Protein 1G29 (pdb70)

Secondary structure (DSSP, 8-state):
-EEEEEEEEEEEETTEEEEEEEEEEEETT-EEEEE-STTSSHHHHHHHHHTSS--SEEEEEETTEEEEEGGGTEE--GGGSSEEEE-S---PPTTS-HHHHHHHHHHHTT--HHHHHHHHHHHHHHHT-GGGTT--GGGS-HHHHHHHHHHHHHHT--SEEEEE-TTTTS-HHHHHHHHHHHHHHHHHHT-EEEEEES-HHHHHHH-SEEEEEETTEEEEEE-HHHHHHS-SBHHHHHHSSSSPPEEEEEEE-TTSEEE-SS-EEEPPHHHHHHHHHTT-TTSEEEEEE-GGGEEETTT-S---BTTTEEEEEEEEEEE-SS-EEEEEEETTEEEEEEE-TT----TT-EEEEEE-GGG-EEEETTT-BB--/--SEEEEEEEEEETTEEEEEEEEEEE-TT-EEEEE-STTSSHHHHHHHHHTSS--SEEEEEETTEEEEEGGGTEE--GGGSSEEE--HHHH--TTS-HHHHHHHHHHHTT--HHHHHHHHHHHHHHTT-GGGTTS-GGGS-HHHHHHHHHHHHHHS--SEEEEESTTTTS-HHHHHHHHHHHHHHHHHHT-EEEEEES-HHHHHHH-SEEEEEETTEEEEEE-HHHHHHS-SBHHHHHHSSSSPPEEEEEEE-TTSEEE-SS-EEEPPHHHHHHHHHHT-TTSEEEEEE-GGGEEETTT-S---TTTTEEEEEEEEEEE-SS-EEEEEEETTEEEEEEE-TT----TT-EEEEEE-GGG-EEEETTT-BB--

Radius of gyration: 34.47 Å; Cα contacts (8 Å, |Δi|>4): 1629; chains: 2; bounding box: 97×86×56 Å

Structure (mmCIF, N/CA/C/O backbone):
data_1G29
#
_entry.id   1G29
#
_cell.length_a   190.718
_cell.length_b   65.705
_cell.length_c   77.912
_cell.angle_alpha   90.00
_cell.angle_beta   90.00
_cell.angle_gamma   90.00
#
_symmetry.space_group_name_H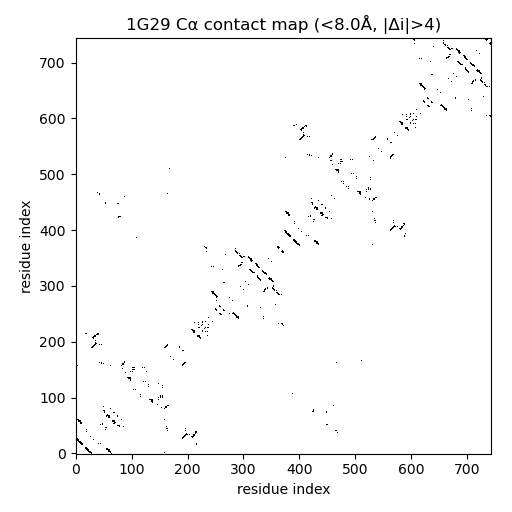-M   'P 21 21 2'
#
loop_
_entity.id
_entity.type
_entity.pdbx_description
1 polymer 'MALTOSE TRANSPORT PROTEIN MALK'
2 non-polymer 'AMMONIUM ION'
3 non-polymer 'CHLORIDE ION'
4 non-polymer 'SODIUM ION'
5 non-polymer 'MAGNESIUM ION'
6 non-polymer 'PYROPHOSPHATE 2-'
7 non-polymer '1,4-DIETHYLENE DIOXIDE'
8 water water
#
loop_
_atom_site.group_PDB
_atom_site.id
_atom_site.type_symbol
_atom_site.label_atom_id
_atom_site.label_alt_id
_atom_site.label_comp_id
_atom_site.label_asym_id
_atom_site.label_entity_id
_atom_site.label_seq_id
_atom_site.pdbx_PDB_ins_code
_atom_site.Cartn_x
_atom_site.Cartn_y
_atom_site.Cartn_z
_atom_site.occupancy
_atom_site.B_iso_or_equiv
_atom_site.auth_seq_id
_atom_site.auth_comp_id
_atom_site.auth_asym_id
_atom_site.auth_atom_id
_atom_site.pdbx_PDB_model_num
ATOM 1 N N . MET A 1 1 ? 119.734 17.896 5.417 1.00 55.12 1 MET 1 N 1
ATOM 2 C CA . MET A 1 1 ? 121.178 18.044 5.789 1.00 54.09 1 MET 1 CA 1
ATOM 3 C C . MET A 1 1 ? 121.514 17.405 7.146 1.00 51.32 1 MET 1 C 1
ATOM 4 O O . MET A 1 1 ? 121.234 17.977 8.207 1.00 52.03 1 MET 1 O 1
ATOM 9 N N . ALA A 1 2 ? 122.107 16.210 7.091 1.00 47.34 2 ALA 1 N 1
ATOM 10 C CA . ALA A 1 2 ? 122.520 15.493 8.289 1.00 41.35 2 ALA 1 CA 1
ATOM 11 C C . ALA A 1 2 ? 123.803 16.150 8.750 1.00 37.28 2 ALA 1 C 1
ATOM 12 O O . ALA A 1 2 ? 124.523 16.752 7.947 1.00 35.49 2 ALA 1 O 1
ATOM 14 N N . GLY A 1 3 ? 124.076 16.027 10.047 1.00 32.97 3 GLY 1 N 1
ATOM 15 C CA . GLY A 1 3 ? 125.291 16.579 10.607 1.00 28.75 3 GLY 1 CA 1
ATOM 16 C C . GLY A 1 3 ? 126.456 15.703 10.164 1.00 25.95 3 GLY 1 C 1
ATOM 17 O O . GLY A 1 3 ? 127.528 16.196 9.771 1.00 25.96 3 GLY 1 O 1
ATOM 18 N N . VAL A 1 4 ? 126.271 14.384 10.231 1.00 21.83 4 VAL 1 N 1
ATOM 19 C CA . VAL A 1 4 ? 127.358 13.484 9.815 1.00 19.89 4 VAL 1 CA 1
ATOM 20 C C . VAL A 1 4 ? 126.691 12.338 9.105 1.00 19.58 4 VAL 1 C 1
ATOM 21 O O . VAL A 1 4 ? 125.616 11.890 9.523 1.00 20.19 4 VAL 1 O 1
ATOM 25 N N . ARG A 1 5 ? 127.311 11.867 8.035 1.00 19.02 5 ARG 1 N 1
ATOM 26 C CA . ARG A 1 5 ? 126.726 10.768 7.291 1.00 20.35 5 ARG 1 CA 1
ATOM 27 C C . ARG A 1 5 ? 127.769 9.751 6.846 1.00 19.89 5 ARG 1 C 1
ATOM 28 O O . ARG A 1 5 ? 128.849 10.132 6.411 1.00 19.91 5 ARG 1 O 1
ATOM 36 N N . LEU A 1 6 ? 127.458 8.460 7.066 1.00 19.30 6 LEU 1 N 1
ATOM 37 C CA . LEU A 1 6 ? 128.294 7.343 6.630 1.00 16.57 6 LEU 1 CA 1
ATOM 38 C C . LEU A 1 6 ? 127.419 6.637 5.608 1.00 17.48 6 LEU 1 C 1
ATOM 39 O O . LEU A 1 6 ? 126.239 6.389 5.859 1.00 18.91 6 LEU 1 O 1
ATOM 44 N N . VAL A 1 7 ? 128.000 6.311 4.469 1.00 19.91 7 VAL 1 N 1
ATOM 45 C CA . VAL A 1 7 ? 127.270 5.626 3.423 1.00 19.21 7 VAL 1 CA 1
ATOM 46 C C . VAL A 1 7 ? 128.050 4.373 3.040 1.00 18.22 7 VAL 1 C 1
ATOM 47 O O . VAL A 1 7 ? 129.141 4.467 2.489 1.00 18.83 7 VAL 1 O 1
ATOM 51 N N . ASP A 1 8 ? 127.486 3.213 3.357 1.00 19.09 8 ASP 1 N 1
ATOM 52 C CA . ASP A 1 8 ? 128.090 1.929 3.020 1.00 19.92 8 ASP 1 CA 1
ATOM 53 C C . ASP A 1 8 ? 129.560 1.842 3.399 1.00 18.96 8 ASP 1 C 1
ATOM 54 O O . ASP A 1 8 ? 130.394 1.415 2.598 1.00 16.99 8 ASP 1 O 1
ATOM 59 N N . VAL A 1 9 ? 129.868 2.240 4.636 1.00 16.70 9 VAL 1 N 1
ATOM 60 C CA . VAL A 1 9 ? 131.231 2.252 5.113 1.00 16.13 9 VAL 1 CA 1
ATOM 61 C C . VAL A 1 9 ? 131.744 0.927 5.648 1.00 17.47 9 VAL 1 C 1
ATOM 62 O O . VAL A 1 9 ? 131.104 0.280 6.490 1.00 15.95 9 VAL 1 O 1
ATOM 66 N N . TRP A 1 10 ? 132.903 0.537 5.139 1.00 15.62 10 TRP 1 N 1
ATOM 67 C CA . TRP A 1 10 ? 133.547 -0.695 5.565 1.00 16.42 10 TRP 1 CA 1
ATOM 68 C C . TRP A 1 10 ? 134.944 -0.374 6.068 1.00 15.73 10 TRP 1 C 1
ATOM 69 O O . TRP A 1 10 ? 135.594 0.536 5.562 1.00 16.96 10 TRP 1 O 1
ATOM 80 N N . LYS A 1 11 ? 135.408 -1.160 7.025 1.00 15.28 11 LYS 1 N 1
ATOM 81 C CA . LYS A 1 11 ? 136.794 -1.091 7.427 1.00 15.04 11 LYS 1 CA 1
ATOM 82 C C . LYS A 1 11 ? 137.222 -2.548 7.596 1.00 15.08 11 LYS 1 C 1
ATOM 83 O O . LYS A 1 11 ? 136.691 -3.274 8.468 1.00 15.75 11 LYS 1 O 1
ATOM 89 N N . VAL A 1 12 ? 138.219 -2.965 6.809 1.00 17.05 12 VAL 1 N 1
ATOM 90 C CA . VAL A 1 12 ? 138.706 -4.331 6.898 1.00 18.58 12 VAL 1 CA 1
ATOM 91 C C . VAL A 1 12 ? 140.229 -4.348 7.105 1.00 21.02 12 VAL 1 C 1
ATOM 92 O O . VAL A 1 12 ? 140.936 -3.371 6.813 1.00 20.58 12 VAL 1 O 1
ATOM 96 N N . PHE A 1 13 ? 140.707 -5.473 7.635 1.00 21.58 13 PHE 1 N 1
ATOM 97 C CA . PHE A 1 13 ? 142.134 -5.728 7.846 1.00 24.40 13 PHE 1 CA 1
ATOM 98 C C . PHE A 1 13 ? 142.256 -7.182 7.380 1.00 25.30 13 PHE 1 C 1
ATOM 99 O O . PHE A 1 13 ? 141.981 -8.083 8.165 1.00 24.19 13 PHE 1 O 1
ATOM 107 N N . GLY A 1 14 ? 142.614 -7.418 6.115 1.00 26.20 14 GLY 1 N 1
ATOM 108 C CA . GLY A 1 14 ? 142.706 -8.804 5.648 1.00 26.83 14 GLY 1 CA 1
ATOM 109 C C . GLY A 1 14 ? 141.342 -9.485 5.686 1.00 27.40 14 GLY 1 C 1
ATOM 110 O O . GLY A 1 14 ? 140.361 -8.932 5.184 1.00 27.17 14 GLY 1 O 1
ATOM 111 N N . GLU A 1 15 ? 141.255 -10.662 6.308 1.00 26.03 15 GLU 1 N 1
ATOM 112 C CA . GLU A 1 15 ? 139.991 -11.391 6.390 1.00 25.66 15 GLU 1 CA 1
ATOM 113 C C . GLU A 1 15 ? 139.130 -10.884 7.534 1.00 24.90 15 GLU 1 C 1
ATOM 114 O O . GLU A 1 15 ? 138.006 -11.338 7.699 1.00 24.47 15 GLU 1 O 1
ATOM 120 N N . VAL A 1 16 ? 139.677 -9.992 8.354 1.00 22.64 16 VAL 1 N 1
ATOM 121 C CA . VAL A 1 16 ? 138.946 -9.445 9.489 1.00 21.23 16 VAL 1 CA 1
ATOM 122 C C . VAL A 1 16 ? 138.163 -8.197 9.068 1.00 20.24 16 VAL 1 C 1
ATOM 123 O O . VAL A 1 16 ? 138.682 -7.363 8.359 1.00 19.56 16 VAL 1 O 1
ATOM 127 N N . THR A 1 17 ? 136.916 -8.080 9.502 1.00 19.71 17 THR 1 N 1
ATOM 128 C CA . THR A 1 17 ? 136.110 -6.917 9.149 1.00 19.17 17 THR 1 CA 1
ATOM 129 C C . THR A 1 17 ? 135.794 -6.176 10.480 1.00 21.89 17 THR 1 C 1
ATOM 130 O O . THR A 1 17 ? 135.100 -6.728 11.351 1.00 23.28 17 THR 1 O 1
ATOM 134 N N . ALA A 1 18 ? 136.310 -4.969 10.638 1.00 17.65 18 ALA 1 N 1
ATOM 135 C CA . ALA A 1 18 ? 136.018 -4.191 11.860 1.00 17.69 18 ALA 1 CA 1
ATOM 136 C C . ALA A 1 18 ? 134.661 -3.520 11.743 1.00 18.26 18 ALA 1 C 1
ATOM 137 O O . ALA A 1 18 ? 133.923 -3.451 12.736 1.00 17.36 18 ALA 1 O 1
ATOM 139 N N . VAL A 1 19 ? 134.323 -3.001 10.543 1.00 15.05 19 VAL 1 N 1
ATOM 140 C CA . VAL A 1 19 ? 133.025 -2.352 10.323 1.00 15.72 19 VAL 1 CA 1
ATOM 141 C C . VAL A 1 19 ? 132.510 -2.819 8.973 1.00 16.00 19 VAL 1 C 1
ATOM 142 O O . VAL A 1 19 ? 133.249 -2.809 7.994 1.00 16.28 19 VAL 1 O 1
ATOM 146 N N . ARG A 1 20 ? 131.238 -3.240 8.929 1.00 17.70 20 ARG 1 N 1
ATOM 147 C CA . ARG A 1 20 ? 130.671 -3.808 7.691 1.00 19.51 20 ARG 1 CA 1
ATOM 148 C C . ARG A 1 20 ? 129.501 -3.039 7.090 1.00 19.01 20 ARG 1 C 1
ATOM 149 O O . ARG A 1 20 ? 128.445 -2.976 7.685 1.00 20.56 20 ARG 1 O 1
ATOM 157 N N . GLU A 1 21 ? 129.708 -2.442 5.921 1.00 21.54 21 GLU 1 N 1
ATOM 158 C CA . GLU A 1 21 ? 128.669 -1.714 5.173 1.00 24.56 21 GLU 1 CA 1
ATOM 159 C C . GLU A 1 21 ? 127.710 -0.909 6.047 1.00 23.60 21 GLU 1 C 1
ATOM 160 O O . GLU A 1 21 ? 126.504 -1.088 6.023 1.00 25.83 21 GLU 1 O 1
ATOM 166 N N . MET A 1 22 ? 128.277 0.007 6.820 1.00 21.01 22 MET 1 N 1
ATOM 167 C CA . MET A 1 22 ? 127.489 0.791 7.731 1.00 20.94 22 MET 1 CA 1
ATOM 168 C C . MET A 1 22 ? 127.036 2.095 7.106 1.00 19.63 22 MET 1 C 1
ATOM 169 O O . MET A 1 22 ? 127.844 2.850 6.563 1.00 18.46 22 MET 1 O 1
ATOM 174 N N . SER A 1 23 ? 125.742 2.357 7.192 1.00 19.91 23 SER 1 N 1
ATOM 175 C CA . SER A 1 23 ? 125.169 3.608 6.683 1.00 20.02 23 SER 1 CA 1
ATOM 176 C C . SER A 1 23 ? 124.510 4.173 7.938 1.00 20.59 23 SER 1 C 1
ATOM 177 O O . SER A 1 23 ? 123.747 3.484 8.644 1.00 20.26 23 SER 1 O 1
ATOM 180 N N . LEU A 1 24 ? 124.830 5.414 8.244 1.00 19.40 24 LEU 1 N 1
ATOM 181 C CA . LEU A 1 24 ? 124.296 6.010 9.450 1.00 20.63 24 LEU 1 CA 1
ATOM 182 C C . LEU A 1 24 ? 124.127 7.474 9.167 1.00 22.39 24 LEU 1 C 1
ATOM 183 O O . LEU A 1 24 ? 125.034 8.092 8.631 1.00 22.09 24 LEU 1 O 1
ATOM 188 N N . GLU A 1 25 ? 122.972 8.027 9.510 1.00 22.31 25 GLU 1 N 1
ATOM 189 C CA . GLU A 1 25 ? 122.780 9.437 9.286 1.00 24.83 25 GLU 1 CA 1
ATOM 190 C C . GLU A 1 25 ? 122.532 10.085 10.695 1.00 23.40 25 GLU 1 C 1
ATOM 191 O O . GLU A 1 25 ? 121.556 9.771 11.406 1.00 26.07 25 GLU 1 O 1
ATOM 197 N N . VAL A 1 26 ? 123.472 10.916 11.131 1.00 22.42 26 VAL 1 N 1
ATOM 198 C CA . VAL A 1 26 ? 123.405 11.577 12.434 1.00 20.89 26 VAL 1 CA 1
ATOM 199 C C . VAL A 1 26 ? 122.791 12.963 12.219 1.00 23.11 26 VAL 1 C 1
ATOM 200 O O . VAL A 1 26 ? 123.327 13.762 11.458 1.00 23.07 26 VAL 1 O 1
ATOM 204 N N . LYS A 1 27 ? 121.669 13.231 12.876 1.00 24.03 27 LYS 1 N 1
ATOM 205 C CA . LYS A 1 27 ? 120.995 14.528 12.709 1.00 24.98 27 LYS 1 CA 1
ATOM 206 C C . LYS A 1 27 ? 121.757 15.689 13.283 1.00 24.78 27 LYS 1 C 1
ATOM 207 O O . LYS A 1 27 ? 122.408 15.586 14.322 1.00 22.10 27 LYS 1 O 1
ATOM 213 N N . ASP A 1 28 ? 121.675 16.812 12.575 1.00 24.78 28 ASP 1 N 1
ATOM 214 C CA . ASP A 1 28 ? 122.346 18.017 12.998 1.00 26.18 28 ASP 1 CA 1
ATOM 215 C C . ASP A 1 28 ? 121.810 18.364 14.376 1.00 24.58 28 ASP 1 C 1
ATOM 216 O O . ASP A 1 28 ? 120.596 18.424 14.574 1.00 23.72 28 ASP 1 O 1
ATOM 221 N N . GLY A 1 29 ? 122.724 18.586 15.314 1.00 22.80 29 GLY 1 N 1
ATOM 222 C CA . GLY A 1 29 ? 122.371 18.937 16.692 1.00 23.43 29 GLY 1 CA 1
ATOM 223 C C . GLY A 1 29 ? 121.991 17.813 17.647 1.00 22.76 29 GLY 1 C 1
ATOM 224 O O . GLY A 1 29 ? 121.692 18.067 18.827 1.00 21.78 29 GLY 1 O 1
ATOM 225 N N . GLU A 1 30 ? 121.992 16.563 17.178 1.00 20.42 30 GLU 1 N 1
ATOM 226 C CA . GLU A 1 30 ? 121.555 15.501 18.090 1.00 22.03 30 GLU 1 CA 1
ATOM 227 C C . GLU A 1 30 ? 122.767 14.867 18.820 1.00 21.56 30 GLU 1 C 1
ATOM 228 O O . GLU A 1 30 ? 123.918 15.019 18.382 1.00 20.28 30 GLU 1 O 1
ATOM 234 N N . PHE A 1 31 ? 122.476 14.231 19.949 1.00 19.66 31 PHE 1 N 1
ATOM 235 C CA . PHE A 1 31 ? 123.475 13.532 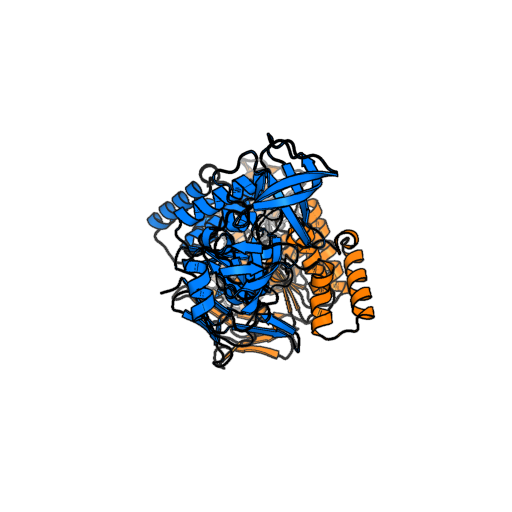20.774 1.00 19.42 31 PHE 1 CA 1
ATOM 236 C C . PHE A 1 31 ? 123.287 12.039 20.396 1.00 19.44 31 PHE 1 C 1
ATOM 237 O O . PHE A 1 31 ? 122.334 11.366 20.836 1.00 18.79 31 PHE 1 O 1
ATOM 245 N N . MET A 1 32 ? 124.177 11.551 19.536 1.00 17.60 32 MET 1 N 1
ATOM 246 C CA . MET A 1 32 ? 124.111 10.175 19.055 1.00 18.31 32 MET 1 CA 1
ATOM 247 C C . MET A 1 32 ? 125.091 9.304 19.831 1.00 18.39 32 MET 1 C 1
ATOM 248 O O . MET A 1 32 ? 126.265 9.650 19.962 1.00 18.50 32 MET 1 O 1
ATOM 253 N N . ILE A 1 33 ? 124.604 8.166 20.301 1.00 16.87 33 ILE 1 N 1
ATOM 254 C CA . ILE A 1 33 ? 125.466 7.237 21.029 1.00 17.31 33 ILE 1 CA 1
ATOM 255 C C . ILE A 1 33 ? 125.851 6.069 20.119 1.00 17.18 33 ILE 1 C 1
ATOM 256 O O . ILE A 1 33 ? 124.995 5.568 19.375 1.00 18.60 33 ILE 1 O 1
ATOM 261 N N . LEU A 1 34 ? 127.117 5.635 20.135 1.00 16.20 34 LEU 1 N 1
ATOM 262 C CA . LEU A 1 34 ? 127.448 4.396 19.387 1.00 17.57 34 LEU 1 CA 1
ATOM 263 C C . LEU A 1 34 ? 127.665 3.441 20.570 1.00 15.92 34 LEU 1 C 1
ATOM 264 O O . LEU A 1 34 ? 128.595 3.615 21.373 1.00 15.39 34 LEU 1 O 1
ATOM 269 N N . LEU A 1 35 ? 126.789 2.455 20.678 1.00 15.72 35 LEU 1 N 1
ATOM 270 C CA . LEU A 1 35 ? 126.801 1.510 21.789 1.00 13.64 35 LEU 1 CA 1
ATOM 271 C C . LEU A 1 35 ? 127.012 0.065 21.337 1.00 15.75 35 LEU 1 C 1
ATOM 272 O O . LEU A 1 35 ? 126.379 -0.381 20.382 1.00 16.83 35 LEU 1 O 1
ATOM 277 N N . GLY A 1 36 ? 127.889 -0.669 22.018 1.00 17.60 36 GLY 1 N 1
ATOM 278 C CA . GLY A 1 36 ? 128.041 -2.078 21.689 1.00 16.58 36 GLY 1 CA 1
ATOM 279 C C . GLY A 1 36 ? 129.078 -2.699 22.601 1.00 20.83 36 GLY 1 C 1
ATOM 280 O O . GLY A 1 36 ? 129.862 -1.986 23.259 1.00 18.34 36 GLY 1 O 1
ATOM 281 N N . PRO A 1 37 ? 129.145 -4.043 22.620 1.00 20.16 37 PRO 1 N 1
ATOM 282 C CA . PRO A 1 37 ? 130.099 -4.781 23.444 1.00 21.51 37 PRO 1 CA 1
ATOM 283 C C . PRO A 1 37 ? 131.516 -4.664 22.846 1.00 21.38 37 PRO 1 C 1
ATOM 284 O O . PRO A 1 37 ? 131.675 -4.125 21.779 1.00 19.38 37 PRO 1 O 1
ATOM 288 N N . SER A 1 38 ? 132.550 -5.162 23.518 1.00 23.27 38 SER 1 N 1
ATOM 289 C CA . SER A 1 38 ? 133.913 -5.005 22.997 1.00 25.29 38 SER 1 CA 1
ATOM 290 C C . SER A 1 38 ? 134.048 -5.734 21.669 1.00 24.51 38 SER 1 C 1
ATOM 291 O O . SER A 1 38 ? 133.446 -6.776 21.481 1.00 24.44 38 SER 1 O 1
ATOM 294 N N . GLY A 1 39 ? 134.793 -5.122 20.743 1.00 23.78 39 GLY 1 N 1
ATOM 295 C CA . GLY A 1 39 ? 134.988 -5.662 19.397 1.00 24.25 39 GLY 1 CA 1
ATOM 296 C C . GLY A 1 39 ? 133.843 -5.373 18.402 1.00 23.01 39 GLY 1 C 1
ATOM 297 O O . GLY A 1 39 ? 133.839 -5.900 17.275 1.00 24.15 39 GLY 1 O 1
ATOM 298 N N . CYS A 1 40 ? 132.879 -4.519 18.762 1.00 19.90 40 CYS 1 N 1
ATOM 299 C CA . CYS A 1 40 ? 131.754 -4.341 17.879 1.00 17.62 40 CYS 1 CA 1
ATOM 300 C C . CYS A 1 40 ? 132.021 -3.343 16.743 1.00 18.73 40 CYS 1 C 1
ATOM 301 O O . CYS A 1 40 ? 131.176 -3.165 15.865 1.00 17.18 40 CYS 1 O 1
ATOM 304 N N . GLY A 1 41 ? 133.191 -2.693 16.810 1.00 17.78 41 GLY 1 N 1
ATOM 305 C CA . GLY A 1 41 ? 133.561 -1.732 15.769 1.00 17.24 41 GLY 1 CA 1
ATOM 306 C C . GLY A 1 41 ? 133.169 -0.300 16.092 1.00 17.75 41 GLY 1 C 1
ATOM 307 O O . GLY A 1 41 ? 133.338 0.592 15.248 1.00 16.32 41 GLY 1 O 1
ATOM 308 N N . LYS A 1 42 ? 132.646 -0.069 17.290 1.00 16.89 42 LYS 1 N 1
ATOM 309 C CA . LYS A 1 42 ? 132.241 1.294 17.663 1.00 18.23 42 LYS 1 CA 1
ATOM 310 C C . LYS A 1 42 ? 133.419 2.281 17.676 1.00 17.33 42 LYS 1 C 1
ATOM 311 O O . LYS A 1 42 ? 133.289 3.404 17.198 1.00 16.14 42 LYS 1 O 1
ATOM 317 N N . THR A 1 43 ? 134.578 1.876 18.162 1.00 16.07 43 THR 1 N 1
ATOM 318 C CA . THR A 1 43 ? 135.719 2.834 18.211 1.00 17.04 43 THR 1 CA 1
ATOM 319 C C . THR A 1 43 ? 136.230 3.066 16.774 1.00 17.13 43 THR 1 C 1
ATOM 320 O O . THR A 1 43 ? 136.595 4.162 16.402 1.00 15.44 43 THR 1 O 1
ATOM 324 N N . THR A 1 44 ? 136.302 1.994 15.995 1.00 16.33 44 THR 1 N 1
ATOM 325 C CA . THR A 1 44 ? 136.758 2.150 14.599 1.00 16.06 44 THR 1 CA 1
ATOM 326 C C . THR A 1 44 ? 135.835 3.090 13.831 1.00 17.37 44 THR 1 C 1
ATOM 327 O O . THR A 1 44 ? 136.286 3.918 13.040 1.00 15.26 44 THR 1 O 1
ATOM 331 N N . THR A 1 45 ? 134.537 2.976 14.076 1.00 14.40 45 THR 1 N 1
ATOM 332 C CA . THR A 1 45 ? 133.601 3.875 13.424 1.00 15.36 45 THR 1 CA 1
ATOM 333 C C . THR A 1 45 ? 133.900 5.322 13.842 1.00 17.27 45 THR 1 C 1
ATOM 334 O O . THR A 1 45 ? 133.997 6.205 12.993 1.00 15.87 45 THR 1 O 1
ATOM 338 N N . LEU A 1 46 ? 134.068 5.564 15.134 1.00 15.63 46 LEU 1 N 1
ATOM 339 C CA . LEU A 1 46 ? 134.368 6.945 15.563 1.00 15.53 46 LEU 1 CA 1
ATOM 340 C C . LEU A 1 46 ? 135.696 7.395 14.944 1.00 15.77 46 LEU 1 C 1
ATOM 341 O O . LEU A 1 46 ? 135.830 8.571 14.4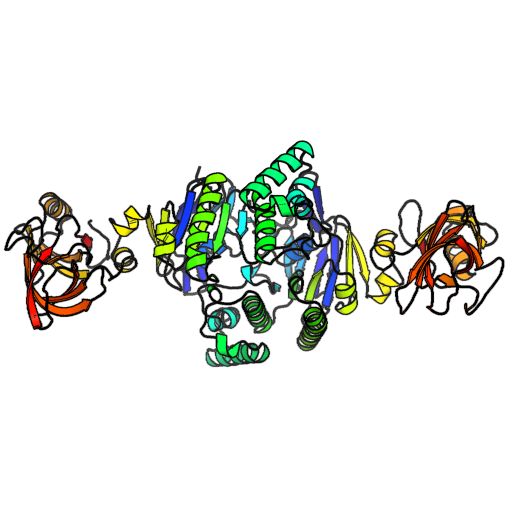94 1.00 16.41 46 LEU 1 O 1
ATOM 346 N N . ARG A 1 47 ? 136.687 6.504 14.934 1.00 14.19 47 ARG 1 N 1
ATOM 347 C CA . ARG A 1 47 ? 137.981 6.874 14.327 1.00 15.66 47 ARG 1 CA 1
ATOM 348 C C . ARG A 1 47 ? 137.849 7.252 12.824 1.00 15.79 47 ARG 1 C 1
ATOM 349 O O . ARG A 1 47 ? 138.561 8.155 12.350 1.00 15.96 47 ARG 1 O 1
ATOM 357 N N . MET A 1 48 ? 136.971 6.582 12.079 1.00 14.36 48 MET 1 N 1
ATOM 358 C CA . MET A 1 48 ? 136.797 6.947 10.669 1.00 14.24 48 MET 1 CA 1
ATOM 359 C C . MET A 1 48 ? 136.050 8.267 10.535 1.00 15.49 48 MET 1 C 1
ATOM 360 O O . MET A 1 48 ? 136.258 9.008 9.564 1.00 15.62 48 MET 1 O 1
ATOM 365 N N . ILE A 1 49 ? 135.182 8.580 11.491 1.00 14.89 49 ILE 1 N 1
ATOM 366 C CA . ILE A 1 49 ? 134.476 9.869 11.401 1.00 16.32 49 ILE 1 CA 1
ATOM 367 C C . ILE A 1 49 ? 135.496 10.978 11.745 1.00 16.23 49 ILE 1 C 1
ATOM 368 O O . ILE A 1 49 ? 135.450 12.069 11.172 1.00 17.46 49 ILE 1 O 1
ATOM 373 N N . ALA A 1 50 ? 136.407 10.690 12.674 1.00 14.65 50 ALA 1 N 1
ATOM 374 C CA . ALA A 1 50 ? 137.427 11.699 13.069 1.00 17.58 50 ALA 1 CA 1
ATOM 375 C C . ALA A 1 50 ? 138.487 11.857 11.967 1.00 18.79 50 ALA 1 C 1
ATOM 376 O O . ALA A 1 50 ? 139.042 12.946 11.756 1.00 17.66 50 ALA 1 O 1
ATOM 378 N N . GLY A 1 51 ? 138.770 10.760 11.265 1.00 18.24 51 GLY 1 N 1
ATOM 379 C CA . GLY A 1 51 ? 139.784 10.805 10.229 1.00 16.83 51 GLY 1 CA 1
ATOM 380 C C . GLY A 1 51 ? 141.091 10.188 10.734 1.00 18.26 51 GLY 1 C 1
ATOM 381 O O . GLY A 1 51 ? 142.150 10.332 10.095 1.00 19.93 51 GLY 1 O 1
ATOM 382 N N . LEU A 1 52 ? 141.065 9.522 11.886 1.00 17.08 52 LEU 1 N 1
ATOM 383 C CA . LEU A 1 52 ? 142.301 8.892 12.357 1.00 17.29 52 LEU 1 CA 1
ATOM 384 C C . LEU A 1 52 ? 142.503 7.617 11.502 1.00 21.64 52 LEU 1 C 1
ATOM 385 O O . LEU A 1 52 ? 143.626 7.091 11.411 1.00 22.46 52 LEU 1 O 1
ATOM 390 N N . GLU A 1 53 ? 141.415 7.109 10.910 1.00 19.91 53 GLU 1 N 1
ATOM 391 C CA . GLU A 1 53 ? 141.517 5.895 10.065 1.00 20.58 53 GLU 1 CA 1
ATOM 392 C C . GLU A 1 53 ? 140.740 6.166 8.793 1.00 19.88 53 GLU 1 C 1
ATOM 393 O O . GLU A 1 53 ? 139.641 6.735 8.836 1.00 18.23 53 GLU 1 O 1
ATOM 399 N N . GLU A 1 54 ? 141.283 5.701 7.678 1.00 18.23 54 GLU 1 N 1
ATOM 400 C CA . GLU A 1 54 ? 140.622 5.859 6.402 1.00 19.29 54 GLU 1 CA 1
ATOM 401 C C . GLU A 1 54 ? 139.705 4.635 6.223 1.00 18.86 54 GLU 1 C 1
ATOM 402 O O . GLU A 1 54 ? 140.065 3.537 6.620 1.00 19.56 54 GLU 1 O 1
ATOM 408 N N . PRO A 1 55 ? 138.512 4.823 5.644 1.00 17.89 55 PRO 1 N 1
ATOM 409 C CA . PRO A 1 55 ? 137.674 3.637 5.458 1.00 17.71 55 PRO 1 CA 1
ATOM 410 C C . PRO A 1 55 ? 138.223 2.800 4.304 1.00 18.22 55 PRO 1 C 1
ATOM 411 O O . PRO A 1 55 ? 138.927 3.295 3.435 1.00 18.79 55 PRO 1 O 1
ATOM 415 N N . SER A 1 56 ? 137.907 1.521 4.313 1.00 16.78 56 SER 1 N 1
ATOM 416 C CA . SER A 1 56 ? 138.317 0.645 3.219 1.00 17.63 56 SER 1 CA 1
ATOM 417 C C . SER A 1 56 ? 137.428 0.977 1.985 1.00 16.89 56 SER 1 C 1
ATOM 418 O O . SER A 1 56 ? 137.915 0.998 0.862 1.00 16.63 56 SER 1 O 1
ATOM 421 N N . ARG A 1 57 ? 136.143 1.209 2.221 1.00 16.72 57 ARG 1 N 1
ATOM 422 C CA . ARG A 1 57 ? 135.152 1.581 1.200 1.00 16.14 57 ARG 1 CA 1
ATOM 423 C C . ARG A 1 57 ? 134.084 2.418 1.898 1.00 16.89 57 ARG 1 C 1
ATOM 424 O O . ARG A 1 57 ? 133.945 2.361 3.144 1.00 17.10 57 ARG 1 O 1
ATOM 432 N N . GLY A 1 58 ? 133.368 3.215 1.087 1.00 16.14 58 GLY 1 N 1
ATOM 433 C CA . GLY A 1 58 ? 132.265 4.029 1.558 1.00 17.07 58 GLY 1 CA 1
ATOM 434 C C . GLY A 1 58 ? 132.543 5.514 1.515 1.00 18.29 58 GLY 1 C 1
ATOM 435 O O . GLY A 1 58 ? 133.617 5.938 1.106 1.00 20.22 58 GLY 1 O 1
ATOM 436 N N . GLN A 1 59 ? 131.540 6.305 1.868 1.00 19.59 59 GLN 1 N 1
ATOM 437 C CA . GLN A 1 59 ? 131.701 7.742 1.910 1.00 19.03 59 GLN 1 CA 1
ATOM 438 C C . GLN A 1 59 ? 131.370 8.263 3.301 1.00 18.35 59 GLN 1 C 1
ATOM 439 O O . GLN A 1 59 ? 130.441 7.787 3.974 1.00 17.56 59 GLN 1 O 1
ATOM 445 N N . ILE A 1 60 ? 132.087 9.310 3.681 1.00 16.28 60 ILE 1 N 1
ATOM 446 C CA . ILE A 1 60 ? 131.838 9.907 4.980 1.00 15.54 60 ILE 1 CA 1
ATOM 447 C C . ILE A 1 60 ? 131.729 11.391 4.722 1.00 14.79 60 ILE 1 C 1
ATOM 448 O O . ILE A 1 60 ? 132.610 11.952 4.076 1.00 16.71 60 ILE 1 O 1
ATOM 453 N N . TYR A 1 61 ? 130.668 11.980 5.255 1.00 15.79 61 TYR 1 N 1
ATOM 454 C CA . TYR A 1 61 ? 130.414 13.405 5.143 1.00 17.71 61 TYR 1 CA 1
ATOM 455 C C . TYR A 1 61 ? 130.359 14.053 6.517 1.00 18.07 61 TYR 1 C 1
ATOM 456 O O . TYR A 1 61 ? 129.821 13.493 7.459 1.00 19.43 61 TYR 1 O 1
ATOM 465 N N . ILE A 1 62 ? 130.927 15.246 6.623 1.00 17.49 62 ILE 1 N 1
ATOM 466 C CA . ILE A 1 62 ? 130.789 16.016 7.851 1.00 18.30 62 ILE 1 CA 1
ATOM 467 C C . ILE A 1 62 ? 130.023 17.246 7.261 1.00 21.67 62 ILE 1 C 1
ATOM 468 O O . ILE A 1 62 ? 130.558 17.973 6.404 1.00 20.25 62 ILE 1 O 1
ATOM 473 N N . GLY A 1 63 ? 128.770 17.431 7.653 1.00 23.41 63 GLY 1 N 1
ATOM 474 C CA . GLY A 1 63 ? 128.026 18.544 7.073 1.00 27.64 63 GLY 1 CA 1
ATOM 475 C C . GLY A 1 63 ? 127.877 18.212 5.605 1.00 29.59 63 GLY 1 C 1
ATOM 476 O O . GLY A 1 63 ? 127.674 17.041 5.239 1.00 28.59 63 GLY 1 O 1
ATOM 477 N N . ASP A 1 64 ? 128.043 19.201 4.738 1.00 31.11 64 ASP 1 N 1
ATOM 478 C CA . ASP A 1 64 ? 127.872 18.903 3.326 1.00 33.64 64 ASP 1 CA 1
ATOM 479 C C . ASP A 1 64 ? 129.198 18.551 2.647 1.00 32.88 64 ASP 1 C 1
ATOM 480 O O . ASP A 1 64 ? 129.256 18.416 1.423 1.00 32.22 64 ASP 1 O 1
ATOM 485 N N . LYS A 1 65 ? 130.252 18.371 3.440 1.00 28.50 65 LYS 1 N 1
ATOM 486 C CA . LYS A 1 65 ? 131.551 18.076 2.867 1.00 27.49 65 LYS 1 CA 1
ATOM 487 C C . LYS A 1 65 ? 131.871 16.560 2.850 1.00 25.45 65 LYS 1 C 1
ATOM 488 O O . LYS A 1 65 ? 131.747 15.891 3.882 1.00 22.24 65 LYS 1 O 1
ATOM 494 N N . LEU A 1 66 ? 132.304 16.054 1.703 1.00 22.27 66 LEU 1 N 1
ATOM 495 C CA . LEU A 1 66 ? 132.728 14.652 1.588 1.00 22.36 66 LEU 1 CA 1
ATOM 496 C C . LEU A 1 66 ? 134.172 14.603 2.138 1.00 22.20 66 LEU 1 C 1
ATOM 497 O O . LEU A 1 66 ? 135.094 15.248 1.571 1.00 21.84 66 LEU 1 O 1
ATOM 502 N N . VAL A 1 67 ? 134.377 13.896 3.255 1.00 17.63 67 VAL 1 N 1
ATOM 503 C CA . VAL A 1 67 ? 135.717 13.856 3.814 1.00 18.70 67 VAL 1 CA 1
ATOM 504 C C . VAL A 1 67 ? 136.510 12.580 3.566 1.00 19.03 67 VAL 1 C 1
ATOM 505 O O . VAL A 1 67 ? 137.710 12.542 3.788 1.00 18.36 67 VAL 1 O 1
ATOM 509 N N . ALA A 1 68 ? 135.823 11.539 3.113 1.00 17.66 68 ALA 1 N 1
ATOM 510 C CA . ALA A 1 68 ? 136.508 10.298 2.799 1.00 20.04 68 ALA 1 CA 1
ATOM 511 C C . ALA A 1 68 ? 135.704 9.524 1.773 1.00 18.91 68 ALA 1 C 1
ATOM 512 O O . ALA A 1 68 ? 134.480 9.392 1.919 1.00 19.49 68 ALA 1 O 1
ATOM 514 N N . ASP A 1 69 ? 136.389 9.090 0.720 1.00 18.68 69 ASP 1 N 1
ATOM 515 C CA . ASP A 1 69 ? 135.793 8.203 -0.277 1.00 19.95 69 ASP 1 CA 1
ATOM 516 C C . ASP A 1 69 ? 137.035 7.615 -0.940 1.00 20.78 69 ASP 1 C 1
ATOM 517 O O . ASP A 1 69 ? 137.604 8.180 -1.888 1.00 22.40 69 ASP 1 O 1
ATOM 522 N N . PRO A 1 70 ? 137.493 6.477 -0.428 1.00 20.96 70 PRO 1 N 1
ATOM 523 C CA . PRO A 1 70 ? 138.701 5.902 -1.024 1.00 22.71 70 PRO 1 CA 1
ATOM 524 C C . PRO A 1 70 ? 138.658 5.660 -2.542 1.00 24.64 70 PRO 1 C 1
ATOM 525 O O . PRO A 1 70 ? 139.680 5.813 -3.202 1.00 27.24 70 PRO 1 O 1
ATOM 529 N N . GLU A 1 71 ? 137.507 5.324 -3.090 1.00 24.17 71 GLU 1 N 1
ATOM 530 C CA . GLU A 1 71 ? 137.430 5.071 -4.539 1.00 28.11 71 GLU 1 CA 1
ATOM 531 C C . GLU A 1 71 ? 137.717 6.323 -5.377 1.00 31.02 71 GLU 1 C 1
ATOM 532 O O . GLU A 1 71 ? 138.025 6.221 -6.574 1.00 32.27 71 GLU 1 O 1
ATOM 538 N N . LYS A 1 72 ? 137.604 7.499 -4.751 1.00 29.42 72 LYS 1 N 1
ATOM 539 C CA . LYS A 1 72 ? 137.839 8.768 -5.437 1.00 30.90 72 LYS 1 CA 1
ATOM 540 C C . LYS A 1 72 ? 139.137 9.405 -4.960 1.00 29.74 72 LYS 1 C 1
ATOM 541 O O . LYS A 1 72 ? 139.411 10.565 -5.249 1.00 28.91 72 LYS 1 O 1
ATOM 547 N N . GLY A 1 73 ? 139.929 8.660 -4.209 1.00 27.95 73 GLY 1 N 1
ATOM 548 C CA . GLY A 1 73 ? 141.173 9.207 -3.697 1.00 27.29 73 GLY 1 CA 1
ATOM 549 C C . GLY A 1 73 ? 140.930 10.362 -2.734 1.00 27.15 73 GLY 1 C 1
ATOM 550 O O . GLY A 1 73 ? 141.782 11.235 -2.547 1.00 27.85 73 GLY 1 O 1
ATOM 551 N N . ILE A 1 74 ? 139.768 10.379 -2.100 1.00 25.76 74 ILE 1 N 1
ATOM 552 C CA . ILE A 1 74 ? 139.477 11.465 -1.164 1.00 23.96 74 ILE 1 CA 1
ATOM 553 C C . ILE A 1 74 ? 139.707 11.059 0.274 1.00 22.19 74 ILE 1 C 1
ATOM 554 O O . ILE A 1 74 ? 139.124 10.087 0.761 1.00 18.98 74 ILE 1 O 1
ATOM 559 N N . PHE A 1 75 ? 140.568 11.802 0.961 1.00 22.02 75 PHE 1 N 1
ATOM 560 C CA . PHE A 1 75 ? 140.776 11.554 2.378 1.00 21.18 75 PHE 1 CA 1
ATOM 561 C C . PHE A 1 75 ? 141.236 12.854 3.026 1.00 21.60 75 PHE 1 C 1
ATOM 562 O O . PHE A 1 75 ? 142.366 13.324 2.788 1.00 22.50 75 PHE 1 O 1
ATOM 570 N N . VAL A 1 76 ? 140.352 13.442 3.815 1.00 21.05 76 VAL 1 N 1
ATOM 571 C CA . VAL A 1 76 ? 140.676 14.681 4.515 1.00 20.50 76 VAL 1 CA 1
ATOM 572 C C . VAL A 1 76 ? 141.191 14.289 5.905 1.00 19.50 76 VAL 1 C 1
ATOM 573 O O . VAL A 1 76 ? 140.492 13.625 6.654 1.00 19.87 76 VAL 1 O 1
ATOM 577 N N . PRO A 1 77 ? 142.443 14.650 6.257 1.00 20.84 77 PRO 1 N 1
ATOM 578 C CA . PRO A 1 77 ? 142.885 14.253 7.606 1.00 21.16 77 PRO 1 CA 1
ATOM 579 C C . PRO A 1 77 ? 142.115 15.011 8.727 1.00 20.18 77 PRO 1 C 1
ATOM 580 O O . PRO A 1 77 ? 141.486 16.069 8.507 1.00 19.67 77 PRO 1 O 1
ATOM 584 N N . PRO A 1 78 ? 142.163 14.467 9.943 1.00 20.53 78 PRO 1 N 1
ATOM 585 C CA . PRO A 1 78 ? 141.469 15.006 11.112 1.00 20.98 78 PRO 1 CA 1
ATOM 586 C C . PRO A 1 78 ? 141.519 16.492 11.351 1.00 19.91 78 PRO 1 C 1
ATOM 587 O O . PRO A 1 78 ? 140.486 17.115 11.532 1.00 19.47 78 PRO 1 O 1
ATOM 591 N N . LYS A 1 79 ? 142.711 17.064 11.339 1.00 18.98 79 LYS 1 N 1
ATOM 592 C CA . LYS A 1 79 ? 142.807 18.498 11.633 1.00 20.69 79 LYS 1 CA 1
ATOM 593 C C . LYS A 1 79 ? 142.100 19.342 10.572 1.00 21.00 79 LYS 1 C 1
ATOM 594 O O . LYS A 1 79 ? 141.615 20.442 10.866 1.00 22.17 79 LYS 1 O 1
ATOM 600 N N . ASP A 1 80 ? 142.002 18.818 9.354 1.00 19.98 80 ASP 1 N 1
ATOM 601 C CA . ASP A 1 80 ? 141.324 19.530 8.274 1.00 20.15 80 ASP 1 CA 1
ATOM 602 C C . ASP A 1 80 ? 139.836 19.321 8.172 1.00 21.22 80 ASP 1 C 1
ATOM 603 O O . ASP A 1 80 ? 139.195 19.834 7.248 1.00 20.98 80 ASP 1 O 1
ATOM 608 N N . ARG A 1 81 ? 139.292 18.528 9.102 1.00 18.83 81 ARG 1 N 1
ATOM 609 C CA . ARG A 1 81 ? 137.862 18.277 9.144 1.00 17.81 81 ARG 1 CA 1
ATOM 610 C C . ARG A 1 81 ? 137.269 19.201 10.206 1.00 17.85 81 ARG 1 C 1
ATOM 611 O O . ARG A 1 81 ? 137.945 19.548 11.177 1.00 17.13 81 ARG 1 O 1
ATOM 619 N N . ASP A 1 82 ? 135.991 19.535 10.040 1.00 18.85 82 ASP 1 N 1
ATOM 620 C CA . ASP A 1 82 ? 135.322 20.461 10.974 1.00 21.01 82 ASP 1 CA 1
ATOM 621 C C . ASP A 1 82 ? 134.763 19.651 12.170 1.00 21.52 82 ASP 1 C 1
ATOM 622 O O . ASP A 1 82 ? 133.531 19.602 12.418 1.00 21.63 82 ASP 1 O 1
ATOM 627 N N . ILE A 1 83 ? 135.689 19.039 12.907 1.00 22.12 83 ILE 1 N 1
ATOM 628 C CA . ILE A 1 83 ? 135.363 18.175 14.020 1.00 22.56 83 ILE 1 CA 1
ATOM 629 C C . ILE A 1 83 ? 136.202 18.558 15.231 1.00 24.11 83 ILE 1 C 1
ATOM 630 O O . ILE A 1 83 ? 137.260 19.196 15.102 1.00 23.73 83 ILE 1 O 1
ATOM 635 N N . ALA A 1 84 ? 135.701 18.201 16.411 1.00 22.73 84 ALA 1 N 1
ATOM 636 C CA . ALA A 1 84 ? 136.424 18.437 17.659 1.00 22.75 84 ALA 1 CA 1
ATOM 637 C C . ALA A 1 84 ? 136.453 17.077 18.353 1.00 22.50 84 ALA 1 C 1
ATOM 638 O O . ALA A 1 84 ? 135.398 16.537 18.640 1.00 20.60 84 ALA 1 O 1
ATOM 640 N N . MET A 1 85 ? 137.644 16.534 18.575 1.00 23.33 85 MET 1 N 1
ATOM 641 C CA . MET A 1 85 ? 137.786 15.272 19.279 1.00 26.34 85 MET 1 CA 1
ATOM 642 C C . MET A 1 85 ? 137.972 15.678 20.734 1.00 28.44 85 MET 1 C 1
ATOM 643 O O . MET A 1 85 ? 138.835 16.493 21.048 1.00 27.89 85 MET 1 O 1
ATOM 648 N N . VAL A 1 86 ? 137.186 15.091 21.616 1.00 31.06 86 VAL 1 N 1
ATOM 649 C CA . VAL A 1 86 ? 137.269 15.420 23.031 1.00 39.17 86 VAL 1 CA 1
ATOM 650 C C . VAL A 1 86 ? 137.915 14.243 23.716 1.00 44.28 86 VAL 1 C 1
ATOM 651 O O . VAL A 1 86 ? 137.382 13.132 23.636 1.00 44.35 86 VAL 1 O 1
ATOM 655 N N . PHE A 1 87 ? 139.074 14.453 24.349 1.00 51.43 87 PHE 1 N 1
ATOM 656 C CA . PHE A 1 87 ? 139.739 13.351 25.057 1.00 58.35 87 PHE 1 CA 1
ATOM 657 C C . PHE A 1 87 ? 140.350 13.772 26.414 1.00 61.06 87 PHE 1 C 1
ATOM 658 O O . PHE A 1 87 ? 139.738 14.546 27.154 1.00 60.49 87 PHE 1 O 1
ATOM 666 N N . GLN A 1 88 ? 141.534 13.237 26.725 1.00 63.95 88 GLN 1 N 1
ATOM 667 C CA . GLN A 1 88 ? 142.295 13.492 27.967 1.00 66.95 88 GLN 1 CA 1
ATOM 668 C C . GLN A 1 88 ? 142.267 14.906 28.544 1.00 68.69 88 GLN 1 C 1
ATOM 669 O O . GLN A 1 88 ? 141.423 15.241 29.372 1.00 69.12 88 GLN 1 O 1
ATOM 675 N N . SER A 1 89 ? 143.255 15.700 28.139 1.00 70.48 89 SER 1 N 1
ATOM 676 C CA . SER A 1 89 ? 143.406 17.100 28.548 1.00 72.73 89 SER 1 CA 1
ATOM 677 C C . SER A 1 89 ? 144.342 17.628 27.474 1.00 73.82 89 SER 1 C 1
ATOM 678 O O . SER A 1 89 ? 145.517 17.264 27.430 1.00 73.92 89 SER 1 O 1
ATOM 681 N N . TYR A 1 90 ? 143.822 18.482 26.601 1.00 75.68 90 TYR 1 N 1
ATOM 682 C CA . TYR A 1 90 ? 144.629 18.972 25.495 1.00 76.79 90 TYR 1 CA 1
ATOM 683 C C . TYR A 1 90 ? 145.631 20.103 25.710 1.00 76.27 90 TYR 1 C 1
ATOM 684 O O . TYR A 1 90 ? 145.873 20.544 26.842 1.00 76.85 90 TYR 1 O 1
ATOM 693 N N . ALA A 1 91 ? 146.227 20.520 24.589 1.00 75.12 91 ALA 1 N 1
ATOM 694 C CA . ALA A 1 91 ? 147.265 21.550 24.495 1.00 73.10 91 ALA 1 CA 1
ATOM 695 C C . ALA A 1 91 ? 147.015 22.890 25.179 1.00 71.63 91 ALA 1 C 1
ATOM 696 O O . ALA A 1 91 ? 146.811 23.908 24.498 1.00 72.14 91 ALA 1 O 1
ATOM 698 N N . LEU A 1 92 ? 147.055 22.903 26.513 1.00 68.85 92 LEU 1 N 1
ATOM 699 C CA . LEU A 1 92 ? 146.856 24.144 27.260 1.00 65.51 92 LEU 1 CA 1
ATOM 700 C C . LEU A 1 92 ? 148.140 24.975 27.162 1.00 63.15 92 LEU 1 C 1
ATOM 701 O O . LEU A 1 92 ? 149.212 24.517 27.557 1.00 61.69 92 LEU 1 O 1
ATOM 706 N N . TYR A 1 93 ? 148.034 26.182 26.611 1.00 60.55 93 TYR 1 N 1
ATOM 707 C CA . TYR A 1 93 ? 149.184 27.064 26.471 1.00 58.28 93 TYR 1 CA 1
ATOM 708 C C . TYR A 1 93 ? 149.631 27.603 27.840 1.00 57.27 93 TYR 1 C 1
ATOM 709 O O . TYR A 1 93 ? 148.867 28.261 28.544 1.00 55.68 93 TYR 1 O 1
ATOM 718 N N . PRO A 1 94 ? 150.888 27.336 28.228 1.00 56.72 94 PRO 1 N 1
ATOM 719 C CA . PRO A 1 94 ? 151.403 27.802 29.520 1.00 56.62 94 PRO 1 CA 1
ATOM 720 C C . PRO A 1 94 ? 151.752 29.276 29.375 1.00 56.18 94 PRO 1 C 1
ATOM 721 O O . PRO A 1 94 ? 151.983 29.732 28.259 1.00 56.44 94 PRO 1 O 1
ATOM 725 N N . HIS A 1 95 ? 151.806 30.018 30.479 1.00 55.96 95 HIS 1 N 1
ATOM 726 C CA . HIS A 1 95 ? 152.125 31.462 30.423 1.00 55.27 95 HIS 1 CA 1
ATOM 727 C C . HIS A 1 95 ? 150.990 32.189 29.724 1.00 53.55 95 HIS 1 C 1
ATOM 728 O O . HIS A 1 95 ? 151.169 33.311 29.226 1.00 53.37 95 HIS 1 O 1
ATOM 735 N N . MET A 1 96 ? 149.841 31.522 29.633 1.00 50.59 96 MET 1 N 1
ATOM 736 C CA . MET A 1 96 ? 148.684 32.110 28.996 1.00 47.42 96 MET 1 CA 1
ATOM 737 C C . MET A 1 96 ? 147.533 31.911 29.969 1.00 44.07 96 MET 1 C 1
ATOM 738 O O . MET A 1 96 ? 147.382 30.832 30.550 1.00 43.00 96 MET 1 O 1
ATOM 743 N N . THR A 1 97 ? 146.753 32.967 30.185 1.00 40.82 97 THR 1 N 1
ATOM 744 C CA . THR A 1 97 ? 145.626 32.884 31.100 1.00 36.84 97 THR 1 CA 1
ATOM 745 C C . THR A 1 97 ? 144.540 32.001 30.487 1.00 35.84 97 THR 1 C 1
ATOM 746 O O . THR A 1 97 ? 144.571 31.688 29.296 1.00 32.77 97 THR 1 O 1
ATOM 750 N N . VAL A 1 98 ? 143.566 31.647 31.315 1.00 34.24 98 VAL 1 N 1
ATOM 751 C CA . VAL A 1 98 ? 142.443 30.843 30.851 1.00 33.02 98 VAL 1 CA 1
ATOM 752 C C . VAL A 1 98 ? 141.748 31.588 29.737 1.00 31.94 98 VAL 1 C 1
ATOM 753 O O . VAL A 1 98 ? 141.415 31.016 28.676 1.00 32.11 98 VAL 1 O 1
ATOM 757 N N . TYR A 1 99 ? 141.572 32.890 29.950 1.00 30.46 99 TYR 1 N 1
ATOM 758 C CA . TYR A 1 99 ? 140.860 33.724 28.989 1.00 30.13 99 TYR 1 CA 1
ATOM 759 C C . TYR A 1 99 ? 141.557 33.710 27.638 1.00 30.16 99 TYR 1 C 1
ATOM 760 O O . TYR A 1 99 ? 140.913 33.569 26.589 1.00 29.07 99 TYR 1 O 1
ATOM 769 N N . ASP A 1 100 ? 142.874 33.874 27.668 1.00 29.51 100 ASP 1 N 1
ATOM 770 C CA . ASP A 1 100 ? 143.637 33.898 26.426 1.00 31.80 100 ASP 1 CA 1
ATOM 771 C C . ASP A 1 100 ? 143.713 32.527 25.759 1.00 30.11 100 ASP 1 C 1
ATOM 772 O O . ASP A 1 100 ? 143.668 32.440 24.531 1.00 30.10 100 ASP 1 O 1
ATOM 777 N N . ASN A 1 101 ? 143.801 31.475 26.563 1.00 30.11 101 ASN 1 N 1
ATOM 778 C CA . ASN A 1 101 ? 143.807 30.121 26.014 1.00 31.04 101 ASN 1 CA 1
ATOM 779 C C . ASN A 1 101 ? 142.516 29.856 25.230 1.00 30.22 101 ASN 1 C 1
ATOM 780 O O . ASN A 1 101 ? 142.543 29.319 24.115 1.00 29.74 101 ASN 1 O 1
ATOM 785 N N . ILE A 1 102 ? 141.377 30.244 25.798 1.00 29.34 102 ILE 1 N 1
ATOM 786 C CA . ILE A 1 102 ? 140.106 30.035 25.110 1.00 28.96 102 ILE 1 CA 1
ATOM 787 C C . ILE A 1 102 ? 139.976 30.950 23.904 1.00 30.65 102 ILE 1 C 1
ATOM 788 O O . ILE A 1 102 ? 139.411 30.574 22.864 1.00 30.03 102 ILE 1 O 1
ATOM 793 N N . ALA A 1 103 ? 140.516 32.156 24.034 1.00 30.76 103 ALA 1 N 1
ATOM 794 C CA . ALA A 1 103 ? 140.451 33.135 22.959 1.00 33.34 103 ALA 1 CA 1
ATOM 795 C C . ALA A 1 103 ? 141.408 32.865 21.801 1.00 35.62 103 ALA 1 C 1
ATOM 796 O O . ALA A 1 103 ? 141.155 33.321 20.699 1.00 34.81 103 ALA 1 O 1
ATOM 798 N N . PHE A 1 104 ? 142.495 32.139 22.052 1.00 39.60 104 PHE 1 N 1
ATOM 799 C CA . PHE A 1 104 ? 143.529 31.918 21.016 1.00 44.77 104 PHE 1 CA 1
ATOM 800 C C . PHE A 1 104 ? 143.033 31.586 19.615 1.00 46.57 104 PHE 1 C 1
ATOM 801 O O . PHE A 1 104 ? 143.421 32.255 18.652 1.00 46.41 104 PHE 1 O 1
ATOM 809 N N . PRO A 1 105 ? 142.169 30.562 19.477 1.00 47.94 105 PRO 1 N 1
ATOM 810 C CA . PRO A 1 105 ? 141.676 30.227 18.138 1.00 50.05 105 PRO 1 CA 1
ATOM 811 C C . PRO A 1 105 ? 140.983 31.403 17.466 1.00 50.97 105 PRO 1 C 1
ATOM 812 O O . PRO A 1 105 ? 141.139 31.610 16.269 1.00 52.40 105 PRO 1 O 1
ATOM 816 N N . LEU A 1 106 ? 140.213 32.170 18.230 1.00 51.94 106 LEU 1 N 1
ATOM 817 C CA . LEU A 1 106 ? 139.529 33.318 17.658 1.00 53.80 106 LEU 1 CA 1
ATOM 818 C C . LEU A 1 106 ? 140.525 34.431 17.316 1.00 56.06 106 LEU 1 C 1
ATOM 819 O O . LEU A 1 106 ? 140.273 35.237 16.419 1.00 55.76 106 LEU 1 O 1
ATOM 824 N N . LYS A 1 107 ? 141.655 34.461 18.026 1.00 58.53 107 LYS 1 N 1
ATOM 825 C CA . LYS A 1 107 ? 142.708 35.460 17.790 1.00 61.46 107 LYS 1 CA 1
ATOM 826 C C . LYS A 1 107 ? 143.339 35.222 16.410 1.00 62.44 107 LYS 1 C 1
ATOM 827 O O . LYS A 1 107 ? 143.814 36.152 15.763 1.00 62.59 107 LYS 1 O 1
ATOM 833 N N . LEU A 1 108 ? 143.347 33.970 15.970 1.00 63.73 108 LEU 1 N 1
ATOM 834 C CA . LEU A 1 108 ? 143.892 33.630 14.661 1.00 65.29 108 LEU 1 CA 1
ATOM 835 C C . LEU A 1 108 ? 142.906 34.019 13.561 1.00 66.31 108 LEU 1 C 1
ATOM 836 O O . LEU A 1 108 ? 143.283 34.642 12.570 1.00 66.52 108 LEU 1 O 1
ATOM 841 N N . ARG A 1 109 ? 141.641 33.652 13.750 1.00 67.51 109 ARG 1 N 1
ATOM 842 C CA . ARG A 1 109 ? 140.578 33.956 12.795 1.00 68.47 109 ARG 1 CA 1
ATOM 843 C C . ARG A 1 109 ? 140.259 35.452 12.795 1.00 69.46 109 ARG 1 C 1
ATOM 844 O O . ARG A 1 109 ? 139.238 35.887 12.249 1.00 69.57 109 ARG 1 O 1
ATOM 852 N N . LYS A 1 110 ? 141.134 36.226 13.432 1.00 70.27 110 LYS 1 N 1
ATOM 853 C CA . LYS A 1 110 ? 141.008 37.676 13.511 1.00 71.03 110 LYS 1 CA 1
ATOM 854 C C . LYS A 1 110 ? 139.601 38.186 13.827 1.00 70.92 110 LYS 1 C 1
ATOM 855 O O . LYS A 1 110 ? 139.106 39.111 13.186 1.00 71.35 110 LYS 1 O 1
ATOM 861 N N . VAL A 1 111 ? 138.967 37.583 14.828 1.00 70.71 111 VAL 1 N 1
ATOM 862 C CA . VAL A 1 111 ? 137.628 37.976 15.257 1.00 69.92 111 VAL 1 CA 1
ATOM 863 C C . VAL A 1 111 ? 137.742 39.266 16.086 1.00 69.84 111 VAL 1 C 1
ATOM 864 O O . VAL A 1 111 ? 138.658 39.410 16.896 1.00 69.63 111 VAL 1 O 1
ATOM 868 N N . PRO A 1 112 ? 136.822 40.227 15.891 1.00 69.73 112 PRO 1 N 1
ATOM 869 C CA . PRO A 1 112 ? 136.892 41.476 16.664 1.00 69.72 112 PRO 1 CA 1
ATOM 870 C C . PRO A 1 112 ? 136.957 41.231 18.182 1.00 69.32 112 PRO 1 C 1
ATOM 871 O O . PRO A 1 112 ? 136.237 40.381 18.703 1.00 69.33 112 PRO 1 O 1
ATOM 875 N N . ARG A 1 113 ? 137.807 41.979 18.883 1.00 68.71 113 ARG 1 N 1
ATOM 876 C CA . ARG A 1 113 ? 137.953 41.818 20.330 1.00 68.19 113 ARG 1 CA 1
ATOM 877 C C . ARG A 1 113 ? 136.626 41.857 21.089 1.00 66.81 113 ARG 1 C 1
ATOM 878 O O . ARG A 1 113 ? 136.461 41.168 22.094 1.00 66.43 113 ARG 1 O 1
ATOM 886 N N . GLN A 1 114 ? 135.692 42.676 20.623 1.00 65.14 114 GLN 1 N 1
ATOM 887 C CA . GLN A 1 114 ? 134.381 42.770 21.254 1.00 63.63 114 GLN 1 CA 1
ATOM 888 C C . GLN A 1 114 ? 133.719 41.388 21.221 1.00 61.59 114 GLN 1 C 1
ATOM 889 O O . GLN A 1 114 ? 133.231 40.898 22.244 1.00 60.63 114 GLN 1 O 1
ATOM 895 N N . GLU A 1 115 ? 133.710 40.778 20.035 1.00 58.55 115 GLU 1 N 1
ATOM 896 C CA . GLU A 1 115 ? 133.122 39.458 19.838 1.00 56.57 115 GLU 1 CA 1
ATOM 897 C C . GLU A 1 115 ? 133.918 38.371 20.581 1.00 53.61 115 GLU 1 C 1
ATOM 898 O O . GLU A 1 115 ? 133.338 37.472 21.200 1.00 52.01 115 GLU 1 O 1
ATOM 904 N N . ILE A 1 116 ? 135.242 38.443 20.513 1.00 50.12 116 ILE 1 N 1
ATOM 905 C CA . ILE A 1 116 ? 136.060 37.447 21.201 1.00 46.80 116 ILE 1 CA 1
ATOM 906 C C . ILE A 1 116 ? 135.711 37.451 22.686 1.00 44.91 116 ILE 1 C 1
ATOM 907 O O . ILE A 1 116 ? 135.424 36.402 23.251 1.00 43.67 116 ILE 1 O 1
ATOM 912 N N . ASP A 1 117 ? 135.686 38.640 23.294 1.00 43.89 117 ASP 1 N 1
ATOM 913 C CA . ASP A 1 117 ? 135.381 38.776 24.713 1.00 42.32 117 ASP 1 CA 1
ATOM 914 C C . ASP A 1 117 ? 134.021 38.179 25.061 1.00 42.28 117 ASP 1 C 1
ATOM 915 O O . ASP A 1 117 ? 133.895 37.394 26.001 1.00 40.04 117 ASP 1 O 1
ATOM 920 N N . GLN A 1 118 ? 133.005 38.540 24.289 1.00 41.48 118 GLN 1 N 1
ATOM 921 C CA . GLN A 1 118 ? 131.667 38.042 24.552 1.00 41.87 118 GLN 1 CA 1
ATOM 922 C C . GLN A 1 118 ? 131.637 36.510 24.457 1.00 40.74 118 GLN 1 C 1
ATOM 923 O O . GLN A 1 118 ? 131.136 35.818 25.355 1.00 39.71 118 GLN 1 O 1
ATOM 929 N N . ARG A 1 119 ? 132.215 35.976 23.393 1.00 38.85 119 ARG 1 N 1
ATOM 930 C CA . ARG A 1 119 ? 132.228 34.536 23.215 1.00 38.47 119 ARG 1 CA 1
ATOM 931 C C . ARG A 1 119 ? 133.021 33.804 24.302 1.00 36.08 119 ARG 1 C 1
ATOM 932 O O . ARG A 1 119 ? 132.556 32.787 24.843 1.00 35.23 119 ARG 1 O 1
ATOM 940 N N . VAL A 1 120 ? 134.204 34.313 24.638 1.00 33.63 120 VAL 1 N 1
ATOM 941 C CA . VAL A 1 120 ? 135.008 33.673 25.680 1.00 32.21 120 VAL 1 CA 1
ATOM 942 C C . VAL A 1 120 ? 134.282 33.674 27.042 1.00 32.68 120 VAL 1 C 1
ATOM 943 O O . VAL A 1 120 ? 134.207 32.648 27.735 1.00 30.90 120 VAL 1 O 1
ATOM 947 N N . ARG A 1 121 ? 133.727 34.823 27.422 1.00 31.69 121 ARG 1 N 1
ATOM 948 C CA . ARG A 1 121 ? 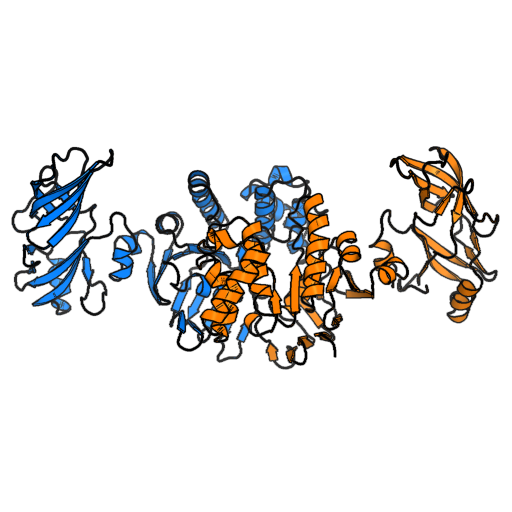133.048 34.916 28.713 1.00 32.58 121 ARG 1 CA 1
ATOM 949 C C . ARG A 1 121 ? 131.809 34.022 28.770 1.00 32.30 121 ARG 1 C 1
ATOM 950 O O . ARG A 1 121 ? 131.510 33.424 29.796 1.00 32.01 121 ARG 1 O 1
ATOM 958 N N . GLU A 1 122 ? 131.108 33.924 27.654 1.00 32.04 122 GLU 1 N 1
ATOM 959 C CA . GLU A 1 122 ? 129.921 33.098 27.563 1.00 33.72 122 GLU 1 CA 1
ATOM 960 C C . GLU A 1 122 ? 130.298 31.618 27.772 1.00 31.77 122 GLU 1 C 1
ATOM 961 O O . GLU A 1 122 ? 129.708 30.931 28.571 1.00 32.10 122 GLU 1 O 1
ATOM 967 N N . VAL A 1 123 ? 131.314 31.169 27.048 1.00 28.92 123 VAL 1 N 1
ATOM 968 C CA . VAL A 1 123 ? 131.829 29.831 27.143 1.00 29.57 123 VAL 1 CA 1
ATOM 969 C C . VAL A 1 123 ? 132.324 29.535 28.566 1.00 28.32 123 VAL 1 C 1
ATOM 970 O O . VAL A 1 123 ? 132.037 28.483 29.128 1.00 26.44 123 VAL 1 O 1
ATOM 974 N N . ALA A 1 124 ? 133.070 30.466 29.160 1.00 27.49 124 ALA 1 N 1
ATOM 975 C CA . ALA A 1 124 ? 133.559 30.254 30.539 1.00 28.58 124 ALA 1 CA 1
ATOM 976 C C . ALA A 1 124 ? 132.370 30.095 31.497 1.00 28.80 124 ALA 1 C 1
ATOM 977 O O . ALA A 1 124 ? 132.435 29.305 32.430 1.00 28.96 124 ALA 1 O 1
ATOM 979 N N . GLU A 1 125 ? 131.279 30.818 31.261 1.00 30.52 125 GLU 1 N 1
ATOM 980 C CA . GLU A 1 125 ? 130.131 30.694 32.148 1.00 32.74 125 GLU 1 CA 1
ATOM 981 C C . GLU A 1 125 ? 129.487 29.307 32.032 1.00 32.46 125 GLU 1 C 1
ATOM 982 O O . GLU A 1 125 ? 129.140 28.717 33.040 1.00 31.33 125 GLU 1 O 1
ATOM 988 N N . LEU A 1 126 ? 129.348 28.790 30.813 1.00 31.08 126 LEU 1 N 1
ATOM 989 C CA . LEU A 1 126 ? 128.758 27.458 30.622 1.00 30.03 126 LEU 1 CA 1
ATOM 990 C C . LEU A 1 126 ? 129.627 26.395 31.263 1.00 28.71 126 LEU 1 C 1
ATOM 991 O O . LEU A 1 126 ? 129.135 25.333 31.633 1.00 29.41 126 LEU 1 O 1
ATOM 996 N N . LEU A 1 127 ? 130.929 26.650 31.353 1.00 26.60 127 LEU 1 N 1
ATOM 997 C CA . LEU A 1 127 ? 131.835 25.655 31.903 1.00 26.80 127 LEU 1 CA 1
ATOM 998 C C . LEU A 1 127 ? 132.220 25.878 33.382 1.00 26.53 127 LEU 1 C 1
ATOM 999 O O . LEU A 1 127 ? 133.013 25.114 33.924 1.00 25.79 127 LEU 1 O 1
ATOM 1004 N N . GLY A 1 128 ? 131.666 26.918 34.002 1.00 25.58 128 GLY 1 N 1
ATOM 1005 C CA . GLY A 1 128 ? 131.968 27.227 35.396 1.00 27.28 128 GLY 1 CA 1
ATOM 1006 C C . GLY A 1 128 ? 133.388 27.761 35.555 1.00 26.59 128 GLY 1 C 1
ATOM 1007 O O . GLY A 1 128 ? 134.007 27.592 36.608 1.00 28.84 128 GLY 1 O 1
ATOM 1008 N N . LEU A 1 129 ? 133.904 28.418 34.520 1.00 24.57 129 LEU 1 N 1
ATOM 1009 C CA . LEU A 1 129 ? 135.276 28.899 34.527 1.00 26.64 129 LEU 1 CA 1
ATOM 1010 C C . LEU A 1 129 ? 135.448 30.401 34.749 1.00 27.44 129 LEU 1 C 1
ATOM 1011 O O . LEU A 1 129 ? 136.569 30.884 34.772 1.00 26.90 129 LEU 1 O 1
ATOM 1016 N N . THR A 1 130 ? 134.349 31.116 34.939 1.00 28.28 130 THR 1 N 1
ATOM 1017 C CA . THR A 1 130 ? 134.426 32.557 35.087 1.00 30.12 130 THR 1 CA 1
ATOM 1018 C C . THR A 1 130 ? 135.414 33.068 36.137 1.00 30.83 130 THR 1 C 1
ATOM 1019 O O . THR A 1 130 ? 136.198 33.969 35.862 1.00 30.35 130 THR 1 O 1
ATOM 1023 N N . GLU A 1 131 ? 135.415 32.472 37.317 1.00 32.00 131 GLU 1 N 1
ATOM 1024 C CA . GLU A 1 131 ? 136.340 32.931 38.364 1.00 33.38 131 GLU 1 CA 1
ATOM 1025 C C . GLU A 1 131 ? 137.797 32.600 38.046 1.00 34.56 131 GLU 1 C 1
ATOM 1026 O O . GLU A 1 131 ? 138.703 33.082 38.742 1.00 34.02 131 GLU 1 O 1
ATOM 1032 N N . LEU A 1 132 ? 138.038 31.777 37.016 1.00 31.97 132 LEU 1 N 1
ATOM 1033 C CA . LEU A 1 132 ? 139.405 31.398 36.670 1.00 31.59 132 LEU 1 CA 1
ATOM 1034 C C . LEU A 1 132 ? 139.974 32.107 35.438 1.00 30.78 132 LEU 1 C 1
ATOM 1035 O O . LEU A 1 132 ? 141.080 31.797 35.026 1.00 29.86 132 LEU 1 O 1
ATOM 1040 N N . LEU A 1 133 ? 139.242 33.061 34.872 1.00 30.81 133 LEU 1 N 1
ATOM 1041 C CA . LEU A 1 133 ? 139.668 33.710 33.637 1.00 32.69 133 LEU 1 CA 1
ATOM 1042 C C . LEU A 1 133 ? 141.069 34.306 33.613 1.00 35.17 133 LEU 1 C 1
ATOM 1043 O O . LEU A 1 133 ? 141.747 34.265 32.587 1.00 31.68 133 LEU 1 O 1
ATOM 1048 N N . ASN A 1 134 ? 141.501 34.857 34.743 1.00 37.48 134 ASN 1 N 1
ATOM 1049 C CA . ASN A 1 134 ? 142.809 35.477 34.795 1.00 42.13 134 ASN 1 CA 1
ATOM 1050 C C . ASN A 1 134 ? 143.874 34.546 35.319 1.00 42.89 134 ASN 1 C 1
ATOM 1051 O O . ASN A 1 134 ? 145.003 34.974 35.540 1.00 43.67 134 ASN 1 O 1
ATOM 1056 N N . ARG A 1 135 ? 143.537 33.274 35.499 1.00 43.86 135 ARG 1 N 1
ATOM 1057 C CA . ARG A 1 135 ? 144.503 32.296 36.011 1.00 45.95 135 ARG 1 CA 1
ATOM 1058 C C . ARG A 1 135 ? 145.353 31.635 34.924 1.00 46.57 135 ARG 1 C 1
ATOM 1059 O O . ARG A 1 135 ? 144.944 31.566 33.764 1.00 45.75 135 ARG 1 O 1
ATOM 1067 N N . LYS A 1 136 ? 146.530 31.144 35.318 1.00 47.85 136 LYS 1 N 1
ATOM 1068 C CA . LYS A 1 136 ? 147.448 30.439 34.422 1.00 49.29 136 LYS 1 CA 1
ATOM 1069 C C . LYS A 1 136 ? 147.168 28.953 34.664 1.00 50.84 136 LYS 1 C 1
ATOM 1070 O O . LYS A 1 136 ? 146.717 28.577 35.745 1.00 50.53 136 LYS 1 O 1
ATOM 1076 N N . PRO A 1 137 ? 147.446 28.085 33.673 1.00 52.02 137 PRO 1 N 1
ATOM 1077 C CA . PRO A 1 137 ? 147.193 26.644 33.822 1.00 53.40 137 PRO 1 CA 1
ATOM 1078 C C . PRO A 1 137 ? 147.737 26.020 35.102 1.00 54.23 137 PRO 1 C 1
ATOM 1079 O O . PRO A 1 137 ? 147.070 25.209 35.741 1.00 52.68 137 PRO 1 O 1
ATOM 1083 N N . ARG A 1 138 ? 148.955 26.415 35.463 1.00 55.86 138 ARG 1 N 1
ATOM 1084 C CA . ARG A 1 138 ? 149.621 25.898 36.653 1.00 57.19 138 ARG 1 CA 1
ATOM 1085 C C . ARG A 1 138 ? 148.810 26.122 37.925 1.00 56.81 138 ARG 1 C 1
ATOM 1086 O O . ARG A 1 138 ? 148.912 25.345 38.866 1.00 57.79 138 ARG 1 O 1
ATOM 1094 N N . GLU A 1 139 ? 148.001 27.174 37.948 1.00 57.06 139 GLU 1 N 1
ATOM 1095 C CA . GLU A 1 139 ? 147.183 27.479 39.116 1.00 57.17 139 GLU 1 CA 1
ATOM 1096 C C . GLU A 1 139 ? 145.836 26.754 39.070 1.00 56.72 139 GLU 1 C 1
ATOM 1097 O O . GLU A 1 139 ? 144.939 27.084 39.847 1.00 56.91 139 GLU 1 O 1
ATOM 1103 N N . LEU A 1 140 ? 145.689 25.773 38.177 1.00 55.21 140 LEU 1 N 1
ATOM 1104 C CA . LEU A 1 140 ? 144.414 25.062 38.036 1.00 53.82 140 LEU 1 CA 1
ATOM 1105 C C . LEU A 1 140 ? 144.465 23.569 38.356 1.00 53.15 140 LEU 1 C 1
ATOM 1106 O O . LEU A 1 140 ? 145.525 22.957 38.310 1.00 53.58 140 LEU 1 O 1
ATOM 1111 N N . SER A 1 141 ? 143.312 22.985 38.678 1.00 52.56 141 SER 1 N 1
ATOM 1112 C CA . SER A 1 141 ? 143.249 21.546 38.936 1.00 51.77 141 SER 1 CA 1
ATOM 1113 C C . SER A 1 141 ? 143.198 20.867 37.566 1.00 51.01 141 SER 1 C 1
ATOM 1114 O O . SER A 1 141 ? 143.116 21.543 36.532 1.00 50.19 141 SER 1 O 1
ATOM 1117 N N . GLY A 1 142 ? 143.239 19.538 37.548 1.00 49.23 142 GLY 1 N 1
ATOM 1118 C CA . GLY A 1 142 ? 143.201 18.844 36.270 1.00 46.86 142 GLY 1 CA 1
ATOM 1119 C C . GLY A 1 142 ? 141.839 18.942 35.594 1.00 44.47 142 GLY 1 C 1
ATOM 1120 O O . GLY A 1 142 ? 141.740 18.974 34.368 1.00 44.21 142 GLY 1 O 1
ATOM 1121 N N . GLY A 1 143 ? 140.792 18.957 36.408 1.00 43.02 143 GLY 1 N 1
ATOM 1122 C CA . GLY A 1 143 ? 139.440 19.067 35.895 1.00 40.29 143 GLY 1 CA 1
ATOM 1123 C C . GLY A 1 143 ? 139.227 20.479 35.389 1.00 38.53 143 GLY 1 C 1
ATOM 1124 O O . GLY A 1 143 ? 138.540 20.682 34.410 1.00 37.59 143 GLY 1 O 1
ATOM 1125 N N . GLN A 1 144 ? 139.801 21.463 36.067 1.00 36.67 144 GLN 1 N 1
ATOM 1126 C CA . GLN A 1 144 ? 139.668 22.838 35.599 1.00 35.66 144 GLN 1 CA 1
ATOM 1127 C C . GLN A 1 144 ? 140.405 22.955 34.272 1.00 35.45 144 GLN 1 C 1
ATOM 1128 O O . GLN A 1 144 ? 139.862 23.498 33.319 1.00 32.39 144 GLN 1 O 1
ATOM 1134 N N . ARG A 1 145 ? 141.613 22.387 34.167 1.00 36.18 145 ARG 1 N 1
ATOM 1135 C CA . ARG A 1 145 ? 142.347 22.482 32.895 1.00 38.51 145 ARG 1 CA 1
ATOM 1136 C C . ARG A 1 145 ? 141.593 21.784 31.764 1.00 36.93 145 ARG 1 C 1
ATOM 1137 O O . ARG A 1 145 ? 141.588 22.246 30.615 1.00 35.92 145 ARG 1 O 1
ATOM 1145 N N . GLN A 1 146 ? 140.962 20.670 32.099 1.00 35.89 146 GLN 1 N 1
ATOM 1146 C CA . GLN A 1 146 ? 140.217 19.898 31.102 1.00 35.93 146 GLN 1 CA 1
ATOM 1147 C C . GLN A 1 146 ? 139.039 20.735 30.567 1.00 33.40 146 GLN 1 C 1
ATOM 1148 O O . GLN A 1 146 ? 138.741 20.729 29.383 1.00 32.74 146 GLN 1 O 1
ATOM 1154 N N . ARG A 1 147 ? 138.376 21.460 31.456 1.00 30.46 147 ARG 1 N 1
ATOM 1155 C CA . ARG A 1 147 ? 137.266 22.291 31.046 1.00 29.28 147 ARG 1 CA 1
ATOM 1156 C C . ARG A 1 147 ? 137.771 23.475 30.208 1.00 28.15 147 ARG 1 C 1
ATOM 1157 O O . ARG A 1 147 ? 137.087 23.940 29.304 1.00 25.90 147 ARG 1 O 1
ATOM 1165 N N . VAL A 1 148 ? 138.968 23.969 30.519 1.00 27.97 148 VAL 1 N 1
ATOM 1166 C CA . VAL A 1 148 ? 139.483 25.076 29.745 1.00 27.96 148 VAL 1 CA 1
ATOM 1167 C C . VAL A 1 148 ? 139.729 24.538 28.331 1.00 27.56 148 VAL 1 C 1
ATOM 1168 O O . VAL A 1 148 ? 139.387 25.175 27.344 1.00 26.21 148 VAL 1 O 1
ATOM 1172 N N . ALA A 1 149 ? 140.298 23.342 28.222 1.00 28.83 149 ALA 1 N 1
ATOM 1173 C CA . ALA A 1 149 ? 140.536 22.841 26.866 1.00 28.73 149 ALA 1 CA 1
ATOM 1174 C C . ALA A 1 149 ? 139.224 22.675 26.090 1.00 26.91 149 ALA 1 C 1
ATOM 1175 O O . ALA A 1 149 ? 139.150 22.998 24.902 1.00 26.90 149 ALA 1 O 1
ATOM 1177 N N . LEU A 1 150 ? 138.177 22.211 26.764 1.00 27.69 150 LEU 1 N 1
ATOM 1178 C CA . LEU A 1 150 ? 136.880 22.025 26.110 1.00 27.49 150 LEU 1 CA 1
ATOM 1179 C C . LEU A 1 150 ? 136.365 23.371 25.654 1.00 26.93 150 LEU 1 C 1
ATOM 1180 O O . LEU A 1 150 ? 135.770 23.531 24.591 1.00 27.67 150 LEU 1 O 1
ATOM 1185 N N . GLY A 1 151 ? 136.619 24.382 26.462 1.00 28.08 151 GLY 1 N 1
ATOM 1186 C CA . GLY A 1 151 ? 136.174 25.705 26.072 1.00 28.42 151 GLY 1 CA 1
ATOM 1187 C C . GLY A 1 151 ? 136.869 26.174 24.804 1.00 27.96 151 GLY 1 C 1
ATOM 1188 O O . GLY A 1 151 ? 136.243 26.807 23.950 1.00 28.59 151 GLY 1 O 1
ATOM 1189 N N . ARG A 1 152 ? 138.161 25.889 24.676 1.00 29.90 152 ARG 1 N 1
ATOM 1190 C CA . ARG A 1 152 ? 138.900 26.295 23.480 1.00 32.22 152 ARG 1 CA 1
ATOM 1191 C C . ARG A 1 152 ? 138.277 25.595 22.244 1.00 31.82 152 ARG 1 C 1
ATOM 1192 O O . ARG A 1 152 ? 138.091 26.208 21.187 1.00 32.53 152 ARG 1 O 1
ATOM 1200 N N . ALA A 1 153 ? 137.943 24.326 22.409 1.00 30.53 153 ALA 1 N 1
ATOM 1201 C CA . ALA A 1 153 ? 137.310 23.538 21.338 1.00 31.34 153 ALA 1 CA 1
ATOM 1202 C C . ALA A 1 153 ? 135.909 24.066 20.992 1.00 30.47 153 ALA 1 C 1
ATOM 1203 O O . ALA A 1 153 ? 135.553 24.200 19.813 1.00 29.84 153 ALA 1 O 1
ATOM 1205 N N . ILE A 1 154 ? 135.115 24.394 22.015 1.00 30.17 154 ILE 1 N 1
ATOM 1206 C CA . ILE A 1 154 ? 133.747 24.891 21.802 1.00 29.90 154 ILE 1 CA 1
ATOM 1207 C C . ILE A 1 154 ? 133.652 26.230 21.069 1.00 32.29 154 ILE 1 C 1
ATOM 1208 O O . ILE A 1 154 ? 132.760 26.421 20.214 1.00 30.29 154 ILE 1 O 1
ATOM 1213 N N . VAL A 1 155 ? 134.545 27.175 21.408 1.00 32.63 155 VAL 1 N 1
ATOM 1214 C CA . VAL A 1 155 ? 134.472 28.485 20.760 1.00 34.44 155 VAL 1 CA 1
ATOM 1215 C C . VAL A 1 155 ? 134.755 28.454 19.263 1.00 35.09 155 VAL 1 C 1
ATOM 1216 O O . VAL A 1 155 ? 134.326 29.343 18.536 1.00 36.59 155 VAL 1 O 1
ATOM 1220 N N . ARG A 1 156 ? 135.466 27.435 18.800 1.00 35.38 156 ARG 1 N 1
ATOM 1221 C CA . ARG A 1 156 ? 135.770 27.292 17.365 1.00 36.80 156 ARG 1 CA 1
ATOM 1222 C C . ARG A 1 156 ? 134.533 26.857 16.575 1.00 35.39 156 ARG 1 C 1
ATOM 1223 O O . ARG A 1 156 ? 134.545 26.899 15.349 1.00 34.63 156 ARG 1 O 1
ATOM 1231 N N . LYS A 1 157 ? 133.484 26.422 17.272 1.00 32.79 157 LYS 1 N 1
ATOM 1232 C CA . LYS A 1 157 ? 132.225 25.983 16.648 1.00 30.26 157 LYS 1 CA 1
ATOM 1233 C C . LYS A 1 157 ? 132.365 24.817 15.627 1.00 28.66 157 LYS 1 C 1
ATOM 1234 O O . LYS A 1 157 ? 132.069 24.967 14.438 1.00 24.96 157 LYS 1 O 1
ATOM 1240 N N . PRO A 1 158 ? 132.818 23.645 16.080 1.00 27.40 158 PRO 1 N 1
ATOM 1241 C CA . PRO A 1 158 ? 132.943 22.552 15.088 1.00 25.48 158 PRO 1 CA 1
ATOM 1242 C C . PRO A 1 158 ? 131.567 22.036 14.634 1.00 23.41 158 PRO 1 C 1
ATOM 1243 O O . PRO A 1 158 ? 130.546 22.342 15.270 1.00 24.56 158 PRO 1 O 1
ATOM 1247 N N . GLN A 1 159 ? 131.517 21.277 13.542 1.00 22.51 159 GLN 1 N 1
ATOM 1248 C CA . GLN A 1 159 ? 130.253 20.692 13.093 1.00 24.08 159 GLN 1 CA 1
ATOM 1249 C C . GLN A 1 159 ? 129.866 19.549 14.035 1.00 23.51 159 GLN 1 C 1
ATOM 1250 O O . GLN A 1 159 ? 128.689 19.281 14.217 1.00 22.96 159 GLN 1 O 1
ATOM 1256 N N . VAL A 1 160 ? 130.858 18.880 14.620 1.00 20.79 160 VAL 1 N 1
ATOM 1257 C CA . VAL A 1 160 ? 130.544 17.742 15.501 1.00 19.65 160 VAL 1 CA 1
ATOM 1258 C C . VAL A 1 160 ? 131.636 17.516 16.524 1.00 18.97 160 VAL 1 C 1
ATOM 1259 O O . VAL A 1 160 ? 132.833 17.769 16.263 1.00 19.81 160 VAL 1 O 1
ATOM 1263 N N . PHE A 1 161 ? 131.217 17.066 17.711 1.00 17.97 161 PHE 1 N 1
ATOM 1264 C CA . PHE A 1 161 ? 132.142 16.719 18.783 1.00 17.17 161 PHE 1 CA 1
ATOM 1265 C C . PHE A 1 161 ? 132.176 15.216 18.821 1.00 16.37 161 PHE 1 C 1
ATOM 1266 O O . PHE A 1 161 ? 131.113 14.603 18.790 1.00 16.82 161 PHE 1 O 1
ATOM 1274 N N . LEU A 1 162 ? 133.377 14.648 18.973 1.00 15.76 162 LEU 1 N 1
ATOM 1275 C CA . LEU A 1 162 ? 133.528 13.176 18.996 1.00 17.31 162 LEU 1 CA 1
ATOM 1276 C C . LEU A 1 162 ? 134.195 12.764 20.309 1.00 18.54 162 LEU 1 C 1
ATOM 1277 O O . LEU A 1 162 ? 135.221 13.352 20.709 1.00 19.83 162 LEU 1 O 1
ATOM 1282 N N . MET A 1 163 ? 133.624 11.778 21.007 1.00 17.57 163 MET 1 N 1
ATOM 1283 C CA . MET A 1 163 ? 134.276 11.332 22.219 1.00 18.11 163 MET 1 CA 1
ATOM 1284 C C . MET A 1 163 ? 134.069 9.838 22.424 1.00 18.05 163 MET 1 C 1
ATOM 1285 O O . MET A 1 163 ? 133.046 9.295 21.989 1.00 16.91 163 MET 1 O 1
ATOM 1290 N N . ASP A 1 164 ? 135.046 9.198 23.071 1.00 16.57 164 ASP 1 N 1
ATOM 1291 C CA . ASP A 1 164 ? 134.997 7.753 23.265 1.00 19.98 164 ASP 1 CA 1
ATOM 1292 C C . ASP A 1 164 ? 135.012 7.451 24.761 1.00 19.36 164 ASP 1 C 1
ATOM 1293 O O . ASP A 1 164 ? 136.069 7.386 25.392 1.00 18.62 164 ASP 1 O 1
ATOM 1298 N N . GLU A 1 165 ? 133.809 7.315 25.312 1.00 21.45 165 GLU 1 N 1
ATOM 1299 C CA . GLU A 1 165 ? 133.577 7.038 26.734 1.00 23.06 165 GLU 1 CA 1
ATOM 1300 C C . GLU A 1 165 ? 134.487 7.841 27.645 1.00 23.31 165 GLU 1 C 1
ATOM 1301 O O . GLU A 1 165 ? 135.201 7.294 28.480 1.00 23.38 165 GLU 1 O 1
ATOM 1307 N N . PRO A 1 166 ? 134.450 9.168 27.509 1.00 25.67 166 PRO 1 N 1
ATOM 1308 C CA . PRO A 1 166 ? 135.293 10.050 28.322 1.00 24.86 166 PRO 1 CA 1
ATOM 1309 C C . PRO A 1 166 ? 135.031 10.013 29.815 1.00 26.67 166 PRO 1 C 1
ATOM 1310 O O . PRO A 1 166 ? 135.885 10.434 30.602 1.00 26.61 166 PRO 1 O 1
ATOM 1314 N N . LEU A 1 167 ? 133.869 9.511 30.206 1.00 28.08 167 LEU 1 N 1
ATOM 1315 C CA . LEU A 1 167 ? 133.494 9.422 31.617 1.00 31.77 167 LEU 1 CA 1
ATOM 1316 C C . LEU A 1 167 ? 133.881 8.082 32.250 1.00 33.74 167 LEU 1 C 1
ATOM 1317 O O . LEU A 1 167 ? 133.591 7.825 33.432 1.00 34.06 167 LEU 1 O 1
ATOM 1322 N N . SER A 1 168 ? 134.528 7.225 31.468 1.00 34.83 168 SER 1 N 1
ATOM 1323 C CA . SER A 1 168 ? 134.909 5.891 31.921 1.00 37.53 168 SER 1 CA 1
ATOM 1324 C C . SER A 1 168 ? 135.767 5.822 33.198 1.00 40.14 168 SER 1 C 1
ATOM 1325 O O . SER A 1 168 ? 135.637 4.881 33.976 1.00 41.92 168 SER 1 O 1
ATOM 1328 N N . ASN A 1 169 ? 136.623 6.819 33.392 1.00 42.71 169 ASN 1 N 1
ATOM 1329 C CA . ASN A 1 169 ? 137.535 6.919 34.548 1.00 46.79 169 ASN 1 CA 1
ATOM 1330 C C . ASN A 1 169 ? 136.898 7.471 35.822 1.00 46.85 169 ASN 1 C 1
ATOM 1331 O O . ASN A 1 169 ? 137.609 7.678 36.809 1.00 47.65 169 ASN 1 O 1
ATOM 1336 N N . LEU A 1 170 ? 135.592 7.726 35.819 1.00 45.85 170 LEU 1 N 1
ATOM 1337 C CA . LEU A 1 170 ? 134.975 8.341 36.992 1.00 44.20 170 LEU 1 CA 1
ATOM 1338 C C . LEU A 1 170 ? 134.293 7.437 37.996 1.00 42.97 170 LEU 1 C 1
ATOM 1339 O O . LEU A 1 170 ? 133.759 6.396 37.631 1.00 41.36 170 LEU 1 O 1
ATOM 1344 N N . ASP A 1 171 ? 134.305 7.839 39.271 1.00 42.85 171 ASP 1 N 1
ATOM 1345 C CA . ASP A 1 171 ? 133.599 7.055 40.297 1.00 42.55 171 ASP 1 CA 1
ATOM 1346 C C . ASP A 1 171 ? 132.106 7.139 39.942 1.00 41.19 171 ASP 1 C 1
ATOM 1347 O O . ASP A 1 171 ? 131.653 8.125 39.372 1.00 39.58 171 ASP 1 O 1
ATOM 1352 N N . ALA A 1 172 ? 131.359 6.106 40.293 1.00 39.94 172 ALA 1 N 1
ATOM 1353 C CA . ALA A 1 172 ? 129.952 6.021 39.957 1.00 39.95 172 ALA 1 CA 1
ATOM 1354 C C . ALA A 1 172 ? 129.110 7.295 40.148 1.00 39.51 172 ALA 1 C 1
ATOM 1355 O O . ALA A 1 172 ? 128.438 7.740 39.215 1.00 38.83 172 ALA 1 O 1
ATOM 1357 N N . LYS A 1 173 ? 129.151 7.876 41.341 1.00 37.73 173 LYS 1 N 1
ATOM 1358 C CA . LYS A 1 173 ? 128.359 9.070 41.637 1.00 37.87 173 LYS 1 CA 1
ATOM 1359 C C . LYS A 1 173 ? 128.703 10.255 40.766 1.00 35.31 173 LYS 1 C 1
ATOM 1360 O O . LYS A 1 173 ? 127.806 10.934 40.261 1.00 32.62 173 LYS 1 O 1
ATOM 1366 N N . LEU A 1 174 ? 130.000 10.519 40.620 1.00 32.39 174 LEU 1 N 1
ATOM 1367 C CA . LEU A 1 174 ? 130.434 11.625 39.808 1.00 32.38 174 LEU 1 CA 1
ATOM 1368 C C . LEU A 1 174 ? 130.026 11.366 38.369 1.00 30.14 174 LEU 1 C 1
ATOM 1369 O O . LEU A 1 174 ? 129.713 12.298 37.651 1.00 30.52 174 LEU 1 O 1
ATOM 1374 N N . ARG A 1 175 ? 130.042 10.103 37.954 1.00 29.17 175 ARG 1 N 1
ATOM 1375 C CA . ARG A 1 175 ? 129.674 9.770 36.582 1.00 29.33 175 ARG 1 CA 1
ATOM 1376 C C . ARG A 1 175 ? 128.209 10.105 36.310 1.00 26.30 175 ARG 1 C 1
ATOM 1377 O O . ARG A 1 175 ? 127.866 10.661 35.271 1.00 26.06 175 ARG 1 O 1
ATOM 1385 N N . VAL A 1 176 ? 127.357 9.775 37.267 1.00 24.85 176 VAL 1 N 1
ATOM 1386 C CA . VAL A 1 176 ? 125.918 10.055 37.145 1.00 25.27 176 VAL 1 CA 1
ATOM 1387 C C . VAL A 1 176 ? 125.720 11.559 36.952 1.00 24.23 176 VAL 1 C 1
ATOM 1388 O O . VAL A 1 176 ? 124.983 11.987 36.084 1.00 22.67 176 VAL 1 O 1
ATOM 1392 N N . ARG A 1 177 ? 126.429 12.352 37.744 1.00 25.97 177 ARG 1 N 1
ATOM 1393 C CA . ARG A 1 177 ? 126.312 13.807 37.646 1.00 26.25 177 ARG 1 CA 1
ATOM 1394 C C . ARG A 1 177 ? 126.893 14.341 36.329 1.00 25.07 177 ARG 1 C 1
ATOM 1395 O O . ARG A 1 177 ? 126.337 15.235 35.714 1.00 22.74 177 ARG 1 O 1
ATOM 1403 N N . MET A 1 178 ? 128.039 13.807 35.921 1.00 24.13 178 MET 1 N 1
ATOM 1404 C CA . MET A 1 178 ? 128.666 14.262 34.689 1.00 25.68 178 MET 1 CA 1
ATOM 1405 C C . MET A 1 178 ? 127.836 13.915 33.446 1.00 24.80 178 MET 1 C 1
ATOM 1406 O O . MET A 1 178 ? 127.830 14.665 32.498 1.00 25.64 178 MET 1 O 1
ATOM 1411 N N . ARG A 1 179 ? 127.110 12.797 33.457 1.00 23.21 179 ARG 1 N 1
ATOM 1412 C CA . ARG A 1 179 ? 126.283 12.479 32.289 1.00 22.38 179 ARG 1 CA 1
ATOM 1413 C C . ARG A 1 179 ? 125.252 13.593 32.130 1.00 22.30 179 ARG 1 C 1
ATOM 1414 O O . ARG A 1 179 ? 124.980 14.050 31.018 1.00 22.35 179 ARG 1 O 1
ATOM 1422 N N . ALA A 1 180 ? 124.662 14.012 33.241 1.00 22.03 180 ALA 1 N 1
ATOM 1423 C CA . ALA A 1 180 ? 123.680 15.080 33.185 1.00 22.71 180 ALA 1 CA 1
ATOM 1424 C C . ALA A 1 180 ? 124.324 16.404 32.762 1.00 23.40 180 ALA 1 C 1
ATOM 1425 O O . ALA A 1 180 ? 123.775 17.107 31.929 1.00 23.80 180 ALA 1 O 1
ATOM 1427 N N . GLU A 1 181 ? 125.487 16.741 33.315 1.00 24.72 181 GLU 1 N 1
ATOM 1428 C CA . GLU A 1 181 ? 126.141 18.007 32.954 1.00 26.81 181 GLU 1 CA 1
ATOM 1429 C C . GLU A 1 181 ? 126.553 18.027 31.486 1.00 24.78 181 GLU 1 C 1
ATOM 1430 O O . GLU A 1 181 ? 126.386 19.030 30.796 1.00 24.88 181 GLU 1 O 1
ATOM 1436 N N . LEU A 1 182 ? 127.113 16.920 31.008 1.00 25.63 182 LEU 1 N 1
ATOM 1437 C CA . LEU A 1 182 ? 127.528 16.835 29.611 1.00 25.34 182 LEU 1 CA 1
ATOM 1438 C C . LEU A 1 182 ? 126.374 17.004 28.649 1.00 24.86 182 LEU 1 C 1
ATOM 1439 O O . LEU A 1 182 ? 126.492 17.710 27.632 1.00 23.69 182 LEU 1 O 1
ATOM 1444 N N . LYS A 1 183 ? 125.261 16.324 28.939 1.00 22.92 183 LYS 1 N 1
ATOM 1445 C CA . LYS A 1 183 ? 124.084 16.420 28.046 1.00 21.48 183 LYS 1 CA 1
ATOM 1446 C 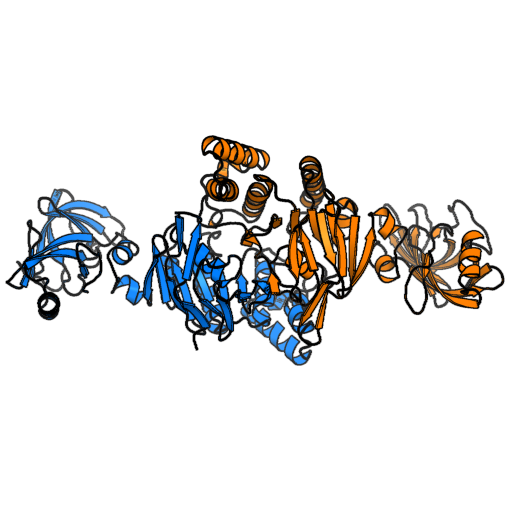C . LYS A 1 183 ? 123.475 17.845 28.120 1.00 21.95 183 LYS 1 C 1
ATOM 1447 O O . LYS A 1 183 ? 123.040 18.420 27.104 1.00 20.96 183 LYS 1 O 1
ATOM 1453 N N . LYS A 1 184 ? 123.465 18.426 29.310 1.00 21.51 184 LYS 1 N 1
ATOM 1454 C CA . LYS A 1 184 ? 122.940 19.784 29.453 1.00 22.51 184 LYS 1 CA 1
ATOM 1455 C C . LYS A 1 184 ? 123.792 20.722 28.578 1.00 21.38 184 LYS 1 C 1
ATOM 1456 O O . LYS A 1 184 ? 123.275 21.557 27.833 1.00 21.98 184 LYS 1 O 1
ATOM 1462 N N . LEU A 1 185 ? 125.106 20.602 28.674 1.00 22.03 185 LEU 1 N 1
ATOM 1463 C CA . LEU A 1 185 ? 125.968 21.475 27.852 1.00 22.96 185 LEU 1 CA 1
ATOM 1464 C C . LEU A 1 185 ? 125.750 21.222 26.352 1.00 21.68 185 LEU 1 C 1
ATOM 1465 O O . LEU A 1 185 ? 125.682 22.141 25.555 1.00 21.48 185 LEU 1 O 1
ATOM 1470 N N . GLN A 1 186 ? 125.651 19.964 25.947 1.00 20.56 186 GLN 1 N 1
ATOM 1471 C CA . GLN A 1 186 ? 125.405 19.697 24.540 1.00 20.81 186 GLN 1 CA 1
ATOM 1472 C C . GLN A 1 186 ? 124.114 20.319 24.045 1.00 22.32 186 GLN 1 C 1
ATOM 1473 O O . GLN A 1 186 ? 124.083 20.846 22.939 1.00 23.22 186 GLN 1 O 1
ATOM 1479 N N . ARG A 1 187 ? 123.058 20.286 24.858 1.00 26.03 187 ARG 1 N 1
ATOM 1480 C CA . ARG A 1 187 ? 121.786 20.892 24.474 1.00 29.01 187 ARG 1 CA 1
ATOM 1481 C C . ARG A 1 187 ? 121.925 22.417 24.372 1.00 29.45 187 ARG 1 C 1
ATOM 1482 O O . ARG A 1 187 ? 121.395 23.038 23.442 1.00 28.34 187 ARG 1 O 1
ATOM 1490 N N . GLN A 1 188 ? 122.663 23.003 25.308 1.00 30.10 188 GLN 1 N 1
ATOM 1491 C CA . GLN A 1 188 ? 122.899 24.470 25.286 1.00 31.35 188 GLN 1 CA 1
ATOM 1492 C C . GLN A 1 188 ? 123.657 24.865 24.023 1.00 31.38 188 GLN 1 C 1
ATOM 1493 O O . GLN A 1 188 ? 123.387 25.915 23.423 1.00 33.08 188 GLN 1 O 1
ATOM 1499 N N . LEU A 1 189 ? 124.605 24.032 23.595 1.00 29.95 189 LEU 1 N 1
ATOM 1500 C CA . LEU A 1 189 ? 125.363 24.344 22.396 1.00 27.51 189 LEU 1 CA 1
ATOM 1501 C C . LEU A 1 189 ? 124.634 23.972 21.122 1.00 26.86 189 LEU 1 C 1
ATOM 1502 O O . LEU A 1 189 ? 124.848 24.596 20.106 1.00 26.11 189 LEU 1 O 1
ATOM 1507 N N . GLY A 1 190 ? 123.786 22.940 21.170 1.00 26.12 190 GLY 1 N 1
ATOM 1508 C CA . GLY A 1 190 ? 123.061 22.512 19.970 1.00 25.93 190 GLY 1 CA 1
ATOM 1509 C C . GLY A 1 190 ? 123.993 21.875 18.936 1.00 26.40 190 GLY 1 C 1
ATOM 1510 O O . GLY A 1 190 ? 123.657 21.817 17.764 1.00 26.94 190 GLY 1 O 1
ATOM 1511 N N . VAL A 1 191 ? 125.155 21.385 19.372 1.00 24.30 191 VAL 1 N 1
ATOM 1512 C CA . VAL A 1 191 ? 126.125 20.823 18.446 1.00 22.79 191 VAL 1 CA 1
ATOM 1513 C C . VAL A 1 191 ? 126.048 19.289 18.355 1.00 23.04 191 VAL 1 C 1
ATOM 1514 O O . VAL A 1 191 ? 125.917 18.611 19.364 1.00 22.83 191 VAL 1 O 1
ATOM 1518 N N . THR A 1 192 ? 126.069 18.786 17.129 1.00 21.36 192 THR 1 N 1
ATOM 1519 C CA . THR A 1 192 ? 125.992 17.341 16.851 1.00 20.67 192 THR 1 CA 1
ATOM 1520 C C . THR A 1 192 ? 127.114 16.697 17.660 1.00 18.53 192 THR 1 C 1
ATOM 1521 O O . THR A 1 192 ? 128.246 17.184 17.673 1.00 18.23 192 THR 1 O 1
ATOM 1525 N N . THR A 1 193 ? 126.787 15.614 18.359 1.00 18.07 193 THR 1 N 1
ATOM 1526 C CA . THR A 1 193 ? 127.767 14.936 19.201 1.00 19.42 193 THR 1 CA 1
ATOM 1527 C C . THR A 1 193 ? 127.647 13.434 18.997 1.00 18.09 193 THR 1 C 1
ATOM 1528 O O . THR A 1 193 ? 126.531 12.916 18.892 1.00 18.81 193 THR 1 O 1
ATOM 1532 N N . ILE A 1 194 ? 128.796 12.764 18.881 1.00 18.14 194 ILE 1 N 1
ATOM 1533 C CA . ILE A 1 194 ? 128.799 11.313 18.686 1.00 16.30 194 ILE 1 CA 1
ATOM 1534 C C . ILE A 1 194 ? 129.651 10.800 19.847 1.00 17.56 194 ILE 1 C 1
ATOM 1535 O O . ILE A 1 194 ? 130.816 11.155 19.985 1.00 17.19 194 ILE 1 O 1
ATOM 1540 N N . TYR A 1 195 ? 129.070 9.906 20.639 1.00 16.83 195 TYR 1 N 1
ATOM 1541 C CA . TYR A 1 195 ? 129.701 9.452 21.879 1.00 16.86 195 TYR 1 CA 1
ATOM 1542 C C . TYR A 1 195 ? 129.622 7.932 21.914 1.00 17.09 195 TYR 1 C 1
ATOM 1543 O O . TYR A 1 195 ? 128.532 7.352 21.852 1.00 16.61 195 TYR 1 O 1
ATOM 1552 N N . VAL A 1 196 ? 130.780 7.309 22.026 1.00 15.93 196 VAL 1 N 1
ATOM 1553 C CA . VAL A 1 196 ? 130.888 5.850 22.088 1.00 15.87 196 VAL 1 CA 1
ATOM 1554 C C . VAL A 1 196 ? 130.837 5.398 23.544 1.00 16.77 196 VAL 1 C 1
ATOM 1555 O O . VAL A 1 196 ? 131.475 5.997 24.400 1.00 16.33 196 VAL 1 O 1
ATOM 1559 N N . THR A 1 197 ? 130.097 4.324 23.824 1.00 16.63 197 THR 1 N 1
ATOM 1560 C CA . THR A 1 197 ? 130.123 3.789 25.159 1.00 16.82 197 THR 1 CA 1
ATOM 1561 C C . THR A 1 197 ? 129.790 2.301 25.068 1.00 17.82 197 THR 1 C 1
ATOM 1562 O O . THR A 1 197 ? 129.171 1.868 24.093 1.00 16.45 197 THR 1 O 1
ATOM 1566 N N . HIS A 1 198 ? 130.252 1.539 26.070 1.00 17.34 198 HIS 1 N 1
ATOM 1567 C CA . HIS A 1 198 ? 129.878 0.119 26.138 1.00 18.50 198 HIS 1 CA 1
ATOM 1568 C C . HIS A 1 198 ? 128.740 0.007 27.164 1.00 18.88 198 HIS 1 C 1
ATOM 1569 O O . HIS A 1 198 ? 128.160 -1.036 27.308 1.00 19.74 198 HIS 1 O 1
ATOM 1576 N N . ASP A 1 199 ? 128.447 1.089 27.885 1.00 18.45 199 ASP 1 N 1
ATOM 1577 C CA . ASP A 1 199 ? 127.475 1.077 29.003 1.00 19.36 199 ASP 1 CA 1
ATOM 1578 C C . ASP A 1 199 ? 126.061 1.386 28.562 1.00 18.40 199 ASP 1 C 1
ATOM 1579 O O . ASP A 1 199 ? 125.750 2.519 28.156 1.00 17.31 199 ASP 1 O 1
ATOM 1584 N N . GLN A 1 200 ? 125.192 0.376 28.654 1.00 18.95 200 GLN 1 N 1
ATOM 1585 C CA . GLN A 1 200 ? 123.798 0.490 28.224 1.00 19.57 200 GLN 1 CA 1
ATOM 1586 C C . GLN A 1 200 ? 123.022 1.593 28.942 1.00 19.58 200 GLN 1 C 1
ATOM 1587 O O . GLN A 1 200 ? 122.261 2.359 28.310 1.00 18.70 200 GLN 1 O 1
ATOM 1593 N N . VAL A 1 201 ? 123.198 1.672 30.254 1.00 20.13 201 VAL 1 N 1
ATOM 1594 C CA . VAL A 1 201 ? 122.480 2.692 31.038 1.00 20.80 201 VAL 1 CA 1
ATOM 1595 C C . VAL A 1 201 ? 122.974 4.073 30.635 1.00 18.74 201 VAL 1 C 1
ATOM 1596 O O . VAL A 1 201 ? 122.199 4.985 30.437 1.00 19.19 201 VAL 1 O 1
ATOM 1600 N N . GLU A 1 202 ? 124.275 4.219 30.484 1.00 19.24 202 GLU 1 N 1
ATOM 1601 C CA . GLU A 1 202 ? 124.795 5.503 30.050 1.00 18.68 202 GLU 1 CA 1
ATOM 1602 C C . GLU A 1 202 ? 124.168 5.859 28.690 1.00 18.65 202 GLU 1 C 1
ATOM 1603 O O . GLU A 1 202 ? 123.729 6.990 28.453 1.00 16.69 202 GLU 1 O 1
ATOM 1609 N N . ALA A 1 203 ? 124.077 4.879 27.792 1.00 16.17 203 ALA 1 N 1
ATOM 1610 C CA . ALA A 1 203 ? 123.532 5.171 26.473 1.00 16.66 203 ALA 1 CA 1
ATOM 1611 C C . ALA A 1 203 ? 122.065 5.619 26.513 1.00 16.76 203 ALA 1 C 1
ATOM 1612 O O . ALA A 1 203 ? 121.681 6.613 25.866 1.00 17.38 203 ALA 1 O 1
ATOM 1614 N N . MET A 1 204 ? 121.252 4.889 27.256 1.00 16.84 204 MET 1 N 1
ATOM 1615 C CA . MET A 1 204 ? 119.837 5.221 27.356 1.00 18.64 204 MET 1 CA 1
ATOM 1616 C C . MET A 1 204 ? 119.580 6.518 28.109 1.00 18.93 204 MET 1 C 1
ATOM 1617 O O . MET A 1 204 ? 118.609 7.201 27.855 1.00 18.62 204 MET 1 O 1
ATOM 1622 N N . THR A 1 205 ? 120.488 6.847 29.009 1.00 18.57 205 THR 1 N 1
ATOM 1623 C CA . THR A 1 205 ? 120.376 8.044 29.818 1.00 17.46 205 THR 1 CA 1
ATOM 1624 C C . THR A 1 205 ? 120.768 9.276 28.974 1.00 19.24 205 THR 1 C 1
ATOM 1625 O O . THR A 1 205 ? 120.043 10.281 28.941 1.00 17.56 205 THR 1 O 1
ATOM 1629 N N . MET A 1 206 ? 121.885 9.184 28.258 1.00 17.09 206 MET 1 N 1
ATOM 1630 C CA . MET A 1 206 ? 122.371 10.372 27.534 1.00 18.13 206 MET 1 CA 1
ATOM 1631 C C . MET A 1 206 ? 121.961 10.557 26.080 1.00 18.53 206 MET 1 C 1
ATOM 1632 O O . MET A 1 206 ? 121.878 11.700 25.585 1.00 20.54 206 MET 1 O 1
ATOM 1637 N N . GLY A 1 207 ? 121.742 9.462 25.373 1.00 18.83 207 GLY 1 N 1
ATOM 1638 C CA . GLY A 1 207 ? 121.466 9.632 23.969 1.00 19.59 207 GLY 1 CA 1
ATOM 1639 C C . GLY A 1 207 ? 120.099 10.092 23.522 1.00 21.26 207 GLY 1 C 1
ATOM 1640 O O . GLY A 1 207 ? 119.086 9.711 24.125 1.00 20.37 207 GLY 1 O 1
ATOM 1641 N N . ASP A 1 208 ? 120.080 10.944 22.489 1.00 20.98 208 ASP 1 N 1
ATOM 1642 C CA . ASP A 1 208 ? 118.809 11.326 21.831 1.00 21.29 208 ASP 1 CA 1
ATOM 1643 C C . ASP A 1 208 ? 118.503 10.066 20.999 1.00 20.71 208 ASP 1 C 1
ATOM 1644 O O . ASP A 1 208 ? 117.364 9.607 20.890 1.00 19.00 208 ASP 1 O 1
ATOM 1649 N N . ARG A 1 209 ? 119.548 9.511 20.379 1.00 20.51 209 ARG 1 N 1
ATOM 1650 C CA . ARG A 1 209 ? 119.371 8.248 19.640 1.00 18.74 209 ARG 1 CA 1
ATOM 1651 C C . ARG A 1 209 ? 120.601 7.400 19.936 1.00 18.72 209 ARG 1 C 1
ATOM 1652 O O . ARG A 1 209 ? 121.635 7.925 20.362 1.00 16.68 209 ARG 1 O 1
ATOM 1660 N N . ILE A 1 210 ? 120.459 6.093 19.710 1.00 16.69 210 ILE 1 N 1
ATOM 1661 C CA . ILE A 1 210 ? 121.511 5.134 19.960 1.00 16.92 210 ILE 1 CA 1
ATOM 1662 C C . ILE A 1 210 ? 121.680 4.233 18.733 1.00 17.76 210 ILE 1 C 1
ATOM 1663 O O . ILE A 1 210 ? 120.693 3.670 18.235 1.00 17.14 210 ILE 1 O 1
ATOM 1668 N N . ALA A 1 211 ? 122.912 4.159 18.234 1.00 17.95 211 ALA 1 N 1
ATOM 1669 C CA . ALA A 1 211 ? 123.260 3.289 17.122 1.00 17.02 211 ALA 1 CA 1
ATOM 1670 C C . ALA A 1 211 ? 123.859 2.037 17.806 1.00 19.03 211 ALA 1 C 1
ATOM 1671 O O . ALA A 1 211 ? 124.991 2.078 18.308 1.00 17.88 211 ALA 1 O 1
ATOM 1673 N N . VAL A 1 212 ? 123.103 0.939 17.848 1.00 18.86 212 VAL 1 N 1
ATOM 1674 C CA . VAL A 1 212 ? 123.606 -0.291 18.493 1.00 17.45 212 VAL 1 CA 1
ATOM 1675 C C . VAL A 1 212 ? 124.398 -1.124 17.464 1.00 16.85 212 VAL 1 C 1
ATOM 1676 O O . VAL A 1 212 ? 123.913 -1.384 16.388 1.00 18.24 212 VAL 1 O 1
ATOM 1680 N N . MET A 1 213 ? 125.583 -1.559 17.837 1.00 18.23 213 MET 1 N 1
ATOM 1681 C CA . MET A 1 213 ? 126.450 -2.307 16.933 1.00 18.42 213 MET 1 CA 1
ATOM 1682 C C . MET A 1 213 ? 126.854 -3.627 17.538 1.00 17.76 213 MET 1 C 1
ATOM 1683 O O . MET A 1 213 ? 126.958 -3.752 18.737 1.00 15.50 213 MET 1 O 1
ATOM 1688 N N . ASN A 1 214 ? 127.097 -4.610 16.672 1.00 17.54 214 ASN 1 N 1
ATOM 1689 C CA . ASN A 1 214 ? 127.566 -5.875 17.138 1.00 18.30 214 ASN 1 CA 1
ATOM 1690 C C . ASN A 1 214 ? 128.352 -6.457 15.969 1.00 18.14 214 ASN 1 C 1
ATOM 1691 O O . ASN A 1 214 ? 127.821 -6.515 14.848 1.00 18.32 214 ASN 1 O 1
ATOM 1696 N N . ARG A 1 215 ? 129.567 -6.878 16.279 1.00 21.75 215 ARG 1 N 1
ATOM 1697 C CA . ARG A 1 215 ? 130.486 -7.523 15.331 1.00 24.65 215 ARG 1 CA 1
ATOM 1698 C C . ARG A 1 215 ? 130.594 -6.758 14.014 1.00 24.21 215 ARG 1 C 1
ATOM 1699 O O . ARG A 1 215 ? 130.489 -7.332 12.910 1.00 21.45 215 ARG 1 O 1
ATOM 1707 N N . GLY A 1 216 ? 130.805 -5.438 14.147 1.00 21.67 216 GLY 1 N 1
ATOM 1708 C CA . GLY A 1 216 ? 130.990 -4.574 12.989 1.00 18.49 216 GLY 1 CA 1
ATOM 1709 C C . GLY A 1 216 ? 129.745 -4.157 12.261 1.00 20.46 216 GLY 1 C 1
ATOM 1710 O O . GLY A 1 216 ? 129.801 -3.409 11.292 1.00 19.55 216 GLY 1 O 1
ATOM 1711 N N . VAL A 1 217 ? 128.585 -4.611 12.730 1.00 19.61 217 VAL 1 N 1
ATOM 1712 C CA . VAL A 1 217 ? 127.368 -4.323 12.010 1.00 19.79 217 VAL 1 CA 1
ATOM 1713 C C . VAL A 1 217 ? 126.381 -3.465 12.795 1.00 19.92 217 VAL 1 C 1
ATOM 1714 O O . VAL A 1 217 ? 126.093 -3.777 13.951 1.00 19.69 217 VAL 1 O 1
ATOM 1718 N N . LEU A 1 218 ? 125.834 -2.436 12.154 1.00 21.94 218 LEU 1 N 1
ATOM 1719 C CA . LEU A 1 218 ? 124.822 -1.566 12.782 1.00 21.44 218 LEU 1 CA 1
ATOM 1720 C C . LEU A 1 218 ? 123.523 -2.381 12.891 1.00 22.28 218 LEU 1 C 1
ATOM 1721 O O . LEU A 1 218 ? 122.942 -2.817 11.869 1.00 20.55 218 LEU 1 O 1
ATOM 1726 N N . GLN A 1 219 ? 123.090 -2.606 14.129 1.00 19.83 219 GLN 1 N 1
ATOM 1727 C CA . GLN A 1 219 ? 121.897 -3.418 14.394 1.00 20.55 219 GLN 1 CA 1
ATOM 1728 C C . GLN A 1 219 ? 120.643 -2.618 14.357 1.00 20.40 219 GLN 1 C 1
ATOM 1729 O O . GLN A 1 219 ? 119.615 -3.081 13.885 1.00 22.30 219 GLN 1 O 1
ATOM 1735 N N . GLN A 1 220 ? 120.707 -1.417 14.913 1.00 18.07 220 GLN 1 N 1
ATOM 1736 C CA . GLN A 1 220 ? 119.557 -0.567 14.966 1.00 18.47 220 GLN 1 CA 1
ATOM 1737 C C . GLN A 1 220 ? 119.970 0.855 15.345 1.00 18.53 220 GLN 1 C 1
ATOM 1738 O O . GLN A 1 220 ? 120.964 1.041 16.053 1.00 18.79 220 GLN 1 O 1
ATOM 1744 N N . VAL A 1 221 ? 119.198 1.838 14.895 1.00 18.13 221 VAL 1 N 1
ATOM 1745 C CA . VAL A 1 221 ? 119.399 3.206 15.331 1.00 19.87 221 VAL 1 CA 1
ATOM 1746 C C . VAL A 1 221 ? 118.025 3.671 15.823 1.00 20.48 221 VAL 1 C 1
ATOM 1747 O O . VAL A 1 221 ? 117.055 3.667 15.047 1.00 19.80 221 VAL 1 O 1
ATOM 1751 N N . GLY A 1 222 ? 117.934 4.072 17.091 1.00 20.56 222 GLY 1 N 1
ATOM 1752 C CA . GLY A 1 222 ? 116.656 4.537 17.615 1.00 20.10 222 GLY 1 CA 1
ATOM 1753 C C . GLY A 1 222 ? 116.786 5.269 18.924 1.00 19.36 222 GLY 1 C 1
ATOM 1754 O O . GLY A 1 222 ? 117.851 5.286 19.544 1.00 18.62 222 GLY 1 O 1
ATOM 1755 N N . SER A 1 223 ? 115.680 5.875 19.360 1.00 18.18 223 SER 1 N 1
ATOM 1756 C CA . SER A 1 223 ? 115.660 6.574 20.649 1.00 18.39 223 SER 1 CA 1
ATOM 1757 C C . SER A 1 223 ? 115.802 5.488 21.716 1.00 19.55 223 SER 1 C 1
ATOM 1758 O O . SER A 1 223 ? 115.694 4.292 21.422 1.00 18.63 223 SER 1 O 1
ATOM 1761 N N . PRO A 1 224 ? 116.095 5.871 22.965 1.00 20.21 224 PRO 1 N 1
ATOM 1762 C CA . PRO A 1 224 ? 116.202 4.798 23.977 1.00 21.97 224 PRO 1 CA 1
ATOM 1763 C C . PRO A 1 224 ? 114.893 4.001 24.037 1.00 21.92 224 PRO 1 C 1
ATOM 1764 O O . PRO A 1 224 ? 114.913 2.782 24.222 1.00 23.10 224 PRO 1 O 1
ATOM 1768 N N . ASP A 1 225 ? 113.750 4.669 23.921 1.00 22.05 225 ASP 1 N 1
ATOM 1769 C CA . ASP A 1 225 ? 112.485 3.908 23.962 1.00 23.41 225 ASP 1 CA 1
ATOM 1770 C C . ASP A 1 225 ? 112.424 2.912 22.830 1.00 22.75 225 ASP 1 C 1
ATOM 1771 O O . ASP A 1 225 ? 111.994 1.778 23.030 1.00 25.20 225 ASP 1 O 1
ATOM 1776 N N . GLU A 1 226 ? 112.837 3.322 21.633 1.00 21.44 226 GLU 1 N 1
ATOM 1777 C CA . GLU A 1 226 ? 112.775 2.394 20.503 1.00 23.70 226 GLU 1 CA 1
ATOM 1778 C C . GLU A 1 226 ? 113.676 1.178 20.628 1.00 23.18 226 GLU 1 C 1
ATOM 1779 O O . GLU A 1 226 ? 113.260 0.064 20.277 1.00 22.62 226 GLU 1 O 1
ATOM 1785 N N . VAL A 1 227 ? 114.913 1.371 21.096 1.00 21.52 227 VAL 1 N 1
ATOM 1786 C CA . VAL A 1 227 ? 115.805 0.214 21.172 1.00 20.26 227 VAL 1 CA 1
ATOM 1787 C C . VAL A 1 227 ? 115.406 -0.708 22.308 1.00 22.50 227 VAL 1 C 1
ATOM 1788 O O . VAL A 1 227 ? 115.652 -1.923 22.227 1.00 22.61 227 VAL 1 O 1
ATOM 1792 N N . TYR A 1 228 ? 114.735 -0.158 23.327 1.00 20.76 228 TYR 1 N 1
ATOM 1793 C CA . TYR A 1 228 ? 114.315 -0.958 24.485 1.00 22.02 228 TYR 1 CA 1
ATOM 1794 C C . TYR A 1 228 ? 112.963 -1.640 24.223 1.00 21.58 228 TYR 1 C 1
ATOM 1795 O O . TYR A 1 228 ? 112.813 -2.860 24.398 1.00 21.21 228 TYR 1 O 1
ATOM 1804 N N . ASP A 1 229 ? 111.993 -0.841 23.802 1.00 23.10 229 ASP 1 N 1
ATOM 1805 C CA . ASP A 1 229 ? 110.630 -1.349 23.543 1.00 24.75 229 ASP 1 CA 1
ATOM 1806 C C . ASP A 1 229 ? 110.393 -1.980 22.186 1.00 26.30 229 ASP 1 C 1
ATOM 1807 O O . ASP A 1 229 ? 109.481 -2.825 22.053 1.00 27.09 229 ASP 1 O 1
ATOM 1812 N N . LYS A 1 230 ? 111.153 -1.547 21.171 1.00 23.92 230 LYS 1 N 1
ATOM 1813 C CA . LYS A 1 230 ? 111.029 -2.100 19.816 1.00 25.25 230 LYS 1 CA 1
ATOM 1814 C C . LYS A 1 230 ? 112.385 -2.590 19.279 1.00 24.29 230 LYS 1 C 1
ATOM 1815 O O . LYS A 1 230 ? 112.847 -2.149 18.210 1.00 23.84 230 LYS 1 O 1
ATOM 1821 N N . PRO A 1 231 ? 113.034 -3.520 20.003 1.00 23.82 231 PRO 1 N 1
ATOM 1822 C CA . PRO A 1 231 ? 114.331 -4.027 19.550 1.00 23.58 231 PRO 1 CA 1
ATOM 1823 C C . PRO A 1 231 ? 114.195 -4.644 18.135 1.00 25.58 231 PRO 1 C 1
ATOM 1824 O O . PRO A 1 231 ? 113.275 -5.432 17.876 1.00 23.78 231 PRO 1 O 1
ATOM 1828 N N . ALA A 1 232 ? 115.126 -4.294 17.247 1.00 23.30 232 ALA 1 N 1
ATOM 1829 C CA . ALA A 1 232 ? 115.048 -4.721 15.838 1.00 24.55 232 ALA 1 CA 1
ATOM 1830 C C . ALA A 1 232 ? 115.355 -6.175 15.604 1.00 24.30 232 ALA 1 C 1
ATOM 1831 O O . ALA A 1 232 ? 114.978 -6.733 14.573 1.00 25.10 232 ALA 1 O 1
ATOM 1833 N N . ASN A 1 233 ? 116.028 -6.803 16.554 1.00 21.25 233 ASN 1 N 1
ATOM 1834 C CA . ASN A 1 233 ? 116.361 -8.186 16.393 1.00 22.47 233 ASN 1 CA 1
ATOM 1835 C C . ASN A 1 233 ? 116.701 -8.747 17.741 1.00 22.71 233 ASN 1 C 1
ATOM 1836 O O . ASN A 1 233 ? 116.702 -8.007 18.743 1.00 22.00 233 ASN 1 O 1
ATOM 1841 N N . THR A 1 234 ? 117.009 -10.036 17.791 1.00 22.12 234 THR 1 N 1
ATOM 1842 C CA . THR A 1 234 ? 117.320 -10.659 19.063 1.00 23.32 234 THR 1 CA 1
ATOM 1843 C C . THR A 1 234 ? 118.566 -10.140 19.734 1.00 23.01 234 THR 1 C 1
ATOM 1844 O O . THR A 1 234 ? 118.633 -10.128 20.970 1.00 22.36 234 THR 1 O 1
ATOM 1848 N N . PHE A 1 235 ? 119.554 -9.700 18.957 1.00 21.35 235 PHE 1 N 1
ATOM 1849 C CA . PHE A 1 235 ? 120.754 -9.179 19.626 1.00 20.68 235 PHE 1 CA 1
ATOM 1850 C C . PHE A 1 235 ? 120.419 -7.922 20.484 1.00 19.09 235 PHE 1 C 1
ATOM 1851 O O . PHE A 1 235 ? 120.799 -7.823 21.655 1.00 20.08 235 PHE 1 O 1
ATOM 1859 N N . VAL A 1 236 ? 119.720 -6.974 19.877 1.00 20.23 236 VAL 1 N 1
ATOM 1860 C CA . VAL A 1 236 ? 119.389 -5.727 20.561 1.00 19.97 236 VAL 1 CA 1
ATOM 1861 C C . VAL A 1 236 ? 118.459 -6.048 21.741 1.00 20.78 236 VAL 1 C 1
ATOM 1862 O O . VAL A 1 236 ? 118.586 -5.463 22.837 1.00 19.19 236 VAL 1 O 1
ATOM 1866 N N . ALA A 1 237 ? 117.545 -6.984 21.528 1.00 20.91 237 ALA 1 N 1
ATOM 1867 C CA . ALA A 1 237 ? 116.607 -7.365 22.590 1.00 20.99 237 ALA 1 CA 1
ATOM 1868 C C . ALA A 1 237 ? 117.319 -7.996 23.773 1.00 21.90 237 ALA 1 C 1
ATOM 1869 O O . ALA A 1 237 ? 116.925 -7.779 24.927 1.00 22.87 237 ALA 1 O 1
ATOM 1871 N N . GLY A 1 238 ? 118.370 -8.775 23.508 1.00 20.24 238 GLY 1 N 1
ATOM 1872 C CA . GLY A 1 238 ? 119.062 -9.416 24.607 1.00 21.34 238 GLY 1 CA 1
ATOM 1873 C C . GLY A 1 238 ? 120.233 -8.625 25.186 1.00 22.30 238 GLY 1 C 1
ATOM 1874 O O . GLY A 1 238 ? 120.778 -9.001 26.207 1.00 21.38 238 GLY 1 O 1
ATOM 1875 N N . PHE A 1 239 ? 120.617 -7.540 24.520 1.00 20.64 239 PHE 1 N 1
ATOM 1876 C CA . PHE A 1 239 ? 121.773 -6.777 24.940 1.00 21.70 239 PHE 1 CA 1
ATOM 1877 C C . PHE A 1 239 ? 121.439 -5.670 25.954 1.00 22.43 239 PHE 1 C 1
ATOM 1878 O O . PHE A 1 239 ? 122.272 -5.319 26.782 1.00 20.82 239 PHE 1 O 1
ATOM 1886 N N . ILE A 1 240 ? 120.217 -5.159 25.894 1.00 22.24 240 ILE 1 N 1
ATOM 1887 C CA . ILE A 1 240 ? 119.783 -4.121 26.816 1.00 24.87 240 ILE 1 CA 1
ATOM 1888 C C . ILE A 1 240 ? 118.679 -4.630 27.745 1.00 25.91 240 ILE 1 C 1
ATOM 1889 O O . ILE A 1 240 ? 117.680 -5.148 27.266 1.00 27.14 240 ILE 1 O 1
ATOM 1894 N N . GLY A 1 241 ? 118.850 -4.461 29.058 1.00 25.51 241 GLY 1 N 1
ATOM 1895 C CA . GLY A 1 241 ? 117.830 -4.905 30.008 1.00 26.37 241 GLY 1 CA 1
ATOM 1896 C C . GLY A 1 241 ? 118.387 -5.760 31.121 1.00 26.51 241 GLY 1 C 1
ATOM 1897 O O . GLY A 1 241 ? 119.266 -6.589 30.905 1.00 25.97 241 GLY 1 O 1
ATOM 1898 N N . SER A 1 242 ? 117.884 -5.564 32.328 1.00 25.88 242 SER 1 N 1
ATOM 1899 C CA . SER A 1 242 ? 118.361 -6.335 33.444 1.00 25.80 242 SER 1 CA 1
ATOM 1900 C C . SER A 1 242 ? 117.206 -6.682 34.388 1.00 26.66 242 SER 1 C 1
ATOM 1901 O O . SER A 1 242 ? 116.418 -5.800 34.778 1.00 25.51 242 SER 1 O 1
ATOM 1904 N N . PRO A 1 243 ? 116.963 -7.989 34.612 1.00 25.18 243 PRO 1 N 1
ATOM 1905 C CA . PRO A 1 243 ? 117.664 -9.145 34.039 1.00 23.47 243 PRO 1 CA 1
ATOM 1906 C C . PRO A 1 243 ? 117.399 -9.086 32.522 1.00 21.73 243 PRO 1 C 1
ATOM 1907 O O . PRO A 1 243 ? 116.544 -8.342 32.066 1.00 21.95 243 PRO 1 O 1
ATOM 1911 N N . PRO A 1 244 ? 118.122 -9.865 31.734 1.00 21.44 244 PRO 1 N 1
ATOM 1912 C CA . PRO A 1 244 ? 117.904 -9.823 30.295 1.00 21.88 244 PRO 1 CA 1
ATOM 1913 C C . PRO A 1 244 ? 116.529 -10.342 29.885 1.00 21.34 244 PRO 1 C 1
ATOM 1914 O O . PRO A 1 244 ? 115.889 -11.088 30.626 1.00 20.69 244 PRO 1 O 1
ATOM 1918 N N . MET A 1 245 ? 116.095 -9.952 28.698 1.00 21.17 245 MET 1 N 1
ATOM 1919 C CA . MET A 1 245 ? 114.818 -10.422 28.168 1.00 20.38 245 MET 1 CA 1
ATOM 1920 C C . MET A 1 245 ? 114.859 -11.948 28.128 1.00 21.71 245 MET 1 C 1
ATOM 1921 O O . MET A 1 245 ? 115.919 -12.537 27.903 1.00 21.75 245 MET 1 O 1
ATOM 1926 N N . ASN A 1 246 ? 113.715 -12.576 28.365 1.00 17.66 246 ASN 1 N 1
ATOM 1927 C CA . ASN A 1 246 ? 113.650 -14.037 28.292 1.00 19.77 246 ASN 1 CA 1
ATOM 1928 C C . ASN A 1 246 ? 113.336 -14.389 26.829 1.00 19.35 246 ASN 1 C 1
ATOM 1929 O O . ASN A 1 246 ? 112.552 -13.699 26.183 1.00 18.88 246 ASN 1 O 1
ATOM 1934 N N . PHE A 1 247 ? 113.902 -15.485 26.339 1.00 21.78 247 PHE 1 N 1
ATOM 1935 C CA . PHE A 1 247 ? 113.607 -15.958 24.985 1.00 22.77 247 PHE 1 CA 1
ATOM 1936 C C . PHE A 1 247 ? 113.155 -17.424 25.103 1.00 23.31 247 PHE 1 C 1
ATOM 1937 O O . PHE A 1 247 ? 113.716 -18.189 25.864 1.00 24.35 247 PHE 1 O 1
ATOM 1945 N N . LEU A 1 248 ? 112.141 -17.783 24.329 1.00 26.79 248 LEU 1 N 1
ATOM 1946 C CA . LEU A 1 248 ? 111.594 -19.137 24.352 1.00 29.51 248 LEU 1 CA 1
ATOM 1947 C C . LEU A 1 248 ? 111.290 -19.515 22.897 1.00 31.44 248 LEU 1 C 1
ATOM 1948 O O . LEU A 1 248 ? 110.872 -18.660 22.108 1.00 29.71 248 LEU 1 O 1
ATOM 1953 N N . ASP A 1 249 ? 111.510 -20.782 22.540 1.00 32.99 249 ASP 1 N 1
ATOM 1954 C CA . ASP A 1 249 ? 111.156 -21.227 21.201 1.00 34.59 249 ASP 1 CA 1
ATOM 1955 C C . ASP A 1 249 ? 109.656 -21.466 21.200 1.00 34.10 249 ASP 1 C 1
ATOM 1956 O O . ASP A 1 249 ? 109.113 -22.019 22.156 1.00 32.50 249 ASP 1 O 1
ATOM 1961 N N . ALA A 1 250 ? 108.982 -21.032 20.145 1.00 34.12 250 ALA 1 N 1
ATOM 1962 C CA . ALA A 1 250 ? 107.545 -21.244 20.058 1.00 35.39 250 ALA 1 CA 1
ATOM 1963 C C . ALA A 1 250 ? 107.117 -21.498 18.615 1.00 35.81 250 ALA 1 C 1
ATOM 1964 O O . ALA A 1 250 ? 107.877 -21.269 17.658 1.00 36.32 250 ALA 1 O 1
ATOM 1966 N N . ILE A 1 251 ? 105.884 -21.969 18.478 1.00 37.17 251 ILE 1 N 1
ATOM 1967 C CA . ILE A 1 251 ? 105.281 -22.208 17.186 1.00 36.24 251 ILE 1 CA 1
ATOM 1968 C C . ILE A 1 251 ? 104.015 -21.397 17.198 1.00 35.09 251 ILE 1 C 1
ATOM 1969 O O . ILE A 1 251 ? 103.268 -21.444 18.178 1.00 34.86 251 ILE 1 O 1
ATOM 1974 N N . VAL A 1 252 ? 103.810 -20.597 16.156 1.00 34.00 252 VAL 1 N 1
ATOM 1975 C CA . VAL A 1 252 ? 102.592 -19.814 16.017 1.00 35.92 252 VAL 1 CA 1
ATOM 1976 C C . VAL A 1 252 ? 101.573 -20.870 15.521 1.00 37.83 252 VAL 1 C 1
ATOM 1977 O O . VAL A 1 252 ? 101.809 -21.535 14.515 1.00 37.24 252 VAL 1 O 1
ATOM 1981 N N . THR A 1 253 ? 100.477 -21.039 16.252 1.00 38.58 253 THR 1 N 1
ATOM 1982 C CA . THR A 1 253 ? 99.477 -22.033 15.892 1.00 40.09 253 THR 1 CA 1
ATOM 1983 C C . THR A 1 253 ? 98.346 -21.472 15.030 1.00 41.45 253 THR 1 C 1
ATOM 1984 O O . THR A 1 253 ? 98.137 -20.256 14.948 1.00 39.52 253 THR 1 O 1
ATOM 1988 N N . GLU A 1 254 ? 97.607 -22.384 14.391 1.00 43.74 254 GLU 1 N 1
ATOM 1989 C CA . GLU A 1 254 ? 96.473 -22.018 13.555 1.00 44.96 254 GLU 1 CA 1
ATOM 1990 C C . GLU A 1 254 ? 95.419 -21.318 14.394 1.00 44.50 254 GLU 1 C 1
ATOM 1991 O O . GLU A 1 254 ? 94.757 -20.412 13.904 1.00 44.73 254 GLU 1 O 1
ATOM 1997 N N . ASP A 1 255 ? 95.246 -21.732 15.651 1.00 44.19 255 ASP 1 N 1
ATOM 1998 C CA . ASP A 1 255 ? 94.223 -21.091 16.469 1.00 45.11 255 ASP 1 CA 1
ATOM 1999 C C . ASP A 1 255 ? 94.627 -19.795 17.203 1.00 45.30 255 ASP 1 C 1
ATOM 2000 O O . ASP A 1 255 ? 93.916 -19.319 18.095 1.00 46.27 255 ASP 1 O 1
ATOM 2005 N N . GLY A 1 256 ? 95.759 -19.212 16.805 1.00 43.50 256 GLY 1 N 1
ATOM 2006 C CA . GLY A 1 256 ? 96.171 -17.941 17.383 1.00 40.57 256 GLY 1 CA 1
ATOM 2007 C C . GLY A 1 256 ? 96.963 -17.908 18.682 1.00 38.12 256 GLY 1 C 1
ATOM 2008 O O . GLY A 1 256 ? 96.897 -16.921 19.402 1.00 37.75 256 GLY 1 O 1
ATOM 2009 N N . PHE A 1 257 ? 97.701 -18.963 18.974 1.00 37.24 257 PHE 1 N 1
ATOM 2010 C CA . PHE A 1 257 ? 98.511 -19.039 20.179 1.00 37.64 257 PHE 1 CA 1
ATOM 2011 C C . PHE A 1 257 ? 99.993 -19.177 19.829 1.00 37.76 257 PHE 1 C 1
ATOM 2012 O O . PHE A 1 257 ? 100.344 -19.452 18.655 1.00 36.10 257 PHE 1 O 1
ATOM 2020 N N . VAL A 1 258 ? 100.864 -18.956 20.830 1.00 35.09 258 VAL 1 N 1
ATOM 2021 C CA . VAL A 1 258 ? 102.266 -19.232 20.640 1.00 34.57 258 VAL 1 CA 1
ATOM 2022 C C . VAL A 1 258 ? 102.370 -20.461 21.499 1.00 35.03 258 VAL 1 C 1
ATOM 2023 O O . VAL A 1 258 ? 101.943 -20.462 22.659 1.00 33.02 258 VAL 1 O 1
ATOM 2027 N N . ASP A 1 259 ? 102.913 -21.529 20.932 1.00 35.83 259 ASP 1 N 1
ATOM 2028 C CA . ASP A 1 259 ? 103.000 -22.770 21.676 1.00 36.60 259 ASP 1 CA 1
ATOM 2029 C C . ASP A 1 259 ? 104.442 -23.046 22.028 1.00 35.26 259 ASP 1 C 1
ATOM 2030 O O . ASP A 1 259 ? 105.290 -23.181 21.144 1.00 34.98 259 ASP 1 O 1
ATOM 2035 N N . PHE A 1 260 ? 104.699 -23.128 23.329 1.00 34.73 260 PHE 1 N 1
ATOM 2036 C CA . PHE A 1 260 ? 106.027 -23.367 23.855 1.00 34.03 260 PHE 1 CA 1
ATOM 2037 C C . PHE A 1 260 ? 106.310 -24.830 24.089 1.00 35.92 260 PHE 1 C 1
ATOM 2038 O O . PHE A 1 260 ? 107.429 -25.199 24.463 1.00 33.41 260 PHE 1 O 1
ATOM 2046 N N . GLY A 1 261 ? 105.291 -25.659 23.856 1.00 38.04 261 GLY 1 N 1
ATOM 2047 C CA . GLY A 1 261 ? 105.441 -27.086 24.066 1.00 39.03 261 GLY 1 CA 1
ATOM 2048 C C . GLY A 1 261 ? 104.956 -27.394 25.472 1.00 40.68 261 GLY 1 C 1
ATOM 2049 O O . GLY A 1 261 ? 104.013 -28.173 25.663 1.00 40.47 261 GLY 1 O 1
ATOM 2050 N N . GLU A 1 262 ? 105.570 -26.745 26.461 1.00 39.77 262 GLU 1 N 1
ATOM 2051 C CA . GLU A 1 262 ? 105.212 -26.960 27.866 1.00 38.93 262 GLU 1 CA 1
ATOM 2052 C C . GLU A 1 262 ? 103.951 -26.221 28.242 1.00 37.60 262 GLU 1 C 1
ATOM 2053 O O . GLU A 1 262 ? 103.321 -26.521 29.257 1.00 38.44 262 GLU 1 O 1
ATOM 2059 N N . PHE A 1 263 ? 103.588 -25.246 27.424 1.00 35.16 263 PHE 1 N 1
ATOM 2060 C CA . PHE A 1 263 ? 102.387 -24.463 27.633 1.00 33.15 263 PHE 1 CA 1
ATOM 2061 C C . PHE A 1 263 ? 102.228 -23.531 26.451 1.00 31.38 263 PHE 1 C 1
ATOM 2062 O O . PHE A 1 263 ? 103.116 -23.445 25.608 1.00 30.99 263 PHE 1 O 1
ATOM 2070 N N . ARG A 1 264 ? 101.102 -22.828 26.410 1.00 30.16 264 ARG 1 N 1
ATOM 2071 C CA . ARG A 1 264 ? 100.802 -21.902 25.327 1.00 31.11 264 ARG 1 CA 1
ATOM 2072 C C . ARG A 1 264 ? 100.243 -20.607 25.876 1.00 29.31 264 ARG 1 C 1
ATOM 2073 O O . ARG A 1 264 ? 99.752 -20.562 27.002 1.00 30.30 264 ARG 1 O 1
ATOM 2081 N N . LEU A 1 265 ? 100.280 -19.563 25.051 1.00 29.63 265 LEU 1 N 1
ATOM 2082 C CA . LEU A 1 265 ? 99.751 -18.261 25.404 1.00 27.68 265 LEU 1 CA 1
ATOM 2083 C C . LEU A 1 265 ? 99.038 -17.773 24.153 1.00 28.17 265 LEU 1 C 1
ATOM 2084 O O . LEU A 1 265 ? 99.446 -18.083 23.043 1.00 28.81 265 LEU 1 O 1
ATOM 2089 N N . LYS A 1 266 ? 97.981 -17.007 24.339 1.00 29.53 266 LYS 1 N 1
ATOM 2090 C CA . LYS A 1 266 ? 97.199 -16.529 23.209 1.00 32.21 266 LYS 1 CA 1
ATOM 2091 C C . LYS A 1 266 ? 97.640 -15.177 22.754 1.00 32.02 266 LYS 1 C 1
ATOM 2092 O O . LYS A 1 266 ? 97.713 -14.254 23.560 1.00 31.54 266 LYS 1 O 1
ATOM 2098 N N . LEU A 1 267 ? 97.912 -15.062 21.454 1.00 32.71 267 LEU 1 N 1
ATOM 2099 C CA . LEU A 1 267 ? 98.361 -13.804 20.862 1.00 33.81 267 LEU 1 CA 1
ATOM 2100 C C . LEU A 1 267 ? 97.257 -12.766 20.813 1.00 34.85 267 LEU 1 C 1
ATOM 2101 O O . LEU A 1 267 ? 96.062 -13.106 20.789 1.00 35.29 267 LEU 1 O 1
ATOM 2106 N N . LEU A 1 268 ? 97.622 -11.490 20.824 1.00 35.29 268 LEU 1 N 1
ATOM 2107 C CA . LEU A 1 268 ? 96.592 -10.478 20.722 1.00 36.96 268 LEU 1 CA 1
ATOM 2108 C C . LEU A 1 268 ? 96.155 -10.531 19.250 1.00 38.62 268 LEU 1 C 1
ATOM 2109 O O . LEU A 1 268 ? 96.938 -10.908 18.382 1.00 38.35 268 LEU 1 O 1
ATOM 2114 N N . PRO A 1 269 ? 94.891 -10.184 18.956 1.00 40.57 269 PRO 1 N 1
ATOM 2115 C CA . PRO A 1 269 ? 94.444 -10.242 17.557 1.00 42.17 269 PRO 1 CA 1
ATOM 2116 C C . PRO A 1 269 ? 95.355 -9.594 16.508 1.00 42.39 269 PRO 1 C 1
ATOM 2117 O O . PRO A 1 269 ? 95.713 -10.242 15.518 1.00 42.49 269 PRO 1 O 1
ATOM 2121 N N . ASP A 1 270 ? 95.761 -8.344 16.717 1.00 43.17 270 ASP 1 N 1
ATOM 2122 C CA . ASP A 1 270 ? 96.631 -7.695 15.742 1.00 44.27 270 ASP 1 CA 1
ATOM 2123 C C . ASP A 1 270 ? 97.959 -8.422 15.571 1.00 43.21 270 ASP 1 C 1
ATOM 2124 O O . ASP A 1 270 ? 98.542 -8.425 14.483 1.00 42.86 270 ASP 1 O 1
ATOM 2129 N N . GLN A 1 271 ? 98.439 -9.059 16.637 1.00 41.62 271 GLN 1 N 1
ATOM 2130 C CA . GLN A 1 271 ? 99.704 -9.782 16.556 1.00 39.15 271 GLN 1 CA 1
ATOM 2131 C C . GLN A 1 271 ? 99.546 -11.016 15.661 1.00 38.89 271 GLN 1 C 1
ATOM 2132 O O . GLN A 1 271 ? 100.389 -11.301 14.829 1.00 37.39 271 GLN 1 O 1
ATOM 2138 N N . PHE A 1 272 ? 98.462 -11.764 15.852 1.00 40.36 272 PHE 1 N 1
ATOM 2139 C CA . PHE A 1 272 ? 98.241 -12.971 15.051 1.00 41.64 272 PHE 1 CA 1
ATOM 2140 C C . PHE A 1 272 ? 98.057 -12.630 13.570 1.00 43.66 272 PHE 1 C 1
ATOM 2141 O O . PHE A 1 272 ? 98.501 -13.360 12.680 1.00 43.33 272 PHE 1 O 1
ATOM 2149 N N . GLU A 1 273 ? 97.415 -11.505 13.326 1.00 45.96 273 GLU 1 N 1
ATOM 2150 C CA . GLU A 1 273 ? 97.163 -11.035 11.976 1.00 48.49 273 GLU 1 CA 1
ATOM 2151 C C . GLU A 1 273 ? 98.460 -10.724 11.231 1.00 48.66 273 GLU 1 C 1
ATOM 2152 O O . GLU A 1 273 ? 98.640 -11.137 10.078 1.00 48.09 273 GLU 1 O 1
ATOM 2158 N N . VAL A 1 274 ? 99.375 -10.007 11.882 1.00 47.36 274 VAL 1 N 1
ATOM 2159 C CA . VAL A 1 274 ? 100.627 -9.677 11.216 1.00 46.71 274 VAL 1 CA 1
ATOM 2160 C C . VAL A 1 274 ? 101.428 -10.945 10.980 1.00 46.17 274 VAL 1 C 1
ATOM 2161 O O . VAL A 1 274 ? 102.013 -11.122 9.911 1.00 46.07 274 VAL 1 O 1
ATOM 2165 N N . LEU A 1 275 ? 101.461 -11.837 11.966 1.00 44.44 275 LEU 1 N 1
ATOM 2166 C CA . LEU A 1 275 ? 102.221 -13.064 11.787 1.00 44.87 275 LEU 1 CA 1
ATOM 2167 C C . LEU A 1 275 ? 101.600 -13.866 10.629 1.00 46.17 275 LEU 1 C 1
ATOM 2168 O O . LEU A 1 275 ? 102.307 -14.563 9.898 1.00 46.17 275 LEU 1 O 1
ATOM 2173 N N . GLY A 1 276 ? 100.283 -13.753 10.477 1.00 46.90 276 GLY 1 N 1
ATOM 2174 C CA . GLY A 1 276 ? 99.610 -14.461 9.400 1.00 49.22 276 GLY 1 CA 1
ATOM 2175 C C . GLY A 1 276 ? 99.995 -13.882 8.048 1.00 49.30 276 GLY 1 C 1
ATOM 2176 O O . GLY A 1 276 ? 100.525 -14.578 7.194 1.00 49.41 276 GLY 1 O 1
ATOM 2177 N N . GLU A 1 277 ? 99.741 -12.590 7.868 1.00 50.87 277 GLU 1 N 1
ATOM 2178 C CA . GLU A 1 277 ? 100.056 -11.902 6.621 1.00 51.33 277 GLU 1 CA 1
ATOM 2179 C C . GLU A 1 277 ? 101.500 -12.093 6.168 1.00 51.34 277 GLU 1 C 1
ATOM 2180 O O . GLU A 1 277 ? 101.799 -11.992 4.963 1.00 50.98 277 GLU 1 O 1
ATOM 2186 N N . LEU A 1 278 ? 102.389 -12.350 7.130 1.00 49.41 278 LEU 1 N 1
ATOM 2187 C CA . LEU A 1 278 ? 103.805 -12.556 6.845 1.00 48.93 278 LEU 1 CA 1
ATOM 2188 C C . LEU A 1 278 ? 104.129 -14.033 6.663 1.00 48.54 278 LEU 1 C 1
ATOM 2189 O O . LEU A 1 278 ? 105.257 -14.391 6.313 1.00 49.37 278 LEU 1 O 1
ATOM 2194 N N . GLY A 1 279 ? 103.139 -14.891 6.897 1.00 47.92 279 GLY 1 N 1
ATOM 2195 C CA . GLY A 1 279 ? 103.331 -16.320 6.682 1.00 47.01 279 GLY 1 CA 1
ATOM 2196 C C . GLY A 1 279 ? 104.005 -17.136 7.766 1.00 46.58 279 GLY 1 C 1
ATOM 2197 O O . GLY A 1 279 ? 104.606 -18.177 7.490 1.00 46.14 279 GLY 1 O 1
ATOM 2198 N N . TYR A 1 280 ? 103.892 -16.672 9.010 1.00 45.52 280 TYR 1 N 1
ATOM 2199 C CA . TYR A 1 280 ? 104.495 -17.350 10.144 1.00 43.51 280 TYR 1 CA 1
ATOM 2200 C C . TYR A 1 280 ? 103.582 -18.377 10.806 1.00 43.75 280 TYR 1 C 1
ATOM 2201 O O . TYR A 1 280 ? 104.055 -19.253 11.560 1.00 42.69 280 TYR 1 O 1
ATOM 2210 N N . VAL A 1 281 ? 102.281 -18.286 10.530 1.00 44.28 281 VAL 1 N 1
ATOM 2211 C CA . VAL A 1 281 ? 101.355 -19.236 11.132 1.00 44.48 281 VAL 1 CA 1
ATOM 2212 C C . VAL A 1 281 ? 101.828 -20.623 10.744 1.00 45.17 281 VAL 1 C 1
ATOM 2213 O O . VAL A 1 281 ? 102.038 -20.909 9.555 1.00 45.88 281 VAL 1 O 1
ATOM 2217 N N . GLY A 1 282 ? 102.016 -21.465 11.756 1.00 45.24 282 GLY 1 N 1
ATOM 2218 C CA . GLY A 1 282 ? 102.485 -22.822 11.555 1.00 44.87 282 GLY 1 CA 1
ATOM 2219 C C . GLY A 1 282 ? 103.990 -22.974 11.678 1.00 45.19 282 GLY 1 C 1
ATOM 2220 O O . GLY A 1 282 ? 104.507 -24.099 11.701 1.00 45.69 282 GLY 1 O 1
ATOM 2221 N N . ARG A 1 283 ? 104.695 -21.846 11.793 1.00 44.97 283 ARG 1 N 1
ATOM 2222 C CA . ARG A 1 283 ? 106.155 -21.843 11.875 1.00 45.17 283 ARG 1 CA 1
ATOM 2223 C C . ARG A 1 283 ? 106.757 -21.618 13.266 1.00 43.49 283 ARG 1 C 1
ATOM 2224 O O . ARG A 1 283 ? 106.133 -20.993 14.134 1.00 41.14 283 ARG 1 O 1
ATOM 2232 N N . GLU A 1 284 ? 107.976 -22.133 13.441 1.00 42.80 284 GLU 1 N 1
ATOM 2233 C CA . GLU A 1 284 ? 108.736 -21.985 14.683 1.00 43.23 284 GLU 1 CA 1
ATOM 2234 C C . GLU A 1 284 ? 109.292 -20.547 14.687 1.00 40.99 284 GLU 1 C 1
ATOM 2235 O O . GLU A 1 284 ? 109.819 -20.064 13.674 1.00 39.77 284 GLU 1 O 1
ATOM 2241 N N . VAL A 1 285 ? 109.126 -19.854 15.808 1.00 38.10 285 VAL 1 N 1
ATOM 2242 C CA . VAL A 1 285 ? 109.627 -18.495 15.926 1.00 34.59 285 VAL 1 CA 1
ATOM 2243 C C . VAL A 1 285 ? 110.323 -18.393 17.284 1.00 33.25 285 VAL 1 C 1
ATOM 2244 O O . VAL A 1 285 ? 110.340 -19.361 18.082 1.00 33.31 285 VAL 1 O 1
ATOM 2248 N N . ILE A 1 286 ? 110.931 -17.237 17.528 1.00 30.10 286 ILE 1 N 1
ATOM 2249 C CA . ILE A 1 286 ? 111.571 -16.973 18.818 1.00 26.51 286 ILE 1 CA 1
ATOM 2250 C C . ILE A 1 286 ? 110.622 -15.982 19.507 1.00 24.30 286 ILE 1 C 1
ATOM 2251 O O . ILE A 1 286 ? 110.243 -14.966 18.930 1.00 24.14 286 ILE 1 O 1
ATOM 2256 N N . PHE A 1 287 ? 110.252 -16.279 20.750 1.00 24.64 287 PHE 1 N 1
ATOM 2257 C CA . PHE A 1 287 ? 109.337 -15.435 21.507 1.00 24.10 287 PHE 1 CA 1
ATOM 2258 C C . PHE A 1 287 ? 110.168 -14.715 22.590 1.00 23.13 287 PHE 1 C 1
ATOM 2259 O O . PHE A 1 287 ? 111.047 -15.314 23.192 1.00 23.57 287 PHE 1 O 1
ATOM 2267 N N . GLY A 1 288 ? 109.824 -13.463 22.861 1.00 22.83 288 GLY 1 N 1
ATOM 2268 C CA . GLY A 1 288 ? 110.563 -12.753 23.872 1.00 22.36 288 GLY 1 CA 1
ATOM 2269 C C . GLY A 1 288 ? 109.681 -11.938 24.788 1.00 20.00 288 GLY 1 C 1
ATOM 2270 O O . GLY A 1 288 ? 108.694 -11.316 24.356 1.00 20.52 288 GLY 1 O 1
ATOM 2271 N N . ILE A 1 289 ? 110.063 -11.905 26.070 1.00 19.95 289 ILE 1 N 1
ATOM 2272 C CA . ILE A 1 289 ? 109.325 -11.066 26.991 1.00 18.85 289 ILE 1 CA 1
ATOM 2273 C C . ILE A 1 289 ? 110.247 -10.702 28.133 1.00 17.41 289 ILE 1 C 1
ATOM 2274 O O . ILE A 1 289 ? 110.961 -11.529 28.661 1.00 17.52 289 ILE 1 O 1
ATOM 2279 N N . ARG A 1 290 ? 110.256 -9.442 28.504 1.00 16.87 290 ARG 1 N 1
ATOM 2280 C CA . ARG A 1 290 ? 111.133 -9.038 29.616 1.00 18.12 290 ARG 1 CA 1
ATOM 2281 C C . ARG A 1 290 ? 110.608 -9.417 31.006 1.00 17.22 290 ARG 1 C 1
ATOM 2282 O O . ARG A 1 290 ? 109.398 -9.507 31.243 1.00 17.39 290 ARG 1 O 1
ATOM 2290 N N . PRO A 1 291 ? 111.520 -9.624 31.962 1.00 17.90 291 PRO 1 N 1
ATOM 2291 C CA . PRO A 1 291 ? 111.153 -9.978 33.342 1.00 17.65 291 PRO 1 CA 1
ATOM 2292 C C . PRO A 1 291 ? 110.150 -8.987 33.953 1.00 18.86 291 PRO 1 C 1
ATOM 2293 O O . PRO A 1 291 ? 109.246 -9.376 34.701 1.00 19.84 291 PRO 1 O 1
ATOM 2297 N N . GLU A 1 292 ? 110.281 -7.706 33.616 1.00 17.42 292 GLU 1 N 1
ATOM 2298 C CA . GLU A 1 292 ? 109.369 -6.711 34.203 1.00 19.58 292 GLU 1 CA 1
ATOM 2299 C C . GLU A 1 292 ? 107.933 -6.876 33.689 1.00 19.50 292 GLU 1 C 1
ATOM 2300 O O . GLU A 1 292 ? 107.012 -6.264 34.226 1.00 18.98 292 GLU 1 O 1
ATOM 2306 N N . ASP A 1 293 ? 107.746 -7.700 32.665 1.00 18.49 293 ASP 1 N 1
ATOM 2307 C CA . ASP A 1 293 ? 106.410 -7.833 32.090 1.00 19.35 293 ASP 1 CA 1
ATOM 2308 C C . ASP A 1 293 ? 105.771 -9.157 32.431 1.00 19.52 293 ASP 1 C 1
ATOM 2309 O O . ASP A 1 293 ? 104.800 -9.558 31.773 1.00 19.09 293 ASP 1 O 1
ATOM 2314 N N . LEU A 1 294 ? 106.361 -9.823 33.447 1.00 18.78 294 LEU 1 N 1
ATOM 2315 C CA . LEU A 1 294 ? 105.873 -11.087 34.006 1.00 20.05 294 LEU 1 CA 1
ATOM 2316 C C . LEU A 1 294 ? 105.438 -10.668 35.402 1.00 20.42 294 LEU 1 C 1
ATOM 2317 O O . LEU A 1 294 ? 106.096 -9.822 36.077 1.00 18.67 294 LEU 1 O 1
ATOM 2322 N N . TYR A 1 295 ? 104.312 -11.241 35.832 1.00 19.40 295 TYR 1 N 1
ATOM 2323 C CA . TYR A 1 295 ? 103.710 -10.896 37.114 1.00 20.17 295 TYR 1 CA 1
ATOM 2324 C C . TYR A 1 295 ? 103.199 -12.085 37.895 1.00 21.77 295 TYR 1 C 1
ATOM 2325 O O . TYR A 1 295 ? 102.742 -13.079 37.311 1.00 21.27 295 TYR 1 O 1
ATOM 2334 N N . ASP A 1 296 ? 103.252 -11.946 39.216 1.00 20.90 296 ASP 1 N 1
ATOM 2335 C CA . ASP A 1 296 ? 102.710 -12.942 40.134 1.00 20.15 296 ASP 1 CA 1
ATOM 2336 C C . ASP A 1 296 ? 101.178 -12.728 39.905 1.00 20.45 296 ASP 1 C 1
ATOM 2337 O O . ASP A 1 296 ? 100.696 -11.594 40.011 1.00 19.26 296 ASP 1 O 1
ATOM 2342 N N . ALA A 1 297 ? 100.460 -13.797 39.570 1.00 22.88 297 ALA 1 N 1
ATOM 2343 C CA . ALA A 1 297 ? 99.006 -13.721 39.315 1.00 24.52 297 ALA 1 CA 1
ATOM 2344 C C . ALA A 1 297 ? 98.261 -13.129 40.488 1.00 27.22 297 ALA 1 C 1
ATOM 2345 O O . ALA A 1 297 ? 97.198 -12.501 40.320 1.00 28.32 297 ALA 1 O 1
ATOM 2347 N N . MET A 1 298 ? 98.823 -13.270 41.684 1.00 26.02 298 MET 1 N 1
ATOM 2348 C CA . MET A 1 298 ? 98.144 -12.735 42.855 1.00 28.73 298 MET 1 CA 1
ATOM 2349 C C . MET A 1 298 ? 97.844 -11.250 42.723 1.00 29.83 298 MET 1 C 1
ATOM 2350 O O . MET A 1 298 ? 96.822 -10.783 43.217 1.00 28.98 298 MET 1 O 1
ATOM 2355 N N . PHE A 1 299 ? 98.720 -10.506 42.043 1.00 29.56 299 PHE 1 N 1
ATOM 2356 C CA . PHE A 1 299 ? 98.540 -9.069 41.896 1.00 32.14 299 PHE 1 CA 1
ATOM 2357 C C . PHE A 1 299 ? 98.342 -8.552 40.458 1.00 32.30 299 PHE 1 C 1
ATOM 2358 O O . PHE A 1 299 ? 98.237 -7.336 40.250 1.00 32.69 299 PHE 1 O 1
ATOM 2366 N N . ALA A 1 300 ? 98.294 -9.451 39.478 1.00 30.36 300 ALA 1 N 1
ATOM 2367 C CA . ALA A 1 300 ? 98.139 -9.055 38.083 1.00 32.65 300 ALA 1 CA 1
ATOM 2368 C C . ALA A 1 300 ? 96.825 -8.313 37.864 1.00 33.69 300 ALA 1 C 1
ATOM 2369 O O . ALA A 1 300 ? 95.852 -8.524 38.579 1.00 32.52 300 ALA 1 O 1
ATOM 2371 N N . GLN A 1 301 ? 96.809 -7.403 36.898 1.00 35.85 301 GLN 1 N 1
ATOM 2372 C CA . GLN A 1 301 ? 95.577 -6.654 36.623 1.00 37.11 301 GLN 1 CA 1
ATOM 2373 C C . GLN A 1 301 ? 94.558 -7.493 35.868 1.00 36.65 301 GLN 1 C 1
ATOM 2374 O O . GLN A 1 301 ? 93.355 -7.277 36.029 1.00 37.60 301 GLN 1 O 1
ATOM 2380 N N . VAL A 1 302 ? 95.024 -8.416 35.017 1.00 33.81 302 VAL 1 N 1
ATOM 2381 C CA . VAL A 1 302 ? 94.117 -9.248 34.242 1.00 33.50 302 VAL 1 CA 1
ATOM 2382 C C . VAL A 1 302 ? 94.602 -10.694 34.168 1.00 32.35 302 VAL 1 C 1
ATOM 2383 O O . VAL A 1 302 ? 95.699 -10.993 33.644 1.00 29.79 302 VAL 1 O 1
ATOM 2387 N N . ARG A 1 303 ? 93.769 -11.604 34.659 1.00 31.69 303 ARG 1 N 1
ATOM 2388 C CA . ARG A 1 303 ? 94.129 -13.017 34.696 1.00 33.44 303 ARG 1 CA 1
ATOM 2389 C C . ARG A 1 303 ? 93.226 -13.838 33.820 1.00 34.07 303 ARG 1 C 1
ATOM 2390 O O . ARG A 1 303 ? 92.044 -13.989 34.123 1.00 33.35 303 ARG 1 O 1
ATOM 2398 N N . VAL A 1 304 ? 93.776 -14.384 32.741 1.00 34.05 304 VAL 1 N 1
ATOM 2399 C CA . VAL A 1 304 ? 92.984 -15.186 31.825 1.00 33.55 304 VAL 1 CA 1
ATOM 2400 C C . VAL A 1 304 ? 93.599 -16.549 31.649 1.00 34.39 304 VAL 1 C 1
ATOM 2401 O O . VAL A 1 304 ? 94.456 -16.762 30.795 1.00 31.31 304 VAL 1 O 1
ATOM 2405 N N . PRO A 1 305 ? 93.183 -17.510 32.494 1.00 37.61 305 PRO 1 N 1
ATOM 2406 C CA . PRO A 1 305 ? 93.713 -18.875 32.406 1.00 39.26 305 PRO 1 CA 1
ATOM 2407 C C . PRO A 1 305 ? 93.755 -19.364 30.956 1.00 41.14 305 PRO 1 C 1
ATOM 2408 O O . PRO A 1 305 ? 92.851 -19.079 30.173 1.00 42.12 305 PRO 1 O 1
ATOM 2412 N N . GLY A 1 306 ? 94.822 -20.068 30.600 1.00 41.51 306 GLY 1 N 1
ATOM 2413 C CA . GLY A 1 306 ? 94.955 -20.553 29.240 1.00 42.31 306 GLY 1 CA 1
ATOM 2414 C C . GLY A 1 306 ? 95.530 -19.546 28.246 1.00 41.33 306 GLY 1 C 1
ATOM 2415 O O . GLY A 1 306 ? 96.273 -19.950 27.337 1.00 42.08 306 GLY 1 O 1
ATOM 2416 N N . GLU A 1 307 ? 95.221 -18.253 28.4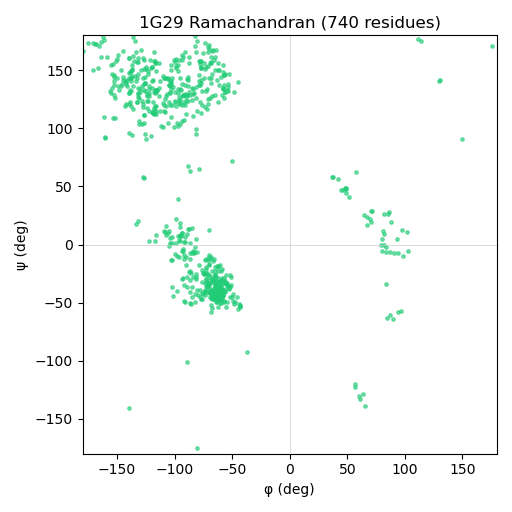39 1.00 38.23 307 GLU 1 N 1
ATOM 2417 C CA . GLU A 1 307 ? 95.648 -17.199 27.521 1.00 35.17 307 GLU 1 CA 1
ATOM 2418 C C . GLU A 1 307 ? 96.837 -16.321 27.893 1.00 30.83 307 GLU 1 C 1
ATOM 2419 O O . GLU A 1 307 ? 97.644 -16.037 27.032 1.00 29.20 307 GLU 1 O 1
ATOM 2425 N N . ASN A 1 308 ? 96.915 -15.856 29.134 1.00 27.80 308 ASN 1 N 1
ATOM 2426 C CA . ASN A 1 308 ? 98.072 -15.025 29.509 1.00 26.95 308 ASN 1 CA 1
ATOM 2427 C C . ASN A 1 308 ? 98.598 -15.522 30.847 1.00 27.96 308 ASN 1 C 1
ATOM 2428 O O . ASN A 1 308 ? 99.380 -14.856 31.525 1.00 25.17 308 ASN 1 O 1
ATOM 2433 N N . LEU A 1 309 ? 98.207 -16.734 31.214 1.00 28.79 309 LEU 1 N 1
ATOM 2434 C CA . LEU A 1 309 ? 98.616 -17.218 32.511 1.00 30.28 309 LEU 1 CA 1
ATOM 2435 C C . LEU A 1 309 ? 99.171 -18.630 32.464 1.00 31.28 309 LEU 1 C 1
ATOM 2436 O O . LEU A 1 309 ? 98.733 -19.461 31.660 1.00 31.06 309 LEU 1 O 1
ATOM 2441 N N . VAL A 1 310 ? 100.187 -18.897 33.276 1.00 29.36 310 VAL 1 N 1
ATOM 2442 C CA . VAL A 1 310 ? 100.746 -20.243 33.314 1.00 27.67 310 VAL 1 CA 1
ATOM 2443 C C . VAL A 1 310 ? 101.190 -20.577 34.731 1.00 28.84 310 VAL 1 C 1
ATOM 2444 O O . VAL A 1 310 ? 101.649 -19.690 35.479 1.00 26.66 310 VAL 1 O 1
ATOM 2448 N N . ARG A 1 311 ? 101.033 -21.841 35.135 1.00 28.64 311 ARG 1 N 1
ATOM 2449 C CA . ARG A 1 311 ? 101.487 -22.232 36.471 1.00 30.14 311 ARG 1 CA 1
ATOM 2450 C C . ARG A 1 311 ? 102.919 -22.715 36.361 1.00 29.15 311 ARG 1 C 1
ATOM 2451 O O . ARG A 1 311 ? 103.238 -23.560 35.516 1.00 27.50 311 ARG 1 O 1
ATOM 2459 N N . ALA A 1 312 ? 103.787 -22.188 37.216 1.00 28.03 312 ALA 1 N 1
ATOM 2460 C CA . ALA A 1 312 ? 105.200 -22.539 37.169 1.00 28.30 312 ALA 1 CA 1
ATOM 2461 C C . ALA A 1 312 ? 105.693 -22.850 38.563 1.00 27.03 312 ALA 1 C 1
ATOM 2462 O O . ALA A 1 312 ? 105.026 -22.527 39.539 1.00 28.63 312 ALA 1 O 1
ATOM 2464 N N . VAL A 1 313 ? 106.868 -23.463 38.665 1.00 26.55 313 VAL 1 N 1
ATOM 2465 C CA . VAL A 1 313 ? 107.428 -23.694 39.971 1.00 27.44 313 VAL 1 CA 1
ATOM 2466 C C . VAL A 1 313 ? 108.535 -22.662 40.127 1.00 27.41 313 VAL 1 C 1
ATOM 2467 O O . VAL A 1 313 ? 109.265 -22.378 39.164 1.00 26.31 313 VAL 1 O 1
ATOM 2471 N N . VAL A 1 314 ? 108.656 -22.111 41.332 1.00 27.49 314 VAL 1 N 1
ATOM 2472 C CA . VAL A 1 314 ? 109.687 -21.111 41.629 1.00 27.50 314 VAL 1 CA 1
ATOM 2473 C C . VAL A 1 314 ? 110.983 -21.826 41.996 1.00 28.04 314 VAL 1 C 1
ATOM 2474 O O . VAL A 1 314 ? 110.991 -22.644 42.912 1.00 28.84 314 VAL 1 O 1
ATOM 2478 N N . GLU A 1 315 ? 112.069 -21.519 41.302 1.00 26.88 315 GLU 1 N 1
ATOM 2479 C CA . GLU A 1 315 ? 113.354 -22.160 41.583 1.00 28.04 315 GLU 1 CA 1
ATOM 2480 C C . GLU A 1 315 ? 114.253 -21.298 42.463 1.00 27.73 315 GLU 1 C 1
ATOM 2481 O O . GLU A 1 315 ? 114.945 -21.811 43.349 1.00 26.53 315 GLU 1 O 1
ATOM 2487 N N . ILE A 1 316 ? 114.262 -19.995 42.205 1.00 24.34 316 ILE 1 N 1
ATOM 2488 C CA . ILE A 1 316 ? 115.078 -19.096 43.002 1.00 25.05 316 ILE 1 CA 1
ATOM 2489 C C . ILE A 1 316 ? 114.325 -17.813 43.229 1.00 24.23 316 ILE 1 C 1
ATOM 2490 O O . ILE A 1 316 ? 113.699 -17.315 42.302 1.00 22.18 316 ILE 1 O 1
ATOM 2495 N N . VAL A 1 317 ? 114.351 -17.300 44.458 1.00 22.40 317 VAL 1 N 1
ATOM 2496 C CA . VAL A 1 317 ? 113.770 -15.981 44.700 1.00 22.58 317 VAL 1 CA 1
ATOM 2497 C C . VAL A 1 317 ? 114.926 -15.090 45.187 1.00 23.32 317 VAL 1 C 1
ATOM 2498 O O . VAL A 1 317 ? 115.483 -15.374 46.237 1.00 23.35 317 VAL 1 O 1
ATOM 2502 N N . GLU A 1 318 ? 115.305 -14.045 44.429 1.00 22.03 318 GLU 1 N 1
ATOM 2503 C CA . GLU A 1 318 ? 116.344 -13.112 44.900 1.00 21.03 318 GLU 1 CA 1
ATOM 2504 C C . GLU A 1 318 ? 115.597 -11.924 45.536 1.00 22.13 318 GLU 1 C 1
ATOM 2505 O O . GLU A 1 318 ? 114.711 -11.327 44.922 1.00 22.15 318 GLU 1 O 1
ATOM 2511 N N . ASN A 1 319 ? 115.939 -11.594 46.773 1.00 21.94 319 ASN 1 N 1
ATOM 2512 C CA . ASN A 1 319 ? 115.249 -10.503 47.444 1.00 23.01 319 ASN 1 CA 1
ATOM 2513 C C . ASN A 1 319 ? 116.077 -9.256 47.306 1.00 24.22 319 ASN 1 C 1
ATOM 2514 O O . ASN A 1 319 ? 117.078 -9.104 48.028 1.00 24.00 319 ASN 1 O 1
ATOM 2519 N N . LEU A 1 320 ? 115.672 -8.378 46.388 1.00 22.45 320 LEU 1 N 1
ATOM 2520 C CA . LEU A 1 320 ? 116.378 -7.117 46.143 1.00 23.72 320 LEU 1 CA 1
ATOM 2521 C C . LEU A 1 320 ? 115.812 -5.937 46.942 1.00 23.34 320 LEU 1 C 1
ATOM 2522 O O . LEU A 1 320 ? 116.181 -4.804 46.692 1.00 24.65 320 LEU 1 O 1
ATOM 2527 N N . GLY A 1 321 ? 114.914 -6.207 47.885 1.00 23.42 321 GLY 1 N 1
ATOM 2528 C CA . GLY A 1 321 ? 114.356 -5.148 48.715 1.00 23.90 321 GLY 1 CA 1
ATOM 2529 C C . GLY A 1 321 ? 113.179 -4.449 48.056 1.00 23.43 321 GLY 1 C 1
ATOM 2530 O O . GLY A 1 321 ? 112.059 -4.540 48.536 1.00 24.48 321 GLY 1 O 1
ATOM 2531 N N . SER A 1 322 ? 113.440 -3.795 46.930 1.00 22.91 322 SER 1 N 1
ATOM 2532 C CA . SER A 1 322 ? 112.411 -3.065 46.194 1.00 24.45 322 SER 1 CA 1
ATOM 2533 C C . SER A 1 322 ? 111.664 -3.994 45.222 1.00 24.59 322 SER 1 C 1
ATOM 2534 O O . SER A 1 322 ? 110.692 -3.583 44.627 1.00 25.36 322 SER 1 O 1
ATOM 2537 N N . GLU A 1 323 ? 112.131 -5.235 45.072 1.00 23.96 323 GLU 1 N 1
ATOM 2538 C CA . GLU A 1 323 ? 111.497 -6.191 44.156 1.00 22.90 323 GLU 1 CA 1
ATOM 2539 C C . GLU A 1 323 ? 112.115 -7.553 44.396 1.00 21.63 323 GLU 1 C 1
ATOM 2540 O O . GLU A 1 323 ? 113.096 -7.703 45.157 1.00 20.04 323 GLU 1 O 1
ATOM 2546 N N . ARG A 1 324 ? 111.544 -8.561 43.742 1.00 19.63 324 ARG 1 N 1
ATOM 2547 C CA . ARG A 1 324 ? 112.054 -9.918 43.849 1.00 20.92 324 ARG 1 CA 1
ATOM 2548 C C . ARG A 1 324 ? 112.321 -10.445 42.442 1.00 20.00 324 ARG 1 C 1
ATOM 2549 O O . ARG A 1 324 ? 111.472 -10.303 41.552 1.00 20.97 324 ARG 1 O 1
ATOM 2557 N N . ILE A 1 325 ? 113.491 -11.022 42.225 1.00 21.24 325 ILE 1 N 1
ATOM 2558 C CA . ILE A 1 325 ? 113.795 -11.614 40.895 1.00 20.51 325 ILE 1 CA 1
ATOM 2559 C C . ILE A 1 325 ? 113.461 -13.074 41.075 1.00 21.37 325 ILE 1 C 1
ATOM 2560 O O . ILE A 1 325 ? 114.020 -13.777 41.935 1.00 20.96 325 ILE 1 O 1
ATOM 2565 N N . VAL A 1 326 ? 112.540 -13.555 40.243 1.00 21.16 326 VAL 1 N 1
ATOM 2566 C CA . VAL A 1 326 ? 112.038 -14.910 40.414 1.00 20.85 326 VAL 1 CA 1
ATOM 2567 C C . VAL A 1 326 ? 112.365 -15.792 39.237 1.00 21.14 326 VAL 1 C 1
ATOM 2568 O O . VAL A 1 326 ? 111.923 -15.519 38.141 1.00 20.68 326 VAL 1 O 1
ATOM 2572 N N . ARG A 1 327 ? 113.119 -16.864 39.472 1.00 21.81 327 ARG 1 N 1
ATOM 2573 C CA . ARG A 1 327 ? 113.496 -17.782 38.384 1.00 22.37 327 ARG 1 CA 1
ATOM 2574 C C . ARG A 1 327 ? 112.420 -18.835 38.398 1.00 23.88 327 ARG 1 C 1
ATOM 2575 O O . ARG A 1 327 ? 112.269 -19.554 39.409 1.00 23.98 327 ARG 1 O 1
ATOM 2583 N N . LEU A 1 328 ? 111.764 -18.967 37.252 1.00 22.04 328 LEU 1 N 1
ATOM 2584 C CA . LEU A 1 328 ? 110.631 -19.850 37.132 1.00 23.98 328 LEU 1 CA 1
ATOM 2585 C C . LEU A 1 328 ? 110.862 -20.983 36.169 1.00 23.96 328 LEU 1 C 1
ATOM 2586 O O . LEU A 1 328 ? 111.668 -20.876 35.238 1.00 22.63 328 LEU 1 O 1
ATOM 2591 N N . ARG A 1 329 ? 110.114 -22.062 36.362 1.00 25.67 329 ARG 1 N 1
ATOM 2592 C CA . ARG A 1 329 ? 110.243 -23.171 35.435 1.00 26.36 329 ARG 1 CA 1
ATOM 2593 C C . ARG A 1 329 ? 108.901 -23.829 35.146 1.00 26.07 329 ARG 1 C 1
ATOM 2594 O O . ARG A 1 329 ? 108.092 -24.000 36.036 1.00 24.25 329 ARG 1 O 1
ATOM 2602 N N . VAL A 1 330 ? 108.676 -24.165 33.880 1.00 27.76 330 VAL 1 N 1
ATOM 2603 C CA . VAL A 1 330 ? 107.481 -24.902 33.485 1.00 29.90 330 VAL 1 CA 1
ATOM 2604 C C . VAL A 1 330 ? 108.060 -26.101 32.720 1.00 31.94 330 VAL 1 C 1
ATOM 2605 O O . VAL A 1 330 ? 108.540 -25.964 31.594 1.00 31.30 330 VAL 1 O 1
ATOM 2609 N N . GLY A 1 331 ? 108.053 -27.267 33.357 1.00 34.18 331 GLY 1 N 1
ATOM 2610 C CA . GLY A 1 331 ? 108.623 -28.449 32.711 1.00 35.92 331 GLY 1 CA 1
ATOM 2611 C C . GLY A 1 331 ? 110.063 -28.190 32.317 1.00 35.36 331 GLY 1 C 1
ATOM 2612 O O . GLY A 1 331 ? 110.903 -27.870 33.163 1.00 37.50 331 GLY 1 O 1
ATOM 2613 N N . GLY A 1 332 ? 110.357 -28.296 31.028 1.00 35.33 332 GLY 1 N 1
ATOM 2614 C CA . GLY A 1 332 ? 111.717 -28.058 30.560 1.00 34.64 332 GLY 1 CA 1
ATOM 2615 C C . GLY A 1 332 ? 112.085 -26.620 30.140 1.00 34.10 332 GLY 1 C 1
ATOM 2616 O O . GLY A 1 332 ? 113.179 -26.405 29.605 1.00 34.68 332 GLY 1 O 1
ATOM 2617 N N . VAL A 1 333 ? 111.207 -25.636 30.333 1.00 31.70 333 VAL 1 N 1
ATOM 2618 C CA . VAL A 1 333 ? 111.595 -24.257 29.962 1.00 30.46 333 VAL 1 CA 1
ATOM 2619 C C . VAL A 1 333 ? 111.644 -23.344 31.200 1.00 28.37 333 VAL 1 C 1
ATOM 2620 O O . VAL A 1 333 ? 110.919 -23.553 32.167 1.00 26.47 333 VAL 1 O 1
ATOM 2624 N N . THR A 1 334 ? 112.526 -22.351 31.164 1.00 27.72 334 THR 1 N 1
ATOM 2625 C CA . THR A 1 334 ? 112.669 -21.440 32.295 1.00 25.61 334 THR 1 CA 1
ATOM 2626 C C . THR A 1 334 ? 112.549 -20.003 31.796 1.00 24.37 334 THR 1 C 1
ATOM 2627 O O . THR A 1 334 ? 112.711 -19.720 30.624 1.00 23.45 334 THR 1 O 1
ATOM 2631 N N . PHE A 1 335 ? 112.258 -19.093 32.711 1.00 23.39 335 PHE 1 N 1
ATOM 2632 C CA . PHE A 1 335 ? 112.178 -17.682 32.375 1.00 20.79 335 PHE 1 CA 1
ATOM 2633 C C . PHE A 1 335 ? 112.244 -17.003 33.727 1.00 21.73 335 PHE 1 C 1
ATOM 2634 O O . PHE A 1 335 ? 112.027 -17.636 34.763 1.00 20.89 335 PHE 1 O 1
ATOM 2642 N N . VAL A 1 336 ? 112.568 -15.723 33.708 1.00 20.07 336 VAL 1 N 1
ATOM 2643 C CA . VAL A 1 336 ? 112.770 -14.982 34.953 1.00 20.51 336 VAL 1 CA 1
ATOM 2644 C C . VAL A 1 336 ? 111.818 -13.806 34.996 1.00 18.88 336 VAL 1 C 1
ATOM 2645 O O . VAL A 1 336 ? 111.721 -13.085 34.008 1.00 21.48 336 VAL 1 O 1
ATOM 2649 N N . GLY A 1 337 ? 111.155 -13.618 36.133 1.00 19.30 337 GLY 1 N 1
ATOM 2650 C CA . GLY A 1 337 ? 110.248 -12.488 36.289 1.00 17.92 337 GLY 1 CA 1
ATOM 2651 C C . GLY A 1 337 ? 110.774 -11.491 37.343 1.00 20.97 337 GLY 1 C 1
ATOM 2652 O O . GLY A 1 337 ? 111.573 -11.854 38.222 1.00 21.21 337 GLY 1 O 1
ATOM 2653 N N . SER A 1 338 ? 110.351 -10.241 37.246 1.00 18.66 338 SER 1 N 1
ATOM 2654 C CA . SER A 1 338 ? 110.720 -9.253 38.260 1.00 21.34 338 SER 1 CA 1
ATOM 2655 C C . SER A 1 338 ? 109.369 -9.025 38.971 1.00 21.34 338 SER 1 C 1
ATOM 2656 O O . SER A 1 338 ? 108.505 -8.349 38.414 1.00 19.78 338 SER 1 O 1
ATOM 2659 N N . PHE A 1 339 ? 109.158 -9.644 40.149 1.00 20.15 339 PHE 1 N 1
ATOM 2660 C CA . PHE A 1 339 ? 107.870 -9.512 40.850 1.00 21.35 339 PHE 1 CA 1
ATOM 2661 C C . PHE A 1 339 ? 107.897 -8.476 41.960 1.00 22.57 339 PHE 1 C 1
ATOM 2662 O O . PHE A 1 339 ? 108.980 -8.099 42.474 1.00 22.09 339 PHE 1 O 1
ATOM 2670 N N . ARG A 1 340 ? 106.717 -7.992 42.348 1.00 23.18 340 ARG 1 N 1
ATOM 2671 C CA . ARG A 1 340 ? 106.702 -7.022 43.435 1.00 25.56 340 ARG 1 CA 1
ATOM 2672 C C . ARG A 1 340 ? 107.113 -7.656 44.773 1.00 23.00 340 ARG 1 C 1
ATOM 2673 O O . ARG A 1 340 ? 107.031 -8.877 44.978 1.00 21.90 340 ARG 1 O 1
ATOM 2681 N N . SER A 1 341 ? 107.586 -6.807 45.674 1.00 22.54 341 SER 1 N 1
ATOM 2682 C CA . SER A 1 341 ? 108.062 -7.265 46.995 1.00 23.37 341 SER 1 CA 1
ATOM 2683 C C . SER A 1 341 ? 107.021 -8.015 47.800 1.00 22.54 341 SER 1 C 1
ATOM 2684 O O . SER A 1 341 ? 107.354 -8.906 48.569 1.00 22.98 341 SER 1 O 1
ATOM 2687 N N . GLU A 1 342 ? 105.759 -7.649 47.596 1.00 23.46 342 GLU 1 N 1
ATOM 2688 C CA . GLU A 1 342 ? 104.651 -8.262 48.319 1.00 24.57 342 GLU 1 CA 1
ATOM 2689 C C . GLU A 1 342 ? 104.386 -9.684 47.829 1.00 24.02 342 GLU 1 C 1
ATOM 2690 O O . GLU A 1 342 ? 103.662 -10.438 48.472 1.00 22.45 342 GLU 1 O 1
ATOM 2696 N N . SER A 1 343 ? 104.983 -10.068 46.703 1.00 21.54 343 SER 1 N 1
ATOM 2697 C CA . SER A 1 343 ? 104.792 -11.418 46.215 1.00 23.00 343 SER 1 CA 1
ATOM 2698 C C . SER A 1 343 ? 105.228 -12.409 47.291 1.00 24.25 343 SER 1 C 1
ATOM 2699 O O . SER A 1 343 ? 106.297 -12.235 47.937 1.00 25.04 343 SER 1 O 1
ATOM 2702 N N . ARG A 1 344 ? 104.434 -13.456 47.465 1.00 24.72 344 ARG 1 N 1
ATOM 2703 C CA . ARG A 1 344 ? 104.722 -14.496 48.460 1.00 27.44 344 ARG 1 CA 1
ATOM 2704 C C . ARG A 1 344 ? 105.461 -15.692 47.864 1.00 27.06 344 ARG 1 C 1
ATOM 2705 O O . ARG A 1 344 ? 105.532 -16.773 48.476 1.00 25.14 344 ARG 1 O 1
ATOM 2713 N N . VAL A 1 345 ? 106.012 -15.529 46.669 1.00 23.67 345 VAL 1 N 1
ATOM 2714 C CA . VAL A 1 345 ? 106.723 -16.643 46.066 1.00 23.65 345 VAL 1 CA 1
ATOM 2715 C C . VAL A 1 345 ? 107.789 -17.232 46.993 1.00 26.27 345 VAL 1 C 1
ATOM 2716 O O . VAL A 1 345 ? 108.428 -16.528 47.783 1.00 26.34 345 VAL 1 O 1
ATOM 2720 N N . ARG A 1 346 ? 107.977 -18.537 46.867 1.00 28.17 346 ARG 1 N 1
ATOM 2721 C CA . ARG A 1 346 ? 108.929 -19.258 47.698 1.00 29.46 346 ARG 1 CA 1
ATOM 2722 C C . ARG A 1 346 ? 109.534 -20.356 46.862 1.00 28.47 346 ARG 1 C 1
ATOM 2723 O O . ARG A 1 346 ? 108.827 -21.032 46.105 1.00 26.86 346 ARG 1 O 1
ATOM 2731 N N . GLU A 1 347 ? 110.845 -20.541 47.008 1.00 28.94 347 GLU 1 N 1
ATOM 2732 C CA . GLU A 1 347 ? 111.581 -21.542 46.252 1.00 29.34 347 GLU 1 CA 1
ATOM 2733 C C . GLU A 1 347 ? 110.962 -22.907 46.541 1.00 31.09 347 GLU 1 C 1
ATOM 2734 O O . GLU A 1 347 ? 110.656 -23.231 47.694 1.00 30.34 347 GLU 1 O 1
ATOM 2740 N N . GLY A 1 348 ? 110.753 -23.678 45.484 1.00 30.65 348 GLY 1 N 1
ATOM 2741 C CA . GLY A 1 348 ? 110.140 -24.985 45.620 1.00 33.43 348 GLY 1 CA 1
ATOM 2742 C C . GLY A 1 348 ? 108.614 -24.988 45.586 1.00 33.69 348 GLY 1 C 1
ATOM 2743 O O . GLY A 1 348 ? 108.006 -26.050 45.567 1.00 35.86 348 GLY 1 O 1
ATOM 2744 N N . VAL A 1 349 ? 107.989 -23.818 45.568 1.00 32.02 349 VAL 1 N 1
ATOM 2745 C CA . VAL A 1 349 ? 106.531 -23.721 45.565 1.00 32.10 349 VAL 1 CA 1
ATOM 2746 C C . VAL A 1 349 ? 105.973 -23.205 44.221 1.00 31.59 349 VAL 1 C 1
ATOM 2747 O O . VAL A 1 349 ? 106.572 -22.329 43.586 1.00 31.29 349 VAL 1 O 1
ATOM 2751 N N . GLU A 1 350 ? 104.812 -23.696 43.799 1.00 29.64 350 GLU 1 N 1
ATOM 2752 C CA . GLU A 1 350 ? 104.280 -23.245 42.519 1.00 30.58 350 GLU 1 CA 1
ATOM 2753 C C . GLU A 1 350 ? 103.639 -21.886 42.655 1.00 28.98 350 GLU 1 C 1
ATOM 2754 O O . GLU A 1 350 ? 103.274 -21.454 43.759 1.00 29.13 350 GLU 1 O 1
ATOM 2760 N N . VAL A 1 351 ? 103.543 -21.198 41.521 1.00 28.43 351 VAL 1 N 1
ATOM 2761 C CA . VAL A 1 351 ? 102.905 -19.893 41.477 1.00 26.32 351 VAL 1 CA 1
ATOM 2762 C C . VAL A 1 351 ? 102.344 -19.673 40.067 1.00 25.07 351 VAL 1 C 1
ATOM 2763 O O . VAL A 1 351 ? 102.941 -20.141 39.086 1.00 25.42 351 VAL 1 O 1
ATOM 2767 N N . ASP A 1 352 ? 101.186 -19.014 39.961 1.00 23.97 352 ASP 1 N 1
ATOM 2768 C CA . ASP A 1 352 ? 100.625 -18.694 38.644 1.00 24.81 352 ASP 1 CA 1
ATOM 2769 C C . ASP A 1 352 ? 101.305 -17.393 38.182 1.00 23.92 352 ASP 1 C 1
ATOM 2770 O O . ASP A 1 352 ? 101.376 -16.414 38.934 1.00 22.81 352 ASP 1 O 1
ATOM 2775 N N . VAL A 1 353 ? 101.745 -17.385 36.938 1.00 22.55 353 VAL 1 N 1
ATOM 2776 C CA . VAL A 1 353 ? 102.450 -16.244 36.362 1.00 22.15 353 VAL 1 CA 1
ATOM 2777 C C . VAL A 1 353 ? 101.652 -15.673 35.212 1.00 22.36 353 VAL 1 C 1
ATOM 2778 O O . VAL A 1 353 ? 101.224 -16.424 34.327 1.00 24.64 353 VAL 1 O 1
ATOM 2782 N N . VAL A 1 354 ? 101.448 -14.367 35.228 1.00 20.63 354 VAL 1 N 1
ATOM 2783 C CA . VAL A 1 354 ? 100.752 -13.697 34.165 1.00 20.88 354 VAL 1 CA 1
ATOM 2784 C C . VAL A 1 354 ? 101.787 -13.009 33.247 1.00 22.25 354 VAL 1 C 1
ATOM 2785 O O . VAL A 1 354 ? 102.739 -12.358 33.737 1.00 19.68 354 VAL 1 O 1
ATOM 2789 N N . PHE A 1 355 ? 101.586 -13.149 31.936 1.00 19.80 355 PHE 1 N 1
ATOM 2790 C CA . PHE A 1 355 ? 102.448 -12.537 30.937 1.00 21.77 355 PHE 1 CA 1
ATOM 2791 C C . PHE A 1 355 ? 101.702 -11.334 30.369 1.00 23.99 355 PHE 1 C 1
ATOM 2792 O O . PHE A 1 355 ? 100.533 -11.462 29.992 1.00 23.98 355 PHE 1 O 1
ATOM 2800 N N . ASP A 1 356 ? 102.355 -10.163 30.295 1.00 22.38 356 ASP 1 N 1
ATOM 2801 C CA . ASP A 1 356 ? 101.693 -9.020 29.701 1.00 24.62 356 ASP 1 CA 1
ATOM 2802 C C . ASP A 1 356 ? 101.844 -9.201 28.190 1.00 24.46 356 ASP 1 C 1
ATOM 2803 O O . ASP A 1 356 ? 102.882 -8.901 27.586 1.00 22.56 356 ASP 1 O 1
ATOM 2808 N N . MET A 1 357 ? 100.779 -9.699 27.564 1.00 24.08 357 MET 1 N 1
ATOM 2809 C CA . MET A 1 357 ? 100.843 -9.962 26.140 1.00 25.66 357 MET 1 CA 1
ATOM 2810 C C . MET A 1 357 ? 101.090 -8.756 25.235 1.00 25.54 357 MET 1 C 1
ATOM 2811 O O . MET A 1 357 ? 101.570 -8.918 24.119 1.00 26.28 357 MET 1 O 1
ATOM 2816 N N . LYS A 1 358 ? 100.783 -7.556 25.707 1.00 27.53 358 LYS 1 N 1
ATOM 2817 C CA . LYS A 1 358 ? 101.022 -6.367 24.901 1.00 29.56 358 LYS 1 CA 1
ATOM 2818 C C . LYS A 1 358 ? 102.513 -6.073 24.790 1.00 30.02 358 LYS 1 C 1
ATOM 2819 O O . LYS A 1 358 ? 102.936 -5.262 23.952 1.00 29.94 358 LYS 1 O 1
ATOM 2825 N N . LYS A 1 359 ? 103.316 -6.724 25.627 1.00 27.38 359 LYS 1 N 1
ATOM 2826 C CA . LYS A 1 359 ? 104.741 -6.425 25.660 1.00 27.80 359 LYS 1 CA 1
ATOM 2827 C C . LYS A 1 359 ? 105.624 -7.525 25.090 1.00 26.91 359 LYS 1 C 1
ATOM 2828 O O . LYS A 1 359 ? 106.842 -7.498 25.284 1.00 27.74 359 LYS 1 O 1
ATOM 2834 N N . ILE A 1 360 ? 105.041 -8.515 24.424 1.00 24.66 360 ILE 1 N 1
ATOM 2835 C CA . ILE A 1 360 ? 105.887 -9.581 23.914 1.00 22.85 360 ILE 1 CA 1
ATOM 2836 C C . ILE A 1 360 ? 106.547 -9.240 22.586 1.00 22.08 360 ILE 1 C 1
ATOM 2837 O O . ILE A 1 360 ? 106.252 -8.240 21.995 1.00 22.35 360 ILE 1 O 1
ATOM 2842 N N . HIS A 1 361 ? 107.477 -10.084 22.156 1.00 23.20 361 HIS 1 N 1
ATOM 2843 C CA . HIS A 1 361 ? 108.155 -9.871 20.891 1.00 23.85 361 HIS 1 CA 1
ATOM 2844 C C . HIS A 1 361 ? 108.238 -11.201 20.212 1.00 23.15 361 HIS 1 C 1
ATOM 2845 O O . HIS A 1 361 ? 108.287 -12.265 20.851 1.00 23.34 361 HIS 1 O 1
ATOM 2852 N N . ILE A 1 362 ? 108.255 -11.136 18.898 1.00 24.32 362 ILE 1 N 1
ATOM 2853 C CA . ILE A 1 362 ? 108.376 -12.337 18.111 1.00 23.22 362 ILE 1 CA 1
ATOM 2854 C C . ILE A 1 362 ? 109.463 -12.079 17.060 1.00 23.30 362 ILE 1 C 1
ATOM 2855 O O . ILE A 1 362 ? 109.446 -11.056 16.379 1.00 24.15 362 ILE 1 O 1
ATOM 2860 N N . PHE A 1 363 ? 110.444 -12.965 16.998 1.00 24.34 363 PHE 1 N 1
ATOM 2861 C CA . PHE A 1 363 ? 111.529 -12.807 16.060 1.00 27.66 363 PHE 1 CA 1
ATOM 2862 C C . PHE A 1 363 ? 111.610 -13.996 15.115 1.00 30.18 363 PHE 1 C 1
ATOM 2863 O O . PHE A 1 363 ? 111.235 -15.112 15.473 1.00 29.70 363 PHE 1 O 1
ATOM 2871 N N . ASP A 1 364 ? 112.121 -13.747 13.911 1.00 32.79 364 ASP 1 N 1
ATOM 2872 C CA . ASP A 1 364 ? 112.320 -14.828 12.940 1.00 33.61 364 ASP 1 CA 1
ATOM 2873 C C . ASP A 1 364 ? 113.421 -15.721 13.519 1.00 35.33 364 ASP 1 C 1
ATOM 2874 O O . ASP A 1 364 ? 114.497 -15.226 13.874 1.00 35.08 364 ASP 1 O 1
ATOM 2879 N N . LYS A 1 365 ? 113.172 -17.033 13.611 1.00 35.65 365 LYS 1 N 1
ATOM 2880 C CA . LYS A 1 365 ? 114.152 -17.958 14.194 1.00 37.18 365 LYS 1 CA 1
ATOM 2881 C C . LYS A 1 365 ? 115.444 -18.141 13.388 1.00 37.56 365 LYS 1 C 1
ATOM 2882 O O . LYS A 1 365 ? 116.477 -18.511 13.952 1.00 36.42 365 LYS 1 O 1
ATOM 2888 N N . THR A 1 366 ? 115.394 -17.866 12.084 1.00 38.72 366 THR 1 N 1
ATOM 2889 C CA . THR A 1 366 ? 116.588 -18.013 11.243 1.00 38.71 366 THR 1 CA 1
ATOM 2890 C C . THR A 1 366 ? 117.386 -16.725 11.172 1.00 37.95 366 THR 1 C 1
ATOM 2891 O O . THR A 1 366 ? 118.592 -16.746 11.378 1.00 40.17 366 THR 1 O 1
ATOM 2895 N N . THR A 1 367 ? 116.716 -15.616 10.882 1.00 36.44 367 THR 1 N 1
ATOM 2896 C CA . THR A 1 367 ? 117.389 -14.328 10.773 1.00 36.33 367 THR 1 CA 1
ATOM 2897 C C . THR A 1 367 ? 117.552 -13.567 12.099 1.00 35.90 367 THR 1 C 1
ATOM 2898 O O . THR A 1 367 ? 118.425 -12.703 12.202 1.00 34.67 367 THR 1 O 1
ATOM 2902 N N . GLY A 1 368 ? 116.701 -13.873 13.081 1.00 34.43 368 GLY 1 N 1
ATOM 2903 C CA . GLY A 1 368 ? 116.761 -13.213 14.383 1.00 32.20 368 GLY 1 CA 1
ATOM 2904 C C . GLY A 1 368 ? 116.106 -11.856 14.354 1.00 32.28 368 GLY 1 C 1
ATOM 2905 O O . GLY A 1 368 ? 116.097 -11.098 15.351 1.00 32.05 368 GLY 1 O 1
ATOM 2906 N N . LYS A 1 369 ? 115.511 -11.535 13.215 1.00 32.10 369 LYS 1 N 1
ATOM 2907 C CA . LYS A 1 369 ? 114.857 -10.242 13.038 1.00 33.80 369 LYS 1 CA 1
ATOM 2908 C C . LYS A 1 369 ? 113.474 -10.141 13.699 1.00 33.06 369 LYS 1 C 1
ATOM 2909 O O . LYS A 1 369 ? 112.672 -11.063 13.619 1.00 31.90 369 LYS 1 O 1
ATOM 2915 N N . ALA A 1 370 ? 113.190 -9.012 14.350 1.00 32.15 370 ALA 1 N 1
ATOM 2916 C CA . ALA A 1 370 ? 111.900 -8.841 14.994 1.00 30.83 370 ALA 1 CA 1
ATOM 2917 C C . ALA A 1 370 ? 110.727 -8.620 14.026 1.00 31.89 370 ALA 1 C 1
ATOM 2918 O O . ALA A 1 370 ? 110.810 -7.801 13.116 1.00 29.60 370 ALA 1 O 1
ATOM 2920 N N . ILE A 1 371 ? 109.642 -9.362 14.234 1.00 31.72 371 ILE 1 N 1
ATOM 2921 C CA . ILE A 1 371 ? 108.412 -9.164 13.464 1.00 32.78 371 ILE 1 CA 1
ATOM 2922 C C . ILE A 1 371 ? 107.759 -7.983 14.222 1.00 32.05 371 ILE 1 C 1
ATOM 2923 O O . ILE A 1 371 ? 107.204 -7.057 13.627 1.00 31.94 371 ILE 1 O 1
ATOM 2928 N N . PHE A 1 372 ? 107.809 -8.060 15.555 1.00 31.90 372 PHE 1 N 1
ATOM 2929 C CA . PHE A 1 372 ? 107.362 -6.987 16.464 1.00 31.83 372 PHE 1 CA 1
ATOM 2930 C C . PHE A 1 372 ? 107.996 -7.263 17.870 1.00 31.74 372 PHE 1 C 1
ATOM 2931 O O . PHE A 1 372 ? 108.029 -6.357 18.738 1.00 29.21 372 PHE 1 O 1
ATOM 2940 N N . MET B 1 1 ? 170.780 9.325 3.742 1.00 58.80 1 MET 2 N 1
ATOM 2941 C CA . MET B 1 1 ? 169.901 10.532 3.697 1.00 58.17 1 MET 2 CA 1
ATOM 2942 C C . MET B 1 1 ? 169.082 10.759 4.988 1.00 55.66 1 MET 2 C 1
ATOM 2943 O O . MET B 1 1 ? 169.077 9.930 5.907 1.00 54.89 1 MET 2 O 1
ATOM 2948 N N . ALA B 1 2 ? 168.401 11.904 5.046 1.00 52.54 2 ALA 2 N 1
ATOM 2949 C CA . ALA B 1 2 ? 167.592 12.277 6.207 1.00 47.90 2 ALA 2 CA 1
ATOM 2950 C C . ALA B 1 2 ? 166.505 11.272 6.555 1.00 44.11 2 ALA 2 C 1
ATOM 2951 O O . ALA B 1 2 ? 165.946 10.605 5.687 1.00 44.14 2 ALA 2 O 1
ATOM 2953 N N . GLY B 1 3 ? 166.213 11.182 7.849 1.00 39.67 3 GLY 2 N 1
ATOM 2954 C CA . GLY B 1 3 ? 165.158 10.317 8.319 1.00 34.75 3 GLY 2 CA 1
ATOM 2955 C C . GLY B 1 3 ? 163.820 10.951 7.963 1.00 31.10 3 GLY 2 C 1
ATOM 2956 O O . GLY B 1 3 ? 162.881 10.250 7.606 1.00 29.54 3 GLY 2 O 1
ATOM 2957 N N . VAL B 1 4 ? 163.719 12.275 8.097 1.00 28.26 4 VAL 2 N 1
ATOM 2958 C CA . VAL B 1 4 ? 162.477 12.964 7.756 1.00 26.78 4 VAL 2 CA 1
ATOM 2959 C C . VAL B 1 4 ? 162.855 14.227 7.006 1.00 25.19 4 VAL 2 C 1
ATOM 2960 O O . VAL B 1 4 ? 163.835 14.891 7.351 1.00 24.43 4 VAL 2 O 1
ATOM 2964 N N . ARG B 1 5 ? 162.088 14.555 5.974 1.00 24.21 5 ARG 2 N 1
ATOM 2965 C CA . ARG B 1 5 ? 162.391 15.741 5.202 1.00 25.31 5 ARG 2 CA 1
ATOM 2966 C C . ARG B 1 5 ? 161.163 16.529 4.792 1.00 25.15 5 ARG 2 C 1
ATOM 2967 O O . ARG B 1 5 ? 160.167 15.965 4.306 1.00 24.25 5 ARG 2 O 1
ATOM 2975 N N . LEU B 1 6 ? 161.230 17.832 5.050 1.00 22.55 6 LEU 2 N 1
ATOM 2976 C CA . LEU B 1 6 ? 160.189 18.747 4.637 1.00 22.41 6 LEU 2 CA 1
ATOM 2977 C C . LEU B 1 6 ? 160.869 19.672 3.609 1.00 20.77 6 LEU 2 C 1
ATOM 2978 O O . LEU B 1 6 ? 161.977 20.180 3.833 1.00 19.96 6 LEU 2 O 1
ATOM 2983 N N . VAL B 1 7 ? 160.200 19.873 2.483 1.00 20.38 7 VAL 2 N 1
ATOM 2984 C CA . VAL B 1 7 ? 160.705 20.735 1.417 1.00 22.09 7 VAL 2 CA 1
ATOM 2985 C C . VAL B 1 7 ? 159.663 21.776 1.061 1.00 20.20 7 VAL 2 C 1
ATOM 2986 O O . VAL B 1 7 ? 158.581 21.433 0.523 1.00 19.36 7 VAL 2 O 1
ATOM 2990 N N . ASP B 1 8 ? 159.982 23.034 1.386 1.00 20.67 8 ASP 2 N 1
ATOM 2991 C CA . ASP B 1 8 ? 159.107 24.169 1.077 1.00 21.39 8 ASP 2 CA 1
ATOM 2992 C C . ASP B 1 8 ? 157.669 23.941 1.489 1.00 19.95 8 ASP 2 C 1
ATOM 2993 O O . ASP B 1 8 ? 156.728 24.213 0.733 1.00 17.33 8 ASP 2 O 1
ATOM 2998 N N . VAL B 1 9 ? 157.504 23.485 2.721 1.00 18.37 9 VAL 2 N 1
ATOM 2999 C CA . VAL B 1 9 ? 156.178 23.217 3.243 1.00 17.70 9 VAL 2 CA 1
ATOM 3000 C C . VAL B 1 9 ? 155.439 24.418 3.793 1.00 19.15 9 VAL 2 C 1
ATOM 3001 O O . VAL B 1 9 ? 156.005 25.200 4.568 1.00 19.20 9 VAL 2 O 1
ATOM 3005 N N . TRP B 1 10 ? 154.189 24.571 3.332 1.00 17.48 10 TRP 2 N 1
ATOM 3006 C CA . TRP B 1 10 ? 153.299 25.627 3.783 1.00 16.00 10 TRP 2 CA 1
ATOM 3007 C C . TRP B 1 10 ? 151.988 25.030 4.308 1.00 16.22 10 TRP 2 C 1
ATOM 3008 O O . TRP B 1 10 ? 151.516 23.984 3.831 1.00 17.08 10 TRP 2 O 1
ATOM 3019 N N . LYS B 1 11 ? 151.378 25.776 5.212 1.00 16.67 11 LYS 2 N 1
ATOM 3020 C CA . LYS B 1 11 ? 150.034 25.458 5.693 1.00 17.12 11 LYS 2 CA 1
ATOM 3021 C C . LYS B 1 11 ? 149.372 26.821 5.888 1.00 16.08 11 LYS 2 C 1
ATOM 3022 O O . LYS B 1 11 ? 149.809 27.649 6.733 1.00 16.91 11 LYS 2 O 1
ATOM 3028 N N . VAL B 1 12 ? 148.286 27.039 5.156 1.00 16.46 12 VAL 2 N 1
ATOM 3029 C CA . VAL B 1 12 ? 147.613 28.310 5.227 1.00 18.03 12 VAL 2 CA 1
ATOM 3030 C C . VAL B 1 12 ? 146.109 28.058 5.412 1.00 21.07 12 VAL 2 C 1
ATOM 3031 O O . VAL B 1 12 ? 145.613 26.962 5.116 1.00 20.35 12 VAL 2 O 1
ATOM 3035 N N . PHE B 1 13 ? 145.420 29.081 5.895 1.00 20.06 13 PHE 2 N 1
ATOM 3036 C CA . PHE B 1 13 ? 143.944 29.075 6.072 1.00 23.60 13 PHE 2 CA 1
ATOM 3037 C C . PHE B 1 13 ? 143.551 30.475 5.632 1.00 24.14 13 PHE 2 C 1
ATOM 3038 O O . PHE B 1 13 ? 143.635 31.407 6.421 1.00 25.21 13 PHE 2 O 1
ATOM 3046 N N . GLY B 1 14 ? 143.134 30.652 4.380 1.00 24.80 14 GLY 2 N 1
ATOM 3047 C CA . GLY B 1 14 ? 142.797 32.009 3.962 1.00 26.74 14 GLY 2 CA 1
ATOM 3048 C C . GLY B 1 14 ? 144.026 32.920 4.106 1.00 24.92 14 GLY 2 C 1
ATOM 3049 O O . GLY B 1 14 ? 145.117 32.566 3.675 1.00 25.13 14 GLY 2 O 1
ATOM 3050 N N . GLU B 1 15 ? 143.879 34.071 4.750 1.00 25.21 15 GLU 2 N 1
ATOM 3051 C CA . GLU B 1 15 ? 145.018 34.974 4.902 1.00 26.17 15 GLU 2 CA 1
ATOM 3052 C C . GLU B 1 15 ? 145.970 34.632 6.051 1.00 24.43 15 GLU 2 C 1
ATOM 3053 O O . GLU B 1 15 ? 146.986 35.305 6.259 1.00 24.90 15 GLU 2 O 1
ATOM 3059 N N . VAL B 1 16 ? 145.647 33.593 6.800 1.00 22.92 16 VAL 2 N 1
ATOM 3060 C CA . VAL B 1 16 ? 146.506 33.193 7.890 1.00 23.18 16 VAL 2 CA 1
ATOM 3061 C C . VAL B 1 16 ? 147.497 32.107 7.430 1.00 22.13 16 VAL 2 C 1
ATOM 3062 O O . VAL B 1 16 ? 147.134 31.202 6.693 1.00 20.74 16 VAL 2 O 1
ATOM 3066 N N . THR B 1 17 ? 148.748 32.220 7.853 1.00 21.17 17 THR 2 N 1
ATOM 3067 C CA . THR B 1 17 ? 149.742 31.214 7.480 1.00 20.60 17 THR 2 CA 1
ATOM 3068 C C . THR B 1 17 ? 150.245 30.559 8.764 1.00 20.73 17 THR 2 C 1
ATOM 3069 O O . THR B 1 17 ? 150.853 31.223 9.614 1.00 21.45 17 THR 2 O 1
ATOM 3073 N N . ALA B 1 18 ? 150.019 29.263 8.891 1.00 17.68 18 ALA 2 N 1
ATOM 3074 C CA . ALA B 1 18 ? 150.477 28.546 10.107 1.00 18.36 18 ALA 2 CA 1
ATOM 3075 C C . ALA B 1 18 ? 151.936 28.105 9.983 1.00 17.75 18 ALA 2 C 1
ATOM 3076 O O . ALA B 1 18 ? 152.692 28.142 10.963 1.00 16.93 18 ALA 2 O 1
ATOM 3078 N N . VAL B 1 19 ? 152.337 27.697 8.778 1.00 17.47 19 VAL 2 N 1
ATOM 3079 C CA . VAL B 1 19 ? 153.715 27.267 8.520 1.00 16.00 19 VAL 2 CA 1
ATOM 3080 C C . VAL B 1 19 ? 154.064 27.853 7.156 1.00 16.31 19 VAL 2 C 1
ATOM 3081 O O . VAL B 1 19 ? 153.312 27.706 6.195 1.00 14.49 19 VAL 2 O 1
ATOM 3085 N N . ARG B 1 20 ? 155.217 28.512 7.089 1.00 17.76 20 ARG 2 N 1
ATOM 3086 C CA . ARG B 1 20 ? 155.608 29.198 5.863 1.00 19.56 20 ARG 2 CA 1
ATOM 3087 C C . ARG B 1 20 ? 156.902 28.695 5.256 1.00 19.49 20 ARG 2 C 1
ATOM 3088 O O . ARG B 1 20 ? 157.973 28.858 5.855 1.00 17.73 20 ARG 2 O 1
ATOM 3096 N N . GLU B 1 21 ? 156.790 28.098 4.070 1.00 20.92 21 GLU 2 N 1
ATOM 3097 C CA . GLU B 1 21 ? 157.927 27.584 3.306 1.00 22.34 21 GLU 2 CA 1
ATOM 3098 C C . GLU B 1 21 ? 159.023 26.969 4.161 1.00 23.52 21 GLU 2 C 1
ATOM 3099 O O . GLU B 1 21 ? 160.196 27.361 4.127 1.00 24.31 21 GLU 2 O 1
ATOM 3105 N N . MET B 1 22 ? 158.642 25.959 4.936 1.00 20.69 22 MET 2 N 1
ATOM 3106 C CA . MET B 1 22 ? 159.600 25.330 5.794 1.00 21.30 22 MET 2 CA 1
ATOM 3107 C C . MET B 1 22 ? 160.313 24.190 5.142 1.00 21.08 22 MET 2 C 1
ATOM 3108 O O . MET B 1 22 ? 159.678 23.328 4.555 1.00 20.39 22 MET 2 O 1
ATOM 3113 N N . SER B 1 23 ? 161.640 24.214 5.213 1.00 22.17 23 SER 2 N 1
ATOM 3114 C CA . SER B 1 23 ? 162.435 23.098 4.684 1.00 19.84 23 SER 2 CA 1
ATOM 3115 C C . SER B 1 23 ? 163.265 22.679 5.892 1.00 20.95 23 SER 2 C 1
ATOM 3116 O O . SER B 1 23 ? 163.913 23.503 6.542 1.00 20.03 23 SER 2 O 1
ATOM 3119 N N . LEU B 1 24 ? 163.226 21.396 6.214 1.00 21.91 24 LEU 2 N 1
ATOM 3120 C CA . LEU B 1 24 ? 163.909 20.886 7.407 1.00 23.61 24 LEU 2 CA 1
ATOM 3121 C C . LEU B 1 24 ? 164.331 19.459 7.109 1.00 25.52 24 LEU 2 C 1
ATOM 3122 O O . LEU B 1 24 ? 163.550 18.727 6.522 1.00 23.13 24 LEU 2 O 1
ATOM 3127 N N . GLU B 1 25 ? 165.553 19.090 7.484 1.00 25.41 25 GLU 2 N 1
ATOM 3128 C CA . GLU B 1 25 ? 166.024 17.711 7.314 1.00 28.28 25 GLU 2 CA 1
ATOM 3129 C C . GLU B 1 25 ? 166.334 17.220 8.713 1.00 27.05 25 GLU 2 C 1
ATOM 3130 O O . GLU B 1 25 ? 167.127 17.830 9.415 1.00 28.94 25 GLU 2 O 1
ATOM 3136 N N . VAL B 1 26 ? 165.700 16.134 9.114 1.00 25.80 26 VAL 2 N 1
ATOM 3137 C CA . VAL B 1 26 ? 165.912 15.549 10.422 1.00 25.90 26 VAL 2 CA 1
ATOM 3138 C C . VAL B 1 26 ? 166.757 14.311 10.164 1.00 26.83 26 VAL 2 C 1
ATOM 3139 O O . VAL B 1 26 ? 166.393 13.464 9.330 1.00 25.94 26 VAL 2 O 1
ATOM 3143 N N . LYS B 1 27 ? 167.917 14.263 10.812 1.00 27.41 27 LYS 2 N 1
ATOM 3144 C CA . LYS B 1 27 ? 168.839 13.138 10.631 1.00 29.74 27 LYS 2 CA 1
ATOM 3145 C C . LYS B 1 27 ? 168.358 11.836 11.239 1.00 28.40 27 LYS 2 C 1
ATOM 3146 O O . LYS B 1 27 ? 167.720 11.798 12.319 1.00 26.65 27 LYS 2 O 1
ATOM 3152 N N . ASP B 1 28 ? 168.665 10.751 10.536 1.00 28.78 28 ASP 2 N 1
ATOM 3153 C CA . ASP B 1 28 ? 168.278 9.453 11.008 1.00 29.87 28 ASP 2 CA 1
ATOM 3154 C C . ASP B 1 28 ? 168.839 9.247 12.398 1.00 29.32 28 ASP 2 C 1
ATOM 3155 O O . ASP B 1 28 ? 170.017 9.525 12.635 1.00 27.18 28 ASP 2 O 1
ATOM 3160 N N . GLY B 1 29 ? 167.979 8.793 13.310 1.00 27.64 29 GLY 2 N 1
ATOM 3161 C CA . GLY B 1 29 ? 168.397 8.522 14.685 1.00 27.79 29 GLY 2 CA 1
ATOM 3162 C C . GLY B 1 29 ? 168.506 9.706 15.646 1.00 26.75 29 GLY 2 C 1
ATOM 3163 O O . GLY B 1 29 ? 168.759 9.510 16.826 1.00 26.51 29 GLY 2 O 1
ATOM 3164 N N . GLU B 1 30 ? 168.327 10.938 15.177 1.00 25.57 30 GLU 2 N 1
ATOM 3165 C CA . GLU B 1 30 ? 168.465 12.043 16.108 1.00 24.74 30 GLU 2 CA 1
ATOM 3166 C C . GLU B 1 30 ? 167.185 12.381 16.848 1.00 23.75 30 GLU 2 C 1
ATOM 3167 O O . GLU B 1 30 ? 166.088 12.027 16.419 1.00 23.91 30 GLU 2 O 1
ATOM 3173 N N . PHE B 1 31 ? 167.347 13.092 17.957 1.00 22.62 31 PHE 2 N 1
ATOM 3174 C CA . PHE B 1 31 ? 166.224 13.519 18.781 1.00 22.66 31 PHE 2 CA 1
ATOM 3175 C C . PHE B 1 31 ? 166.176 15.007 18.427 1.00 23.45 31 PHE 2 C 1
ATOM 3176 O O . PHE B 1 31 ? 167.021 15.803 18.837 1.00 22.67 31 PHE 2 O 1
ATOM 3184 N N . MET B 1 32 ? 165.201 15.353 17.611 1.00 23.14 32 MET 2 N 1
ATOM 3185 C CA . MET B 1 32 ? 165.032 16.711 17.176 1.00 22.57 32 MET 2 CA 1
ATOM 3186 C C . MET B 1 32 ? 163.896 17.389 17.921 1.00 20.60 32 MET 2 C 1
ATOM 3187 O O . MET B 1 32 ? 162.802 16.850 18.024 1.00 21.75 32 MET 2 O 1
ATOM 3192 N N . ILE B 1 33 ? 164.143 18.607 18.388 1.00 19.57 33 ILE 2 N 1
ATOM 3193 C CA . ILE B 1 33 ? 163.090 19.329 19.086 1.00 20.22 33 ILE 2 CA 1
ATOM 3194 C C . ILE B 1 33 ? 162.473 20.392 18.188 1.00 19.83 33 ILE 2 C 1
ATOM 3195 O O . ILE B 1 33 ? 163.198 21.040 17.444 1.00 20.55 33 ILE 2 O 1
ATOM 3200 N N . LEU B 1 34 ? 161.145 20.578 18.242 1.00 18.98 34 LEU 2 N 1
ATOM 3201 C CA . LEU B 1 34 ? 160.544 21.705 17.486 1.00 18.39 34 LEU 2 CA 1
ATOM 3202 C C . LEU B 1 34 ? 160.170 22.609 18.679 1.00 17.68 34 LEU 2 C 1
ATOM 3203 O O . LEU B 1 34 ? 159.355 22.259 19.516 1.00 18.69 34 LEU 2 O 1
ATOM 3208 N N . LEU B 1 35 ? 160.800 23.761 18.749 1.00 17.69 35 LEU 2 N 1
ATOM 3209 C CA . LEU B 1 35 ? 160.645 24.668 19.873 1.00 18.04 35 LEU 2 CA 1
ATOM 3210 C C . LEU B 1 35 ? 160.239 26.013 19.419 1.00 17.18 35 LEU 2 C 1
ATOM 3211 O O . LEU B 1 35 ? 160.768 26.507 18.426 1.00 18.55 35 LEU 2 O 1
ATOM 3216 N N . GLY B 1 36 ? 159.315 26.639 20.137 1.00 19.28 36 GLY 2 N 1
ATOM 3217 C CA . GLY B 1 36 ? 158.937 27.985 19.744 1.00 18.73 36 GLY 2 CA 1
ATOM 3218 C C . GLY B 1 36 ? 157.800 28.457 20.618 1.00 19.91 36 GLY 2 C 1
ATOM 3219 O O . GLY B 1 36 ? 157.215 27.657 21.376 1.00 20.95 36 GLY 2 O 1
ATOM 3220 N N . PRO B 1 37 ? 157.443 29.737 20.537 1.00 19.91 37 PRO 2 N 1
ATOM 3221 C CA . PRO B 1 37 ? 156.329 30.225 21.379 1.00 21.29 37 PRO 2 CA 1
ATOM 3222 C C . PRO B 1 37 ? 154.983 29.673 20.914 1.00 21.63 37 PRO 2 C 1
ATOM 3223 O O . PRO B 1 37 ? 154.885 29.075 19.869 1.00 20.39 37 PRO 2 O 1
ATOM 3227 N N . SER B 1 38 ? 153.934 29.906 21.688 1.00 21.67 38 SER 2 N 1
ATOM 3228 C CA . SER B 1 38 ? 152.604 29.415 21.293 1.00 23.75 38 SER 2 CA 1
ATOM 3229 C C . SER B 1 38 ? 152.203 30.051 19.974 1.00 23.85 38 SER 2 C 1
ATOM 3230 O O . SER B 1 38 ? 152.444 31.241 19.759 1.00 22.36 38 SER 2 O 1
ATOM 3233 N N . GLY B 1 39 ? 151.635 29.223 19.087 1.00 22.99 39 GLY 2 N 1
ATOM 3234 C CA . GLY B 1 39 ? 151.200 29.667 17.780 1.00 23.97 39 GLY 2 CA 1
ATOM 3235 C C . GLY B 1 39 ? 152.311 29.767 16.755 1.00 22.66 39 GLY 2 C 1
ATOM 3236 O O . GLY B 1 39 ? 152.090 30.267 15.646 1.00 24.23 39 GLY 2 O 1
ATOM 3237 N N . CYS B 1 40 ? 153.488 29.232 17.056 1.00 19.61 40 CYS 2 N 1
ATOM 3238 C CA . CYS B 1 40 ? 154.584 29.395 16.119 1.00 18.31 40 CYS 2 CA 1
ATOM 3239 C C . CYS B 1 40 ? 154.553 28.415 14.943 1.00 19.98 40 CYS 2 C 1
ATOM 3240 O O . CYS B 1 40 ? 155.375 28.540 14.025 1.00 18.27 40 CYS 2 O 1
ATOM 3243 N N . GLY B 1 41 ? 153.628 27.443 14.975 1.00 16.83 41 GLY 2 N 1
ATOM 3244 C CA . GLY B 1 41 ? 153.564 26.492 13.862 1.00 18.55 41 GLY 2 CA 1
ATOM 3245 C C . GLY B 1 41 ? 154.189 25.129 14.169 1.00 18.05 41 GLY 2 C 1
ATOM 3246 O O . GLY B 1 41 ? 154.141 24.188 13.347 1.00 16.39 41 GLY 2 O 1
ATOM 3247 N N . LYS B 1 42 ? 154.802 25.009 15.343 1.00 18.53 42 LYS 2 N 1
ATOM 3248 C CA . LYS B 1 42 ? 155.449 23.725 15.678 1.00 18.34 42 LYS 2 CA 1
ATOM 3249 C C . LYS B 1 42 ? 154.487 22.548 15.708 1.00 18.29 42 LYS 2 C 1
ATOM 3250 O O . LYS B 1 42 ? 154.811 21.469 15.206 1.00 18.05 42 LYS 2 O 1
ATOM 3256 N N . THR B 1 43 ? 153.305 22.737 16.277 1.00 17.89 43 THR 2 N 1
ATOM 3257 C CA . THR B 1 43 ? 152.331 21.640 16.358 1.00 18.60 43 THR 2 CA 1
ATOM 3258 C C . THR B 1 43 ? 151.782 21.286 14.963 1.00 19.37 43 THR 2 C 1
ATOM 3259 O O . THR B 1 43 ? 151.615 20.115 14.631 1.00 18.11 43 THR 2 O 1
ATOM 3263 N N . THR B 1 44 ? 151.513 22.303 14.165 1.00 18.13 44 THR 2 N 1
ATOM 3264 C CA . THR B 1 44 ? 151.047 22.103 12.794 1.00 18.51 44 THR 2 CA 1
ATOM 3265 C C . THR B 1 44 ? 152.133 21.298 12.049 1.00 17.39 44 THR 2 C 1
ATOM 3266 O O . THR B 1 44 ? 151.845 20.368 11.301 1.00 16.75 44 THR 2 O 1
ATOM 3270 N N . THR B 1 45 ? 153.393 21.651 12.266 1.00 16.09 45 THR 2 N 1
ATOM 3271 C CA . THR B 1 45 ? 154.476 20.949 11.587 1.00 16.64 45 THR 2 CA 1
ATOM 3272 C C . THR B 1 45 ? 154.499 19.458 12.018 1.00 19.08 45 THR 2 C 1
ATOM 3273 O O . THR B 1 45 ? 154.606 18.586 11.195 1.00 18.47 45 THR 2 O 1
ATOM 3277 N N . LEU B 1 46 ? 154.369 19.182 13.307 1.00 18.82 46 LEU 2 N 1
ATOM 3278 C CA . LEU B 1 46 ? 154.353 17.774 13.766 1.00 17.03 46 LEU 2 CA 1
ATOM 3279 C C . LEU B 1 46 ? 153.129 17.060 13.182 1.00 17.18 46 LEU 2 C 1
ATOM 3280 O O . LEU B 1 46 ? 153.233 15.915 12.747 1.00 16.61 46 LEU 2 O 1
ATOM 3285 N N . ARG B 1 47 ? 151.978 17.726 13.151 1.00 16.84 47 ARG 2 N 1
ATOM 3286 C CA . ARG B 1 47 ? 150.798 17.063 12.572 1.00 18.93 47 ARG 2 CA 1
ATOM 3287 C C . ARG B 1 47 ? 150.955 16.770 11.081 1.00 17.86 47 ARG 2 C 1
ATOM 3288 O O . ARG B 1 47 ? 150.454 15.771 10.581 1.00 18.18 47 ARG 2 O 1
ATOM 3296 N N . MET B 1 48 ? 151.661 17.642 10.358 1.00 17.05 48 MET 2 N 1
ATOM 3297 C CA . MET B 1 48 ? 151.848 17.383 8.943 1.00 17.53 48 MET 2 CA 1
ATOM 3298 C C . MET B 1 48 ? 152.791 16.219 8.751 1.00 19.29 48 MET 2 C 1
ATOM 3299 O O . MET B 1 48 ? 152.642 15.432 7.798 1.00 17.90 48 MET 2 O 1
ATOM 3304 N N . ILE B 1 49 ? 153.754 16.087 9.656 1.00 19.12 49 ILE 2 N 1
ATOM 3305 C CA . ILE B 1 49 ? 154.669 14.944 9.545 1.00 19.25 49 ILE 2 CA 1
ATOM 3306 C C . ILE B 1 49 ? 153.912 13.646 9.879 1.00 19.90 49 ILE 2 C 1
ATOM 3307 O O . ILE B 1 49 ? 154.092 12.599 9.228 1.00 19.77 49 ILE 2 O 1
ATOM 3312 N N . ALA B 1 50 ? 153.047 13.729 10.877 1.00 19.09 50 ALA 2 N 1
ATOM 3313 C CA . ALA B 1 50 ? 152.260 12.574 11.295 1.00 20.03 50 ALA 2 CA 1
ATOM 3314 C C . ALA B 1 50 ? 151.183 12.180 10.268 1.00 20.90 50 ALA 2 C 1
ATOM 3315 O O . ALA B 1 50 ? 150.806 11.001 10.154 1.00 20.97 50 ALA 2 O 1
ATOM 3317 N N . GLY B 1 51 ? 150.677 13.166 9.538 1.00 17.99 51 GLY 2 N 1
ATOM 3318 C CA . GLY B 1 51 ? 149.613 12.924 8.580 1.00 17.99 51 GLY 2 CA 1
ATOM 3319 C C . GLY B 1 51 ? 148.259 13.269 9.166 1.00 18.86 51 GLY 2 C 1
ATOM 3320 O O . GLY B 1 51 ? 147.199 12.923 8.597 1.00 21.10 51 GLY 2 O 1
ATOM 3321 N N . LEU B 1 52 ? 148.259 13.958 10.303 1.00 16.84 52 LEU 2 N 1
ATOM 3322 C CA . LEU B 1 52 ? 146.994 14.371 10.912 1.00 17.67 52 LEU 2 CA 1
ATOM 3323 C C . LEU B 1 52 ? 146.495 15.683 10.282 1.00 16.72 52 LEU 2 C 1
ATOM 3324 O O . LEU B 1 52 ? 145.387 16.115 10.522 1.00 17.61 52 LEU 2 O 1
ATOM 3329 N N . GLU B 1 53 ? 147.301 16.263 9.421 1.00 17.50 53 GLU 2 N 1
ATOM 3330 C CA . GLU B 1 53 ? 146.926 17.542 8.808 1.00 16.48 53 GLU 2 CA 1
ATOM 3331 C C . GLU B 1 53 ? 147.644 17.560 7.472 1.00 16.97 53 GLU 2 C 1
ATOM 3332 O O . GLU B 1 53 ? 148.735 17.055 7.355 1.00 17.55 53 GLU 2 O 1
ATOM 3338 N N . GLU B 1 54 ? 146.991 18.065 6.438 1.00 17.96 54 GLU 2 N 1
ATOM 3339 C CA . GLU B 1 54 ? 147.642 18.034 5.131 1.00 19.24 54 GLU 2 CA 1
ATOM 3340 C C . GLU B 1 54 ? 148.348 19.354 4.839 1.00 18.53 54 GLU 2 C 1
ATOM 3341 O O . GLU B 1 54 ? 147.872 20.424 5.203 1.00 18.64 54 GLU 2 O 1
ATOM 3347 N N . PRO B 1 55 ? 149.497 19.287 4.182 1.00 18.88 55 PRO 2 N 1
ATOM 3348 C CA . PRO B 1 55 ? 150.156 20.555 3.859 1.00 18.73 55 PRO 2 CA 1
ATOM 3349 C C . PRO B 1 55 ? 149.376 21.260 2.717 1.00 18.14 55 PRO 2 C 1
ATOM 3350 O O . PRO B 1 55 ? 148.709 20.625 1.873 1.00 17.35 55 PRO 2 O 1
ATOM 3354 N N . SER B 1 56 ? 149.473 22.576 2.683 1.00 17.47 56 SER 2 N 1
ATOM 3355 C CA . SER B 1 56 ? 148.836 23.356 1.611 1.00 17.77 56 SER 2 CA 1
ATOM 3356 C C . SER B 1 56 ? 149.698 23.171 0.354 1.00 18.90 56 SER 2 C 1
ATOM 3357 O O . SER B 1 56 ? 149.164 23.027 -0.768 1.00 18.81 56 SER 2 O 1
ATOM 3360 N N . ARG B 1 57 ? 151.021 23.237 0.555 1.00 16.60 57 ARG 2 N 1
ATOM 3361 C CA . ARG B 1 57 ? 151.984 23.038 -0.515 1.00 17.93 57 ARG 2 CA 1
ATOM 3362 C C . ARG B 1 57 ? 153.220 22.447 0.101 1.00 17.66 57 ARG 2 C 1
ATOM 3363 O O . ARG B 1 57 ? 153.419 22.546 1.328 1.00 20.22 57 ARG 2 O 1
ATOM 3371 N N . GLY B 1 58 ? 154.035 21.815 -0.738 1.00 18.53 58 GLY 2 N 1
ATOM 3372 C CA . GLY B 1 58 ? 155.304 21.264 -0.297 1.00 18.74 58 GLY 2 CA 1
ATOM 3373 C C . GLY B 1 58 ? 155.381 19.747 -0.362 1.00 20.82 58 GLY 2 C 1
ATOM 3374 O O . GLY B 1 58 ? 154.401 19.074 -0.711 1.00 22.46 58 GLY 2 O 1
ATOM 3375 N N . GLN B 1 59 ? 156.567 19.223 -0.062 1.00 21.17 59 GLN 2 N 1
ATOM 3376 C CA . GLN B 1 59 ? 156.780 17.779 -0.037 1.00 21.68 59 GLN 2 CA 1
ATOM 3377 C C . GLN B 1 59 ? 157.198 17.336 1.335 1.00 20.79 59 GLN 2 C 1
ATOM 3378 O O . GLN B 1 59 ? 158.002 18.012 1.984 1.00 20.48 59 GLN 2 O 1
ATOM 3384 N N . ILE B 1 60 ? 156.704 16.177 1.761 1.00 20.11 60 ILE 2 N 1
ATOM 3385 C CA . ILE B 1 60 ? 157.130 15.642 3.050 1.00 20.65 60 ILE 2 CA 1
ATOM 3386 C C . ILE B 1 60 ? 157.537 14.179 2.829 1.00 21.59 60 ILE 2 C 1
ATOM 3387 O O . ILE B 1 60 ? 156.789 13.420 2.223 1.00 23.28 60 ILE 2 O 1
ATOM 3392 N N . TYR B 1 61 ? 158.703 13.794 3.337 1.00 21.78 61 TYR 2 N 1
ATOM 3393 C CA . TYR B 1 61 ? 159.203 12.415 3.152 1.00 25.05 61 TYR 2 CA 1
ATOM 3394 C C . TYR B 1 61 ? 159.534 11.813 4.506 1.00 25.10 61 TYR 2 C 1
ATOM 3395 O O . TYR B 1 61 ? 160.018 12.517 5.379 1.00 23.23 61 TYR 2 O 1
ATOM 3404 N N . ILE B 1 62 ? 159.279 10.508 4.643 1.00 25.03 62 ILE 2 N 1
ATOM 3405 C CA . ILE B 1 62 ? 159.618 9.728 5.825 1.00 25.60 62 ILE 2 CA 1
ATOM 3406 C C . ILE B 1 62 ? 160.574 8.724 5.154 1.00 26.64 62 ILE 2 C 1
ATOM 3407 O O . ILE B 1 62 ? 160.150 7.935 4.322 1.00 24.75 62 ILE 2 O 1
ATOM 3412 N N . GLY B 1 63 ? 161.853 8.767 5.490 1.00 28.33 63 GLY 2 N 1
ATOM 3413 C CA . GLY B 1 63 ? 162.793 7.904 4.801 1.00 32.04 63 GLY 2 CA 1
ATOM 3414 C C . GLY B 1 63 ? 162.793 8.247 3.305 1.00 34.48 63 GLY 2 C 1
ATOM 3415 O O . GLY B 1 63 ? 162.842 9.425 2.900 1.00 33.70 63 GLY 2 O 1
ATOM 3416 N N . ASP B 1 64 ? 162.721 7.224 2.465 1.00 35.16 64 ASP 2 N 1
ATOM 3417 C CA . ASP B 1 64 ? 162.742 7.448 1.026 1.00 38.07 64 ASP 2 CA 1
ATOM 3418 C C . ASP B 1 64 ? 161.342 7.614 0.463 1.00 37.03 64 ASP 2 C 1
ATOM 3419 O O . ASP B 1 64 ? 161.158 7.787 -0.747 1.00 37.46 64 ASP 2 O 1
ATOM 3424 N N . LYS B 1 65 ? 160.352 7.572 1.344 1.00 33.92 65 LYS 2 N 1
ATOM 3425 C CA . LYS B 1 65 ? 158.976 7.679 0.922 1.00 31.99 65 LYS 2 CA 1
ATOM 3426 C C . LYS B 1 65 ? 158.346 9.083 0.974 1.00 29.63 65 LYS 2 C 1
ATOM 3427 O O . LYS B 1 65 ? 158.303 9.717 2.036 1.00 26.19 65 LYS 2 O 1
ATOM 3433 N N . LEU B 1 66 ? 157.825 9.518 -0.174 1.00 26.74 66 LEU 2 N 1
ATOM 3434 C CA . LEU B 1 66 ? 157.103 10.774 -0.287 1.00 26.14 66 LEU 2 CA 1
ATOM 3435 C C . LEU B 1 66 ? 155.711 10.503 0.312 1.00 25.76 66 LEU 2 C 1
ATOM 3436 O O . LEU B 1 66 ? 154.910 9.709 -0.224 1.00 25.04 66 LEU 2 O 1
ATOM 3441 N N . VAL B 1 67 ? 155.410 11.138 1.438 1.00 22.53 67 VAL 2 N 1
ATOM 3442 C CA . VAL B 1 67 ? 154.136 10.904 2.058 1.00 22.20 67 VAL 2 CA 1
ATOM 3443 C C . VAL B 1 67 ? 153.118 12.004 1.832 1.00 22.49 67 VAL 2 C 1
ATOM 3444 O O . VAL B 1 67 ? 151.945 11.810 2.119 1.00 22.08 67 VAL 2 O 1
ATOM 3448 N N . ALA B 1 68 ? 153.565 13.162 1.347 1.00 21.67 68 ALA 2 N 1
ATOM 3449 C CA . ALA B 1 68 ? 152.631 14.228 1.038 1.00 21.99 68 ALA 2 CA 1
ATOM 3450 C C . ALA B 1 68 ? 153.232 15.168 -0.005 1.00 23.06 68 ALA 2 C 1
ATOM 3451 O O . ALA B 1 68 ? 154.402 15.550 0.083 1.00 24.23 68 ALA 2 O 1
ATOM 3453 N N . ASP B 1 69 ? 152.428 15.457 -1.026 1.00 22.83 69 ASP 2 N 1
ATOM 3454 C CA . ASP B 1 69 ? 152.748 16.440 -2.059 1.00 24.39 69 ASP 2 CA 1
ATOM 3455 C C . ASP B 1 69 ? 151.372 16.758 -2.658 1.00 25.36 69 ASP 2 C 1
ATOM 3456 O O . ASP B 1 69 ? 150.852 16.029 -3.557 1.00 23.85 69 ASP 2 O 1
ATOM 3461 N N . PRO B 1 70 ? 150.713 17.801 -2.126 1.00 25.64 70 PRO 2 N 1
ATOM 3462 C CA . PRO B 1 70 ? 149.395 18.079 -2.715 1.00 27.44 70 PRO 2 CA 1
ATOM 3463 C C . PRO B 1 70 ? 149.435 18.396 -4.232 1.00 28.58 70 PRO 2 C 1
ATOM 3464 O O . PRO B 1 70 ? 148.483 18.078 -4.933 1.00 30.67 70 PRO 2 O 1
ATOM 3468 N N . GLU B 1 71 ? 150.511 18.981 -4.750 1.00 29.27 71 GLU 2 N 1
ATOM 3469 C CA . GLU B 1 71 ? 150.549 19.289 -6.191 1.00 31.94 71 GLU 2 CA 1
ATOM 3470 C C . GLU B 1 71 ? 150.544 18.024 -7.074 1.00 34.30 71 GLU 2 C 1
ATOM 3471 O O . GLU B 1 71 ? 150.337 18.098 -8.301 1.00 33.77 71 GLU 2 O 1
ATOM 3477 N N . LYS B 1 72 ? 150.774 16.875 -6.447 1.00 34.40 72 LYS 2 N 1
ATOM 3478 C CA . LYS B 1 72 ? 150.780 15.614 -7.156 1.00 36.17 72 LYS 2 CA 1
ATOM 3479 C C . LYS B 1 72 ? 149.660 14.744 -6.662 1.00 34.91 72 LYS 2 C 1
ATOM 3480 O O . LYS B 1 72 ? 149.559 13.577 -7.015 1.00 35.50 72 LYS 2 O 1
ATOM 3486 N N . GLY B 1 73 ? 148.808 15.324 -5.835 1.00 33.52 73 GLY 2 N 1
ATOM 3487 C CA . GLY B 1 73 ? 147.668 14.590 -5.322 1.00 33.18 73 GLY 2 CA 1
ATOM 3488 C C . GLY B 1 73 ? 148.076 13.473 -4.394 1.00 32.48 73 GLY 2 C 1
ATOM 3489 O O . GLY B 1 73 ? 147.343 12.506 -4.204 1.00 34.62 73 GLY 2 O 1
ATOM 3490 N N . ILE B 1 74 ? 149.253 13.595 -3.805 1.00 30.85 74 ILE 2 N 1
ATOM 3491 C CA . ILE B 1 74 ? 149.743 12.563 -2.880 1.00 28.96 74 ILE 2 CA 1
ATOM 3492 C C . ILE B 1 74 ? 149.554 12.903 -1.406 1.00 28.27 74 ILE 2 C 1
ATOM 3493 O O . ILE B 1 74 ? 150.004 13.948 -0.927 1.00 25.76 74 ILE 2 O 1
ATOM 3498 N N . PHE B 1 75 ? 148.865 12.011 -0.705 1.00 27.26 75 PHE 2 N 1
ATOM 3499 C CA . PHE B 1 75 ? 148.637 12.133 0.734 1.00 26.80 75 PHE 2 CA 1
ATOM 3500 C C . PHE B 1 75 ? 148.480 10.728 1.340 1.00 26.92 75 PHE 2 C 1
ATOM 3501 O O . PHE B 1 75 ? 147.464 10.025 1.118 1.00 27.70 75 PHE 2 O 1
ATOM 3509 N N . VAL B 1 76 ? 149.490 10.319 2.093 1.00 25.76 76 VAL 2 N 1
ATOM 3510 C CA . VAL B 1 76 ? 149.449 9.028 2.746 1.00 26.03 76 VAL 2 CA 1
ATOM 3511 C C . VAL B 1 76 ? 148.786 9.211 4.107 1.00 24.97 76 VAL 2 C 1
ATOM 3512 O O . VAL B 1 76 ? 149.234 10.021 4.922 1.00 26.32 76 VAL 2 O 1
ATOM 3516 N N . PRO B 1 77 ? 147.706 8.473 4.375 1.00 25.34 77 PRO 2 N 1
ATOM 3517 C CA . PRO B 1 77 ? 147.019 8.602 5.680 1.00 25.45 77 PRO 2 CA 1
ATOM 3518 C C . PRO B 1 77 ? 148.016 8.287 6.795 1.00 25.63 77 PRO 2 C 1
ATOM 3519 O O . PRO B 1 77 ? 148.969 7.523 6.582 1.00 24.07 77 PRO 2 O 1
ATOM 3523 N N . PRO B 1 78 ? 147.788 8.832 8.003 1.00 25.43 78 PRO 2 N 1
ATOM 3524 C CA . PRO B 1 78 ? 148.720 8.600 9.115 1.00 26.99 78 PRO 2 CA 1
ATOM 3525 C C . PRO B 1 78 ? 149.025 7.158 9.435 1.00 29.62 78 PRO 2 C 1
ATOM 3526 O O . PRO B 1 78 ? 150.178 6.830 9.718 1.00 27.63 78 PRO 2 O 1
ATOM 3530 N N . LYS B 1 79 ? 148.023 6.279 9.334 1.00 29.98 79 LYS 2 N 1
ATOM 3531 C CA . LYS B 1 79 ? 148.258 4.859 9.614 1.00 32.49 79 LYS 2 CA 1
ATOM 3532 C C . LYS B 1 79 ? 149.113 4.148 8.586 1.00 32.46 79 LYS 2 C 1
ATOM 3533 O O . LYS B 1 79 ? 149.652 3.065 8.861 1.00 33.67 79 LYS 2 O 1
ATOM 3539 N N . ASP B 1 80 ? 149.247 4.732 7.402 1.00 30.88 80 ASP 2 N 1
ATOM 3540 C CA . ASP B 1 80 ? 150.069 4.108 6.369 1.00 29.01 80 ASP 2 CA 1
ATOM 3541 C C . ASP B 1 80 ? 151.491 4.670 6.339 1.00 28.29 80 ASP 2 C 1
ATOM 3542 O O . ASP B 1 80 ? 152.275 4.333 5.447 1.00 28.89 80 ASP 2 O 1
ATOM 3547 N N . ARG B 1 81 ? 151.827 5.564 7.271 1.00 25.42 81 ARG 2 N 1
ATOM 3548 C CA . ARG B 1 81 ? 153.200 6.103 7.325 1.00 24.46 81 ARG 2 CA 1
ATOM 3549 C C . ARG B 1 81 ? 153.899 5.297 8.417 1.00 26.37 81 ARG 2 C 1
ATOM 3550 O O . ARG B 1 81 ? 153.259 4.847 9.370 1.00 26.76 81 ARG 2 O 1
ATOM 3558 N N . ASP B 1 82 ? 155.202 5.154 8.310 1.00 27.29 82 ASP 2 N 1
ATOM 3559 C CA . ASP B 1 82 ? 155.935 4.320 9.286 1.00 31.14 82 ASP 2 CA 1
ATOM 3560 C C . ASP B 1 82 ? 156.336 5.219 10.455 1.00 29.64 82 ASP 2 C 1
ATOM 3561 O O . ASP B 1 82 ? 157.502 5.488 10.669 1.00 30.99 82 ASP 2 O 1
ATOM 3566 N N . ILE B 1 83 ? 155.346 5.676 11.199 1.00 30.44 83 ILE 2 N 1
ATOM 3567 C CA . ILE B 1 83 ? 155.572 6.600 12.297 1.00 30.61 83 ILE 2 CA 1
ATOM 3568 C C . ILE B 1 83 ? 154.723 6.174 13.478 1.00 32.16 83 ILE 2 C 1
ATOM 3569 O O . ILE B 1 83 ? 153.679 5.525 13.300 1.00 32.72 83 ILE 2 O 1
ATOM 3574 N N . ALA B 1 84 ? 155.167 6.547 14.678 1.00 29.61 84 ALA 2 N 1
ATOM 3575 C CA . ALA B 1 84 ? 154.431 6.284 15.897 1.00 31.67 84 ALA 2 CA 1
ATOM 3576 C C . ALA B 1 84 ? 154.218 7.633 16.580 1.00 33.51 84 ALA 2 C 1
ATOM 3577 O O . ALA B 1 84 ? 155.181 8.326 16.924 1.00 31.55 84 ALA 2 O 1
ATOM 3579 N N . MET B 1 85 ? 152.959 8.026 16.723 1.00 37.37 85 MET 2 N 1
ATOM 3580 C CA . MET B 1 85 ? 152.618 9.271 17.398 1.00 42.11 85 MET 2 CA 1
ATOM 3581 C C . MET B 1 85 ? 152.384 8.730 18.785 1.00 44.80 85 MET 2 C 1
ATOM 3582 O O . MET B 1 85 ? 151.364 8.068 19.013 1.00 46.11 85 MET 2 O 1
ATOM 3587 N N . VAL B 1 86 ? 153.306 8.980 19.703 1.00 46.30 86 VAL 2 N 1
ATOM 3588 C CA . VAL B 1 86 ? 153.144 8.479 21.047 1.00 49.22 86 VAL 2 CA 1
ATOM 3589 C C . VAL B 1 86 ? 152.153 9.385 21.775 1.00 51.11 86 VAL 2 C 1
ATOM 3590 O O . VAL B 1 86 ? 152.503 10.058 22.744 1.00 50.74 86 VAL 2 O 1
ATOM 3594 N N . PHE B 1 87 ? 150.914 9.373 21.276 1.00 53.01 87 PHE 2 N 1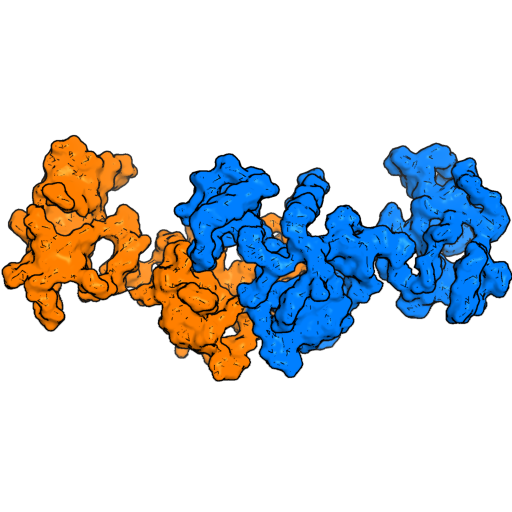
ATOM 3595 C CA . PHE B 1 87 ? 149.793 10.168 21.789 1.00 54.61 87 PHE 2 CA 1
ATOM 3596 C C . PHE B 1 87 ? 148.604 9.229 21.968 1.00 54.32 87 PHE 2 C 1
ATOM 3597 O O . PHE B 1 87 ? 147.949 8.817 21.003 1.00 54.35 87 PHE 2 O 1
ATOM 3605 N N . GLN B 1 88 ? 148.336 8.923 23.225 1.00 53.64 88 GLN 2 N 1
ATOM 3606 C CA . GLN B 1 88 ? 147.296 7.988 23.646 1.00 54.16 88 GLN 2 CA 1
ATOM 3607 C C . GLN B 1 88 ? 145.892 8.084 23.060 1.00 52.98 88 GLN 2 C 1
ATOM 3608 O O . GLN B 1 88 ? 145.328 7.088 22.610 1.00 52.80 88 GLN 2 O 1
ATOM 3614 N N . SER B 1 89 ? 145.315 9.270 23.060 1.00 52.73 89 SER 2 N 1
ATOM 3615 C CA . SER B 1 89 ? 143.960 9.407 22.546 1.00 52.96 89 SER 2 CA 1
ATOM 3616 C C . SER B 1 89 ? 143.801 8.908 21.109 1.00 52.41 89 SER 2 C 1
ATOM 3617 O O . SER B 1 89 ? 142.735 8.408 20.733 1.00 52.59 89 SER 2 O 1
ATOM 3620 N N . TYR B 1 90 ? 144.868 9.028 20.316 1.00 51.59 90 TYR 2 N 1
ATOM 3621 C CA . TYR B 1 90 ? 144.844 8.604 18.911 1.00 50.43 90 TYR 2 CA 1
ATOM 3622 C C . TYR B 1 90 ? 145.297 7.159 18.668 1.00 49.00 90 TYR 2 C 1
ATOM 3623 O O . TYR B 1 90 ? 144.784 6.473 17.795 1.00 49.20 90 TYR 2 O 1
ATOM 3632 N N . ALA B 1 91 ? 146.253 6.693 19.453 1.00 46.61 91 ALA 2 N 1
ATOM 3633 C CA . ALA B 1 91 ? 146.809 5.367 19.246 1.00 44.24 91 ALA 2 CA 1
ATOM 3634 C C . ALA B 1 91 ? 146.034 4.183 19.813 1.00 42.34 91 ALA 2 C 1
ATOM 3635 O O . ALA B 1 91 ? 146.077 3.070 19.276 1.00 42.38 91 ALA 2 O 1
ATOM 3637 N N . LEU B 1 92 ? 145.297 4.439 20.881 1.00 38.47 92 LEU 2 N 1
ATOM 3638 C CA . LEU B 1 92 ? 144.626 3.381 21.615 1.00 35.99 92 LEU 2 CA 1
ATOM 3639 C C . LEU B 1 92 ? 143.119 3.104 21.457 1.00 32.72 92 LEU 2 C 1
ATOM 3640 O O . LEU B 1 92 ? 142.338 4.024 21.281 1.00 29.76 92 LEU 2 O 1
ATOM 3645 N N . TYR B 1 93 ? 142.750 1.819 21.502 1.00 29.74 93 TYR 2 N 1
ATOM 3646 C CA . TYR B 1 93 ? 141.341 1.376 21.436 1.00 27.40 93 TYR 2 CA 1
ATOM 3647 C C . TYR B 1 93 ? 140.937 1.319 22.918 1.00 23.18 93 TYR 2 C 1
ATOM 3648 O O . TYR B 1 93 ? 141.368 0.428 23.649 1.00 21.73 93 TYR 2 O 1
ATOM 3657 N N . PRO B 1 94 ? 140.114 2.274 23.393 1.00 24.30 94 PRO 2 N 1
ATOM 3658 C CA . PRO B 1 94 ? 139.749 2.222 24.818 1.00 21.97 94 PRO 2 CA 1
ATOM 3659 C C . PRO B 1 94 ? 139.035 0.944 25.291 1.00 21.90 94 PRO 2 C 1
ATOM 3660 O O . PRO B 1 94 ? 139.076 0.637 26.471 1.00 22.54 94 PRO 2 O 1
ATOM 3664 N N . HIS B 1 95 ? 138.387 0.212 24.389 1.00 22.11 95 HIS 2 N 1
ATOM 3665 C CA . HIS B 1 95 ? 137.647 -0.991 24.768 1.00 22.08 95 HIS 2 CA 1
ATOM 3666 C C . HIS B 1 95 ? 138.373 -2.285 24.460 1.00 23.50 95 HIS 2 C 1
ATOM 3667 O O . HIS B 1 95 ? 137.803 -3.353 24.609 1.00 24.62 95 HIS 2 O 1
ATOM 3674 N N . MET B 1 96 ? 139.620 -2.189 24.015 1.00 23.50 96 MET 2 N 1
ATOM 3675 C CA . MET B 1 96 ? 140.427 -3.402 23.757 1.00 24.82 96 MET 2 CA 1
ATOM 3676 C C . MET B 1 96 ? 141.398 -3.527 24.961 1.00 24.47 96 MET 2 C 1
ATOM 3677 O O . MET B 1 96 ? 141.789 -2.513 25.542 1.00 22.93 96 MET 2 O 1
ATOM 3682 N N . THR B 1 97 ? 141.806 -4.735 25.354 1.00 23.83 97 THR 2 N 1
ATOM 3683 C CA . THR B 1 97 ? 142.713 -4.818 26.523 1.00 23.27 97 THR 2 CA 1
ATOM 3684 C C . THR B 1 97 ? 144.058 -4.164 26.242 1.00 23.26 97 THR 2 C 1
ATOM 3685 O O . THR B 1 97 ? 144.433 -3.933 25.079 1.00 24.01 97 THR 2 O 1
ATOM 3689 N N . VAL B 1 98 ? 144.791 -3.840 27.315 1.00 22.76 98 VAL 2 N 1
ATOM 3690 C CA . VAL B 1 98 ? 146.108 -3.237 27.168 1.00 23.71 98 VAL 2 CA 1
ATOM 3691 C C . VAL B 1 98 ? 146.943 -4.206 26.339 1.00 25.50 98 VAL 2 C 1
ATOM 3692 O O . VAL B 1 98 ? 147.692 -3.817 25.415 1.00 25.65 98 VAL 2 O 1
ATOM 3696 N N . TYR B 1 99 ? 146.809 -5.489 26.655 1.00 26.86 99 TYR 2 N 1
ATOM 3697 C CA . TYR B 1 99 ? 147.580 -6.493 25.910 1.00 27.92 99 TYR 2 CA 1
ATOM 3698 C C . TYR B 1 99 ? 147.320 -6.381 24.387 1.00 27.90 99 TYR 2 C 1
ATOM 3699 O O . TYR B 1 99 ? 148.262 -6.244 23.587 1.00 26.63 99 TYR 2 O 1
ATOM 3708 N N . ASP B 1 100 ? 146.048 -6.420 23.990 1.00 28.01 100 ASP 2 N 1
ATOM 3709 C CA . ASP B 1 100 ? 145.673 -6.323 22.576 1.00 29.80 100 ASP 2 CA 1
ATOM 3710 C C . ASP B 1 100 ? 146.074 -4.997 21.907 1.00 28.67 100 ASP 2 C 1
ATOM 3711 O O . ASP B 1 100 ? 146.381 -4.961 20.705 1.00 27.96 100 ASP 2 O 1
ATOM 3716 N N . ASN B 1 101 ? 146.074 -3.914 22.680 1.00 26.73 101 ASN 2 N 1
ATOM 3717 C CA . ASN B 1 101 ? 146.494 -2.621 22.153 1.00 26.05 101 ASN 2 CA 1
ATOM 3718 C C . ASN B 1 101 ? 147.995 -2.681 21.793 1.00 26.66 101 ASN 2 C 1
ATOM 3719 O O . ASN B 1 101 ? 148.437 -2.236 20.722 1.00 26.41 101 ASN 2 O 1
ATOM 3724 N N . ILE B 1 102 ? 148.776 -3.237 22.694 1.00 26.67 102 ILE 2 N 1
ATOM 3725 C CA . ILE B 1 102 ? 150.211 -3.351 22.434 1.00 28.05 102 ILE 2 CA 1
ATOM 3726 C C . ILE B 1 102 ? 150.526 -4.394 21.337 1.00 28.29 102 ILE 2 C 1
ATOM 3727 O O . ILE B 1 102 ? 151.459 -4.214 20.538 1.00 29.58 102 ILE 2 O 1
ATOM 3732 N N . ALA B 1 103 ? 149.744 -5.466 21.276 1.00 28.59 103 ALA 2 N 1
ATOM 3733 C CA . ALA B 1 103 ? 149.964 -6.498 20.268 1.00 29.80 103 ALA 2 CA 1
ATOM 3734 C C . ALA B 1 103 ? 149.516 -6.079 18.866 1.00 32.56 103 ALA 2 C 1
ATOM 3735 O O . ALA B 1 103 ? 150.028 -6.583 17.846 1.00 32.26 103 ALA 2 O 1
ATOM 3737 N N . PHE B 1 104 ? 148.583 -5.135 18.802 1.00 32.19 104 PHE 2 N 1
ATOM 3738 C CA . PHE B 1 104 ? 148.027 -4.738 17.514 1.00 34.85 104 PHE 2 CA 1
ATOM 3739 C C . PHE B 1 104 ? 148.980 -4.542 16.318 1.00 35.17 104 PHE 2 C 1
ATOM 3740 O O . PHE B 1 104 ? 148.750 -5.108 15.239 1.00 33.26 104 PHE 2 O 1
ATOM 3748 N N . PRO B 1 105 ? 150.047 -3.738 16.477 1.00 35.92 105 PRO 2 N 1
ATOM 3749 C CA . PRO B 1 105 ? 150.958 -3.544 15.334 1.00 36.74 105 PRO 2 CA 1
ATOM 3750 C C . PRO B 1 105 ? 151.530 -4.867 14.847 1.00 37.84 105 PRO 2 C 1
ATOM 3751 O O . PRO B 1 105 ? 151.680 -5.096 13.637 1.00 37.37 105 PRO 2 O 1
ATOM 3755 N N . LEU B 1 106 ? 151.829 -5.745 15.797 1.00 37.27 106 LEU 2 N 1
ATOM 3756 C CA . LEU B 1 106 ? 152.418 -7.035 15.461 1.00 39.44 106 LEU 2 CA 1
ATOM 3757 C C . LEU B 1 106 ? 151.431 -8.014 14.825 1.00 40.97 106 LEU 2 C 1
ATOM 3758 O O . LEU B 1 106 ? 151.803 -8.745 13.898 1.00 40.50 106 LEU 2 O 1
ATOM 3763 N N . LYS B 1 107 ? 150.182 -8.065 15.298 1.00 43.23 107 LYS 2 N 1
ATOM 3764 C CA . LYS B 1 107 ? 149.266 -9.014 14.663 1.00 45.20 107 LYS 2 CA 1
ATOM 3765 C C . LYS B 1 107 ? 148.844 -8.492 13.299 1.00 46.09 107 LYS 2 C 1
ATOM 3766 O O . LYS B 1 107 ? 148.516 -9.265 12.394 1.00 45.68 107 LYS 2 O 1
ATOM 3772 N N . LEU B 1 108 ? 148.901 -7.175 13.141 1.00 46.74 108 LEU 2 N 1
ATOM 3773 C CA . LEU B 1 108 ? 148.558 -6.549 11.878 1.00 48.59 108 LEU 2 CA 1
ATOM 3774 C C . LEU B 1 108 ? 149.587 -7.028 10.839 1.00 49.53 108 LEU 2 C 1
ATOM 3775 O O . LEU B 1 108 ? 149.265 -7.231 9.655 1.00 49.66 108 LEU 2 O 1
ATOM 3780 N N . ARG B 1 109 ? 150.822 -7.231 11.294 1.00 49.04 109 ARG 2 N 1
ATOM 3781 C CA . ARG B 1 109 ? 151.901 -7.659 10.405 1.00 50.20 109 ARG 2 CA 1
ATOM 3782 C C . ARG B 1 109 ? 152.186 -9.159 10.458 1.00 50.39 109 ARG 2 C 1
ATOM 3783 O O . ARG B 1 109 ? 153.277 -9.608 10.103 1.00 50.32 109 ARG 2 O 1
ATOM 3791 N N . LYS B 1 110 ? 151.191 -9.914 10.911 1.00 50.47 110 LYS 2 N 1
ATOM 3792 C CA . LYS B 1 110 ? 151.251 -11.372 11.011 1.00 51.04 110 LYS 2 CA 1
ATOM 3793 C C . LYS B 1 110 ? 152.453 -11.957 11.732 1.00 51.12 110 LYS 2 C 1
ATOM 3794 O O . LYS B 1 110 ? 153.019 -12.971 11.296 1.00 51.06 110 LYS 2 O 1
ATOM 3800 N N . VAL B 1 111 ? 152.851 -11.336 12.836 1.00 50.23 111 VAL 2 N 1
ATOM 3801 C CA . VAL B 1 111 ? 153.972 -11.859 13.601 1.00 49.35 111 VAL 2 CA 1
ATOM 3802 C C . VAL B 1 111 ? 153.436 -13.097 14.317 1.00 50.83 111 VAL 2 C 1
ATOM 3803 O O . VAL B 1 111 ? 152.283 -13.121 14.720 1.00 50.42 111 VAL 2 O 1
ATOM 3807 N N . PRO B 1 112 ? 154.254 -14.153 14.463 1.00 52.08 112 PRO 2 N 1
ATOM 3808 C CA . PRO B 1 112 ? 153.705 -15.328 15.152 1.00 52.96 112 PRO 2 CA 1
ATOM 3809 C C . PRO B 1 112 ? 153.185 -15.049 16.567 1.00 53.42 112 PRO 2 C 1
ATOM 3810 O O . PRO B 1 112 ? 153.731 -14.213 17.299 1.00 52.86 112 PRO 2 O 1
ATOM 3814 N N . ARG B 1 113 ? 152.120 -15.762 16.934 1.00 53.81 113 ARG 2 N 1
ATOM 3815 C CA . ARG B 1 113 ? 151.477 -15.613 18.235 1.00 54.79 113 ARG 2 CA 1
ATOM 3816 C C . ARG B 1 113 ? 152.424 -15.678 19.426 1.00 53.65 113 ARG 2 C 1
ATOM 3817 O O . ARG B 1 113 ? 152.313 -14.867 20.352 1.00 52.46 113 ARG 2 O 1
ATOM 3825 N N . GLN B 1 114 ? 153.336 -16.651 19.422 1.00 52.30 114 GLN 2 N 1
ATOM 3826 C CA . GLN B 1 114 ? 154.296 -16.787 20.518 1.00 51.06 114 GLN 2 CA 1
ATOM 3827 C C . GLN B 1 114 ? 155.225 -15.583 20.571 1.00 48.45 114 GLN 2 C 1
ATOM 3828 O O . GLN B 1 114 ? 155.549 -15.104 21.653 1.00 47.13 114 GLN 2 O 1
ATOM 3834 N N . GLU B 1 115 ? 155.651 -15.097 19.409 1.00 46.85 115 GLU 2 N 1
ATOM 3835 C CA . GLU B 1 115 ? 156.539 -13.941 19.367 1.00 45.61 115 GLU 2 CA 1
ATOM 3836 C C . GLU B 1 115 ? 155.806 -12.699 19.882 1.00 43.99 115 GLU 2 C 1
ATOM 3837 O O . GLU B 1 115 ? 156.341 -11.942 20.693 1.00 41.97 115 GLU 2 O 1
ATOM 3843 N N . ILE B 1 116 ? 154.583 -12.495 19.402 1.00 42.91 116 ILE 2 N 1
ATOM 3844 C CA . ILE B 1 116 ? 153.791 -11.344 19.855 1.00 41.82 116 ILE 2 CA 1
ATOM 3845 C C . ILE B 1 116 ? 153.692 -11.340 21.383 1.00 40.69 116 ILE 2 C 1
ATOM 3846 O O . ILE B 1 116 ? 153.964 -10.325 22.041 1.00 39.66 116 ILE 2 O 1
ATOM 3851 N N . ASP B 1 117 ? 153.323 -12.492 21.939 1.00 40.37 117 ASP 2 N 1
ATOM 3852 C CA . ASP B 1 117 ? 153.172 -12.651 23.383 1.00 39.69 117 ASP 2 CA 1
ATOM 3853 C C . ASP B 1 117 ? 154.431 -12.295 24.156 1.00 39.63 117 ASP 2 C 1
ATOM 3854 O O . ASP B 1 117 ? 154.361 -11.701 25.222 1.00 38.94 117 ASP 2 O 1
ATOM 3859 N N . GLN B 1 118 ? 155.593 -12.671 23.637 1.00 38.73 118 GLN 2 N 1
ATOM 3860 C CA . GLN B 1 118 ? 156.804 -12.371 24.375 1.00 39.52 118 GLN 2 CA 1
ATOM 3861 C C . GLN B 1 118 ? 157.203 -10.911 24.221 1.00 36.52 118 GLN 2 C 1
ATOM 3862 O O . GLN B 1 118 ? 157.650 -10.295 25.183 1.00 36.52 118 GLN 2 O 1
ATOM 3868 N N . ARG B 1 119 ? 157.038 -10.361 23.018 1.00 34.31 119 ARG 2 N 1
ATOM 3869 C CA . ARG B 1 119 ? 157.394 -8.969 22.789 1.00 33.76 119 ARG 2 CA 1
ATOM 3870 C C . ARG B 1 119 ? 156.449 -8.052 23.577 1.00 32.52 119 ARG 2 C 1
ATOM 3871 O O . ARG B 1 119 ? 156.905 -7.081 24.185 1.00 32.60 119 ARG 2 O 1
ATOM 3879 N N . VAL B 1 120 ? 155.159 -8.384 23.620 1.00 30.83 120 VAL 2 N 1
ATOM 3880 C CA . VAL B 1 120 ? 154.213 -7.544 24.367 1.00 31.44 120 VAL 2 CA 1
ATOM 3881 C C . VAL B 1 120 ? 154.538 -7.587 25.868 1.00 33.40 120 VAL 2 C 1
ATOM 3882 O O . VAL B 1 120 ? 154.589 -6.547 26.557 1.00 30.03 120 VAL 2 O 1
ATOM 3886 N N . ARG B 1 121 ? 154.765 -8.795 26.377 1.00 33.79 121 ARG 2 N 1
ATOM 3887 C CA . ARG B 1 121 ? 155.062 -8.919 27.798 1.00 36.35 121 ARG 2 CA 1
ATOM 3888 C C . ARG B 1 121 ? 156.388 -8.277 28.172 1.00 37.23 121 ARG 2 C 1
ATOM 3889 O O . ARG B 1 121 ? 156.537 -7.754 29.281 1.00 38.04 121 ARG 2 O 1
ATOM 3897 N N . GLU B 1 122 ? 157.343 -8.283 27.247 1.00 38.26 122 GLU 2 N 1
ATOM 3898 C CA . GLU B 1 122 ? 158.643 -7.687 27.530 1.00 40.11 122 GLU 2 CA 1
ATOM 3899 C C . GLU B 1 122 ? 158.504 -6.168 27.655 1.00 38.53 122 GLU 2 C 1
ATOM 3900 O O . GLU B 1 122 ? 158.919 -5.564 28.652 1.00 37.38 122 GLU 2 O 1
ATOM 3906 N N . VAL B 1 123 ? 157.900 -5.550 26.652 1.00 36.32 123 VAL 2 N 1
ATOM 3907 C CA . VAL B 1 123 ? 157.743 -4.105 26.711 1.00 36.79 123 VAL 2 CA 1
ATOM 3908 C C . VAL B 1 123 ? 156.846 -3.691 27.900 1.00 35.06 123 VAL 2 C 1
ATOM 3909 O O . VAL B 1 123 ? 157.094 -2.660 28.517 1.00 34.38 123 VAL 2 O 1
ATOM 3913 N N . ALA B 1 124 ? 155.833 -4.498 28.238 1.00 35.08 124 ALA 2 N 1
ATOM 3914 C CA . ALA B 1 124 ? 154.955 -4.163 29.375 1.00 36.72 124 ALA 2 CA 1
ATOM 3915 C C . ALA B 1 124 ? 155.723 -4.159 30.693 1.00 37.07 124 ALA 2 C 1
ATOM 3916 O O . ALA B 1 124 ? 155.550 -3.274 31.528 1.00 37.04 124 ALA 2 O 1
ATOM 3918 N N . GLU B 1 125 ? 156.571 -5.163 30.885 1.00 39.66 125 GLU 2 N 1
ATOM 3919 C CA . GLU B 1 125 ? 157.353 -5.248 32.113 1.00 41.16 125 GLU 2 CA 1
ATOM 3920 C C . GLU B 1 125 ? 158.298 -4.033 32.191 1.00 41.57 125 GLU 2 C 1
ATOM 3921 O O . GLU B 1 125 ? 158.384 -3.366 33.228 1.00 41.52 125 GLU 2 O 1
ATOM 3927 N N . LEU B 1 126 ? 158.972 -3.733 31.083 1.00 41.58 126 LEU 2 N 1
ATOM 3928 C CA . LEU B 1 126 ? 159.893 -2.588 31.003 1.00 42.73 126 LEU 2 CA 1
ATOM 3929 C C . LEU B 1 126 ? 159.198 -1.306 31.454 1.00 42.37 126 LEU 2 C 1
ATOM 3930 O O . LEU B 1 126 ? 159.792 -0.463 32.141 1.00 43.50 126 LEU 2 O 1
ATOM 3935 N N . LEU B 1 127 ? 157.924 -1.166 31.096 1.00 40.88 127 LEU 2 N 1
ATOM 3936 C CA . LEU B 1 127 ? 157.170 0.036 31.445 1.00 38.71 127 LEU 2 CA 1
ATOM 3937 C C . LEU B 1 127 ? 156.280 -0.031 32.689 1.00 38.17 127 LEU 2 C 1
ATOM 3938 O O . LEU B 1 127 ? 155.507 0.895 32.938 1.00 37.69 127 LEU 2 O 1
ATOM 3943 N N . GLY B 1 128 ? 156.372 -1.120 33.449 1.00 36.87 128 GLY 2 N 1
ATOM 3944 C CA . GLY B 1 128 ? 155.561 -1.278 34.650 1.00 35.39 128 GLY 2 CA 1
ATOM 3945 C C . GLY B 1 128 ? 154.082 -1.502 34.359 1.00 34.81 128 GLY 2 C 1
ATOM 3946 O O . GLY B 1 128 ? 153.222 -1.179 35.174 1.00 34.08 128 GLY 2 O 1
ATOM 3947 N N . LEU B 1 129 ? 153.790 -2.107 33.213 1.00 33.97 129 LEU 2 N 1
ATOM 3948 C CA . LEU B 1 129 ? 152.415 -2.309 32.774 1.00 32.49 129 LEU 2 CA 1
ATOM 3949 C C . LEU B 1 129 ? 151.913 -3.729 32.919 1.00 33.17 129 LEU 2 C 1
ATOM 3950 O O . LEU B 1 129 ? 150.757 -4.032 32.613 1.00 31.43 129 LEU 2 O 1
ATOM 3955 N N . THR B 1 130 ? 152.784 -4.609 33.397 1.00 32.74 130 THR 2 N 1
ATOM 3956 C CA . THR B 1 130 ? 152.409 -6.006 33.535 1.00 32.53 130 THR 2 CA 1
ATOM 3957 C C . THR B 1 130 ? 151.085 -6.302 34.232 1.00 31.40 130 THR 2 C 1
ATOM 3958 O O . THR B 1 130 ? 150.266 -7.078 33.731 1.00 30.51 130 THR 2 O 1
ATOM 3962 N N . GLU B 1 131 ? 150.856 -5.693 35.381 1.00 31.71 131 GLU 2 N 1
ATOM 3963 C CA . GLU B 1 131 ? 149.624 -5.962 36.105 1.00 31.38 131 GLU 2 CA 1
ATOM 3964 C C . GLU B 1 131 ? 148.399 -5.367 35.396 1.00 31.55 131 GLU 2 C 1
ATOM 3965 O O . GLU B 1 131 ? 147.279 -5.645 35.775 1.00 31.49 131 GLU 2 O 1
ATOM 3971 N N . LEU B 1 132 ? 148.624 -4.562 34.359 1.00 31.09 132 LEU 2 N 1
ATOM 3972 C CA . LEU B 1 132 ? 147.508 -3.936 33.638 1.00 30.31 132 LEU 2 CA 1
ATOM 3973 C C . LEU B 1 132 ? 147.145 -4.580 32.293 1.00 30.47 132 LEU 2 C 1
ATOM 3974 O O . LEU B 1 132 ? 146.206 -4.132 31.609 1.00 29.25 132 LEU 2 O 1
ATOM 3979 N N . LEU B 1 133 ? 147.847 -5.650 31.931 1.00 31.22 133 LEU 2 N 1
ATOM 3980 C CA . LEU B 1 133 ? 147.622 -6.301 30.656 1.00 30.69 133 LEU 2 CA 1
ATOM 3981 C C . LEU B 1 133 ? 146.200 -6.689 30.299 1.00 32.31 133 LEU 2 C 1
ATOM 3982 O O . LEU B 1 133 ? 145.820 -6.624 29.116 1.00 31.34 133 LEU 2 O 1
ATOM 3987 N N . ASN B 1 134 ? 145.427 -7.114 31.295 1.00 31.93 134 ASN 2 N 1
ATOM 3988 C CA . ASN B 1 134 ? 144.059 -7.516 31.046 1.00 34.79 134 ASN 2 CA 1
ATOM 3989 C C . ASN B 1 134 ? 143.025 -6.407 31.287 1.00 34.16 134 ASN 2 C 1
ATOM 3990 O O . ASN B 1 134 ? 141.820 -6.673 31.250 1.00 36.52 134 ASN 2 O 1
ATOM 3995 N N . ARG B 1 135 ? 143.481 -5.185 31.550 1.00 31.96 135 ARG 2 N 1
ATOM 3996 C CA . ARG B 1 135 ? 142.567 -4.053 31.757 1.00 31.72 135 ARG 2 CA 1
ATOM 3997 C C . ARG B 1 135 ? 142.380 -3.360 30.390 1.00 29.18 135 ARG 2 C 1
ATOM 3998 O O . ARG B 1 135 ? 143.178 -3.553 29.494 1.00 28.86 135 ARG 2 O 1
ATOM 4006 N N . LYS B 1 136 ? 141.327 -2.566 30.247 1.00 28.40 136 LYS 2 N 1
ATOM 4007 C CA . LYS B 1 136 ? 141.089 -1.833 29.002 1.00 26.84 136 LYS 2 CA 1
ATOM 4008 C C . LYS B 1 136 ? 141.451 -0.388 29.327 1.00 26.79 136 LYS 2 C 1
ATOM 4009 O O . LYS B 1 136 ? 141.199 0.102 30.437 1.00 27.92 136 LYS 2 O 1
ATOM 4015 N N . PRO B 1 137 ? 142.051 0.322 28.374 1.00 26.01 137 PRO 2 N 1
ATOM 4016 C CA . PRO B 1 137 ? 142.438 1.716 28.634 1.00 25.57 137 PRO 2 CA 1
ATOM 4017 C C . PRO B 1 137 ? 141.368 2.656 29.197 1.00 26.62 137 PRO 2 C 1
ATOM 4018 O O . PRO B 1 137 ? 141.703 3.605 29.927 1.00 26.01 137 PRO 2 O 1
ATOM 4022 N N . ARG B 1 138 ? 140.092 2.384 28.893 1.00 25.26 138 ARG 2 N 1
ATOM 4023 C CA . ARG B 1 138 ? 139.017 3.228 29.406 1.00 28.13 138 ARG 2 CA 1
ATOM 4024 C C . ARG B 1 138 ? 138.975 3.195 30.938 1.00 29.42 138 ARG 2 C 1
ATOM 4025 O O . ARG B 1 138 ? 138.392 4.083 31.569 1.00 30.43 138 ARG 2 O 1
ATOM 4033 N N . GLU B 1 139 ? 139.577 2.173 31.528 1.00 30.38 139 GLU 2 N 1
ATOM 4034 C CA . GLU B 1 139 ? 139.576 2.045 32.987 1.00 32.42 139 GLU 2 CA 1
ATOM 4035 C C . GLU B 1 139 ? 140.847 2.614 33.631 1.00 32.57 139 GLU 2 C 1
ATOM 4036 O O . GLU B 1 139 ? 140.909 2.746 34.863 1.00 32.38 139 GLU 2 O 1
ATOM 4042 N N . LEU B 1 140 ? 141.856 2.943 32.824 1.00 30.43 140 LEU 2 N 1
ATOM 4043 C CA . LEU B 1 140 ? 143.120 3.417 33.389 1.00 31.76 140 LEU 2 CA 1
ATOM 4044 C C . LEU B 1 140 ? 143.267 4.929 33.593 1.00 31.63 140 LEU 2 C 1
ATOM 4045 O O . LEU B 1 140 ? 142.512 5.727 33.040 1.00 30.81 140 LEU 2 O 1
ATOM 4050 N N . SER B 1 141 ? 144.278 5.300 34.375 1.00 32.31 141 SER 2 N 1
ATOM 4051 C CA . SER B 1 141 ? 144.577 6.702 34.637 1.00 33.39 141 SER 2 CA 1
ATOM 4052 C C . SER B 1 141 ? 145.245 7.257 33.398 1.00 33.80 141 SER 2 C 1
ATOM 4053 O O . SER B 1 141 ? 145.726 6.502 32.535 1.00 32.99 141 SER 2 O 1
ATOM 4056 N N . GLY B 1 142 ? 145.305 8.583 33.315 1.00 34.22 142 GLY 2 N 1
ATOM 4057 C CA . GLY B 1 142 ? 145.943 9.219 32.174 1.00 35.68 142 GLY 2 CA 1
ATOM 4058 C C . GLY B 1 142 ? 147.400 8.796 31.991 1.00 35.76 142 GLY 2 C 1
ATOM 4059 O O . GLY B 1 142 ? 147.831 8.523 30.867 1.00 35.90 142 GLY 2 O 1
ATOM 4060 N N . GLY B 1 143 ? 148.149 8.735 33.093 1.00 36.25 143 GLY 2 N 1
ATOM 4061 C CA . GLY B 1 143 ? 149.561 8.352 33.029 1.00 34.45 143 GLY 2 CA 1
ATOM 4062 C C . GLY B 1 143 ? 149.733 6.923 32.546 1.00 34.61 143 GLY 2 C 1
ATOM 4063 O O . GLY B 1 143 ? 150.659 6.617 31.776 1.00 33.70 143 GLY 2 O 1
ATOM 4064 N N . GLN B 1 144 ? 148.866 6.035 33.031 1.00 31.37 144 GLN 2 N 1
ATOM 4065 C CA . GLN B 1 144 ? 148.913 4.640 32.619 1.00 30.97 144 GLN 2 CA 1
ATOM 4066 C C . GLN B 1 144 ? 148.607 4.531 31.110 1.00 28.78 144 GLN 2 C 1
ATOM 4067 O O . GLN B 1 144 ? 149.244 3.760 30.381 1.00 27.34 144 GLN 2 O 1
ATOM 4073 N N . ARG B 1 145 ? 147.620 5.293 30.641 1.00 28.82 145 ARG 2 N 1
ATOM 4074 C CA . ARG B 1 145 ? 147.301 5.272 29.210 1.00 28.62 145 ARG 2 CA 1
ATOM 4075 C C . ARG B 1 145 ? 148.483 5.759 28.365 1.00 28.30 145 ARG 2 C 1
ATOM 4076 O O . ARG B 1 145 ? 148.773 5.194 27.302 1.00 24.26 145 ARG 2 O 1
ATOM 4084 N N . GLN B 1 146 ? 149.156 6.827 28.814 1.00 28.84 146 GLN 2 N 1
ATOM 4085 C CA . GLN B 1 146 ? 150.291 7.330 28.041 1.00 30.32 146 GLN 2 CA 1
ATOM 4086 C C . GLN B 1 146 ? 151.356 6.221 27.958 1.00 28.21 146 GLN 2 C 1
ATOM 4087 O O . GLN B 1 146 ? 151.970 5.991 26.918 1.00 28.07 146 GLN 2 O 1
ATOM 4093 N N . ARG B 1 147 ? 151.566 5.510 29.051 1.00 27.75 147 ARG 2 N 1
ATOM 4094 C CA . ARG B 1 147 ? 152.562 4.444 29.025 1.00 28.13 147 ARG 2 CA 1
ATOM 4095 C C . ARG B 1 147 ? 152.204 3.308 28.085 1.00 26.55 147 ARG 2 C 1
ATOM 4096 O O . ARG B 1 147 ? 153.060 2.736 27.416 1.00 28.68 147 ARG 2 O 1
ATOM 4104 N N . VAL B 1 148 ? 150.929 2.960 28.063 1.00 27.34 148 VAL 2 N 1
ATOM 4105 C CA . VAL B 1 148 ? 150.474 1.912 27.167 1.00 26.81 148 VAL 2 CA 1
ATOM 4106 C C . VAL B 1 148 ? 150.740 2.362 25.708 1.00 27.53 148 VAL 2 C 1
ATOM 4107 O O . VAL B 1 148 ? 151.197 1.565 24.879 1.00 25.92 148 VAL 2 O 1
ATOM 4111 N N . ALA B 1 149 ? 150.480 3.637 25.397 1.00 26.76 149 ALA 2 N 1
ATOM 4112 C CA . ALA B 1 149 ? 150.727 4.131 24.020 1.00 27.06 149 ALA 2 CA 1
ATOM 4113 C C . ALA B 1 149 ? 152.225 4.044 23.686 1.00 26.81 149 ALA 2 C 1
ATOM 4114 O O . ALA B 1 149 ? 152.620 3.791 22.550 1.00 25.33 149 ALA 2 O 1
ATOM 4116 N N . LEU B 1 150 ? 153.052 4.296 24.690 1.00 27.94 150 LEU 2 N 1
ATOM 4117 C CA . LEU B 1 150 ? 154.504 4.230 24.518 1.00 29.80 150 LEU 2 CA 1
ATOM 4118 C C . LEU B 1 150 ? 154.882 2.779 24.209 1.00 29.28 150 LEU 2 C 1
ATOM 4119 O O . LEU B 1 150 ? 155.652 2.495 23.289 1.00 31.22 150 LEU 2 O 1
ATOM 4124 N N . GLY B 1 151 ? 154.327 1.853 24.968 1.00 28.25 151 GLY 2 N 1
ATOM 4125 C CA . GLY B 1 151 ? 154.646 0.452 24.712 1.00 30.33 151 GLY 2 CA 1
ATOM 4126 C C . GLY B 1 151 ? 154.244 0.029 23.304 1.00 29.58 151 GLY 2 C 1
ATOM 4127 O O . GLY B 1 151 ? 154.992 -0.648 22.593 1.00 31.40 151 GLY 2 O 1
ATOM 4128 N N . ARG B 1 152 ? 153.047 0.431 22.889 1.00 30.02 152 ARG 2 N 1
ATOM 4129 C CA . ARG B 1 152 ? 152.575 0.096 21.549 1.00 30.39 152 ARG 2 CA 1
ATOM 4130 C C . ARG B 1 152 ? 153.503 0.755 20.517 1.00 30.59 152 ARG 2 C 1
ATOM 4131 O O . ARG B 1 152 ? 153.785 0.184 19.475 1.00 30.24 152 ARG 2 O 1
ATOM 4139 N N . ALA B 1 153 ? 153.989 1.952 20.829 1.00 30.64 153 ALA 2 N 1
ATOM 4140 C CA . ALA B 1 153 ? 154.870 2.657 19.897 1.00 31.36 153 ALA 2 CA 1
ATOM 4141 C C . ALA B 1 153 ? 156.238 1.971 19.767 1.00 33.13 153 ALA 2 C 1
ATOM 4142 O O . ALA B 1 153 ? 156.771 1.769 18.653 1.00 34.15 153 ALA 2 O 1
ATOM 4144 N N . ILE B 1 154 ? 156.785 1.531 20.885 1.00 34.63 154 ILE 2 N 1
ATOM 4145 C CA . ILE B 1 154 ? 158.094 0.925 20.809 1.00 38.17 154 ILE 2 CA 1
ATOM 4146 C C . ILE B 1 154 ? 158.117 -0.583 20.630 1.00 42.30 154 ILE 2 C 1
ATOM 4147 O O . ILE B 1 154 ? 159.192 -1.150 20.421 1.00 44.82 154 ILE 2 O 1
ATOM 4152 N N . VAL B 1 155 ? 156.961 -1.249 20.671 1.00 44.06 155 VAL 2 N 1
ATOM 4153 C CA . VAL B 1 155 ? 156.964 -2.714 20.561 1.00 46.44 155 VAL 2 CA 1
ATOM 4154 C C . VAL B 1 155 ? 157.411 -3.184 19.192 1.00 48.29 155 VAL 2 C 1
ATOM 4155 O O . VAL B 1 155 ? 158.002 -4.262 19.053 1.00 49.69 155 VAL 2 O 1
ATOM 4159 N N . ARG B 1 156 ? 157.098 -2.372 18.193 1.00 49.68 156 ARG 2 N 1
ATOM 4160 C CA . ARG B 1 156 ? 157.451 -2.633 16.806 1.00 51.80 156 ARG 2 CA 1
ATOM 4161 C C . ARG B 1 156 ? 158.848 -2.004 16.603 1.00 52.06 156 ARG 2 C 1
ATOM 4162 O O . ARG B 1 156 ? 159.888 -2.569 17.024 1.00 53.88 156 ARG 2 O 1
ATOM 4170 N N . LYS B 1 157 ? 158.833 -0.821 15.988 1.00 48.83 157 LYS 2 N 1
ATOM 4171 C CA . LYS B 1 157 ? 159.997 0.011 15.669 1.00 45.26 157 LYS 2 CA 1
ATOM 4172 C C . LYS B 1 157 ? 159.613 0.767 14.386 1.00 40.92 157 LYS 2 C 1
ATOM 4173 O O . LYS B 1 157 ? 159.789 0.277 13.273 1.00 37.89 157 LYS 2 O 1
ATOM 4179 N N . PRO B 1 158 ? 159.025 1.954 14.536 1.00 37.42 158 PRO 2 N 1
ATOM 4180 C CA . PRO B 1 158 ? 158.646 2.710 13.337 1.00 34.77 158 PRO 2 CA 1
ATOM 4181 C C . PRO B 1 158 ? 159.912 3.417 12.896 1.00 34.00 158 PRO 2 C 1
ATOM 4182 O O . PRO B 1 158 ? 160.951 3.271 13.555 1.00 31.93 158 PRO 2 O 1
ATOM 4186 N N . GLN B 1 159 ? 159.833 4.180 11.806 1.00 31.89 159 GLN 2 N 1
ATOM 4187 C CA . GLN B 1 159 ? 160.980 4.943 11.342 1.00 32.85 159 GLN 2 CA 1
ATOM 4188 C C . GLN B 1 159 ? 161.084 6.250 12.141 1.00 30.91 159 GLN 2 C 1
ATOM 4189 O O . GLN B 1 159 ? 162.166 6.802 12.269 1.00 30.66 159 GLN 2 O 1
ATOM 4195 N N . VAL B 1 160 ? 159.963 6.726 12.681 1.00 28.41 160 VAL 2 N 1
ATOM 4196 C CA . VAL B 1 160 ? 159.993 7.976 13.459 1.00 26.62 160 VAL 2 CA 1
ATOM 4197 C C . VAL B 1 160 ? 159.024 7.966 14.618 1.00 24.66 160 VAL 2 C 1
ATOM 4198 O O . VAL B 1 160 ? 157.918 7.439 14.499 1.00 25.85 160 VAL 2 O 1
ATOM 4202 N N . PHE B 1 161 ? 159.445 8.537 15.744 1.00 24.30 161 PHE 2 N 1
ATOM 4203 C CA . PHE B 1 161 ? 158.577 8.673 16.897 1.00 22.63 161 PHE 2 CA 1
ATOM 4204 C C . PHE B 1 161 ? 158.195 10.161 16.917 1.00 23.18 161 PHE 2 C 1
ATOM 4205 O O . PHE B 1 161 ? 159.069 11.025 16.728 1.00 22.14 161 PHE 2 O 1
ATOM 4213 N N . LEU B 1 162 ? 156.922 10.456 17.182 1.00 22.38 162 LEU 2 N 1
ATOM 4214 C CA . LEU B 1 162 ? 156.509 11.867 17.254 1.00 23.71 162 LEU 2 CA 1
ATOM 4215 C C . LEU B 1 162 ? 155.911 12.077 18.622 1.00 24.44 162 LEU 2 C 1
ATOM 4216 O O . LEU B 1 162 ? 155.163 11.241 19.095 1.00 25.07 162 LEU 2 O 1
ATOM 4221 N N . MET B 1 163 ? 156.259 13.180 19.280 1.00 26.33 163 MET 2 N 1
ATOM 4222 C CA . MET B 1 163 ? 155.684 13.462 20.578 1.00 26.16 163 MET 2 CA 1
ATOM 4223 C C . MET B 1 163 ? 155.372 14.940 20.657 1.00 24.90 163 MET 2 C 1
ATOM 4224 O O . MET B 1 163 ? 156.094 15.798 20.128 1.00 22.64 163 MET 2 O 1
ATOM 4229 N N . ASP B 1 164 ? 154.316 15.238 21.382 1.00 24.37 164 ASP 2 N 1
ATOM 4230 C CA . ASP B 1 164 ? 153.937 16.615 21.531 1.00 28.17 164 ASP 2 CA 1
ATOM 4231 C C . ASP B 1 164 ? 153.749 16.978 23.005 1.00 29.17 164 ASP 2 C 1
ATOM 4232 O O . ASP B 1 164 ? 152.745 16.611 23.621 1.00 29.74 164 ASP 2 O 1
ATOM 4237 N N . GLU B 1 165 ? 154.733 17.679 23.567 1.00 29.25 165 GLU 2 N 1
ATOM 4238 C CA . GLU B 1 165 ? 154.663 18.132 24.950 1.00 31.47 165 GLU 2 CA 1
ATOM 4239 C C . GLU B 1 165 ? 154.181 17.002 25.886 1.00 31.04 165 GLU 2 C 1
ATOM 4240 O O . GLU B 1 165 ? 153.338 17.220 26.745 1.00 30.75 165 GLU 2 O 1
ATOM 4246 N N . PRO B 1 166 ? 154.747 15.788 25.756 1.00 32.40 166 PRO 2 N 1
ATOM 4247 C CA . PRO B 1 166 ? 154.325 14.661 26.610 1.00 33.17 166 PRO 2 CA 1
ATOM 4248 C C . PRO B 1 166 ? 154.488 14.779 28.145 1.00 34.43 166 PRO 2 C 1
ATOM 4249 O O . PRO B 1 166 ? 153.860 14.031 28.889 1.00 34.85 166 PRO 2 O 1
ATOM 4253 N N . LEU B 1 167 ? 155.312 15.710 28.619 1.00 36.05 167 LEU 2 N 1
ATOM 4254 C CA . LEU B 1 167 ? 155.558 15.847 30.059 1.00 38.05 167 LEU 2 CA 1
ATOM 4255 C C . LEU B 1 167 ? 154.907 17.081 30.685 1.00 40.01 167 LEU 2 C 1
ATOM 4256 O O . LEU B 1 167 ? 155.164 17.382 31.844 1.00 39.93 167 LEU 2 O 1
ATOM 4261 N N . SER B 1 168 ? 154.070 17.789 29.929 1.00 41.96 168 SER 2 N 1
ATOM 4262 C CA . SER B 1 168 ? 153.443 19.015 30.437 1.00 44.25 168 SER 2 CA 1
ATOM 4263 C C . SER B 1 168 ? 152.585 18.827 31.701 1.00 46.34 168 SER 2 C 1
ATOM 4264 O O . SER B 1 168 ? 152.456 19.744 32.522 1.00 45.67 168 SER 2 O 1
ATOM 4267 N N . ASN B 1 169 ? 152.021 17.636 31.855 1.00 47.65 169 ASN 2 N 1
ATOM 4268 C CA . ASN B 1 169 ? 151.181 17.334 33.002 1.00 51.97 169 ASN 2 CA 1
ATOM 4269 C C . ASN B 1 169 ? 151.943 16.608 34.128 1.00 52.43 169 ASN 2 C 1
ATOM 4270 O O . ASN B 1 169 ? 151.385 15.707 34.766 1.00 53.77 169 ASN 2 O 1
ATOM 4275 N N . LEU B 1 170 ? 153.195 16.997 34.389 1.00 51.22 170 LEU 2 N 1
ATOM 4276 C CA . LEU B 1 170 ? 153.986 16.323 35.427 1.00 49.75 170 LEU 2 CA 1
ATOM 4277 C C . LEU B 1 170 ? 154.605 17.223 36.505 1.00 48.30 170 LEU 2 C 1
ATOM 4278 O O . LEU B 1 170 ? 154.907 18.392 36.265 1.00 48.77 170 LEU 2 O 1
ATOM 4283 N N . ASP B 1 171 ? 154.781 16.672 37.705 1.00 46.94 171 ASP 2 N 1
ATOM 4284 C CA . ASP B 1 171 ? 155.394 17.423 38.794 1.00 46.19 171 ASP 2 CA 1
ATOM 4285 C C . ASP B 1 171 ? 156.853 17.639 38.381 1.00 44.64 171 ASP 2 C 1
ATOM 4286 O O . ASP B 1 171 ? 157.445 16.793 37.711 1.00 42.54 171 ASP 2 O 1
ATOM 4291 N N . ALA B 1 172 ? 157.411 18.775 38.786 1.00 43.92 172 ALA 2 N 1
ATOM 4292 C CA . ALA B 1 172 ? 158.772 19.174 38.422 1.00 43.06 172 ALA 2 CA 1
ATOM 4293 C C . ALA B 1 172 ? 159.856 18.121 38.548 1.00 42.05 172 ALA 2 C 1
ATOM 4294 O O . ALA B 1 172 ? 160.693 17.969 37.650 1.00 40.43 172 ALA 2 O 1
ATOM 4296 N N . LYS B 1 173 ? 159.847 17.397 39.660 1.00 41.25 173 LYS 2 N 1
ATOM 4297 C CA . LYS B 1 173 ? 160.866 16.390 39.895 1.00 40.10 173 LYS 2 CA 1
ATOM 4298 C C . LYS B 1 173 ? 160.719 15.233 38.937 1.00 38.42 173 LYS 2 C 1
ATOM 4299 O O . LYS B 1 173 ? 161.708 14.737 38.364 1.00 36.93 173 LYS 2 O 1
ATOM 4305 N N . LEU B 1 174 ? 159.481 14.782 38.785 1.00 35.41 174 LEU 2 N 1
ATOM 4306 C CA . LEU B 1 174 ? 159.206 13.675 37.892 1.00 33.73 174 LEU 2 CA 1
ATOM 4307 C C . LEU B 1 174 ? 159.530 14.094 36.451 1.00 30.94 174 LEU 2 C 1
ATOM 4308 O O . LEU B 1 174 ? 160.037 13.303 35.659 1.00 30.78 174 LEU 2 O 1
ATOM 4313 N N . ARG B 1 175 ? 159.270 15.353 36.123 1.00 28.33 175 ARG 2 N 1
ATOM 4314 C CA . ARG B 1 175 ? 159.552 15.824 34.769 1.00 29.77 175 ARG 2 CA 1
ATOM 4315 C C . ARG B 1 175 ? 161.063 15.785 34.457 1.00 28.62 175 ARG 2 C 1
ATOM 4316 O O . ARG B 1 175 ? 161.474 15.338 33.372 1.00 27.65 175 ARG 2 O 1
ATOM 4324 N N . VAL B 1 176 ? 161.877 16.225 35.413 1.00 28.48 176 VAL 2 N 1
ATOM 4325 C CA . VAL B 1 176 ? 163.346 16.256 35.240 1.00 29.12 176 VAL 2 CA 1
ATOM 4326 C C . VAL B 1 176 ? 163.834 14.827 35.012 1.00 29.66 176 VAL 2 C 1
ATOM 4327 O O . VAL B 1 176 ? 164.626 14.558 34.112 1.00 29.86 176 VAL 2 O 1
ATOM 4331 N N . ARG B 1 177 ? 163.316 13.905 35.801 1.00 28.82 177 ARG 2 N 1
ATOM 4332 C CA . ARG B 1 177 ? 163.678 12.503 35.681 1.00 30.69 177 ARG 2 CA 1
ATOM 4333 C C . ARG B 1 177 ? 163.239 11.921 34.332 1.00 29.70 177 ARG 2 C 1
ATOM 4334 O O . ARG B 1 177 ? 163.995 11.210 33.668 1.00 27.17 177 ARG 2 O 1
ATOM 4342 N N . MET B 1 178 ? 162.000 12.211 33.937 1.00 29.73 178 MET 2 N 1
ATOM 4343 C CA . MET B 1 178 ? 161.459 11.714 32.664 1.00 29.00 178 MET 2 CA 1
ATOM 4344 C C . MET B 1 178 ? 162.202 12.274 31.449 1.00 27.46 178 MET 2 C 1
ATOM 4345 O O . MET B 1 178 ? 162.352 11.585 30.443 1.00 26.72 178 MET 2 O 1
ATOM 4350 N N . ARG B 1 179 ? 162.642 13.528 31.512 1.00 25.40 179 ARG 2 N 1
ATOM 4351 C CA . ARG B 1 179 ? 163.419 14.059 30.378 1.00 24.59 179 ARG 2 CA 1
ATOM 4352 C C . ARG B 1 179 ? 164.647 13.168 30.218 1.00 25.68 179 ARG 2 C 1
ATOM 4353 O O . ARG B 1 179 ? 165.027 12.779 29.107 1.00 23.61 179 ARG 2 O 1
ATOM 4361 N N . ALA B 1 180 ? 165.283 12.828 31.342 1.00 24.69 180 ALA 2 N 1
ATOM 4362 C CA . ALA B 1 180 ? 166.476 11.992 31.230 1.00 26.12 180 ALA 2 CA 1
ATOM 4363 C C . ALA B 1 180 ? 166.127 10.594 30.752 1.00 26.04 180 ALA 2 C 1
ATOM 4364 O O . ALA B 1 180 ? 166.801 10.050 29.877 1.00 26.49 180 ALA 2 O 1
ATOM 4366 N N . GLU B 1 181 ? 165.087 10.008 31.333 1.00 27.23 181 GLU 2 N 1
ATOM 4367 C CA . GLU B 1 181 ? 164.679 8.638 30.972 1.00 30.32 181 GLU 2 CA 1
ATOM 4368 C C . GLU B 1 181 ? 164.253 8.513 29.497 1.00 29.96 181 GLU 2 C 1
ATOM 4369 O O . GLU B 1 181 ? 164.620 7.556 28.798 1.00 28.28 181 GLU 2 O 1
ATOM 4375 N N . LEU B 1 182 ? 163.457 9.472 29.025 1.00 30.12 182 LEU 2 N 1
ATOM 4376 C CA . LEU B 1 182 ? 163.013 9.445 27.613 1.00 29.67 182 LEU 2 CA 1
ATOM 4377 C C . LEU B 1 182 ? 164.177 9.551 26.641 1.00 27.73 182 LEU 2 C 1
ATOM 4378 O O . LEU B 1 182 ? 164.209 8.877 25.610 1.00 27.67 182 LEU 2 O 1
ATOM 4383 N N . LYS B 1 183 ? 165.152 10.397 26.948 1.00 27.44 183 LYS 2 N 1
ATOM 4384 C CA . LYS B 1 183 ? 166.276 10.533 26.032 1.00 26.41 183 LYS 2 CA 1
ATOM 4385 C C . LYS B 1 183 ? 167.168 9.280 26.056 1.00 26.60 183 LYS 2 C 1
ATOM 4386 O O . LYS B 1 183 ? 167.751 8.896 25.033 1.00 24.93 183 LYS 2 O 1
ATOM 4392 N N . LYS B 1 184 ? 167.301 8.672 27.225 1.00 26.37 184 LYS 2 N 1
ATOM 4393 C CA . LYS B 1 184 ? 168.134 7.478 27.353 1.00 28.28 184 LYS 2 CA 1
ATOM 4394 C C . LYS B 1 184 ? 167.484 6.371 26.497 1.00 26.96 184 LYS 2 C 1
ATOM 4395 O O . LYS B 1 184 ? 168.144 5.700 25.701 1.00 25.73 184 LYS 2 O 1
ATOM 4401 N N . LEU B 1 185 ? 166.181 6.192 26.648 1.00 26.92 185 LEU 2 N 1
ATOM 4402 C CA . LEU B 1 185 ? 165.478 5.183 25.863 1.00 26.68 185 LEU 2 CA 1
ATOM 4403 C C . LEU B 1 185 ? 165.563 5.458 24.337 1.00 27.50 185 LEU 2 C 1
ATOM 4404 O O . LEU B 1 185 ? 165.772 4.528 23.520 1.00 25.18 185 LEU 2 O 1
ATOM 4409 N N . GLN B 1 186 ? 165.383 6.720 23.931 1.00 26.98 186 GLN 2 N 1
ATOM 4410 C CA . GLN B 1 186 ? 165.478 7.067 22.509 1.00 27.55 186 GLN 2 CA 1
ATOM 4411 C C . GLN B 1 186 ? 166.859 6.676 22.015 1.00 27.74 186 GLN 2 C 1
ATOM 4412 O O . GLN B 1 186 ? 166.988 6.047 20.964 1.00 28.13 186 GLN 2 O 1
ATOM 4418 N N . ARG B 1 187 ? 167.900 7.026 22.771 1.00 30.31 187 ARG 2 N 1
ATOM 4419 C CA . ARG B 1 187 ? 169.265 6.662 22.357 1.00 32.93 187 ARG 2 CA 1
ATOM 4420 C C . ARG B 1 187 ? 169.414 5.138 22.283 1.00 33.29 187 ARG 2 C 1
ATOM 4421 O O . ARG B 1 187 ? 170.046 4.618 21.360 1.00 33.69 187 ARG 2 O 1
ATOM 4429 N N . GLN B 1 188 ? 168.839 4.428 23.246 1.00 32.39 188 GLN 2 N 1
ATOM 4430 C CA . GLN B 1 188 ? 168.926 2.958 23.219 1.00 35.47 188 GLN 2 CA 1
ATOM 4431 C C . GLN B 1 188 ? 168.256 2.413 21.952 1.00 35.47 188 GLN 2 C 1
ATOM 4432 O O . GLN B 1 188 ? 168.810 1.556 21.261 1.00 34.67 188 GLN 2 O 1
ATOM 4438 N N . LEU B 1 189 ? 167.061 2.922 21.640 1.00 34.13 189 LEU 2 N 1
ATOM 4439 C CA . LEU B 1 189 ? 166.320 2.480 20.461 1.00 33.29 189 LEU 2 CA 1
ATOM 4440 C C . LEU B 1 189 ? 166.929 2.962 19.140 1.00 32.98 189 LEU 2 C 1
ATOM 4441 O O . LEU B 1 189 ? 166.846 2.262 18.116 1.00 34.47 189 LEU 2 O 1
ATOM 4446 N N . GLY B 1 190 ? 167.542 4.145 19.165 1.00 32.69 190 GLY 2 N 1
ATOM 4447 C CA . GLY B 1 190 ? 168.171 4.735 17.984 1.00 31.56 190 GLY 2 CA 1
ATOM 4448 C C . GLY B 1 190 ? 167.196 5.223 16.911 1.00 32.54 190 GLY 2 C 1
ATOM 4449 O O . GLY B 1 190 ? 167.587 5.408 15.752 1.00 30.32 190 GLY 2 O 1
ATOM 4450 N N . VAL B 1 191 ? 165.932 5.443 17.290 1.00 30.32 191 VAL 2 N 1
ATOM 4451 C CA . VAL B 1 191 ? 164.907 5.848 16.326 1.00 29.87 191 VAL 2 CA 1
ATOM 4452 C C . VAL B 1 191 ? 164.718 7.362 16.278 1.00 29.78 191 VAL 2 C 1
ATOM 4453 O O . VAL B 1 191 ? 164.644 8.008 17.331 1.00 28.67 191 VAL 2 O 1
ATOM 4457 N N . THR B 1 192 ? 164.672 7.892 15.050 1.00 27.14 192 THR 2 N 1
ATOM 4458 C CA . THR B 1 192 ? 164.482 9.318 14.780 1.00 27.40 192 THR 2 CA 1
ATOM 4459 C C . THR B 1 192 ? 163.304 9.782 15.615 1.00 26.29 192 THR 2 C 1
ATOM 4460 O O . THR B 1 192 ? 162.255 9.122 15.644 1.00 25.31 192 THR 2 O 1
ATOM 4464 N N . THR B 1 193 ? 163.489 10.892 16.335 1.00 24.97 193 THR 2 N 1
ATOM 4465 C CA . THR B 1 193 ? 162.405 11.372 17.184 1.00 23.66 193 THR 2 CA 1
ATOM 4466 C C . THR B 1 193 ? 162.210 12.875 16.942 1.00 22.90 193 THR 2 C 1
ATOM 4467 O O . THR B 1 193 ? 163.184 13.620 16.857 1.00 23.01 193 THR 2 O 1
ATOM 4471 N N . ILE B 1 194 ? 160.949 13.290 16.793 1.00 23.34 194 ILE 2 N 1
ATOM 4472 C CA . ILE B 1 194 ? 160.606 14.701 16.601 1.00 21.42 194 ILE 2 CA 1
ATOM 4473 C C . ILE B 1 194 ? 159.641 14.996 17.752 1.00 21.25 194 ILE 2 C 1
ATOM 4474 O O . ILE B 1 194 ? 158.580 14.357 17.934 1.00 20.85 194 ILE 2 O 1
ATOM 4479 N N . TYR B 1 195 ? 160.038 15.999 18.528 1.00 21.02 195 TYR 2 N 1
ATOM 4480 C CA . TYR B 1 195 ? 159.409 16.324 19.802 1.00 20.36 195 TYR 2 CA 1
ATOM 4481 C C . TYR B 1 195 ? 159.127 17.816 19.905 1.00 19.80 195 TYR 2 C 1
ATOM 4482 O O . TYR B 1 195 ? 160.021 18.633 19.832 1.00 20.76 195 TYR 2 O 1
ATOM 4491 N N . VAL B 1 196 ? 157.869 18.151 20.124 1.00 21.14 196 VAL 2 N 1
ATOM 4492 C CA . VAL B 1 196 ? 157.455 19.531 20.235 1.00 20.27 196 VAL 2 CA 1
ATOM 4493 C C . VAL B 1 196 ? 157.411 19.995 21.669 1.00 20.95 196 VAL 2 C 1
ATOM 4494 O O . VAL B 1 196 ? 156.836 19.326 22.534 1.00 21.72 196 VAL 2 O 1
ATOM 4498 N N . THR B 1 197 ? 157.984 21.160 21.936 1.00 21.99 197 THR 2 N 1
ATOM 4499 C CA . THR B 1 197 ? 157.828 21.714 23.258 1.00 20.80 197 THR 2 CA 1
ATOM 4500 C C . THR B 1 197 ? 157.986 23.205 23.171 1.00 21.51 197 THR 2 C 1
ATOM 4501 O O . THR B 1 197 ? 158.641 23.730 22.273 1.00 20.32 197 THR 2 O 1
ATOM 4505 N N . HIS B 1 198 ? 157.383 23.899 24.123 1.00 20.91 198 HIS 2 N 1
ATOM 4506 C CA . HIS B 1 198 ? 157.566 25.336 24.199 1.00 22.56 198 HIS 2 CA 1
ATOM 4507 C C . HIS B 1 198 ? 158.645 25.606 25.253 1.00 21.05 198 HIS 2 C 1
ATOM 4508 O O . HIS B 1 198 ? 159.079 26.731 25.379 1.00 22.83 198 HIS 2 O 1
ATOM 4515 N N . ASP B 1 199 ? 159.040 24.570 26.011 1.00 21.54 199 ASP 2 N 1
ATOM 4516 C CA . ASP B 1 199 ? 159.979 24.712 27.153 1.00 23.03 199 ASP 2 CA 1
ATOM 4517 C C . ASP B 1 199 ? 161.436 24.700 26.706 1.00 23.96 199 ASP 2 C 1
ATOM 4518 O O . ASP B 1 199 ? 161.957 23.656 26.312 1.00 22.45 199 ASP 2 O 1
ATOM 4523 N N . GLN B 1 200 ? 162.083 25.859 26.824 1.00 24.13 200 GLN 2 N 1
ATOM 4524 C CA . GLN B 1 200 ? 163.456 26.064 26.397 1.00 26.28 200 GLN 2 CA 1
ATOM 4525 C C . GLN B 1 200 ? 164.437 25.130 27.117 1.00 24.70 200 GLN 2 C 1
ATOM 4526 O O . GLN B 1 200 ? 165.374 24.589 26.498 1.00 24.40 200 GLN 2 O 1
ATOM 4532 N N . VAL B 1 201 ? 164.240 24.959 28.423 1.00 22.52 201 VAL 2 N 1
ATOM 4533 C CA . VAL B 1 201 ? 165.151 24.088 29.187 1.00 23.24 201 VAL 2 CA 1
ATOM 4534 C C . VAL B 1 201 ? 164.941 22.637 28.773 1.00 22.59 201 VAL 2 C 1
ATOM 4535 O O . VAL B 1 201 ? 165.899 21.869 28.623 1.00 22.76 201 VAL 2 O 1
ATOM 4539 N N . GLU B 1 202 ? 163.683 22.250 28.595 1.00 21.79 202 GLU 2 N 1
ATOM 4540 C CA . GLU B 1 202 ? 163.416 20.898 28.161 1.00 21.26 202 GLU 2 CA 1
ATOM 4541 C C . GLU B 1 202 ? 164.116 20.675 26.797 1.00 19.49 202 GLU 2 C 1
ATOM 4542 O O . GLU B 1 202 ? 164.773 19.634 26.573 1.00 21.41 202 GLU 2 O 1
ATOM 4548 N N . ALA B 1 203 ? 163.975 21.641 25.896 1.00 20.08 203 ALA 2 N 1
ATOM 4549 C CA . ALA B 1 203 ? 164.577 21.530 24.560 1.00 20.61 203 ALA 2 CA 1
ATOM 4550 C C . ALA B 1 203 ? 166.094 21.409 24.643 1.00 20.09 203 ALA 2 C 1
ATOM 4551 O O . ALA B 1 203 ? 166.678 20.533 24.043 1.00 19.62 203 ALA 2 O 1
ATOM 4553 N N . MET B 1 204 ? 166.720 22.306 25.386 1.00 20.84 204 MET 2 N 1
ATOM 4554 C CA . MET B 1 204 ? 168.176 22.296 25.449 1.00 22.86 204 MET 2 CA 1
ATOM 4555 C C . MET B 1 204 ? 168.716 21.081 26.214 1.00 22.42 204 MET 2 C 1
ATOM 4556 O O . MET B 1 204 ? 169.847 20.609 25.968 1.00 20.73 204 MET 2 O 1
ATOM 4561 N N . THR B 1 205 ? 167.891 20.565 27.109 1.00 21.24 205 THR 2 N 1
ATOM 4562 C CA . THR B 1 205 ? 168.266 19.392 27.896 1.00 21.71 205 THR 2 CA 1
ATOM 4563 C C . THR B 1 205 ? 168.141 18.077 27.095 1.00 23.48 205 THR 2 C 1
ATOM 4564 O O . THR B 1 205 ? 169.043 17.222 27.124 1.00 23.03 205 THR 2 O 1
ATOM 4568 N N . MET B 1 206 ? 167.031 17.918 26.380 1.00 22.21 206 MET 2 N 1
ATOM 4569 C CA . MET B 1 206 ? 166.793 16.678 25.649 1.00 21.98 206 MET 2 CA 1
ATOM 4570 C C . MET B 1 206 ? 167.238 16.612 24.201 1.00 23.55 206 MET 2 C 1
ATOM 4571 O O . MET B 1 206 ? 167.579 15.526 23.678 1.00 22.98 206 MET 2 O 1
ATOM 4576 N N . GLY B 1 207 ? 167.249 17.744 23.534 1.00 22.82 207 GLY 2 N 1
ATOM 4577 C CA . GLY B 1 207 ? 167.541 17.654 22.119 1.00 24.08 207 GLY 2 CA 1
ATOM 4578 C C . GLY B 1 207 ? 168.957 17.499 21.647 1.00 24.09 207 GLY 2 C 1
ATOM 4579 O O . GLY B 1 207 ? 169.887 18.020 22.287 1.00 25.61 207 GLY 2 O 1
ATOM 4580 N N . ASP B 1 208 ? 169.112 16.757 20.545 1.00 23.75 208 ASP 2 N 1
ATOM 4581 C CA . ASP B 1 208 ? 170.415 16.644 19.861 1.00 22.60 208 ASP 2 CA 1
ATOM 4582 C C . ASP B 1 208 ? 170.511 17.930 19.047 1.00 22.52 208 ASP 2 C 1
ATOM 4583 O O . ASP B 1 208 ? 171.553 18.593 18.986 1.00 22.22 208 ASP 2 O 1
ATOM 4588 N N . ARG B 1 209 ? 169.401 18.292 18.408 1.00 21.14 209 ARG 2 N 1
ATOM 4589 C CA . ARG B 1 209 ? 169.350 19.543 17.673 1.00 20.73 209 ARG 2 CA 1
ATOM 4590 C C . ARG B 1 209 ? 167.967 20.137 17.969 1.00 21.46 209 ARG 2 C 1
ATOM 4591 O O . ARG B 1 209 ? 167.055 19.433 18.393 1.00 20.35 209 ARG 2 O 1
ATOM 4599 N N . ILE B 1 210 ? 167.846 21.440 17.742 1.00 19.51 210 ILE 2 N 1
ATOM 4600 C CA . ILE B 1 210 ? 166.617 22.141 18.033 1.00 19.20 210 ILE 2 CA 1
ATOM 4601 C C . ILE B 1 210 ? 166.252 22.987 16.818 1.00 20.41 210 ILE 2 C 1
ATOM 4602 O O . ILE B 1 210 ? 167.103 23.727 16.304 1.00 20.61 210 ILE 2 O 1
ATOM 4607 N N . ALA B 1 211 ? 165.008 22.861 16.350 1.00 20.09 211 ALA 2 N 1
ATOM 4608 C CA . ALA B 1 211 ? 164.545 23.694 15.242 1.00 21.27 211 ALA 2 CA 1
ATOM 4609 C C . ALA B 1 211 ? 163.665 24.770 15.900 1.00 20.16 211 ALA 2 C 1
ATOM 4610 O O . ALA B 1 211 ? 162.577 24.477 16.426 1.00 20.54 211 ALA 2 O 1
ATOM 4612 N N . VAL B 1 212 ? 164.164 26.005 15.912 1.00 19.91 212 VAL 2 N 1
ATOM 4613 C CA . VAL B 1 212 ? 163.443 27.103 16.560 1.00 18.29 212 VAL 2 CA 1
ATOM 4614 C C . VAL B 1 212 ? 162.500 27.742 15.545 1.00 18.88 212 VAL 2 C 1
ATOM 4615 O O . VAL B 1 212 ? 162.926 28.120 14.456 1.00 20.23 212 VAL 2 O 1
ATOM 4619 N N . MET B 1 213 ? 161.239 27.880 15.924 1.00 18.77 213 MET 2 N 1
ATOM 4620 C CA . MET B 1 213 ? 160.261 28.479 15.037 1.00 19.47 213 MET 2 CA 1
ATOM 4621 C C . MET B 1 213 ? 159.636 29.729 15.614 1.00 19.68 213 MET 2 C 1
ATOM 4622 O O . MET B 1 213 ? 159.537 29.893 16.837 1.00 16.96 213 MET 2 O 1
ATOM 4627 N N . ASN B 1 214 ? 159.205 30.622 14.717 1.00 20.62 214 ASN 2 N 1
ATOM 4628 C CA . ASN B 1 214 ? 158.499 31.820 15.166 1.00 19.97 214 ASN 2 CA 1
ATOM 4629 C C . ASN B 1 214 ? 157.567 32.219 14.041 1.00 21.32 214 ASN 2 C 1
ATOM 4630 O O . ASN B 1 214 ? 158.010 32.360 12.896 1.00 20.64 214 ASN 2 O 1
ATOM 4635 N N . ARG B 1 215 ? 156.297 32.359 14.400 1.00 23.36 215 ARG 2 N 1
ATOM 4636 C CA . ARG B 1 215 ? 155.234 32.775 13.484 1.00 26.33 215 ARG 2 CA 1
ATOM 4637 C C . ARG B 1 215 ? 155.249 31.985 12.185 1.00 26.82 215 ARG 2 C 1
ATOM 4638 O O . ARG B 1 215 ? 155.138 32.553 11.093 1.00 24.61 215 ARG 2 O 1
ATOM 4646 N N . GLY B 1 216 ? 155.421 30.675 12.315 1.00 23.79 216 GLY 2 N 1
ATOM 4647 C CA . GLY B 1 216 ? 155.390 29.804 11.156 1.00 22.63 216 GLY 2 CA 1
ATOM 4648 C C . GLY B 1 216 ? 156.672 29.674 10.376 1.00 21.99 216 GLY 2 C 1
ATOM 4649 O O . GLY B 1 216 ? 156.747 28.916 9.403 1.00 20.33 216 GLY 2 O 1
ATOM 4650 N N . VAL B 1 217 ? 157.701 30.396 10.793 1.00 21.34 217 VAL 2 N 1
ATOM 4651 C CA . VAL B 1 217 ? 158.948 30.356 10.058 1.00 20.94 217 VAL 2 CA 1
ATOM 4652 C C . VAL B 1 217 ? 160.085 29.724 10.845 1.00 21.50 217 VAL 2 C 1
ATOM 4653 O O . VAL B 1 217 ? 160.264 30.037 12.011 1.00 20.69 217 VAL 2 O 1
ATOM 4657 N N . LEU B 1 218 ? 160.831 28.838 10.197 1.00 21.67 218 LEU 2 N 1
ATOM 4658 C CA . LEU B 1 218 ? 161.956 28.158 10.818 1.00 23.78 218 LEU 2 CA 1
ATOM 4659 C C . LEU B 1 218 ? 163.086 29.176 10.950 1.00 24.93 218 LEU 2 C 1
ATOM 4660 O O . LEU B 1 218 ? 163.575 29.715 9.948 1.00 25.16 218 LEU 2 O 1
ATOM 4665 N N . GLN B 1 219 ? 163.496 29.445 12.189 1.00 22.93 219 GLN 2 N 1
ATOM 4666 C CA . GLN B 1 219 ? 164.505 30.473 12.451 1.00 22.19 219 GLN 2 CA 1
ATOM 4667 C C . GLN B 1 219 ? 165.932 29.973 12.430 1.00 22.71 219 GLN 2 C 1
ATOM 4668 O O . GLN B 1 219 ? 166.842 30.692 12.009 1.00 24.40 219 GLN 2 O 1
ATOM 4674 N N . GLN B 1 220 ? 166.129 28.757 12.924 1.00 21.23 220 GLN 2 N 1
ATOM 4675 C CA . GLN B 1 220 ? 167.451 28.156 13.016 1.00 21.85 220 GLN 2 CA 1
ATOM 4676 C C . GLN B 1 220 ? 167.313 26.704 13.412 1.00 21.62 220 GLN 2 C 1
ATOM 4677 O O . GLN B 1 220 ? 166.346 26.333 14.087 1.00 22.79 220 GLN 2 O 1
ATOM 4683 N N . VAL B 1 221 ? 168.250 25.878 12.980 1.00 20.31 221 VAL 2 N 1
ATOM 4684 C CA . VAL B 1 221 ? 168.268 24.480 13.396 1.00 22.14 221 VAL 2 CA 1
ATOM 4685 C C . VAL B 1 221 ? 169.714 24.299 13.908 1.00 23.59 221 VAL 2 C 1
ATOM 4686 O O . VAL B 1 221 ? 170.671 24.608 13.188 1.00 24.41 221 VAL 2 O 1
ATOM 4690 N N . GLY B 1 222 ? 169.880 23.864 15.158 1.00 22.65 222 GLY 2 N 1
ATOM 4691 C CA . GLY B 1 222 ? 171.246 23.704 15.658 1.00 21.88 222 GLY 2 CA 1
ATOM 4692 C C . GLY B 1 222 ? 171.248 22.969 16.982 1.00 20.19 222 GLY 2 C 1
ATOM 4693 O O . GLY B 1 222 ? 170.195 22.688 17.562 1.00 18.79 222 GLY 2 O 1
ATOM 4694 N N . SER B 1 223 ? 172.443 22.634 17.461 1.00 20.98 223 SER 2 N 1
ATOM 4695 C CA . SER B 1 223 ? 172.552 21.956 18.753 1.00 20.32 223 SER 2 CA 1
ATOM 4696 C C . SER B 1 223 ? 172.196 22.989 19.849 1.00 20.81 223 SER 2 C 1
ATOM 4697 O O . SER B 1 223 ? 172.083 24.188 19.590 1.00 20.59 223 SER 2 O 1
ATOM 4700 N N . PRO B 1 224 ? 172.033 22.530 21.082 1.00 20.01 224 PRO 2 N 1
ATOM 4701 C CA . PRO B 1 224 ? 171.721 23.480 22.149 1.00 22.43 224 PRO 2 CA 1
ATOM 4702 C C . PRO B 1 224 ? 172.804 24.560 22.201 1.00 22.25 224 PRO 2 C 1
ATOM 4703 O O . PRO B 1 224 ? 172.498 25.738 22.394 1.00 21.99 224 PRO 2 O 1
ATOM 4707 N N . ASP B 1 225 ? 174.080 24.181 22.043 1.00 23.88 225 ASP 2 N 1
ATOM 4708 C CA . ASP B 1 225 ? 175.140 25.209 22.070 1.00 25.01 225 ASP 2 CA 1
ATOM 4709 C C . ASP B 1 225 ? 175.026 26.211 20.944 1.00 24.99 225 ASP 2 C 1
ATOM 4710 O O . ASP B 1 225 ? 175.285 27.405 21.133 1.00 24.81 225 ASP 2 O 1
ATOM 4715 N N . GLU B 1 226 ? 174.684 25.739 19.753 1.00 22.91 226 GLU 2 N 1
ATOM 4716 C CA . GLU B 1 226 ? 174.571 26.654 18.627 1.00 25.08 226 GLU 2 CA 1
ATOM 4717 C C . GLU B 1 226 ? 173.429 27.659 18.793 1.00 23.12 226 GLU 2 C 1
ATOM 4718 O O . GLU B 1 226 ? 173.608 28.847 18.515 1.00 23.47 226 GLU 2 O 1
ATOM 4724 N N . VAL B 1 227 ? 172.264 27.200 19.261 1.00 22.56 227 VAL 2 N 1
ATOM 4725 C CA . VAL B 1 227 ? 171.144 28.131 19.364 1.00 20.51 227 VAL 2 CA 1
ATOM 4726 C C . VAL B 1 227 ? 171.330 29.079 20.496 1.00 22.56 227 VAL 2 C 1
ATOM 4727 O O . VAL B 1 227 ? 170.767 30.175 20.481 1.00 22.58 227 VAL 2 O 1
ATOM 4731 N N . TYR B 1 228 ? 172.121 28.680 21.495 1.00 20.62 228 TYR 2 N 1
ATOM 4732 C CA . TYR B 1 228 ? 172.341 29.570 22.643 1.00 21.32 228 TYR 2 CA 1
ATOM 4733 C C . TYR B 1 228 ? 173.500 30.549 22.407 1.00 22.87 228 TYR 2 C 1
ATOM 4734 O O . TYR B 1 228 ? 173.339 31.746 22.592 1.00 21.23 228 TYR 2 O 1
ATOM 4743 N N . ASP B 1 229 ? 174.645 30.018 21.975 1.00 24.62 229 ASP 2 N 1
ATOM 4744 C CA . ASP B 1 229 ? 175.850 30.821 21.732 1.00 25.65 229 ASP 2 CA 1
ATOM 4745 C C . ASP B 1 229 ? 175.921 31.450 20.333 1.00 26.57 229 ASP 2 C 1
ATOM 4746 O O . ASP B 1 229 ? 176.630 32.448 20.135 1.00 26.67 229 ASP 2 O 1
ATOM 4751 N N . LYS B 1 230 ? 175.242 30.859 19.355 1.00 25.26 230 LYS 2 N 1
ATOM 4752 C CA . LYS B 1 230 ? 175.272 31.455 18.009 1.00 26.61 230 LYS 2 CA 1
ATOM 4753 C C . LYS B 1 230 ? 173.869 31.658 17.471 1.00 25.79 230 LYS 2 C 1
ATOM 4754 O O . LYS B 1 230 ? 173.516 31.096 16.418 1.00 22.72 230 LYS 2 O 1
ATOM 4760 N N . PRO B 1 231 ? 173.037 32.421 18.196 1.00 25.08 231 PRO 2 N 1
ATOM 4761 C CA . PRO B 1 231 ? 171.659 32.687 17.759 1.00 24.58 231 PRO 2 CA 1
ATOM 4762 C C . PRO B 1 231 ? 171.678 33.248 16.333 1.00 25.00 231 PRO 2 C 1
ATOM 4763 O O . PRO B 1 231 ? 172.430 34.174 16.051 1.00 24.08 231 PRO 2 O 1
ATOM 4767 N N . ALA B 1 232 ? 170.837 32.713 15.445 1.00 24.55 232 ALA 2 N 1
ATOM 4768 C CA . ALA B 1 232 ? 170.855 33.176 14.049 1.00 24.86 232 ALA 2 CA 1
ATOM 4769 C C . ALA B 1 232 ? 170.280 34.559 13.804 1.00 24.67 232 ALA 2 C 1
ATOM 4770 O O . ALA B 1 232 ? 170.581 35.185 12.774 1.00 25.06 232 ALA 2 O 1
ATOM 4772 N N . ASN B 1 233 ? 169.450 35.052 14.713 1.00 22.90 233 ASN 2 N 1
ATOM 4773 C CA . ASN B 1 233 ? 168.845 36.366 14.536 1.00 24.83 233 ASN 2 CA 1
ATOM 4774 C C . ASN B 1 233 ? 168.353 36.861 15.873 1.00 23.82 233 ASN 2 C 1
ATOM 4775 O O . ASN B 1 233 ? 168.436 36.143 16.881 1.00 23.64 233 ASN 2 O 1
ATOM 4780 N N . THR B 1 234 ? 167.848 38.081 15.914 1.00 23.84 234 THR 2 N 1
ATOM 4781 C CA . THR B 1 234 ? 167.408 38.611 17.203 1.00 24.25 234 THR 2 CA 1
ATOM 4782 C C . THR B 1 234 ? 166.263 37.805 17.831 1.00 24.39 234 THR 2 C 1
ATOM 4783 O O . THR B 1 234 ? 166.124 37.787 19.043 1.00 23.09 234 THR 2 O 1
ATOM 4787 N N . PHE B 1 235 ? 165.422 37.165 17.023 1.00 23.79 235 PHE 2 N 1
ATOM 4788 C CA . PHE B 1 235 ? 164.342 36.390 17.652 1.00 22.36 235 PHE 2 CA 1
ATOM 4789 C C . PHE B 1 235 ? 164.928 35.263 18.522 1.00 20.90 235 PHE 2 C 1
ATOM 4790 O O . PHE B 1 235 ? 164.580 35.133 19.709 1.00 20.78 235 PHE 2 O 1
ATOM 4798 N N . VAL B 1 236 ? 165.789 34.444 17.917 1.00 20.21 236 VAL 2 N 1
ATOM 4799 C CA . VAL B 1 236 ? 166.393 33.303 18.618 1.00 18.77 236 VAL 2 CA 1
ATOM 4800 C C . VAL B 1 236 ? 167.178 33.801 19.836 1.00 20.45 236 VAL 2 C 1
ATOM 4801 O O . VAL B 1 236 ? 167.088 33.217 20.937 1.00 18.58 236 VAL 2 O 1
ATOM 4805 N N . ALA B 1 237 ? 167.903 34.903 19.635 1.00 20.57 237 ALA 2 N 1
ATOM 4806 C CA . ALA B 1 237 ? 168.729 35.492 20.709 1.00 20.69 237 ALA 2 CA 1
ATOM 4807 C C . ALA B 1 237 ? 167.887 35.938 21.895 1.00 21.62 237 ALA 2 C 1
ATOM 4808 O O . ALA B 1 237 ? 168.302 35.808 23.076 1.00 21.01 237 ALA 2 O 1
ATOM 4810 N N . GLY B 1 238 ? 166.691 36.441 21.597 1.00 20.37 238 GLY 2 N 1
ATOM 4811 C CA . GLY B 1 238 ? 165.837 36.911 22.659 1.00 22.11 238 GLY 2 CA 1
ATOM 4812 C C . GLY B 1 238 ? 164.861 35.904 23.217 1.00 21.93 238 GLY 2 C 1
ATOM 4813 O O . GLY B 1 238 ? 164.271 36.146 24.261 1.00 21.86 238 GLY 2 O 1
ATOM 4814 N N . PHE B 1 239 ? 164.686 34.781 22.530 1.00 21.73 239 PHE 2 N 1
ATOM 4815 C CA . PHE B 1 239 ? 163.753 33.778 22.975 1.00 20.90 239 PHE 2 CA 1
ATOM 4816 C C . PHE B 1 239 ? 164.333 32.773 23.978 1.00 23.09 239 PHE 2 C 1
ATOM 4817 O O . PHE B 1 239 ? 163.608 32.224 24.820 1.00 20.67 239 PHE 2 O 1
ATOM 4825 N N . ILE B 1 240 ? 165.627 32.513 23.859 1.00 24.22 240 ILE 2 N 1
ATOM 4826 C CA . ILE B 1 240 ? 166.279 31.539 24.725 1.00 25.46 240 ILE 2 CA 1
ATOM 4827 C C . ILE B 1 240 ? 167.213 32.213 25.697 1.00 26.45 240 ILE 2 C 1
ATOM 4828 O O . ILE B 1 240 ? 168.149 32.910 25.279 1.00 27.27 240 ILE 2 O 1
ATOM 4833 N N . GLY B 1 241 ? 166.970 31.999 26.983 1.00 27.16 241 GLY 2 N 1
ATOM 4834 C CA . GLY B 1 241 ? 167.832 32.579 27.996 1.00 28.33 241 GLY 2 CA 1
ATOM 4835 C C . GLY B 1 241 ? 167.094 33.303 29.086 1.00 27.39 241 GLY 2 C 1
ATOM 4836 O O . GLY B 1 241 ? 166.102 33.992 28.853 1.00 28.60 241 GLY 2 O 1
ATOM 4837 N N . SER B 1 242 ? 167.584 33.159 30.303 1.00 26.28 242 SER 2 N 1
ATOM 4838 C CA . SER B 1 242 ? 166.965 33.829 31.422 1.00 27.08 242 SER 2 CA 1
ATOM 4839 C C . SER B 1 242 ? 168.017 34.413 32.381 1.00 25.90 242 SER 2 C 1
ATOM 4840 O O . SER B 1 242 ? 168.928 33.711 32.812 1.00 26.00 242 SER 2 O 1
ATOM 4843 N N . PRO B 1 243 ? 167.980 35.728 32.632 1.00 24.99 243 PRO 2 N 1
ATOM 4844 C CA . PRO B 1 243 ? 167.058 36.735 32.091 1.00 23.28 243 PRO 2 CA 1
ATOM 4845 C C . PRO B 1 243 ? 167.381 36.807 30.602 1.00 20.98 243 PRO 2 C 1
ATOM 4846 O O . PRO B 1 243 ? 168.408 36.277 30.132 1.00 21.10 243 PRO 2 O 1
ATOM 4850 N N . PRO B 1 244 ? 166.520 37.461 29.834 1.00 21.59 244 PRO 2 N 1
ATOM 4851 C CA . PRO B 1 244 ? 166.726 37.572 28.393 1.00 19.83 244 PRO 2 CA 1
ATOM 4852 C C . PRO B 1 244 ? 167.988 38.324 28.009 1.00 17.72 244 PRO 2 C 1
ATOM 4853 O O . PRO B 1 244 ? 168.499 39.153 28.769 1.00 18.50 244 PRO 2 O 1
ATOM 4857 N N . MET B 1 245 ? 168.465 38.040 26.806 1.00 18.66 245 MET 2 N 1
ATOM 4858 C CA . MET B 1 245 ? 169.641 38.753 26.298 1.00 19.85 245 MET 2 CA 1
ATOM 4859 C C . MET B 1 245 ? 169.285 40.247 26.258 1.00 19.71 245 MET 2 C 1
ATOM 4860 O O . MET B 1 245 ? 168.133 40.606 26.009 1.00 20.06 245 MET 2 O 1
ATOM 4865 N N . ASN B 1 246 ? 170.252 41.116 26.541 1.00 18.02 246 ASN 2 N 1
ATOM 4866 C CA . ASN B 1 246 ? 170.033 42.562 26.517 1.00 18.81 246 ASN 2 CA 1
ATOM 4867 C C . ASN B 1 246 ? 170.312 42.975 25.078 1.00 20.57 246 ASN 2 C 1
ATOM 4868 O O . ASN B 1 246 ? 171.234 42.461 24.458 1.00 21.59 246 ASN 2 O 1
ATOM 4873 N N . PHE B 1 247 ? 169.526 43.906 24.566 1.00 21.05 247 PHE 2 N 1
ATOM 4874 C CA . PHE B 1 247 ? 169.756 44.398 23.217 1.00 22.76 247 PHE 2 CA 1
ATOM 4875 C C . PHE B 1 247 ? 169.861 45.891 23.322 1.00 24.15 247 PHE 2 C 1
ATOM 4876 O O . PHE B 1 247 ? 169.061 46.525 24.027 1.00 23.19 247 PHE 2 O 1
ATOM 4884 N N . LEU B 1 248 ? 170.820 46.448 22.582 1.00 26.50 248 LEU 2 N 1
ATOM 4885 C CA . LEU B 1 248 ? 171.028 47.898 22.574 1.00 28.41 248 LEU 2 CA 1
ATOM 4886 C C . LEU B 1 248 ? 171.264 48.408 21.141 1.00 29.59 248 LEU 2 C 1
ATOM 4887 O O . LEU B 1 248 ? 171.874 47.732 20.333 1.00 28.10 248 LEU 2 O 1
ATOM 4892 N N . ASP B 1 249 ? 170.782 49.608 20.831 1.00 32.98 249 ASP 2 N 1
ATOM 4893 C CA . ASP B 1 249 ? 171.046 50.153 19.498 1.00 35.29 249 ASP 2 CA 1
ATOM 4894 C C . ASP B 1 249 ? 172.473 50.688 19.513 1.00 34.87 249 ASP 2 C 1
ATOM 4895 O O . ASP B 1 249 ? 172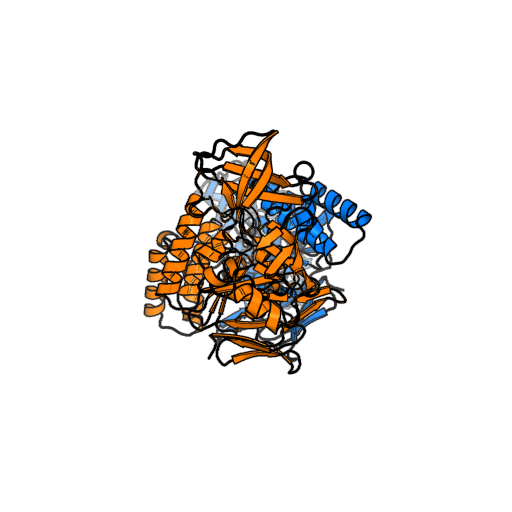.911 51.272 20.501 1.00 34.44 249 ASP 2 O 1
ATOM 4900 N N . ALA B 1 250 ? 173.196 50.490 18.421 1.00 35.30 250 ALA 2 N 1
ATOM 4901 C CA . ALA B 1 250 ? 174.555 51.002 18.357 1.00 35.84 250 ALA 2 CA 1
ATOM 4902 C C . ALA B 1 250 ? 174.955 51.375 16.930 1.00 35.73 250 ALA 2 C 1
ATOM 4903 O O . ALA B 1 250 ? 174.326 50.929 15.969 1.00 35.37 250 ALA 2 O 1
ATOM 4905 N N . ILE B 1 251 ? 176.025 52.171 16.829 1.00 35.90 251 ILE 2 N 1
ATOM 4906 C CA . ILE B 1 251 ? 176.630 52.584 15.559 1.00 35.83 251 ILE 2 CA 1
ATOM 4907 C C . ILE B 1 251 ? 178.025 51.950 15.617 1.00 34.97 251 ILE 2 C 1
ATOM 4908 O O . ILE B 1 251 ? 178.708 52.071 16.646 1.00 34.40 251 ILE 2 O 1
ATOM 4913 N N . VAL B 1 252 ? 178.441 51.255 14.563 1.00 33.06 252 VAL 2 N 1
ATOM 4914 C CA . VAL B 1 252 ? 179.801 50.716 14.508 1.00 35.82 252 VAL 2 CA 1
ATOM 4915 C C . VAL B 1 252 ? 180.634 51.953 14.053 1.00 37.62 252 VAL 2 C 1
ATOM 4916 O O . VAL B 1 252 ? 180.315 52.582 13.027 1.00 36.71 252 VAL 2 O 1
ATOM 4920 N N . THR B 1 253 ? 181.676 52.303 14.806 1.00 37.74 253 THR 2 N 1
ATOM 4921 C CA . THR B 1 253 ? 182.469 53.490 14.487 1.00 39.65 253 THR 2 CA 1
ATOM 4922 C C . THR B 1 253 ? 183.733 53.220 13.670 1.00 40.85 253 THR 2 C 1
ATOM 4923 O O . THR B 1 253 ? 184.260 52.105 13.642 1.00 40.48 253 THR 2 O 1
ATOM 4927 N N . GLU B 1 254 ? 184.238 54.250 12.994 1.00 43.61 254 GLU 2 N 1
ATOM 4928 C CA . GLU B 1 254 ? 185.443 54.050 12.205 1.00 44.48 254 GLU 2 CA 1
ATOM 4929 C C . GLU B 1 254 ? 186.618 53.714 13.087 1.00 43.76 254 GLU 2 C 1
ATOM 4930 O O . GLU B 1 254 ? 187.551 53.046 12.643 1.00 43.54 254 GLU 2 O 1
ATOM 4936 N N . ASP B 1 255 ? 186.584 54.143 14.349 1.00 43.39 255 ASP 2 N 1
ATOM 4937 C CA . ASP B 1 255 ? 187.708 53.822 15.213 1.00 43.12 255 ASP 2 CA 1
ATOM 4938 C C . ASP B 1 255 ? 187.607 52.470 15.955 1.00 42.41 255 ASP 2 C 1
ATOM 4939 O O . ASP B 1 255 ? 188.381 52.196 16.860 1.00 41.40 255 ASP 2 O 1
ATOM 4944 N N . GLY B 1 256 ? 186.660 51.624 15.529 1.00 41.25 256 GLY 2 N 1
ATOM 4945 C CA . GLY B 1 256 ? 186.519 50.284 16.082 1.00 38.56 256 GLY 2 CA 1
ATOM 4946 C C . GLY B 1 256 ? 185.682 50.059 17.331 1.00 37.72 256 GLY 2 C 1
ATOM 4947 O O . GLY B 1 256 ? 185.932 49.097 18.071 1.00 37.81 256 GLY 2 O 1
ATOM 4948 N N . PHE B 1 257 ? 184.689 50.913 17.551 1.00 35.76 257 PHE 2 N 1
ATOM 4949 C CA . PHE B 1 257 ? 183.819 50.804 18.725 1.00 35.43 257 PHE 2 CA 1
ATOM 4950 C C . PHE B 1 257 ? 182.343 50.637 18.351 1.00 34.89 257 PHE 2 C 1
ATOM 4951 O O . PHE B 1 257 ? 181.943 50.950 17.227 1.00 33.65 257 PHE 2 O 1
ATOM 4959 N N . VAL B 1 258 ? 181.550 50.102 19.293 1.00 33.15 258 VAL 2 N 1
ATOM 4960 C CA . VAL B 1 258 ? 180.108 50.061 19.119 1.00 31.94 258 VAL 2 CA 1
ATOM 4961 C C . VAL B 1 258 ? 179.719 51.229 20.023 1.00 31.78 258 VAL 2 C 1
ATOM 4962 O O . VAL B 1 258 ? 180.021 51.242 21.225 1.00 30.09 258 VAL 2 O 1
ATOM 4966 N N . ASP B 1 259 ? 179.081 52.229 19.438 1.00 31.99 259 ASP 2 N 1
ATOM 4967 C CA . ASP B 1 259 ? 178.672 53.419 20.169 1.00 32.08 259 ASP 2 CA 1
ATOM 4968 C C . ASP B 1 259 ? 177.166 53.369 20.447 1.00 32.23 259 ASP 2 C 1
ATOM 4969 O O . ASP B 1 259 ? 176.351 53.319 19.512 1.00 31.48 259 ASP 2 O 1
ATOM 4974 N N . PHE B 1 260 ? 176.811 53.390 21.731 1.00 31.24 260 PHE 2 N 1
ATOM 4975 C CA . PHE B 1 260 ? 175.421 53.341 22.196 1.00 31.04 260 PHE 2 CA 1
ATOM 4976 C C . PHE B 1 260 ? 174.846 54.719 22.467 1.00 32.36 260 PHE 2 C 1
ATOM 4977 O O . PHE B 1 260 ? 173.715 54.843 22.918 1.00 32.25 260 PHE 2 O 1
ATOM 4985 N N . GLY B 1 261 ? 175.630 55.754 22.196 1.00 34.66 261 GLY 2 N 1
ATOM 4986 C CA . GLY B 1 261 ? 175.174 57.103 22.458 1.00 35.73 261 GLY 2 CA 1
ATOM 4987 C C . GLY B 1 261 ? 175.576 57.455 23.881 1.00 37.32 261 GLY 2 C 1
ATOM 4988 O O . GLY B 1 261 ? 176.390 58.343 24.111 1.00 36.17 261 GLY 2 O 1
ATOM 4989 N N . GLU B 1 262 ? 175.017 56.727 24.845 1.00 37.23 262 GLU 2 N 1
ATOM 4990 C CA . GLU B 1 262 ? 175.305 56.953 26.266 1.00 37.01 262 GLU 2 CA 1
ATOM 4991 C C . GLU B 1 262 ? 176.706 56.502 26.665 1.00 35.11 262 GLU 2 C 1
ATOM 4992 O O . GLU B 1 262 ? 177.267 56.972 27.655 1.00 35.91 262 GLU 2 O 1
ATOM 4998 N N . PHE B 1 263 ? 177.259 55.567 25.907 1.00 33.35 263 PHE 2 N 1
ATOM 4999 C CA . PHE B 1 263 ? 178.597 55.044 26.154 1.00 30.18 263 PHE 2 CA 1
ATOM 5000 C C . PHE B 1 263 ? 179.073 54.214 24.968 1.00 28.59 263 PHE 2 C 1
ATOM 5001 O O . PHE B 1 263 ? 178.324 53.952 24.033 1.00 30.54 263 PHE 2 O 1
ATOM 5009 N N . ARG B 1 264 ? 180.335 53.816 24.997 1.00 28.72 264 ARG 2 N 1
ATOM 5010 C CA . ARG B 1 264 ? 180.926 53.033 23.918 1.00 29.99 264 ARG 2 CA 1
ATOM 5011 C C . ARG B 1 264 ? 181.693 51.856 24.449 1.00 28.54 264 ARG 2 C 1
ATOM 5012 O O . ARG B 1 264 ? 182.157 51.886 25.584 1.00 30.80 264 ARG 2 O 1
ATOM 5020 N N . LEU B 1 265 ? 181.866 50.845 23.608 1.00 27.26 265 LEU 2 N 1
ATOM 5021 C CA . LEU B 1 265 ? 182.643 49.667 23.970 1.00 28.89 265 LEU 2 CA 1
ATOM 5022 C C . LEU B 1 265 ? 183.522 49.396 22.783 1.00 28.13 265 LEU 2 C 1
ATOM 5023 O O . LEU B 1 265 ? 183.094 49.608 21.658 1.00 29.81 265 LEU 2 O 1
ATOM 5028 N N . LYS B 1 266 ? 184.742 48.928 23.026 1.00 28.75 266 LYS 2 N 1
ATOM 5029 C CA . LYS B 1 266 ? 185.647 48.651 21.921 1.00 29.93 266 LYS 2 CA 1
ATOM 5030 C C . LYS B 1 266 ? 185.511 47.239 21.428 1.00 30.46 266 LYS 2 C 1
ATOM 5031 O O . LYS B 1 266 ? 185.670 46.273 22.192 1.00 29.59 266 LYS 2 O 1
ATOM 5037 N N . LEU B 1 267 ? 185.220 47.101 20.139 1.00 30.17 267 LEU 2 N 1
ATOM 5038 C CA . LEU B 1 267 ? 185.087 45.773 19.550 1.00 31.45 267 LEU 2 CA 1
ATOM 5039 C C . LEU B 1 267 ? 186.419 45.090 19.497 1.00 32.89 267 LEU 2 C 1
ATOM 5040 O O . LEU B 1 267 ? 187.467 45.752 19.488 1.00 34.58 267 LEU 2 O 1
ATOM 5045 N N . LEU B 1 268 ? 186.397 43.763 19.453 1.00 32.12 268 LEU 2 N 1
ATOM 5046 C CA . LEU B 1 268 ? 187.618 43.018 19.354 1.00 32.58 268 LEU 2 CA 1
ATOM 5047 C C . LEU B 1 268 ? 188.063 43.131 17.877 1.00 33.78 268 LEU 2 C 1
ATOM 5048 O O . LEU B 1 268 ? 187.242 43.294 16.976 1.00 30.41 268 LEU 2 O 1
ATOM 5053 N N . PRO B 1 269 ? 189.371 43.045 17.618 1.00 35.94 269 PRO 2 N 1
ATOM 5054 C CA . PRO B 1 269 ? 189.882 43.150 16.238 1.00 37.75 269 PRO 2 CA 1
ATOM 5055 C C . PRO B 1 269 ? 189.113 42.345 15.197 1.00 38.51 269 PRO 2 C 1
ATOM 5056 O O . PRO B 1 269 ? 188.655 42.897 14.192 1.00 39.03 269 PRO 2 O 1
ATOM 5060 N N . ASP B 1 270 ? 188.977 41.044 15.421 1.00 39.09 270 ASP 2 N 1
ATOM 5061 C CA . ASP B 1 270 ? 188.273 40.192 14.466 1.00 40.52 270 ASP 2 CA 1
ATOM 5062 C C . ASP B 1 270 ? 186.826 40.588 14.233 1.00 39.42 270 ASP 2 C 1
ATOM 5063 O O . ASP B 1 270 ? 186.301 40.439 13.132 1.00 38.55 270 ASP 2 O 1
ATOM 5068 N N . GLN B 1 271 ? 186.172 41.078 15.278 1.00 37.17 271 GLN 2 N 1
ATOM 5069 C CA . GLN B 1 271 ? 184.779 41.473 15.151 1.00 36.01 271 GLN 2 CA 1
ATOM 5070 C C . GLN B 1 271 ? 184.700 42.682 14.240 1.00 36.61 271 GLN 2 C 1
ATOM 5071 O O . GLN B 1 271 ? 183.871 42.738 13.324 1.00 35.53 271 GLN 2 O 1
ATOM 5077 N N . PHE B 1 272 ? 185.580 43.646 14.507 1.00 38.11 272 PHE 2 N 1
ATOM 5078 C CA . PHE B 1 272 ? 185.602 44.882 13.753 1.00 40.29 272 PHE 2 CA 1
ATOM 5079 C C . PHE B 1 272 ? 185.941 44.613 12.286 1.00 42.24 272 PHE 2 C 1
ATOM 5080 O O . PHE B 1 272 ? 185.405 45.268 11.393 1.00 41.61 272 PHE 2 O 1
ATOM 5088 N N . GLU B 1 273 ? 186.797 43.624 12.049 1.00 44.65 273 GLU 2 N 1
ATOM 5089 C CA . GLU B 1 273 ? 187.184 43.275 10.688 1.00 46.64 273 GLU 2 CA 1
ATOM 5090 C C . GLU B 1 273 ? 186.041 42.640 9.912 1.00 46.28 273 GLU 2 C 1
ATOM 5091 O O . GLU B 1 273 ? 185.860 42.934 8.726 1.00 46.63 273 GLU 2 O 1
ATOM 5097 N N . VAL B 1 274 ? 185.285 41.752 10.557 1.00 44.72 274 VAL 2 N 1
ATOM 5098 C CA . VAL B 1 274 ? 184.182 41.125 9.851 1.00 42.96 274 VAL 2 CA 1
ATOM 5099 C C . VAL B 1 274 ? 183.151 42.190 9.577 1.00 41.93 274 VAL 2 C 1
ATOM 5100 O O . VAL B 1 274 ? 182.549 42.216 8.502 1.00 41.83 274 VAL 2 O 1
ATOM 5104 N N . LEU B 1 275 ? 182.939 43.084 10.536 1.00 40.69 275 LEU 2 N 1
ATOM 5105 C CA . LEU B 1 275 ? 181.962 44.144 10.314 1.00 41.68 275 LEU 2 CA 1
ATOM 5106 C C . LEU B 1 275 ? 182.491 45.092 9.214 1.00 42.74 275 LEU 2 C 1
ATOM 5107 O O . LEU B 1 275 ? 181.711 45.701 8.464 1.00 42.75 275 LEU 2 O 1
ATOM 5112 N N . GLY B 1 276 ? 183.814 45.191 9.123 1.00 43.87 276 GLY 2 N 1
ATOM 5113 C CA . GLY B 1 276 ? 184.419 46.058 8.120 1.00 45.99 276 GLY 2 CA 1
ATOM 5114 C C . GLY B 1 276 ? 184.134 45.487 6.748 1.00 46.90 276 GLY 2 C 1
ATOM 5115 O O . GLY B 1 276 ? 183.568 46.168 5.897 1.00 47.24 276 GLY 2 O 1
ATOM 5116 N N . GLU B 1 277 ? 184.506 44.220 6.564 1.00 48.57 277 GLU 2 N 1
ATOM 5117 C CA . GLU B 1 277 ? 184.315 43.504 5.305 1.00 50.29 277 GLU 2 CA 1
ATOM 5118 C C . GLU B 1 277 ? 182.882 43.519 4.808 1.00 50.40 277 GLU 2 C 1
ATOM 5119 O O . GLU B 1 277 ? 182.657 43.560 3.604 1.00 50.33 277 GLU 2 O 1
ATOM 5125 N N . LEU B 1 278 ? 181.917 43.463 5.725 1.00 49.71 278 LEU 2 N 1
ATOM 5126 C CA . LEU B 1 278 ? 180.507 43.440 5.353 1.00 48.75 278 LEU 2 CA 1
ATOM 5127 C C . LEU B 1 278 ? 179.883 44.802 5.127 1.00 48.53 278 LEU 2 C 1
ATOM 5128 O O . LEU B 1 278 ? 178.730 44.889 4.723 1.00 48.83 278 LEU 2 O 1
ATOM 5133 N N . GLY B 1 279 ? 180.614 45.868 5.426 1.00 48.07 279 GLY 2 N 1
ATOM 5134 C CA . GLY B 1 279 ? 180.075 47.200 5.197 1.00 47.28 279 GLY 2 CA 1
ATOM 5135 C C . GLY B 1 279 ? 179.257 47.851 6.298 1.00 46.44 279 GLY 2 C 1
ATOM 5136 O O . GLY B 1 279 ? 178.510 48.794 6.035 1.00 46.22 279 GLY 2 O 1
ATOM 5137 N N . TYR B 1 280 ? 179.393 47.367 7.529 1.00 45.45 280 TYR 2 N 1
ATOM 5138 C CA . TYR B 1 280 ? 178.640 47.928 8.647 1.00 44.84 280 TYR 2 CA 1
ATOM 5139 C C . TYR B 1 280 ? 179.299 49.115 9.323 1.00 44.16 280 TYR 2 C 1
ATOM 5140 O O . TYR B 1 280 ? 178.660 49.806 10.127 1.00 43.87 280 TYR 2 O 1
ATOM 5149 N N . VAL B 1 281 ? 180.572 49.361 9.017 1.00 43.95 281 VAL 2 N 1
ATOM 5150 C CA . VAL B 1 281 ? 181.255 50.483 9.647 1.00 43.47 281 VAL 2 CA 1
ATOM 5151 C C . VAL B 1 281 ? 180.555 51.762 9.257 1.00 43.54 281 VAL 2 C 1
ATOM 5152 O O . VAL B 1 281 ? 180.413 52.079 8.075 1.00 43.89 281 VAL 2 O 1
ATOM 5156 N N . GLY B 1 282 ? 180.112 52.494 10.269 1.00 43.50 282 GLY 2 N 1
ATOM 5157 C CA . GLY B 1 282 ? 179.406 53.734 10.058 1.00 42.16 282 GLY 2 CA 1
ATOM 5158 C C . GLY B 1 282 ? 177.902 53.531 10.151 1.00 42.44 282 GLY 2 C 1
ATOM 5159 O O . GLY B 1 282 ? 177.142 54.497 10.197 1.00 42.09 282 GLY 2 O 1
ATOM 5160 N N . ARG B 1 283 ? 177.471 52.272 10.203 1.00 42.94 283 ARG 2 N 1
ATOM 5161 C CA . ARG B 1 283 ? 176.044 51.950 10.269 1.00 42.75 283 ARG 2 CA 1
ATOM 5162 C C . ARG B 1 283 ? 175.470 51.602 11.658 1.00 42.58 283 ARG 2 C 1
ATOM 5163 O O . ARG B 1 283 ? 176.192 51.197 12.571 1.00 40.49 283 ARG 2 O 1
ATOM 5171 N N . GLU B 1 284 ? 174.155 51.772 11.792 1.00 41.95 284 GLU 2 N 1
ATOM 5172 C CA . GLU B 1 284 ? 173.461 51.438 13.019 1.00 41.07 284 GLU 2 CA 1
ATOM 5173 C C . GLU B 1 284 ? 173.217 49.932 12.968 1.00 38.48 284 GLU 2 C 1
ATOM 5174 O O . GLU B 1 284 ? 172.859 49.392 11.929 1.00 36.69 284 GLU 2 O 1
ATOM 5180 N N . VAL B 1 285 ? 173.469 49.251 14.084 1.00 36.11 285 VAL 2 N 1
ATOM 5181 C CA . VAL B 1 285 ? 173.261 47.806 14.163 1.00 31.06 285 VAL 2 CA 1
ATOM 5182 C C . VAL B 1 285 ? 172.573 47.526 15.521 1.00 30.03 285 VAL 2 C 1
ATOM 5183 O O . VAL B 1 285 ? 172.303 48.455 16.321 1.00 26.39 285 VAL 2 O 1
ATOM 5187 N N . ILE B 1 286 ? 172.277 46.248 15.754 1.00 28.15 286 ILE 2 N 1
ATOM 5188 C CA . ILE B 1 286 ? 171.701 45.836 17.040 1.00 27.31 286 ILE 2 CA 1
ATOM 5189 C C . ILE B 1 286 ? 172.784 45.074 17.807 1.00 24.29 286 ILE 2 C 1
ATOM 5190 O O . ILE B 1 286 ? 173.364 44.109 17.303 1.00 25.79 286 ILE 2 O 1
ATOM 5195 N N . PHE B 1 287 ? 173.058 45.525 19.027 1.00 25.10 287 PHE 2 N 1
ATOM 5196 C CA . PHE B 1 287 ? 174.055 44.894 19.883 1.00 23.79 287 PHE 2 CA 1
ATOM 5197 C C . PHE B 1 287 ? 173.342 44.054 20.957 1.00 21.57 287 PHE 2 C 1
ATOM 5198 O O . PHE B 1 287 ? 172.352 44.495 21.536 1.00 21.89 287 PHE 2 O 1
ATOM 5206 N N . GLY B 1 288 ? 173.879 42.873 21.231 1.00 23.02 288 GLY 2 N 1
ATOM 5207 C CA . GLY B 1 288 ? 173.275 42.032 22.240 1.00 21.67 288 GLY 2 CA 1
ATOM 5208 C C . GLY B 1 288 ? 174.310 41.376 23.139 1.00 21.29 288 GLY 2 C 1
ATOM 5209 O O . GLY B 1 288 ? 175.393 40.997 22.692 1.00 20.90 288 GLY 2 O 1
ATOM 5210 N N . ILE B 1 289 ? 173.979 41.256 24.423 1.00 20.75 289 ILE 2 N 1
ATOM 5211 C CA . ILE B 1 289 ? 174.879 40.566 25.324 1.00 19.13 289 ILE 2 CA 1
ATOM 5212 C C . ILE B 1 289 ? 174.014 40.000 26.432 1.00 18.37 289 ILE 2 C 1
ATOM 5213 O O . ILE B 1 289 ? 173.073 40.643 26.889 1.00 18.21 289 ILE 2 O 1
ATOM 5218 N N . ARG B 1 290 ? 174.298 38.761 26.823 1.00 16.82 290 ARG 2 N 1
ATOM 5219 C CA . ARG B 1 290 ? 173.509 38.154 27.899 1.00 17.44 290 ARG 2 CA 1
ATOM 5220 C C . ARG B 1 290 ? 173.899 38.656 29.303 1.00 16.51 290 ARG 2 C 1
ATOM 5221 O O . ARG B 1 290 ? 175.027 39.018 29.549 1.00 18.26 290 ARG 2 O 1
ATOM 5229 N N . PRO B 1 291 ? 172.954 38.636 30.257 1.00 17.53 291 PRO 2 N 1
ATOM 5230 C CA . PRO B 1 291 ? 173.222 39.078 31.636 1.00 16.85 291 PRO 2 CA 1
ATOM 5231 C C . PRO B 1 291 ? 174.414 38.309 32.260 1.00 18.07 291 PRO 2 C 1
ATOM 5232 O O . PRO B 1 291 ? 175.173 38.862 33.039 1.00 17.42 291 PRO 2 O 1
ATOM 5236 N N . GLU B 1 292 ? 174.593 37.037 31.890 1.00 17.86 292 GLU 2 N 1
ATOM 5237 C CA . GLU B 1 292 ? 175.678 36.222 32.500 1.00 18.28 292 GLU 2 CA 1
ATOM 5238 C C . GLU B 1 292 ? 177.054 36.704 32.042 1.00 18.90 292 GLU 2 C 1
ATOM 5239 O O . GLU B 1 292 ? 178.089 36.365 32.656 1.00 19.45 292 GLU 2 O 1
ATOM 5245 N N . ASP B 1 293 ? 177.055 37.554 31.019 1.00 17.39 293 ASP 2 N 1
ATOM 5246 C CA . ASP B 1 293 ? 178.307 38.049 30.453 1.00 19.55 293 ASP 2 CA 1
ATOM 5247 C C . ASP B 1 293 ? 178.639 39.476 30.826 1.00 20.32 293 ASP 2 C 1
ATOM 5248 O O . ASP B 1 293 ? 179.576 40.063 30.256 1.00 18.35 293 ASP 2 O 1
ATOM 5253 N N . LEU B 1 294 ? 177.881 40.011 31.810 1.00 18.82 294 LEU 2 N 1
ATOM 5254 C CA . LEU B 1 294 ? 178.102 41.322 32.377 1.00 19.01 294 LEU 2 CA 1
ATOM 5255 C C . LEU B 1 294 ? 178.635 41.026 33.760 1.00 18.81 294 LEU 2 C 1
ATOM 5256 O O . LEU B 1 294 ? 178.165 40.110 34.410 1.00 18.59 294 LEU 2 O 1
ATOM 5261 N N . TYR B 1 295 ? 179.580 41.839 34.227 1.00 19.28 295 TYR 2 N 1
ATOM 5262 C CA . TYR B 1 295 ? 180.204 41.612 35.543 1.00 18.87 295 TYR 2 CA 1
ATOM 5263 C C . TYR B 1 295 ? 180.387 42.856 36.375 1.00 19.32 295 TYR 2 C 1
ATOM 5264 O O . TYR B 1 295 ? 180.580 43.944 35.833 1.00 20.74 295 TYR 2 O 1
ATOM 5273 N N . ASP B 1 296 ? 180.351 42.681 37.697 1.00 18.98 296 ASP 2 N 1
ATOM 5274 C CA . ASP B 1 296 ? 180.665 43.766 38.620 1.00 19.78 296 ASP 2 CA 1
ATOM 5275 C C . ASP B 1 296 ? 182.203 43.937 38.390 1.00 19.88 296 ASP 2 C 1
ATOM 5276 O O . ASP B 1 296 ? 182.960 42.969 38.540 1.00 19.81 296 ASP 2 O 1
ATOM 5281 N N . ALA B 1 297 ? 182.649 45.144 38.082 1.00 21.12 297 ALA 2 N 1
ATOM 5282 C CA . ALA B 1 297 ? 184.093 45.392 37.843 1.00 23.03 297 ALA 2 CA 1
ATOM 5283 C C . ALA B 1 297 ? 184.977 45.116 39.054 1.00 24.73 297 ALA 2 C 1
ATOM 5284 O O . ALA B 1 297 ? 186.196 44.944 38.931 1.00 25.58 297 ALA 2 O 1
ATOM 5286 N N . MET B 1 298 ? 184.381 45.064 40.235 1.00 25.17 298 MET 2 N 1
ATOM 5287 C CA . MET B 1 298 ? 185.153 44.778 41.427 1.00 26.99 298 MET 2 CA 1
ATOM 5288 C C . MET B 1 298 ? 185.819 43.408 41.363 1.00 28.46 298 MET 2 C 1
ATOM 5289 O O . MET B 1 298 ? 186.900 43.201 41.905 1.00 29.61 298 MET 2 O 1
ATOM 5294 N N . PHE B 1 299 ? 185.172 42.467 40.696 1.00 28.10 299 PHE 2 N 1
ATOM 5295 C CA . PHE B 1 299 ? 185.684 41.110 40.631 1.00 28.51 299 PHE 2 CA 1
ATOM 5296 C C . PHE B 1 299 ? 185.926 40.586 39.215 1.00 28.91 299 PHE 2 C 1
ATOM 5297 O O . PHE B 1 299 ? 186.321 39.435 39.035 1.00 26.00 299 PHE 2 O 1
ATOM 5305 N N . ALA B 1 300 ? 185.704 41.424 38.209 1.00 27.48 300 ALA 2 N 1
ATOM 5306 C CA . ALA B 1 300 ? 185.865 40.976 36.817 1.00 27.97 300 ALA 2 CA 1
ATOM 5307 C C . ALA B 1 300 ? 187.309 40.559 36.520 1.00 29.94 300 ALA 2 C 1
ATOM 5308 O O . ALA B 1 300 ? 188.258 41.093 37.102 1.00 27.96 300 ALA 2 O 1
ATOM 5310 N N . GLN B 1 301 ? 187.460 39.613 35.603 1.00 30.77 301 GLN 2 N 1
ATOM 5311 C CA . GLN B 1 301 ? 188.780 39.096 35.248 1.00 34.76 301 GLN 2 CA 1
ATOM 5312 C C . GLN B 1 301 ? 189.696 40.112 34.563 1.00 33.63 301 GLN 2 C 1
ATOM 5313 O O . GLN B 1 301 ? 190.892 40.188 34.873 1.00 34.04 301 GLN 2 O 1
ATOM 5319 N N . VAL B 1 302 ? 189.123 40.903 33.655 1.00 31.79 302 VAL 2 N 1
ATOM 5320 C CA . VAL B 1 302 ? 189.871 41.903 32.882 1.00 32.19 302 VAL 2 CA 1
ATOM 5321 C C . VAL B 1 302 ? 189.069 43.195 32.834 1.00 31.67 302 VAL 2 C 1
ATOM 5322 O O . VAL B 1 302 ? 187.963 43.256 32.276 1.00 30.22 302 VAL 2 O 1
ATOM 5326 N N . ARG B 1 303 ? 189.644 44.234 33.413 1.00 30.56 303 ARG 2 N 1
ATOM 5327 C CA . ARG B 1 303 ? 188.995 45.528 33.485 1.00 32.33 303 ARG 2 CA 1
ATOM 5328 C C . ARG B 1 303 ? 189.749 46.528 32.617 1.00 31.83 303 ARG 2 C 1
ATOM 5329 O O . ARG B 1 303 ? 190.907 46.870 32.899 1.00 31.44 303 ARG 2 O 1
ATOM 5337 N N . VAL B 1 304 ? 189.100 47.009 31.561 1.00 31.77 304 VAL 2 N 1
ATOM 5338 C CA . VAL B 1 304 ? 189.742 47.967 30.665 1.00 31.50 304 VAL 2 CA 1
ATOM 5339 C C . VAL B 1 304 ? 188.949 49.245 30.457 1.00 33.32 304 VAL 2 C 1
ATOM 5340 O O . VAL B 1 304 ? 188.044 49.313 29.613 1.00 31.01 304 VAL 2 O 1
ATOM 5344 N N . PRO B 1 305 ? 189.272 50.288 31.234 1.00 35.20 305 PRO 2 N 1
ATOM 5345 C CA . PRO B 1 305 ? 188.563 51.559 31.094 1.00 37.19 305 PRO 2 CA 1
ATOM 5346 C C . PRO B 1 305 ? 188.651 51.964 29.628 1.00 39.71 305 PRO 2 C 1
ATOM 5347 O O . PRO B 1 305 ? 189.713 51.846 28.992 1.00 40.67 305 PRO 2 O 1
ATOM 5351 N N . GLY B 1 306 ? 187.517 52.413 29.106 1.00 40.99 306 GLY 2 N 1
ATOM 5352 C CA . GLY B 1 306 ? 187.426 52.778 27.711 1.00 42.28 306 GLY 2 CA 1
ATOM 5353 C C . GLY B 1 306 ? 186.862 51.632 26.870 1.00 42.94 306 GLY 2 C 1
ATOM 5354 O O . GLY B 1 306 ? 185.801 51.775 26.207 1.00 44.62 306 GLY 2 O 1
ATOM 5355 N N . GLU B 1 307 ? 187.530 50.478 26.940 1.00 39.24 307 GLU 2 N 1
ATOM 5356 C CA . GLU B 1 307 ? 187.162 49.352 26.113 1.00 36.83 307 GLU 2 CA 1
ATOM 5357 C C . GLU B 1 307 ? 186.016 48.415 26.499 1.00 33.09 307 GLU 2 C 1
ATOM 5358 O O . GLU B 1 307 ? 185.166 48.133 25.669 1.00 31.46 307 GLU 2 O 1
ATOM 5364 N N . ASN B 1 308 ? 185.991 47.933 27.736 1.00 29.09 308 ASN 2 N 1
ATOM 5365 C CA . ASN B 1 308 ? 184.931 46.978 28.108 1.00 27.08 308 ASN 2 CA 1
ATOM 5366 C C . ASN B 1 308 ? 184.242 47.348 29.425 1.00 27.29 308 ASN 2 C 1
ATOM 5367 O O . ASN B 1 308 ? 183.566 46.495 30.058 1.00 25.66 308 ASN 2 O 1
ATOM 5372 N N . LEU B 1 309 ? 184.368 48.621 29.797 1.00 26.32 309 LEU 2 N 1
ATOM 5373 C CA . LEU B 1 309 ? 183.854 49.087 31.077 1.00 28.36 309 LEU 2 CA 1
ATOM 5374 C C . LEU B 1 309 ? 182.940 50.289 30.984 1.00 29.04 309 LEU 2 C 1
ATOM 5375 O O . LEU B 1 309 ? 183.150 51.188 30.158 1.00 28.51 309 LEU 2 O 1
ATOM 5380 N N . VAL B 1 310 ? 181.907 50.322 31.818 1.00 27.10 310 VAL 2 N 1
ATOM 5381 C CA . VAL B 1 310 ? 181.052 51.495 31.839 1.00 27.30 310 VAL 2 CA 1
ATOM 5382 C C . VAL B 1 310 ? 180.479 51.680 33.235 1.00 29.07 310 VAL 2 C 1
ATOM 5383 O O . VAL B 1 310 ? 180.213 50.696 33.920 1.00 29.57 310 VAL 2 O 1
ATOM 5387 N N . ARG B 1 311 ? 180.333 52.926 33.688 1.00 28.95 311 ARG 2 N 1
ATOM 5388 C CA . ARG B 1 311 ? 179.749 53.155 34.993 1.00 29.61 311 ARG 2 CA 1
ATOM 5389 C C . ARG B 1 311 ? 178.241 53.312 34.851 1.00 29.26 311 ARG 2 C 1
ATOM 5390 O O . ARG B 1 311 ? 177.737 54.118 34.061 1.00 28.25 311 ARG 2 O 1
ATOM 5398 N N . ALA B 1 312 ? 177.505 52.532 35.626 1.00 28.61 312 ALA 2 N 1
ATOM 5399 C CA . ALA B 1 312 ? 176.049 52.569 35.554 1.00 27.10 312 ALA 2 CA 1
ATOM 5400 C C . ALA B 1 312 ? 175.462 52.735 36.947 1.00 26.93 312 ALA 2 C 1
ATOM 5401 O O . ALA B 1 312 ? 176.164 52.576 37.962 1.00 27.02 312 ALA 2 O 1
ATOM 5403 N N . VAL B 1 313 ? 174.171 53.038 37.011 1.00 25.72 313 VAL 2 N 1
ATOM 5404 C CA . VAL B 1 313 ? 173.566 53.141 38.307 1.00 25.54 313 VAL 2 CA 1
ATOM 5405 C C . VAL B 1 313 ? 172.714 51.907 38.477 1.00 24.24 313 VAL 2 C 1
ATOM 5406 O O . VAL B 1 313 ? 172.115 51.418 37.514 1.00 23.21 313 VAL 2 O 1
ATOM 5410 N N . VAL B 1 314 ? 172.694 51.382 39.690 1.00 22.78 314 VAL 2 N 1
ATOM 5411 C CA . VAL B 1 314 ? 171.876 50.202 39.952 1.00 22.29 314 VAL 2 CA 1
ATOM 5412 C C . VAL B 1 314 ? 170.454 50.627 40.306 1.00 24.01 314 VAL 2 C 1
ATOM 5413 O O . VAL B 1 314 ? 170.252 51.469 41.186 1.00 25.33 314 VAL 2 O 1
ATOM 5417 N N . GLU B 1 315 ? 169.473 50.042 39.626 1.00 22.97 315 GLU 2 N 1
ATOM 5418 C CA . GLU B 1 315 ? 168.081 50.365 39.893 1.00 23.65 315 GLU 2 CA 1
ATOM 5419 C C . GLU B 1 315 ? 167.399 49.313 40.719 1.00 24.19 315 GLU 2 C 1
ATOM 5420 O O . GLU B 1 315 ? 166.564 49.644 41.576 1.00 24.44 315 GLU 2 O 1
ATOM 5426 N N . ILE B 1 316 ? 167.746 48.042 40.483 1.00 20.15 316 ILE 2 N 1
ATOM 5427 C CA . ILE B 1 316 ? 167.123 46.951 41.223 1.00 21.02 316 ILE 2 CA 1
ATOM 5428 C C . ILE B 1 316 ? 168.152 45.848 41.415 1.00 20.32 316 ILE 2 C 1
ATOM 5429 O O . ILE B 1 316 ? 168.895 45.524 40.468 1.00 20.07 316 ILE 2 O 1
ATOM 5434 N N . VAL B 1 317 ? 168.207 45.291 42.618 1.00 19.26 317 VAL 2 N 1
ATOM 5435 C CA . VAL B 1 317 ? 169.053 44.127 42.850 1.00 18.48 317 VAL 2 CA 1
ATOM 5436 C C . VAL B 1 317 ? 168.110 43.014 43.374 1.00 20.24 317 VAL 2 C 1
ATOM 5437 O O . VAL B 1 317 ? 167.520 43.169 44.445 1.00 20.99 317 VAL 2 O 1
ATOM 5441 N N . GLU B 1 318 ? 167.950 41.930 42.617 1.00 19.65 318 GLU 2 N 1
ATOM 5442 C CA . GLU B 1 318 ? 167.153 40.810 43.068 1.00 20.67 318 GLU 2 CA 1
ATOM 5443 C C . GLU B 1 318 ? 168.164 39.837 43.663 1.00 20.84 318 GLU 2 C 1
ATOM 5444 O O . GLU B 1 318 ? 169.120 39.420 43.004 1.00 19.57 318 GLU 2 O 1
ATOM 5450 N N . ASN B 1 319 ? 167.942 39.473 44.914 1.00 21.77 319 ASN 2 N 1
ATOM 5451 C CA . ASN B 1 319 ? 168.855 38.568 45.595 1.00 20.37 319 ASN 2 CA 1
ATOM 5452 C C . ASN B 1 319 ? 168.324 37.170 45.462 1.00 21.48 319 ASN 2 C 1
ATOM 5453 O O . ASN B 1 319 ? 167.373 36.791 46.146 1.00 20.14 319 ASN 2 O 1
ATOM 5458 N N . LEU B 1 320 ? 168.947 36.398 44.581 1.00 19.54 320 LEU 2 N 1
ATOM 5459 C CA . LEU B 1 320 ? 168.530 35.027 44.359 1.00 22.79 320 LEU 2 CA 1
ATOM 5460 C C . LEU B 1 320 ? 169.326 34.003 45.197 1.00 23.07 320 LEU 2 C 1
ATOM 5461 O O . LEU B 1 320 ? 169.182 32.798 45.008 1.00 26.75 320 LEU 2 O 1
ATOM 5466 N N . GLY B 1 321 ? 170.169 34.470 46.101 1.00 23.04 321 GLY 2 N 1
ATOM 5467 C CA . GLY B 1 321 ? 170.913 33.537 46.947 1.00 22.92 321 GLY 2 CA 1
ATOM 5468 C C . GLY B 1 321 ? 172.210 33.080 46.313 1.00 21.19 321 GLY 2 C 1
ATOM 5469 O O . GLY B 1 321 ? 173.275 33.333 46.839 1.00 22.49 321 GLY 2 O 1
ATOM 5470 N N . SER B 1 322 ? 172.114 32.443 45.154 1.00 20.88 322 SER 2 N 1
ATOM 5471 C CA . SER B 1 322 ? 173.298 31.983 44.464 1.00 23.03 322 SER 2 CA 1
ATOM 5472 C C . SER B 1 322 ? 173.824 33.055 43.500 1.00 22.70 322 SER 2 C 1
ATOM 5473 O O . SER B 1 322 ? 174.898 32.899 42.939 1.00 24.97 322 SER 2 O 1
ATOM 5476 N N . GLU B 1 323 ? 173.055 34.112 43.268 1.00 21.98 323 GLU 2 N 1
ATOM 5477 C CA . GLU B 1 323 ? 173.504 35.186 42.362 1.00 22.75 323 GLU 2 CA 1
ATOM 5478 C C . GLU B 1 323 ? 172.622 36.404 42.606 1.00 21.36 323 GLU 2 C 1
ATOM 5479 O O . GLU B 1 323 ? 171.650 36.328 43.359 1.00 20.69 323 GLU 2 O 1
ATOM 5485 N N . ARG B 1 324 ? 172.951 37.517 41.956 1.00 19.99 324 ARG 2 N 1
ATOM 5486 C CA . ARG B 1 324 ? 172.126 38.727 42.083 1.00 19.20 324 ARG 2 CA 1
ATOM 5487 C C . ARG B 1 324 ? 171.765 39.170 40.673 1.00 18.61 324 ARG 2 C 1
ATOM 5488 O O . ARG B 1 324 ? 172.648 39.186 39.805 1.00 19.46 324 ARG 2 O 1
ATOM 5496 N N . ILE B 1 325 ? 170.497 39.477 40.427 1.00 16.89 325 ILE 2 N 1
ATOM 5497 C CA . ILE B 1 325 ? 170.100 39.939 39.081 1.00 18.59 325 ILE 2 CA 1
ATOM 5498 C C . ILE B 1 325 ? 170.060 41.458 39.248 1.00 18.48 325 ILE 2 C 1
ATOM 5499 O O . ILE B 1 325 ? 169.272 41.985 40.014 1.00 19.90 325 ILE 2 O 1
ATOM 5504 N N . VAL B 1 326 ? 170.886 42.147 38.480 1.00 18.39 326 VAL 2 N 1
ATOM 5505 C CA . VAL B 1 326 ? 171.057 43.580 38.679 1.00 18.41 326 VAL 2 CA 1
ATOM 5506 C C . VAL B 1 326 ? 170.583 44.388 37.481 1.00 19.08 326 VAL 2 C 1
ATOM 5507 O O . VAL B 1 326 ? 171.130 44.226 36.391 1.00 18.96 326 VAL 2 O 1
ATOM 5511 N N . ARG B 1 327 ? 169.585 45.255 37.702 1.00 18.51 327 ARG 2 N 1
ATOM 5512 C CA . ARG B 1 327 ? 168.988 46.085 36.653 1.00 20.97 327 ARG 2 CA 1
ATOM 5513 C C . ARG B 1 327 ? 169.794 47.343 36.678 1.00 21.73 327 ARG 2 C 1
ATOM 5514 O O . ARG B 1 327 ? 169.794 48.041 37.708 1.00 21.76 327 ARG 2 O 1
ATOM 5522 N N . LEU B 1 328 ? 170.430 47.642 35.551 1.00 20.69 328 LEU 2 N 1
ATOM 5523 C CA . LEU B 1 328 ? 171.367 48.766 35.487 1.00 21.32 328 LEU 2 CA 1
ATOM 5524 C C . LEU B 1 328 ? 170.903 49.816 34.504 1.00 21.98 328 LEU 2 C 1
ATOM 5525 O O . LEU B 1 328 ? 170.148 49.518 33.616 1.00 20.18 328 LEU 2 O 1
ATOM 5530 N N . ARG B 1 329 ? 171.391 51.043 34.682 1.00 23.92 329 ARG 2 N 1
ATOM 5531 C CA . ARG B 1 329 ? 171.011 52.113 33.761 1.00 25.88 329 ARG 2 CA 1
ATOM 5532 C C . ARG B 1 329 ? 172.209 53.019 33.517 1.00 25.18 329 ARG 2 C 1
ATOM 5533 O O . ARG B 1 329 ? 172.977 53.282 34.424 1.00 26.25 329 ARG 2 O 1
ATOM 5541 N N . VAL B 1 330 ? 172.384 53.451 32.273 1.00 27.11 330 VAL 2 N 1
ATOM 5542 C CA . VAL B 1 330 ? 173.444 54.418 31.926 1.00 28.30 330 VAL 2 CA 1
ATOM 5543 C C . VAL B 1 330 ? 172.611 55.403 31.121 1.00 30.21 330 VAL 2 C 1
ATOM 5544 O O . VAL B 1 330 ? 172.229 55.104 29.988 1.00 30.30 330 VAL 2 O 1
ATOM 5548 N N . GLY B 1 331 ? 172.285 56.547 31.717 1.00 32.45 331 GLY 2 N 1
ATOM 5549 C CA . GLY B 1 331 ? 171.448 57.516 31.023 1.00 32.94 331 GLY 2 CA 1
ATOM 5550 C C . GLY B 1 331 ? 170.102 56.953 30.569 1.00 34.10 331 GLY 2 C 1
ATOM 5551 O O . GLY B 1 331 ? 169.313 56.445 31.373 1.00 34.10 331 GLY 2 O 1
ATOM 5552 N N . GLY B 1 332 ? 169.839 57.033 29.271 1.00 33.31 332 GLY 2 N 1
ATOM 5553 C CA . GLY B 1 332 ? 168.581 56.548 28.746 1.00 32.30 332 GLY 2 CA 1
ATOM 5554 C C . GLY B 1 332 ? 168.594 55.075 28.336 1.00 32.20 332 GLY 2 C 1
ATOM 5555 O O . GLY B 1 332 ? 167.656 54.612 27.702 1.00 32.35 332 GLY 2 O 1
ATOM 5556 N N . VAL B 1 333 ? 169.653 54.334 28.648 1.00 30.78 333 VAL 2 N 1
ATOM 5557 C CA . VAL B 1 333 ? 169.637 52.925 28.261 1.00 30.07 333 VAL 2 CA 1
ATOM 5558 C C . VAL B 1 333 ? 169.737 52.050 29.499 1.00 28.58 333 VAL 2 C 1
ATOM 5559 O O . VAL B 1 333 ? 170.271 52.470 30.549 1.00 25.68 333 VAL 2 O 1
ATOM 5563 N N . THR B 1 334 ? 169.181 50.847 29.394 1.00 26.98 334 THR 2 N 1
ATOM 5564 C CA . THR B 1 334 ? 169.248 49.938 30.525 1.00 26.15 334 THR 2 CA 1
ATOM 5565 C C . THR B 1 334 ? 169.625 48.557 30.063 1.00 24.02 334 THR 2 C 1
ATOM 5566 O O . THR B 1 334 ? 169.507 48.202 28.871 1.00 23.62 334 THR 2 O 1
ATOM 5570 N N . PHE B 1 335 ? 170.150 47.789 31.014 1.00 23.64 335 PHE 2 N 1
ATOM 5571 C CA . PHE B 1 335 ? 170.480 46.417 30.730 1.00 21.22 335 PHE 2 CA 1
ATOM 5572 C C . PHE B 1 335 ? 170.537 45.696 32.074 1.00 20.02 335 PHE 2 C 1
ATOM 5573 O O . PHE B 1 335 ? 170.599 46.322 33.130 1.00 20.44 335 PHE 2 O 1
ATOM 5581 N N . VAL B 1 336 ? 170.441 44.384 32.007 1.00 20.08 336 VAL 2 N 1
ATOM 5582 C CA . VAL B 1 336 ? 170.444 43.537 33.203 1.00 19.89 336 VAL 2 CA 1
ATOM 5583 C C . VAL B 1 336 ? 171.639 42.585 33.239 1.00 18.92 336 VAL 2 C 1
ATOM 5584 O O . VAL B 1 336 ? 171.943 41.903 32.256 1.00 19.88 336 VAL 2 O 1
ATOM 5588 N N . GLY B 1 337 ? 172.296 42.536 34.391 1.00 19.61 337 GLY 2 N 1
ATOM 5589 C CA . GLY B 1 337 ? 173.420 41.633 34.554 1.00 18.70 337 GLY 2 CA 1
ATOM 5590 C C . GLY B 1 337 ? 173.111 40.606 35.628 1.00 18.98 337 GLY 2 C 1
ATOM 5591 O O . GLY B 1 337 ? 172.258 40.842 36.489 1.00 19.35 337 GLY 2 O 1
ATOM 5592 N N . SER B 1 338 ? 173.788 39.461 35.568 1.00 18.95 338 SER 2 N 1
ATOM 5593 C CA . SER B 1 338 ? 173.637 38.430 36.580 1.00 20.93 338 SER 2 CA 1
ATOM 5594 C C . SER B 1 338 ? 175.014 38.460 37.263 1.00 21.80 338 SER 2 C 1
ATOM 5595 O O . SER B 1 338 ? 175.991 37.957 36.713 1.00 21.37 338 SER 2 O 1
ATOM 5598 N N . PHE B 1 339 ? 175.094 39.084 38.441 1.00 20.46 339 PHE 2 N 1
ATOM 5599 C CA . PHE B 1 339 ? 176.365 39.255 39.142 1.00 19.67 339 PHE 2 CA 1
ATOM 5600 C C . PHE B 1 339 ? 176.523 38.223 40.257 1.00 21.49 339 PHE 2 C 1
ATOM 5601 O O . PHE B 1 339 ? 175.533 37.659 40.743 1.00 20.54 339 PHE 2 O 1
ATOM 5609 N N . ARG B 1 340 ? 177.775 37.984 40.667 1.00 20.60 340 ARG 2 N 1
ATOM 5610 C CA . ARG B 1 340 ? 177.999 37.048 41.752 1.00 23.33 340 ARG 2 CA 1
ATOM 5611 C C . ARG B 1 340 ? 177.469 37.604 43.086 1.00 22.10 340 ARG 2 C 1
ATOM 5612 O O . ARG B 1 340 ? 177.366 38.818 43.283 1.00 21.16 340 ARG 2 O 1
ATOM 5620 N N . SER B 1 341 ? 177.162 36.698 44.004 1.00 22.51 341 SER 2 N 1
ATOM 5621 C CA . SER B 1 341 ? 176.618 37.056 45.315 1.00 24.25 341 SER 2 CA 1
ATOM 5622 C C . SER B 1 341 ? 177.517 37.987 46.098 1.00 25.33 341 SER 2 C 1
ATOM 5623 O O . SER B 1 341 ? 177.040 38.849 46.842 1.00 22.53 341 SER 2 O 1
ATOM 5626 N N . GLU B 1 342 ? 178.826 37.828 45.905 1.00 24.60 342 GLU 2 N 1
ATOM 5627 C CA . GLU B 1 342 ? 179.789 38.655 46.616 1.00 26.02 342 GLU 2 CA 1
ATOM 5628 C C . GLU B 1 342 ? 179.709 40.127 46.180 1.00 24.70 342 GLU 2 C 1
ATOM 5629 O O . GLU B 1 342 ? 180.261 41.004 46.836 1.00 24.57 342 GLU 2 O 1
ATOM 5635 N N . SER B 1 343 ? 179.036 40.401 45.056 1.00 22.80 343 SER 2 N 1
ATOM 5636 C CA . SER B 1 343 ? 178.873 41.780 44.593 1.00 22.44 343 SER 2 CA 1
ATOM 5637 C C . SER B 1 343 ? 178.194 42.641 45.637 1.00 24.18 343 SER 2 C 1
ATOM 5638 O O . SER B 1 343 ? 177.185 42.223 46.242 1.00 23.67 343 SER 2 O 1
ATOM 5641 N N . ARG B 1 344 ? 178.737 43.837 45.849 1.00 22.54 344 ARG 2 N 1
ATOM 5642 C CA . ARG B 1 344 ? 178.187 44.778 46.825 1.00 25.21 344 ARG 2 CA 1
ATOM 5643 C C . ARG B 1 344 ? 177.227 45.816 46.214 1.00 24.04 344 ARG 2 C 1
ATOM 5644 O O . ARG B 1 344 ? 176.919 46.830 46.833 1.00 24.78 344 ARG 2 O 1
ATOM 5652 N N . VAL B 1 345 ? 176.697 45.547 45.023 1.00 23.52 345 VAL 2 N 1
ATOM 5653 C CA . VAL B 1 345 ? 175.773 46.503 44.405 1.00 22.93 345 VAL 2 CA 1
ATOM 5654 C C . VAL B 1 345 ? 174.584 46.820 45.322 1.00 24.05 345 VAL 2 C 1
ATOM 5655 O O . VAL B 1 345 ? 174.115 45.956 46.103 1.00 23.62 345 VAL 2 O 1
ATOM 5659 N N . ARG B 1 346 ? 174.103 48.054 45.229 1.00 25.59 346 ARG 2 N 1
ATOM 5660 C CA . ARG B 1 346 ? 172.987 48.486 46.068 1.00 27.44 346 ARG 2 CA 1
ATOM 5661 C C . ARG B 1 346 ? 172.128 49.387 45.227 1.00 26.45 346 ARG 2 C 1
ATOM 5662 O O . ARG B 1 346 ? 172.631 50.204 44.448 1.00 24.63 346 ARG 2 O 1
ATOM 5670 N N . GLU B 1 347 ? 170.827 49.241 45.393 1.00 25.13 347 GLU 2 N 1
ATOM 5671 C CA . GLU B 1 347 ? 169.903 50.059 44.654 1.00 27.29 347 GLU 2 CA 1
ATOM 5672 C C . GLU B 1 347 ? 170.215 51.509 44.921 1.00 29.07 347 GLU 2 C 1
ATOM 5673 O O . GLU B 1 347 ? 170.389 51.895 46.076 1.00 27.75 347 GLU 2 O 1
ATOM 5679 N N . GLY B 1 348 ? 170.313 52.286 43.846 1.00 29.53 348 GLY 2 N 1
ATOM 5680 C CA . GLY B 1 348 ? 170.599 53.706 43.966 1.00 31.26 348 GLY 2 CA 1
ATOM 5681 C C . GLY B 1 348 ? 172.068 54.077 43.948 1.00 31.77 348 GLY 2 C 1
ATOM 5682 O O . GLY B 1 348 ? 172.420 55.280 43.900 1.00 31.32 348 GLY 2 O 1
ATOM 5683 N N . VAL B 1 349 ? 172.937 53.074 43.974 1.00 29.46 349 VAL 2 N 1
ATOM 5684 C CA . VAL B 1 349 ? 174.358 53.344 43.993 1.00 29.77 349 VAL 2 CA 1
ATOM 5685 C C . VAL B 1 349 ? 175.000 52.967 42.657 1.00 29.74 349 VAL 2 C 1
ATOM 5686 O O . VAL B 1 349 ? 174.597 51.998 42.029 1.00 26.91 349 VAL 2 O 1
ATOM 5690 N N . GLU B 1 350 ? 175.977 53.750 42.210 1.00 28.89 350 GLU 2 N 1
ATOM 5691 C CA . GLU B 1 350 ? 176.610 53.460 40.937 1.00 29.44 350 GLU 2 CA 1
ATOM 5692 C C . GLU B 1 350 ? 177.577 52.308 41.103 1.00 27.57 350 GLU 2 C 1
ATOM 5693 O O . GLU B 1 350 ? 178.025 52.010 42.217 1.00 26.76 350 GLU 2 O 1
ATOM 5699 N N . VAL B 1 351 ? 177.871 51.645 39.989 1.00 26.80 351 VAL 2 N 1
ATOM 5700 C CA . VAL B 1 351 ? 178.819 50.540 39.983 1.00 24.50 351 VAL 2 CA 1
ATOM 5701 C C . VAL B 1 351 ? 179.457 50.456 38.582 1.00 23.98 351 VAL 2 C 1
ATOM 5702 O O . VAL B 1 351 ? 178.800 50.770 37.588 1.00 23.40 351 VAL 2 O 1
ATOM 5706 N N . ASP B 1 352 ? 180.725 50.068 38.509 1.00 22.32 352 ASP 2 N 1
ATOM 5707 C CA . ASP B 1 352 ? 181.377 49.892 37.204 1.00 23.81 352 ASP 2 CA 1
ATOM 5708 C C . ASP B 1 352 ? 181.052 48.472 36.701 1.00 21.98 352 ASP 2 C 1
ATOM 5709 O O . ASP B 1 352 ? 181.148 47.505 37.464 1.00 21.82 352 ASP 2 O 1
ATOM 5714 N N . VAL B 1 353 ? 180.680 48.376 35.429 1.00 19.97 353 VAL 2 N 1
ATOM 5715 C CA . VAL B 1 353 ? 180.265 47.117 34.819 1.00 22.04 353 VAL 2 CA 1
ATOM 5716 C C . VAL B 1 353 ? 181.200 46.763 33.704 1.00 23.13 353 VAL 2 C 1
ATOM 5717 O O . VAL B 1 353 ? 181.483 47.601 32.823 1.00 23.30 353 VAL 2 O 1
ATOM 5721 N N . VAL B 1 354 ? 181.650 45.518 33.727 1.00 21.22 354 VAL 2 N 1
ATOM 5722 C CA . VAL B 1 354 ? 182.503 45.012 32.674 1.00 21.78 354 VAL 2 CA 1
ATOM 5723 C C . VAL B 1 354 ? 181.645 44.113 31.774 1.00 21.41 354 VAL 2 C 1
ATOM 5724 O O . VAL B 1 354 ? 180.829 43.300 32.277 1.00 19.51 354 VAL 2 O 1
ATOM 5728 N N . PHE B 1 355 ? 181.828 44.286 30.460 1.00 21.16 355 PHE 2 N 1
ATOM 5729 C CA . PHE B 1 355 ? 181.157 43.484 29.423 1.00 21.51 355 PHE 2 CA 1
ATOM 5730 C C . PHE B 1 355 ? 182.190 42.502 28.878 1.00 24.08 355 PHE 2 C 1
ATOM 5731 O O . PHE B 1 355 ? 183.296 42.933 28.491 1.00 24.10 355 PHE 2 O 1
ATOM 5739 N N . ASP B 1 356 ? 181.851 41.205 28.804 1.00 23.53 356 ASP 2 N 1
ATOM 5740 C CA . ASP B 1 356 ? 182.783 40.232 28.248 1.00 23.03 356 ASP 2 CA 1
ATOM 5741 C C . ASP B 1 356 ? 182.615 40.347 26.724 1.00 25.33 356 ASP 2 C 1
ATOM 5742 O O . ASP B 1 356 ? 181.723 39.731 26.093 1.00 22.24 356 ASP 2 O 1
ATOM 5747 N N . MET B 1 357 ? 183.490 41.155 26.119 1.00 24.83 357 MET 2 N 1
ATOM 5748 C CA . MET B 1 357 ? 183.408 41.390 24.694 1.00 24.76 357 MET 2 CA 1
ATOM 5749 C C . MET B 1 357 ? 183.509 40.149 23.808 1.00 24.45 357 MET 2 C 1
ATOM 5750 O O . MET B 1 357 ? 183.066 40.179 22.674 1.00 26.17 357 MET 2 O 1
ATOM 5755 N N . LYS B 1 358 ? 184.067 39.057 24.305 1.00 24.10 358 LYS 2 N 1
ATOM 5756 C CA . LYS B 1 358 ? 184.123 37.846 23.505 1.00 28.38 358 LYS 2 CA 1
ATOM 5757 C C . LYS B 1 358 ? 182.720 37.240 23.327 1.00 27.90 358 LYS 2 C 1
ATOM 5758 O O . LYS B 1 358 ? 182.500 36.415 22.439 1.00 27.00 358 LYS 2 O 1
ATOM 5764 N N . LYS B 1 359 ? 181.775 37.666 24.159 1.00 26.30 359 LYS 2 N 1
ATOM 5765 C CA . LYS B 1 359 ? 180.426 37.082 24.125 1.00 26.03 359 LYS 2 CA 1
ATOM 5766 C C . LYS B 1 359 ? 179.335 37.942 23.509 1.00 25.33 359 LYS 2 C 1
ATOM 5767 O O . LYS B 1 359 ? 178.156 37.615 23.614 1.00 26.62 359 LYS 2 O 1
ATOM 5773 N N . ILE B 1 360 ? 179.687 39.050 22.874 1.00 23.95 360 ILE 2 N 1
ATOM 5774 C CA . ILE B 1 360 ? 178.645 39.900 22.298 1.00 23.67 360 ILE 2 CA 1
ATOM 5775 C C . ILE B 1 360 ? 178.156 39.390 20.936 1.00 24.77 360 ILE 2 C 1
ATOM 5776 O O . ILE B 1 360 ? 178.761 38.507 20.300 1.00 24.24 360 ILE 2 O 1
ATOM 5781 N N . HIS B 1 361 ? 177.030 39.946 20.525 1.00 24.83 361 HIS 2 N 1
ATOM 5782 C CA . HIS B 1 361 ? 176.435 39.617 19.246 1.00 25.03 361 HIS 2 CA 1
ATOM 5783 C C . HIS B 1 361 ? 176.077 40.897 18.534 1.00 24.68 361 HIS 2 C 1
ATOM 5784 O O . HIS B 1 361 ? 175.732 41.914 19.166 1.00 22.74 361 HIS 2 O 1
ATOM 5791 N N . ILE B 1 362 ? 176.181 40.861 17.216 1.00 23.74 362 ILE 2 N 1
ATOM 5792 C CA . ILE B 1 362 ? 175.801 42.027 16.462 1.00 25.13 362 ILE 2 CA 1
ATOM 5793 C C . ILE B 1 362 ? 174.838 41.505 15.410 1.00 23.86 362 ILE 2 C 1
ATOM 5794 O O . ILE B 1 362 ? 175.099 40.469 14.803 1.00 26.63 362 ILE 2 O 1
ATOM 5799 N N . PHE B 1 363 ? 173.745 42.225 15.205 1.00 27.08 363 PHE 2 N 1
ATOM 5800 C CA . PHE B 1 363 ? 172.702 41.840 14.246 1.00 28.01 363 PHE 2 CA 1
ATOM 5801 C C . PHE B 1 363 ? 172.359 43.002 13.307 1.00 30.55 363 PHE 2 C 1
ATOM 5802 O O . PHE B 1 363 ? 172.432 44.171 13.708 1.00 30.46 363 PHE 2 O 1
ATOM 5810 N N . ASP B 1 364 ? 171.941 42.670 12.082 1.00 32.38 364 ASP 2 N 1
ATOM 5811 C CA . ASP B 1 364 ? 171.500 43.697 11.122 1.00 33.39 364 ASP 2 CA 1
ATOM 5812 C C . ASP B 1 364 ? 170.242 44.369 11.671 1.00 33.96 364 ASP 2 C 1
ATOM 5813 O O . ASP B 1 364 ? 169.276 43.692 12.027 1.00 34.85 364 ASP 2 O 1
ATOM 5818 N N . LYS B 1 365 ? 170.233 45.694 11.727 1.00 34.76 365 LYS 2 N 1
ATOM 5819 C CA . LYS B 1 365 ? 169.104 46.440 12.277 1.00 37.09 365 LYS 2 CA 1
ATOM 5820 C C . LYS B 1 365 ? 167.816 46.286 11.456 1.00 37.00 365 LYS 2 C 1
ATOM 5821 O O . LYS B 1 365 ? 166.712 46.400 11.982 1.00 34.79 365 LYS 2 O 1
ATOM 5827 N N . THR B 1 366 ? 167.967 46.014 10.169 1.00 37.50 366 THR 2 N 1
ATOM 5828 C CA . THR B 1 366 ? 166.789 45.891 9.330 1.00 38.79 366 THR 2 CA 1
ATOM 5829 C C . THR B 1 366 ? 166.289 44.459 9.243 1.00 38.52 366 THR 2 C 1
ATOM 5830 O O . THR B 1 366 ? 165.095 44.216 9.421 1.00 39.75 366 THR 2 O 1
ATOM 5834 N N . THR B 1 367 ? 167.191 43.516 8.974 1.00 38.18 367 THR 2 N 1
ATOM 5835 C CA . THR B 1 367 ? 166.799 42.104 8.851 1.00 37.35 367 THR 2 CA 1
ATOM 5836 C C . THR B 1 367 ? 166.774 41.271 10.156 1.00 36.56 367 THR 2 C 1
ATOM 5837 O O . THR B 1 367 ? 166.080 40.250 10.221 1.00 35.74 367 THR 2 O 1
ATOM 5841 N N . GLY B 1 368 ? 167.532 41.696 11.169 1.00 35.82 368 GLY 2 N 1
ATOM 5842 C CA . GLY B 1 368 ? 167.579 40.988 12.447 1.00 32.32 368 GLY 2 CA 1
ATOM 5843 C C . GLY B 1 368 ? 168.552 39.829 12.432 1.00 32.75 368 GLY 2 C 1
ATOM 5844 O O . GLY B 1 368 ? 168.816 39.208 13.475 1.00 32.18 368 GLY 2 O 1
ATOM 5845 N N . LYS B 1 369 ? 169.107 39.537 11.255 1.00 31.61 369 LYS 2 N 1
ATOM 5846 C CA . LYS B 1 369 ? 170.043 38.445 11.104 1.00 31.28 369 LYS 2 CA 1
ATOM 5847 C C . LYS B 1 369 ? 171.357 38.764 11.841 1.00 30.38 369 LYS 2 C 1
ATOM 5848 O O . LYS B 1 369 ? 171.855 39.897 11.810 1.00 26.46 369 LYS 2 O 1
ATOM 5854 N N . ALA B 1 370 ? 171.890 37.751 12.512 1.00 27.82 370 ALA 2 N 1
ATOM 5855 C CA . ALA B 1 370 ? 173.136 37.850 13.247 1.00 29.89 370 ALA 2 CA 1
ATOM 5856 C C . ALA B 1 370 ? 174.354 37.933 12.325 1.00 30.70 370 ALA 2 C 1
ATOM 5857 O O . ALA B 1 370 ? 174.470 37.143 11.379 1.00 29.08 370 ALA 2 O 1
ATOM 5859 N N . ILE B 1 371 ? 175.257 38.866 12.626 1.00 30.87 371 ILE 2 N 1
ATOM 5860 C CA . ILE B 1 371 ? 176.515 38.991 11.882 1.00 34.51 371 ILE 2 CA 1
ATOM 5861 C C . ILE B 1 371 ? 177.398 37.980 12.605 1.00 33.47 371 ILE 2 C 1
ATOM 5862 O O . ILE B 1 371 ? 178.114 37.211 11.987 1.00 35.41 371 ILE 2 O 1
ATOM 5867 N N . PHE B 1 372 ? 177.350 38.025 13.936 1.00 33.69 372 PHE 2 N 1
ATOM 5868 C CA . PHE B 1 372 ? 178.005 37.053 14.825 1.00 32.84 372 PHE 2 CA 1
ATOM 5869 C C . PHE B 1 372 ? 177.271 37.178 16.187 1.00 32.46 372 PHE 2 C 1
ATOM 5870 O O . PHE B 1 372 ? 176.616 38.214 16.397 1.00 30.65 372 PHE 2 O 1
#

Solvent-accessible surface area: 34209 Å² total; per-residue (Å²): 166,29,3,0,105,0,38,72,0,62,28,57,53,75,183,98,55,20,0,108,91,1,52,3,70,0,121,104,26,15,2,0,0,0,0,0,30,46,66,0,11,4,12,7,0,6,12,0,0,3,0,7,6,42,2,29,122,4,38,0,62,2,9,120,116,37,3,0,1,29,115,140,73,51,20,25,1,4,87,49,10,72,23,12,31,25,35,52,45,51,56,30,51,36,124,35,30,0,43,52,0,0,0,33,6,0,91,73,131,142,25,92,201,144,74,6,46,80,48,0,121,93,9,0,118,63,14,53,0,57,159,25,8,128,105,58,11,152,77,15,59,37,43,47,56,92,87,0,8,34,0,29,12,11,4,67,146,16,69,0,8,0,11,8,1,48,12,18,69,53,94,74,168,68,28,96,149,42,26,65,68,38,31,122,18,11,170,97,57,44,19,1,2,0,0,0,0,56,34,53,92,0,0,53,85,0,7,56,45,0,0,0,0,23,158,1,55,39,36,26,45,1,34,28,104,86,0,48,64,132,2,36,30,36,47,0,0,31,36,0,25,112,30,80,7,15,75,15,96,2,81,0,23,135,83,4,28,0,38,16,70,83,21,87,0,83,7,55,111,106,21,53,106,58,0,30,133,104,37,32,49,45,138,77,0,35,1,0,1,7,3,77,6,0,89,9,8,102,66,7,172,95,118,53,101,50,64,17,25,13,133,3,48,1,76,82,26,66,101,92,57,102,55,56,8,0,57,0,82,18,51,58,32,66,3,25,0,25,3,131,33,108,6,187,14,173,98,63,79,110,19,33,0,7,1,42,12,162,73,5,11,0,0,26,94,119,99,11,130,17,38,41,177,15,8,0,92,1,41,80,0,80,15,55,100,76,170,38,36,22,0,81,102,2,57,6,89,0,121,110,25,15,0,0,0,1,0,0,42,34,43,2,9,15,42,12,0,12,50,0,0,2,0,12,0,50,3,29,121,5,38,0,66,4,12,135,105,42,1,0,6,32,110,144,71,59,34,18,17,3,76,93,12,42,21,14,32,25,65,9,6,34,14,4,18,4,7,45,26,0,45,48,1,0,0,32,5,3,82,79,117,182,28,90,142,134,76,2,29,93,71,0,117,129,13,0,115,116,24,54,0,50,159,30,16,114,105,51,0,23,86,8,57,26,38,44,18,74,91,1,2,29,0,31,8,20,10,73,100,8,77,0,8,3,20,48,34,30,6,63,83,53,117,82,173,86,32,98,146,54,27,63,63,22,36,120,32,9,183,124,40,41,10,1,0,0,0,2,0,29,31,52,98,0,0,57,85,1,8,56,52,0,0,0,0,30,189,0,51,41,33,27,44,2,33,26,102,77,0,46,70,141,2,35,30,38,49,0,0,31,34,3,24,111,33,83,7,14,75,14,76,3,74,0,21,159,77,4,30,0,40,16,71,83,20,87,0,80,6,62,109,109,19,56,105,57,0,33,129,108,37,30,56,55,148,80,0,26,0,0,0,8,3,79,5,0,91,10,12,114,73,20,185,92,114,46,86,50,71,16,24,14,137,3,47,2,76,80,26,63,98,96,58,102,58,54,9,0,71,0,86,18,49,59,31,63,4,29,0,22,4,131,34,98,6,176,16,150,101,61,59,104,19,20,0,7,0,42,11,170,79,4,13,0,0,26,92,129,99,10,140,23,40,58

Foldseek 3Di:
DFQKWWAQFWAADVVATQAGGDTDGHHFLFAEEAAEAPSQNSVVVLCCQQQVDATPATWMDRPNRTAHGVVVVHHHHRVRALEAEQAQFDDADFVAFLLCSLLVVVVVVVPDPVVSVVLSCVLCVLLVNNVRRRPGVVPDDRSSRSSSRVSSSPSSPGQEYEYEPRLVPDDPVVSVVVLVSVLVSSNVSSHGYYYYDHDQVSCLVRGCWYQYTGNNYGQDIGHSCCLDQPNFFQVSQQSDDVVGKDKAKFAQEPVAWTHRPLAIAHADVVVNVLCVVVPRHGHIWIKIAHQAQKEFVVPDPDDDPRHFKDKWAWADWDCPPQWIWTWTDRVPDIGIHTYGPPDPHDHGGITMMGGNNVRMWIAHPPPRGTSD/DAQKWWAQFWAADVPATQAGGDTDGFHFLFAEEEAEAPSQNQVVVLCCQQLVDATPATWIARPVRTQHGVVVPHHHHNVRALEAALDQVPQFDQPDALLCSLLVVVVVVPHDPVVSVVLSCVLCVVLVNNVRRGPGNVPDDPVSSSSSSVSSRPSPQGQEYEYEPVCVPDDPVVSVVVLVVVLVVSNVSSHGYYYYDHDQCSNLSRGQWYFYGGSNYGQDIGHSCCLAQPPFFVVSQQSHDPPGKFKAKFQQEPVAWTHRPLAIAHADVVVNVLCVVVVRHRHIWMKIFHQAQKEFVVDDPDDDVRHFKDKWAWADWPCPPQWTWTWTGRPPDIDIHTYGPVDPHDHGGITMMGGNNVRMWIAGPVPRGTSD

Sequence (744 aa):
MAGVRLVDVWKVFGEVTAVREMSLEVKDGEFMILLGPSGCGKTTTLRMIAGLEEPSRGQIYIGDKLVADPEKGIFVPPKDRDIAMVFQSYALYPHMTVYDNIAFPLKLRKVPRQEIDQRVREVAELLGLTELLNRKPRELSGGQRQRVALGRAIVRKPQVFLMDEPLSNLDAKLRVRMRAELKKLQRQLGVTTIYVTHDQVEAMTMGDRIAVMNRGVLQQVGSPDEVYDKPANTFVAGFIGSPPMNFLDAIVTEDGFVDFGEFRLKLLPDQFEVLGELGYVGREVIFGIRPEDLYDAMFAQVRVPGENLVRAVVEIVENLGSERIVRLRVGGVTFVGSFRSESRVREGVEVDVVFDMKKIHIFDKTTGKAIFMAGVRLVDVWKVFGEVTAVREMSLEVKDGEFMILLGPSGCGKTTTLRMIAGLEEPSRGQIYIGDKLVADPEKGIFVPPKDRDIAMVFQSYALYPHMTVYDNIAFPLKLRKVPRQEIDQRVREVAELLGLTELLNRKPRELSGGQRQRVALGRAIVRKPQVFLMDEPLSNLDAKLRVRMRAELKKLQRQLGVTTIYVTHDQVEAMTMGDRIAVMNRGVLQQVGSPDEVYDKPANTFVAGFIGSPPMNFLDAIVTEDGFVDFGEFRLKLLPDQFEVLGELGYVGREVIFGIRPEDLYDAMFAQVRVPGENLVRAVVEIVENLGSERIVRLRVGGVTFVGSFRSESRVREGVEVDVVFDMKKIHIFDKTTGKAIF

B-factor: mean 31.76, std 11.97, range [7.06, 82.58]

Nearest PDB structures (foldseek):
  1g29-assembly1_1  TM=9.530E-01  e=3.569E-79  Thermococcus litoralis
  2d62-assembly1_A-2  TM=9.188E-01  e=1.445E-70  Pyrococcus horikoshii
  2it1-assembly1_B  TM=8.587E-01  e=1.800E-48  Pyrococcus horikoshii
  2yyz-assembly1_A  TM=8.096E-01  e=1.662E-45  Thermotoga maritima MSB8
  1z47-assembly1_B-2  TM=8.453E-01  e=3.068E-37  Alicyclobacillus acidocaldarius